Protein AF-A0A7Y2YN46-F1 (afdb_monomer)

Foldseek 3Di:
DDDDPDPVVVVVDCQQQEFAFQCCADDDDPAHNLDFKDWQFAPFWKAFQCLQQKFWKWKFWQLQFKKKKWFQQDADPVRHRQDTFDIDIDDSVQWDFDDDWHNHFHFDDDPDDPDTDTDRDRDTTTMIIHTDTSVNNVHHHGRITRGMMMGHNPDDFDPNCCVPPVRNPSDDPDPGHTRTGDTHDMDGPVPRMDGDDLQQCVSNVADQQCPQRGHLLLAQQRLQLLDGPVQQFAFVDKFFDPLCQAQHDWPRFRDQWDWDDTPPKIKIKHKAQDDPQWTWTWHQLAPLGIWTKTWGAFWDKIKIKIFIPAWFFFWKKKKFWQQAWKKKFKWWAAPVRDTGWPRPHVQWVDDAPQWDDDTRIITGDDNPDTLPSSDPVSCNHGMTIGTGRGTTGMMMIIITDHTTGMMIMGRTMTGDADQLQPQSARRSQAQQRVQLQAGQSQQLPNVQQPQQQLSRRHPVTDPADDPPSSNYGPVSVVGDADQLVPPSAGLSRDQCRQPLLQGQSCQQVVHSCQLPDDRRHGDPPPPFHADSSNNHGDDDPRDSSVHGGHRDRDSDDGLQDKAFPDKAKDPWADWDQVPALADLPPIKIWIKIWIFIRHFRCFAWWFKAKPPGGTQDIDTSNPDDGTDMDGGGMDRQFQDFIKMKIAGPVDRVRMDIDGSNDGHFHGQRDPDDDFDADPDFDLAWADPVQKDWDWDDFAAQDFTFGQFIGGHPDPDTFRDFAQFDWKFWDWPDFDQVFKAWFASNHGPGGGGDDPDRTDVLQSVLQRGRTPRTFMWGFLRTDQAIKMKTFHPDWDFFGSQKKKKKKFWLQAFKKWKFFAAPVRDTDADIHISHSNQWDFPSHAYNVRTTIIMIMGGSCSHPNGRDTTGIMMIGGHGRDPDGDDDTTGTMHITMTHDPLSRQAWKTFGSPFDKAADDQVQQFIKTQTDTHGSPLDQKWKDFALPDTDSHRIGTRHHFDWTWIKMGRPVRSSRMDIRPDTDGRHGDDDPDFDFDWDFPDDDDDPDDDTDIDTDTDD

Radius of gyration: 55.93 Å; Cα contacts (8 Å, |Δi|>4): 2611; chains: 1; bounding box: 104×135×150 Å

pLDDT: mean 81.46, std 11.75, range [40.41, 97.06]

Mean predicted aligned error: 20.82 Å

Sequence (1014 aa):
PDYLNSIEQSFNSLALNFGSDETFVNTIGTHYSNIERVDFVFQTPLTTATPANSGFAVFERNGNDNFQIAAVTGLDGSNNPLSFGPLVQVTQDKLNDNLKAVSYSIMVKEDVGLNFRPSSADNTQQVQGAYVSFQDLGIGANQLVYGYVIMANDVTAPLLDWTDAARYPTNTTNASGMDLMPGGAAFSSDGNLSLFDACDAAISGNVDGDGDNVSDICDADSDNDGILNSFEGICVSDINSDILGTIGAYGSAVPASMTYPVGNTDITYTLTGVSPNFDVESYNAGLQGDAIRINASGSGSGTLEMAFNSPVYNVRFKLTDFDAQEDYTINVYDQNNVLVNLTSSPALVSVGSYIAQSGNNFVETTNAGDSDGNDPAGDATGGVIFDFDILVSRIELIFSHNQASSIRFTEVDFCEVADTDGDTVPDFLDLDSDNDGIYDVNEAGNSALDTNGDGVINSSDGGYADTDSNGADDTAEATTPIDTLTDGSYDLQNTDSDGDLCPDANEAYNDITAAGSDGGQFGDPDPASVNLANGLVTETGVDYSLGTNAAVADSGTNICDCTISALTISNVSACNDNGTPSDTTDDFFTADFEVTFAATPPSGNLELSSDVDGVLDTVDASTISSPYTFVAVQFPADGATRDMTAEFTADTSCTITEIGLVTAPFECSDDACDDVIPPGNPSAAISSADVTLNITGTGGTGPAILNSIAIAGEPNPFAEYYNPTEVNYQFANPDANSQFILDQDVVGANVTQGPAIFDPALLDAFADRDLMHWLSMDATIRDTDFNEIYYDAPIASAPNRYVVVTERQGNNDLQIEAIDATGTPIGTPAIADVTAYFDSGIDDSSFRDINLAIFPLTALVPGGTDIYGIRITQIGAPAFPGAGDGGDHKAFIIYDSTFFTPPPTIESTTFVTQPTCPTGQGSITVDATDNGGGVIEYSLDGTNWQVSNVFNNLDPGSYNVSVRYQSATNCQATSRNEFVVNFVECPALVVTKSILNRETAEGETIDYIITVEN

Solvent-accessible surface area (backbone atoms only — not comparable to full-atom values): 54299 Å² total; per-residue (Å²): 131,85,89,64,97,38,75,69,54,52,76,68,42,80,64,68,34,36,28,41,61,25,39,34,19,56,81,82,75,98,52,77,55,71,37,65,69,48,80,43,74,47,96,60,32,32,29,24,78,48,20,76,52,22,28,41,48,47,42,30,56,67,45,77,58,52,29,28,38,25,32,20,57,38,61,43,102,82,74,43,81,57,38,65,36,52,82,39,81,48,49,47,90,60,36,44,91,76,73,51,75,44,67,39,27,42,48,42,77,62,99,88,58,99,61,72,41,73,42,90,44,98,51,75,45,44,37,15,36,36,78,46,32,29,41,76,24,65,40,53,63,60,44,60,34,31,34,36,38,41,34,49,58,86,69,83,72,72,77,78,45,59,85,39,82,90,65,40,76,89,67,55,85,52,87,71,30,42,28,36,34,68,64,80,54,73,49,45,80,81,69,56,59,42,74,57,43,74,38,36,11,84,80,52,67,47,63,41,67,60,67,85,47,36,5,54,77,48,35,44,15,53,53,22,31,49,56,46,32,85,77,37,35,65,53,74,42,83,43,69,62,53,49,50,80,64,63,29,64,74,72,27,60,62,54,62,64,50,74,38,83,53,89,97,35,36,44,32,38,36,52,46,79,63,34,93,47,53,49,46,22,23,33,77,27,66,78,53,36,57,22,43,31,47,37,30,77,30,58,43,38,29,33,44,34,43,34,39,78,50,57,32,30,52,40,27,35,31,42,24,22,45,40,51,58,43,34,35,36,52,46,40,22,30,67,87,68,46,74,61,69,50,58,88,33,81,37,55,73,41,73,8,75,27,51,45,73,60,47,45,34,41,29,46,72,50,92,76,60,89,33,87,44,27,48,72,84,37,33,70,37,19,15,37,37,39,45,34,64,46,50,35,24,34,40,36,44,36,40,45,34,78,39,53,37,49,38,35,43,24,60,46,32,31,20,41,63,36,45,70,49,66,64,80,55,40,26,45,41,34,32,34,26,30,38,23,69,43,30,31,19,31,33,37,67,42,52,81,52,29,66,80,30,74,42,43,40,41,92,91,24,82,77,63,46,57,86,86,71,35,57,36,33,63,73,35,74,75,57,64,70,34,44,75,71,71,78,82,54,37,32,40,60,32,38,41,25,52,67,73,83,47,31,36,17,20,57,55,68,68,33,94,63,38,19,41,92,82,81,14,37,37,50,82,69,82,56,50,53,58,38,92,65,66,18,42,73,62,50,97,82,71,64,58,87,72,38,55,46,68,60,58,72,70,79,60,97,50,80,63,49,50,42,55,79,44,78,46,78,44,77,67,50,69,52,39,31,79,90,35,48,72,41,56,84,66,14,25,26,31,28,27,40,40,38,34,44,77,41,67,54,89,50,50,30,42,35,38,30,35,82,85,77,40,78,75,50,74,44,57,27,75,78,63,59,72,66,40,68,50,74,63,48,76,43,70,13,53,46,50,68,37,34,38,35,43,34,28,70,68,42,72,82,28,46,43,74,43,82,56,68,41,70,27,44,35,54,63,27,46,65,62,64,78,79,79,76,75,94,76,68,57,66,50,63,55,56,67,92,41,52,47,82,43,63,50,65,66,30,21,75,39,59,23,35,60,56,29,44,33,44,73,90,54,95,62,59,30,60,47,63,63,64,59,75,47,30,36,64,46,67,92,59,47,49,55,90,40,25,30,33,28,45,33,80,38,84,73,45,63,51,48,85,58,97,55,64,59,45,71,69,61,37,50,31,43,53,49,55,33,73,33,28,26,42,41,33,30,32,71,62,48,70,81,21,36,42,34,42,26,40,92,58,75,45,61,20,30,60,79,27,31,39,38,38,40,26,58,62,33,77,50,31,37,35,38,29,30,17,34,94,84,74,44,78,44,71,41,74,38,75,41,34,69,84,36,36,35,80,68,85,35,30,41,77,82,72,44,43,38,13,38,27,41,32,24,34,33,34,23,34,62,66,71,42,63,28,28,29,41,32,48,31,36,62,50,57,61,98,50,84,80,75,41,71,23,70,32,33,40,55,45,38,38,34,54,87,76,64,55,52,49,44,30,44,62,41,69,80,38,44,70,47,66,32,47,75,94,70,61,32,17,31,41,39,59,36,67,47,67,52,77,57,59,62,57,28,28,22,54,70,76,76,64,73,37,73,62,46,65,46,73,75,35,64,58,43,75,31,37,44,22,32,21,20,72,86,43,78,56,22,39,33,63,50,88,52,65,50,70,31,56,78,69,87,57,77,69,72,45,76,46,80,44,74,73,60,84,83,92,64,98,86,75,86,80,51,67,43,76,46,78,47,114

Nearest PDB structures (foldseek):
  2xon-assembly1_A  TM=5.314E-01  e=1.705E-03  Thermotoga maritima
  2yc4-assembly1_A  TM=5.688E-01  e=3.161E-03  Chlamydomonas reinhardtii
  2yc4-assembly1_B  TM=5.771E-01  e=6.170E-03  Chlamydomonas reinhardtii
  2yc2-assembly2_B  TM=5.723E-01  e=7.200E-03  Chlamydomonas reinhardtii
  8auw-assembly1_B  TM=2.081E-01  e=1.087E-02  Homo sapiens

Secondary structure (DSSP, 8-state):
----S-HHHHHHSSGGGEE-SSTT--SSSSS-----EEEEEEEEEEEES-TTTEEEEEEEESS---EEEEEEEEE-TTS-EEEE---EEE-GGGS-TTSEEEE-EEEE--TT-S--EEE----EEEEEEEEEETTTTTPPTT--EEEEEEEETT--S-GGGGGSTTTS------SS---B-----EEESSS-EEE--SSBHHHH----SSSSSB-TTT-SSSS-SSS-TTTTTTTSEEEE--HHHHH-STTPBPPSEEEEEETTEEEEEEEES--TTEEEEEEE-GGG-EEEEEEEESSEEEEEEEEEEEEEEEEEEEEE---S-EEEEEEEEETT-PBP--TT-TTEEEE-TTEEEETTEEEE--------SSSGGGHHHHEEEEEE-S-EEEEEEEEEESSEEEEEEEEEEEEE---SSSSSS-GGG-SSTT-SSS-HHHHTT-TTT-SS-SS--STTSTT---SS-SSS-TTGGGPPPP-SSSSS--GGG-SSTT-SSS-HHHHHTT-TTTTTTTTS-SSSSSSPPEETTTTEE--BTB-GGG-PPPPP---SS-TT---EEEEEEE--PPPB-TT-TT-TTS-EEEEEEEEEES---SSSEEEEEETTTEEEEEEEGGG--SSEEEEEEEEE-SS-EEEEEEEESS-TTSEEEEEEEEEPPPP---S-------S----SPPPGGGEEEEEEE-EESS-EEEEEEEETT-SS-B-EEEPPSEEEEE-SS--TTTEEEEETTEEEEE----S-SB-HHHHHHHH--BTTEEEEE-TT--TT-EEEEEEEEEEE--TT-EEEEEEETT-S-EEEEEE-TTS-EEEEEEEE-TTT-EEEEEEETT--EEEEEEEEGGGTS-TT-EEEEEEEEE----SSTTSS----B-EEEEE-GGGS-PPPEEPTT-EEEPPPTTT--EEEE--EE--SS-SEEEESSSS--BS-SEEEEEPSEEE--EEEESS-TT-EEE-SSPEEE--------EEEEEE-----STT-PPPEEEEEE-

Structure (mmCIF, N/CA/C/O backbone):
data_AF-A0A7Y2YN46-F1
#
_entry.id   AF-A0A7Y2YN46-F1
#
loop_
_atom_site.group_PDB
_atom_site.id
_atom_site.type_symbol
_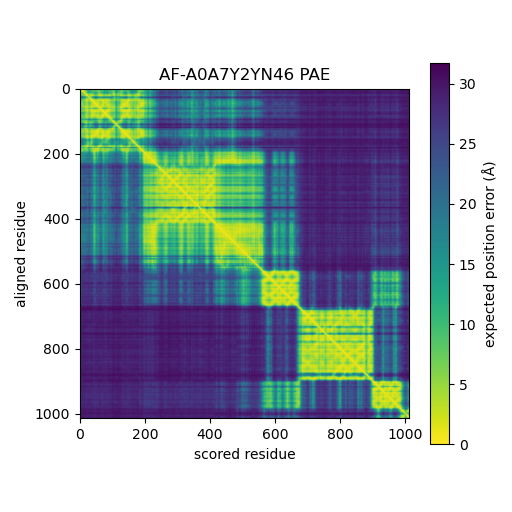atom_site.label_atom_id
_atom_site.label_alt_id
_atom_site.label_comp_id
_atom_site.label_asym_id
_atom_site.label_entity_id
_atom_site.label_seq_id
_atom_site.pdbx_PDB_ins_code
_atom_site.Cartn_x
_atom_site.Cartn_y
_atom_site.Cartn_z
_atom_site.occupancy
_atom_site.B_iso_or_equiv
_atom_site.auth_seq_id
_atom_site.auth_comp_id
_atom_site.auth_asym_id
_atom_site.auth_atom_id
_atom_site.pdbx_PDB_model_num
ATOM 1 N N . PRO A 1 1 ? 28.061 -19.596 -40.022 1.00 43.81 1 PRO A N 1
ATOM 2 C CA . PRO A 1 1 ? 29.305 -20.354 -40.306 1.00 43.81 1 PRO A CA 1
ATOM 3 C C . PRO A 1 1 ? 29.946 -20.756 -38.980 1.00 43.81 1 PRO A C 1
ATOM 5 O O . PRO A 1 1 ? 29.938 -19.919 -38.086 1.00 43.81 1 PRO A O 1
ATOM 8 N N . ASP A 1 2 ? 30.458 -21.981 -38.831 1.00 43.47 2 ASP A N 1
ATOM 9 C CA . ASP A 1 2 ? 31.114 -22.394 -37.579 1.00 43.47 2 ASP A CA 1
ATOM 10 C C . ASP A 1 2 ? 32.327 -21.493 -37.284 1.00 43.47 2 ASP A C 1
ATOM 12 O O . ASP A 1 2 ? 33.135 -21.223 -38.181 1.00 43.47 2 ASP A O 1
ATOM 16 N N . TYR A 1 3 ? 32.475 -21.040 -36.036 1.00 51.81 3 TYR A N 1
ATOM 17 C CA . TYR A 1 3 ? 33.653 -20.293 -35.595 1.00 51.81 3 TYR A CA 1
ATOM 18 C C . TYR A 1 3 ? 34.884 -21.210 -35.626 1.00 51.81 3 TYR A C 1
ATOM 20 O O . TYR A 1 3 ? 34.983 -22.183 -34.876 1.00 51.81 3 TYR A O 1
ATOM 28 N N . LEU A 1 4 ? 35.836 -20.918 -36.515 1.00 58.91 4 LEU A N 1
ATOM 29 C CA . LEU A 1 4 ? 37.093 -21.660 -36.611 1.00 58.91 4 LEU A CA 1
ATOM 30 C C . LEU A 1 4 ? 38.191 -20.906 -35.864 1.00 58.91 4 LEU A C 1
ATOM 32 O O . LEU A 1 4 ? 38.601 -19.820 -36.262 1.00 58.91 4 LEU A O 1
ATOM 36 N N . ASN A 1 5 ? 38.717 -21.525 -34.810 1.00 55.38 5 ASN A N 1
ATOM 37 C CA . ASN A 1 5 ? 39.650 -20.907 -33.862 1.00 55.38 5 ASN A CA 1
ATOM 38 C C . ASN A 1 5 ? 41.080 -20.663 -34.396 1.00 55.38 5 ASN A C 1
ATOM 40 O O . ASN A 1 5 ? 41.966 -20.268 -33.641 1.00 55.38 5 ASN A O 1
ATOM 44 N N . SER A 1 6 ? 41.344 -20.949 -35.673 1.00 59.34 6 SER A N 1
ATOM 45 C CA . SER A 1 6 ? 42.631 -20.665 -36.312 1.00 59.34 6 SER A CA 1
ATOM 46 C C . SER A 1 6 ? 42.516 -20.622 -37.832 1.00 59.34 6 SER A C 1
ATOM 48 O O . SER A 1 6 ? 41.755 -21.371 -38.457 1.00 59.34 6 SER A O 1
ATOM 50 N N . ILE A 1 7 ? 43.350 -19.780 -38.444 1.00 59.97 7 ILE A N 1
ATOM 51 C CA . ILE A 1 7 ? 43.475 -19.685 -39.900 1.00 59.97 7 ILE A CA 1
ATOM 52 C C . ILE A 1 7 ? 43.909 -21.035 -40.504 1.00 59.97 7 ILE A C 1
ATOM 54 O O . ILE A 1 7 ? 43.440 -21.431 -41.571 1.00 59.97 7 ILE A O 1
ATOM 58 N N . GLU A 1 8 ? 44.716 -21.815 -39.779 1.00 61.72 8 GLU A N 1
ATOM 59 C CA . GLU A 1 8 ? 45.122 -23.169 -40.152 1.00 61.72 8 GLU A CA 1
ATOM 60 C C . GLU A 1 8 ? 43.957 -24.166 -40.179 1.00 61.72 8 GLU A C 1
ATOM 62 O O . GLU A 1 8 ? 43.934 -25.035 -41.055 1.00 61.72 8 GLU A O 1
ATOM 67 N N . GLN A 1 9 ? 42.993 -24.080 -39.255 1.00 65.12 9 GLN A N 1
ATOM 68 C CA . GLN A 1 9 ? 41.792 -24.924 -39.304 1.00 65.12 9 GLN A CA 1
ATOM 69 C C . GLN A 1 9 ? 40.908 -24.564 -40.497 1.00 65.12 9 GLN A C 1
ATOM 71 O O . GLN A 1 9 ? 40.465 -25.468 -41.207 1.00 65.12 9 GLN A O 1
ATOM 76 N N . SER A 1 10 ? 40.744 -23.269 -40.789 1.00 65.31 10 SER A N 1
ATOM 77 C CA . SER A 1 10 ? 40.037 -22.800 -41.989 1.00 65.31 10 SER A CA 1
ATOM 78 C C . SER A 1 10 ? 40.668 -23.357 -43.271 1.00 65.31 10 SER A C 1
ATOM 80 O O . SER A 1 10 ? 39.979 -24.005 -44.067 1.00 65.31 10 SER A O 1
ATOM 82 N N . PHE A 1 11 ? 42.000 -23.277 -43.401 1.00 63.47 11 PHE A N 1
ATOM 83 C CA . PHE A 1 11 ? 42.745 -23.819 -44.548 1.00 63.47 11 PHE A CA 1
ATOM 84 C C . PHE A 1 11 ? 42.736 -25.351 -44.687 1.00 63.47 11 PHE A C 1
ATOM 86 O O . PHE A 1 11 ? 43.125 -25.890 -45.733 1.00 63.47 11 PHE A O 1
ATOM 93 N N . ASN A 1 12 ? 42.355 -26.074 -43.635 1.00 61.12 12 ASN A N 1
ATOM 94 C CA . ASN A 1 12 ? 42.273 -27.536 -43.622 1.00 61.12 12 ASN A CA 1
ATOM 95 C C . ASN A 1 12 ? 40.831 -28.063 -43.641 1.00 61.12 12 ASN A C 1
ATOM 97 O O . ASN A 1 12 ? 40.639 -29.275 -43.749 1.00 61.12 12 ASN A O 1
ATOM 101 N N . SER A 1 13 ? 39.836 -27.178 -43.565 1.00 63.53 13 SER A N 1
ATOM 102 C CA . SER A 1 13 ? 38.424 -27.528 -43.678 1.00 63.53 13 SER A CA 1
ATOM 103 C C . SER A 1 13 ? 38.055 -27.916 -45.117 1.00 63.53 13 SER A C 1
ATOM 105 O O . SER A 1 13 ? 38.719 -27.534 -46.082 1.00 63.53 13 SER A O 1
ATOM 107 N N . LEU A 1 14 ? 36.962 -28.668 -45.283 1.00 58.62 14 LEU A N 1
ATOM 108 C CA . LEU A 1 14 ? 36.420 -28.985 -46.611 1.00 58.62 14 LEU A CA 1
ATOM 109 C C . LEU A 1 14 ? 35.817 -27.757 -47.318 1.00 58.62 14 LEU A C 1
ATOM 111 O O . LEU A 1 14 ? 35.471 -27.870 -48.492 1.00 58.62 14 LEU A O 1
ATOM 115 N N . ALA A 1 15 ? 35.705 -26.607 -46.637 1.00 59.12 15 ALA A N 1
ATOM 116 C CA . ALA A 1 15 ? 35.084 -25.403 -47.175 1.00 59.12 15 ALA A CA 1
ATOM 117 C C . ALA A 1 15 ? 35.856 -24.860 -48.387 1.00 59.12 15 ALA A C 1
ATOM 119 O O . ALA A 1 15 ? 35.257 -24.666 -49.436 1.00 59.12 15 ALA A O 1
ATOM 120 N N . LEU A 1 16 ? 37.187 -24.736 -48.311 1.00 63.88 16 LEU A N 1
ATOM 121 C CA . LEU A 1 16 ? 38.023 -24.169 -49.388 1.00 63.88 16 LEU A CA 1
ATOM 122 C C . LEU A 1 16 ? 38.199 -25.067 -50.629 1.00 63.88 16 LEU A C 1
ATOM 124 O O . LEU A 1 16 ? 38.897 -24.693 -51.570 1.00 63.88 16 LEU A O 1
ATOM 128 N N . ASN A 1 17 ? 37.590 -26.256 -50.650 1.00 65.00 17 ASN A N 1
ATOM 129 C CA . ASN A 1 17 ? 37.693 -27.193 -51.775 1.00 65.00 17 ASN A CA 1
ATOM 130 C C . ASN A 1 17 ? 36.571 -27.011 -52.819 1.00 65.00 17 ASN A C 1
ATOM 132 O O . ASN A 1 17 ? 36.509 -27.776 -53.786 1.00 65.00 17 ASN A O 1
ATOM 136 N N . PHE A 1 18 ? 35.687 -26.027 -52.639 1.00 67.94 18 PHE A N 1
ATOM 137 C CA . PHE A 1 18 ? 34.582 -25.696 -53.547 1.00 67.94 18 PHE A CA 1
ATOM 138 C C . PHE A 1 18 ? 34.721 -24.262 -54.058 1.00 67.94 18 PHE A C 1
ATOM 140 O O . PHE A 1 18 ? 35.339 -23.446 -53.399 1.00 67.94 18 PHE A O 1
ATOM 147 N N . GLY A 1 19 ? 34.155 -23.923 -55.211 1.00 73.50 19 GLY A N 1
ATOM 148 C CA . GLY A 1 19 ? 34.173 -22.541 -55.703 1.00 73.50 19 GLY A CA 1
ATOM 149 C C . GLY A 1 19 ? 33.518 -22.400 -57.068 1.00 73.50 19 GLY A C 1
ATOM 150 O O . GLY A 1 19 ? 33.088 -23.398 -57.656 1.00 73.50 19 GLY A O 1
ATOM 151 N N . SER A 1 20 ? 33.447 -21.173 -57.569 1.00 77.00 20 SER A N 1
ATOM 152 C CA . SER A 1 20 ? 33.047 -20.873 -58.945 1.00 77.00 20 SER A CA 1
ATOM 153 C C . SER A 1 20 ? 34.271 -20.678 -59.842 1.00 77.00 20 SER A C 1
ATOM 155 O O . SER A 1 20 ? 35.407 -20.538 -59.384 1.00 77.00 20 SER A O 1
ATOM 157 N N . ASP A 1 21 ? 34.036 -20.748 -61.146 1.00 77.19 21 ASP A N 1
ATOM 158 C CA . ASP A 1 21 ? 35.017 -20.503 -62.206 1.00 77.19 21 ASP A CA 1
ATOM 159 C C . ASP A 1 21 ? 34.517 -19.299 -62.996 1.00 77.19 21 ASP A C 1
ATOM 161 O O . ASP A 1 21 ? 33.323 -19.246 -63.316 1.00 77.19 21 ASP A O 1
ATOM 165 N N . GLU A 1 22 ? 35.398 -18.337 -63.276 1.00 79.50 22 GLU A N 1
ATOM 166 C CA . GLU A 1 22 ? 35.080 -17.203 -64.157 1.00 79.50 22 GLU A CA 1
ATOM 167 C C . GLU A 1 22 ? 33.833 -16.400 -63.698 1.00 79.50 22 GLU A C 1
ATOM 169 O O . GLU A 1 22 ? 32.944 -16.059 -64.486 1.00 79.50 22 GLU A O 1
ATOM 174 N N . THR A 1 23 ? 33.740 -16.107 -62.391 1.00 80.38 23 THR A N 1
ATOM 175 C CA . THR A 1 23 ? 32.515 -15.614 -61.712 1.00 80.38 23 THR A CA 1
ATOM 176 C C . THR A 1 23 ? 31.919 -14.366 -62.361 1.00 80.38 23 THR A C 1
ATOM 178 O O . THR A 1 23 ? 30.707 -14.285 -62.513 1.00 80.38 23 THR A O 1
ATOM 181 N N . PHE A 1 24 ? 32.754 -13.420 -62.794 1.00 80.31 24 PHE A N 1
ATOM 182 C CA . PHE A 1 24 ? 32.308 -12.131 -63.336 1.00 80.31 24 PHE A CA 1
ATOM 183 C C . PHE A 1 24 ? 32.354 -12.041 -64.876 1.00 80.31 24 PHE A C 1
ATOM 185 O O . PHE A 1 24 ? 32.404 -10.936 -65.422 1.00 80.31 24 PHE A O 1
ATOM 192 N N . VAL A 1 25 ? 32.393 -13.170 -65.602 1.00 77.00 25 VAL A N 1
ATOM 193 C CA . VAL A 1 25 ? 32.441 -13.175 -67.080 1.00 77.00 25 VAL A CA 1
ATOM 194 C C . VAL A 1 25 ? 31.044 -13.091 -67.705 1.00 77.00 25 VAL A C 1
ATOM 196 O O . VAL A 1 25 ? 30.226 -14.007 -67.570 1.00 77.00 25 VAL A O 1
ATOM 199 N N . ASN A 1 26 ? 30.819 -12.030 -68.497 1.00 68.12 26 ASN A N 1
ATOM 200 C CA . ASN A 1 26 ? 29.506 -11.709 -69.080 1.00 68.12 26 ASN A CA 1
ATOM 201 C C . ASN A 1 26 ? 29.406 -11.855 -70.609 1.00 68.12 26 ASN A C 1
ATOM 203 O O . ASN A 1 26 ? 28.312 -11.723 -71.158 1.00 68.12 26 ASN A O 1
ATOM 207 N N . THR A 1 27 ? 30.510 -12.080 -71.341 1.00 60.91 27 THR A N 1
ATOM 208 C CA . THR A 1 27 ? 30.487 -11.903 -72.810 1.00 60.91 27 THR A CA 1
ATOM 209 C C . THR A 1 27 ? 30.987 -13.073 -73.673 1.00 60.91 27 THR A C 1
ATOM 211 O O . THR A 1 27 ? 30.234 -13.418 -74.583 1.00 60.91 27 THR A O 1
ATOM 214 N N . ILE A 1 28 ? 32.148 -13.741 -73.461 1.00 56.97 28 ILE A N 1
ATOM 215 C CA . ILE A 1 28 ? 32.577 -14.953 -74.241 1.00 56.97 28 ILE A CA 1
ATOM 216 C C . ILE A 1 28 ? 33.541 -15.902 -73.450 1.00 56.97 28 ILE A C 1
ATOM 218 O O . ILE A 1 28 ? 34.614 -15.446 -73.085 1.00 56.97 28 ILE A O 1
ATOM 222 N N . GLY A 1 29 ? 33.230 -17.207 -73.262 1.00 56.59 29 GLY A N 1
ATOM 223 C CA . GLY A 1 29 ? 34.005 -18.229 -72.502 1.00 56.59 29 GLY A CA 1
ATOM 224 C C . GLY A 1 29 ? 33.397 -19.661 -72.543 1.00 56.59 29 GLY A C 1
ATOM 225 O O . GLY A 1 29 ? 32.449 -19.890 -73.284 1.00 56.59 29 GLY A O 1
ATOM 226 N N . THR A 1 30 ? 33.921 -20.666 -71.816 1.00 55.16 30 THR A N 1
ATOM 227 C CA . THR A 1 30 ? 33.231 -21.979 -71.607 1.00 55.16 30 THR A CA 1
ATOM 228 C C . THR A 1 30 ? 32.339 -21.996 -70.363 1.00 55.16 30 THR A C 1
ATOM 230 O O . THR A 1 30 ? 31.476 -22.866 -70.249 1.00 55.16 30 THR A O 1
ATOM 233 N N . HIS A 1 31 ? 32.519 -21.016 -69.476 1.00 63.25 31 HIS A N 1
ATOM 234 C CA . HIS A 1 31 ? 31.758 -20.797 -68.252 1.00 63.25 31 HIS A CA 1
ATOM 235 C C . HIS A 1 31 ? 31.278 -19.338 -68.267 1.00 63.25 31 HIS A C 1
ATOM 237 O O . HIS A 1 31 ? 32.087 -18.421 -68.351 1.00 63.25 31 HIS A O 1
ATOM 243 N N . TYR A 1 32 ? 29.959 -19.138 -68.312 1.00 66.69 32 TYR A N 1
ATOM 244 C CA . TYR A 1 32 ? 29.314 -17.824 -68.346 1.00 66.69 32 TYR A CA 1
ATOM 245 C C . TYR A 1 32 ? 28.388 -17.721 -67.147 1.00 66.69 32 TYR A C 1
ATOM 247 O O . TYR A 1 32 ? 27.428 -18.490 -67.061 1.00 66.69 32 TYR A O 1
ATOM 255 N N . SER A 1 33 ? 28.671 -16.782 -66.252 1.00 68.31 33 SER A N 1
ATOM 256 C CA . SER A 1 33 ? 27.937 -16.666 -64.992 1.00 68.31 33 SER A CA 1
ATOM 257 C C . SER A 1 33 ? 26.935 -15.512 -65.012 1.00 68.31 33 SER A C 1
ATOM 259 O O . SER A 1 33 ? 25.881 -15.644 -64.397 1.00 68.31 33 SER A O 1
ATOM 261 N N . ASN A 1 34 ? 27.207 -14.440 -65.777 1.00 72.31 34 ASN A N 1
ATOM 262 C CA . ASN A 1 34 ? 26.398 -13.211 -65.782 1.00 72.31 34 ASN A CA 1
ATOM 263 C C . ASN A 1 34 ? 26.083 -12.744 -64.349 1.00 72.31 34 ASN A C 1
ATOM 265 O O . ASN A 1 34 ? 24.924 -12.543 -63.987 1.00 72.31 34 ASN A O 1
ATOM 269 N N . ILE A 1 35 ? 27.132 -12.723 -63.525 1.00 76.44 35 ILE A N 1
ATOM 270 C CA . ILE A 1 35 ? 27.115 -12.239 -62.150 1.00 76.44 35 ILE A CA 1
ATOM 271 C C . ILE A 1 35 ? 27.979 -10.988 -62.148 1.00 76.44 35 ILE A C 1
ATOM 273 O O . ILE A 1 35 ? 29.103 -11.011 -62.643 1.00 76.44 35 ILE A O 1
ATOM 277 N N . GLU A 1 36 ? 27.463 -9.906 -61.586 1.00 76.31 36 GLU A N 1
ATOM 278 C CA . GLU A 1 36 ? 28.152 -8.615 -61.535 1.00 76.31 36 GLU A CA 1
ATOM 279 C C . GLU A 1 36 ? 28.584 -8.242 -60.110 1.00 76.31 36 GLU A C 1
ATOM 281 O O . GLU A 1 36 ? 29.520 -7.461 -59.925 1.00 76.31 36 GLU A O 1
ATOM 286 N N . ARG A 1 37 ? 27.947 -8.858 -59.106 1.00 81.19 37 ARG A N 1
ATOM 287 C CA . ARG A 1 37 ? 28.215 -8.687 -57.676 1.00 81.19 37 ARG A CA 1
ATOM 288 C C . ARG A 1 37 ? 27.988 -10.000 -56.936 1.00 81.19 37 ARG A C 1
ATOM 290 O O . ARG A 1 37 ? 27.041 -10.722 -57.245 1.00 81.19 37 ARG A O 1
ATOM 297 N N . VAL A 1 38 ? 28.832 -10.283 -55.952 1.00 83.12 38 VAL A N 1
ATOM 298 C CA . VAL A 1 38 ? 28.598 -11.344 -54.968 1.00 83.12 38 VAL A CA 1
ATOM 299 C C . VAL A 1 38 ? 28.583 -10.717 -53.583 1.00 83.12 38 VAL A C 1
ATOM 301 O O . VAL A 1 38 ? 29.565 -10.088 -53.184 1.00 83.12 38 VAL A O 1
ATOM 304 N N . ASP A 1 39 ? 27.478 -10.914 -52.870 1.00 84.44 39 ASP A N 1
ATOM 305 C CA . ASP A 1 39 ? 27.271 -10.391 -51.523 1.00 84.44 39 ASP A CA 1
ATOM 306 C C . ASP A 1 39 ? 27.511 -11.500 -50.500 1.00 84.44 39 ASP A C 1
ATOM 308 O O . ASP A 1 39 ? 26.901 -12.569 -50.570 1.00 84.44 39 ASP A O 1
ATOM 312 N N . PHE A 1 40 ? 28.401 -11.243 -49.546 1.00 86.56 40 PHE A N 1
ATOM 313 C CA . PHE A 1 40 ? 28.630 -12.098 -48.389 1.00 86.56 40 PHE A CA 1
ATOM 314 C C . PHE A 1 40 ? 28.067 -11.385 -47.171 1.00 86.56 40 PHE A C 1
ATOM 316 O O . PHE A 1 40 ? 28.707 -10.476 -46.653 1.00 86.56 40 PHE A O 1
ATOM 323 N N . VAL A 1 41 ? 26.871 -11.786 -46.745 1.00 82.50 41 VAL A N 1
ATOM 324 C CA . VAL A 1 41 ? 26.154 -11.190 -45.611 1.00 82.50 41 VAL A CA 1
ATOM 325 C C . VAL A 1 41 ? 26.210 -12.138 -44.415 1.00 82.50 41 VAL A C 1
ATOM 327 O O . VAL A 1 41 ? 25.986 -13.343 -44.559 1.00 82.50 41 VAL A O 1
ATOM 330 N N . PHE A 1 42 ? 26.537 -11.601 -43.243 1.00 79.44 42 PHE A N 1
ATOM 331 C CA . PHE A 1 42 ? 26.485 -12.308 -41.968 1.00 79.44 42 PHE A CA 1
ATOM 332 C C . PHE A 1 42 ? 25.112 -12.129 -41.323 1.00 79.44 42 PHE A C 1
ATOM 334 O O . PHE A 1 42 ? 24.504 -11.072 -41.443 1.00 79.44 42 PHE A O 1
ATOM 341 N N . GLN A 1 43 ? 24.633 -13.174 -40.644 1.00 70.12 43 GLN A N 1
ATOM 342 C CA . GLN A 1 43 ? 23.381 -13.112 -39.880 1.00 70.12 43 GLN A CA 1
ATOM 343 C C . GLN A 1 43 ? 23.533 -12.241 -38.630 1.00 70.12 43 GLN A C 1
ATOM 345 O O . GLN A 1 43 ? 22.634 -11.477 -38.313 1.00 70.12 43 GLN A O 1
ATOM 350 N N . THR A 1 44 ? 24.698 -12.321 -37.986 1.00 73.75 44 THR A N 1
ATOM 351 C CA . THR A 1 44 ? 25.089 -11.477 -36.858 1.00 73.75 44 THR A CA 1
ATOM 352 C C . THR A 1 44 ? 26.264 -10.608 -37.309 1.00 73.75 44 THR A C 1
ATOM 354 O O . THR A 1 44 ? 27.227 -11.156 -37.868 1.00 73.75 44 THR A O 1
ATOM 357 N N . PRO A 1 45 ? 26.207 -9.277 -37.140 1.00 80.12 45 PRO A N 1
ATOM 358 C CA . PRO A 1 45 ? 27.306 -8.409 -37.532 1.00 80.12 45 PRO A CA 1
ATOM 359 C C . PRO A 1 45 ? 28.560 -8.681 -36.697 1.00 80.12 45 PRO A C 1
ATOM 361 O O . PRO A 1 45 ? 28.516 -9.228 -35.598 1.00 80.12 45 PRO A O 1
ATOM 364 N N . LEU A 1 46 ? 29.708 -8.295 -37.243 1.00 84.81 46 LEU A N 1
ATOM 365 C CA . LEU A 1 46 ? 30.994 -8.362 -36.560 1.00 84.81 46 LEU A CA 1
ATOM 366 C C . LEU A 1 46 ? 31.384 -6.992 -36.019 1.00 84.81 46 LEU A C 1
ATOM 368 O O . LEU A 1 46 ? 31.113 -5.978 -36.663 1.00 84.81 46 LEU A O 1
ATOM 372 N N . THR A 1 47 ? 32.109 -6.972 -34.905 1.00 82.25 47 THR A N 1
ATOM 373 C CA . THR A 1 47 ? 32.684 -5.751 -34.331 1.00 82.25 47 THR A CA 1
ATOM 374 C C . THR A 1 47 ? 34.124 -5.973 -33.863 1.00 82.25 47 THR A C 1
ATOM 376 O O . THR A 1 47 ? 34.578 -7.104 -33.666 1.00 82.25 47 THR A O 1
ATOM 379 N N . THR A 1 48 ? 34.900 -4.890 -33.772 1.00 82.69 48 THR A N 1
ATOM 380 C CA . THR A 1 48 ? 36.298 -4.947 -33.329 1.00 82.69 48 THR A CA 1
ATOM 381 C C . THR A 1 48 ? 36.822 -3.592 -32.861 1.00 82.69 48 THR A C 1
ATOM 383 O O . THR A 1 48 ? 36.695 -2.578 -33.552 1.00 82.69 48 THR A O 1
ATOM 386 N N . ALA A 1 49 ? 37.531 -3.588 -31.733 1.00 81.88 49 ALA A N 1
ATOM 387 C CA . ALA A 1 49 ? 38.245 -2.406 -31.249 1.00 81.88 49 ALA A CA 1
ATOM 388 C C . ALA A 1 49 ? 39.511 -2.089 -32.073 1.00 81.88 49 ALA A C 1
ATOM 390 O O . ALA A 1 49 ? 40.054 -0.984 -31.996 1.00 81.88 49 ALA A O 1
ATOM 391 N N . THR A 1 50 ? 40.010 -3.041 -32.872 1.00 86.19 50 THR A N 1
ATOM 392 C CA . THR A 1 50 ? 41.278 -2.933 -33.612 1.00 86.19 50 THR A CA 1
ATOM 393 C C . THR A 1 50 ? 41.083 -3.148 -35.122 1.00 86.19 50 THR A C 1
ATOM 395 O O . THR A 1 50 ? 41.629 -4.087 -35.705 1.00 86.19 50 THR A O 1
ATOM 398 N N . PRO A 1 51 ? 40.389 -2.235 -35.832 1.00 87.06 51 PRO A N 1
ATOM 399 C CA . PRO A 1 51 ? 40.051 -2.404 -37.254 1.00 87.06 51 PRO A CA 1
ATOM 400 C C . PRO A 1 51 ? 41.269 -2.506 -38.193 1.00 87.06 51 PRO A C 1
ATOM 402 O O . PRO A 1 51 ? 41.148 -2.966 -39.324 1.00 87.06 51 PRO A O 1
ATOM 405 N N . ALA A 1 52 ? 42.465 -2.112 -37.749 1.00 89.69 52 ALA A N 1
ATOM 406 C CA . ALA A 1 52 ? 43.706 -2.323 -38.500 1.00 89.69 52 ALA A CA 1
ATOM 407 C C . ALA A 1 52 ? 44.196 -3.788 -38.476 1.00 89.69 52 ALA A C 1
ATOM 409 O O . ALA A 1 52 ? 44.902 -4.224 -39.385 1.00 89.69 52 ALA A O 1
ATOM 410 N N . ASN A 1 53 ? 43.829 -4.546 -37.439 1.00 88.81 53 ASN A N 1
ATOM 411 C CA . ASN A 1 53 ? 44.262 -5.926 -37.200 1.00 88.81 53 ASN A CA 1
ATOM 412 C C . ASN A 1 53 ? 43.196 -6.965 -37.567 1.00 88.81 53 ASN A C 1
ATOM 414 O O . ASN A 1 53 ? 43.512 -8.159 -37.562 1.00 88.81 53 ASN A O 1
ATOM 418 N N . SER A 1 54 ? 41.994 -6.499 -37.913 1.00 90.19 54 SER A N 1
ATOM 419 C CA . SER A 1 54 ? 40.802 -7.274 -38.264 1.00 90.19 54 SER A CA 1
ATOM 420 C C . SER A 1 54 ? 40.370 -6.973 -39.704 1.00 90.19 54 SER A C 1
ATOM 422 O O . SER A 1 54 ? 40.602 -5.869 -40.197 1.00 90.19 54 SER A O 1
ATOM 424 N N . GLY A 1 55 ? 39.815 -7.947 -40.425 1.00 90.06 55 GLY A N 1
ATOM 425 C CA . GLY A 1 55 ? 39.630 -7.819 -41.871 1.00 90.06 55 GLY A CA 1
ATOM 426 C C . GLY A 1 55 ? 39.042 -9.044 -42.554 1.00 90.06 55 GLY A C 1
ATOM 427 O O . GLY A 1 55 ? 38.840 -10.094 -41.945 1.00 90.06 55 GLY A O 1
ATOM 428 N N . PHE A 1 56 ? 38.812 -8.928 -43.859 1.00 89.19 56 PHE A N 1
ATOM 429 C CA . PHE A 1 56 ? 38.343 -10.030 -44.697 1.00 89.19 56 PHE A CA 1
ATOM 430 C C . PHE A 1 56 ? 39.491 -10.651 -45.478 1.00 89.19 56 PHE A C 1
ATOM 432 O O . PHE A 1 56 ? 40.332 -9.934 -46.026 1.00 89.19 56 PHE A O 1
ATOM 439 N N . ALA A 1 57 ? 39.503 -11.983 -45.578 1.00 83.75 57 ALA A N 1
ATOM 440 C CA . ALA A 1 57 ? 40.348 -12.667 -46.548 1.00 83.75 57 ALA A CA 1
ATOM 441 C C . ALA A 1 57 ? 39.503 -13.168 -47.719 1.00 83.75 57 ALA A C 1
ATOM 443 O O . ALA A 1 57 ? 38.547 -13.925 -47.541 1.00 83.75 57 ALA A O 1
ATOM 444 N N . VAL A 1 58 ? 39.893 -12.755 -48.921 1.00 83.81 58 VAL A N 1
ATOM 445 C CA . VAL A 1 58 ? 39.285 -13.191 -50.177 1.00 83.81 58 VAL A CA 1
ATOM 446 C C . VAL A 1 58 ? 40.293 -14.047 -50.924 1.00 83.81 58 VAL A C 1
ATOM 448 O O . VAL A 1 58 ? 41.456 -13.660 -51.070 1.00 83.81 58 VAL A O 1
ATOM 451 N N . PHE A 1 59 ? 39.838 -15.205 -51.394 1.00 81.50 59 PHE A N 1
ATOM 452 C CA . PHE A 1 59 ? 40.672 -16.196 -52.060 1.00 81.50 59 PHE A CA 1
ATOM 453 C C . PHE A 1 59 ? 40.224 -16.413 -53.500 1.00 81.50 59 PHE A C 1
ATOM 455 O O . PHE A 1 59 ? 39.033 -16.498 -53.802 1.00 81.50 59 PHE A O 1
ATOM 462 N N . GLU A 1 60 ? 41.207 -16.551 -54.375 1.00 82.31 60 GLU A N 1
ATOM 463 C CA . GLU A 1 60 ? 41.031 -16.819 -55.792 1.00 82.31 60 GLU A CA 1
ATOM 464 C C . GLU A 1 60 ? 41.968 -17.976 -56.196 1.00 82.31 60 GLU A C 1
ATOM 466 O O . GLU A 1 60 ? 43.014 -18.229 -55.572 1.00 82.31 60 GLU A O 1
ATOM 471 N N . ARG A 1 61 ? 41.553 -18.756 -57.201 1.00 80.19 61 ARG A N 1
ATOM 472 C CA . ARG A 1 61 ? 42.379 -19.843 -57.744 1.00 80.19 61 ARG A CA 1
ATOM 473 C C . ARG A 1 61 ? 43.340 -19.307 -58.805 1.00 80.19 61 ARG A C 1
ATOM 475 O O . ARG A 1 61 ? 42.924 -18.778 -59.819 1.00 80.19 61 ARG A O 1
ATOM 482 N N . ASN A 1 62 ? 44.627 -19.625 -58.651 1.00 77.12 62 ASN A N 1
ATOM 483 C CA . ASN A 1 62 ? 45.762 -19.303 -59.537 1.00 77.12 62 ASN A CA 1
ATOM 484 C C . ASN A 1 62 ? 46.312 -17.874 -59.486 1.00 77.12 62 ASN A C 1
ATOM 486 O O . ASN A 1 62 ? 47.403 -17.654 -60.016 1.00 77.12 62 ASN A O 1
ATOM 490 N N . GLY A 1 63 ? 45.625 -16.945 -58.846 1.00 73.56 63 GLY A N 1
ATOM 491 C CA . GLY A 1 63 ? 46.108 -15.618 -58.510 1.00 73.56 63 GLY A CA 1
ATOM 492 C C . GLY A 1 63 ? 46.121 -14.599 -59.626 1.00 73.56 63 GLY A C 1
ATOM 493 O O . GLY A 1 63 ? 47.067 -13.810 -59.688 1.00 73.56 63 GLY A O 1
ATOM 494 N N . ASN A 1 64 ? 45.198 -14.661 -60.584 1.00 77.25 64 ASN A N 1
ATOM 495 C CA . ASN A 1 64 ? 45.356 -13.925 -61.842 1.00 77.25 64 ASN A CA 1
ATOM 496 C C . ASN A 1 64 ? 44.348 -12.800 -62.056 1.00 77.25 64 ASN A C 1
ATOM 498 O O . ASN A 1 64 ? 44.603 -11.942 -62.905 1.00 77.25 64 ASN A O 1
ATOM 502 N N . ASP A 1 65 ? 43.272 -12.751 -61.274 1.00 82.06 65 ASP A N 1
ATOM 503 C CA . ASP A 1 65 ? 42.211 -11.767 -61.470 1.00 82.06 65 ASP A CA 1
ATOM 504 C C . ASP A 1 65 ? 42.245 -10.620 -60.448 1.00 82.06 65 ASP A C 1
ATOM 506 O O . ASP A 1 65 ? 42.324 -10.812 -59.235 1.00 82.06 65 ASP A O 1
ATOM 510 N N . ASN A 1 66 ? 42.135 -9.386 -60.951 1.00 85.19 66 ASN A N 1
ATOM 511 C CA . ASN A 1 66 ? 41.879 -8.214 -60.115 1.00 85.19 66 ASN A CA 1
ATOM 512 C C . ASN A 1 66 ? 40.397 -8.154 -59.729 1.00 85.19 66 ASN A C 1
ATOM 514 O O . ASN A 1 66 ? 39.528 -8.537 -60.518 1.00 85.19 66 ASN A O 1
ATOM 518 N N . PHE A 1 67 ? 40.100 -7.540 -58.586 1.00 86.19 67 PHE A N 1
ATOM 519 C CA . PHE A 1 67 ? 38.728 -7.322 -58.139 1.00 86.19 67 PHE A CA 1
ATOM 520 C C . PHE A 1 67 ? 38.580 -6.095 -57.251 1.00 86.19 67 PHE A C 1
ATOM 522 O O . PHE A 1 67 ? 39.559 -5.454 -56.861 1.00 86.19 67 PHE A O 1
ATOM 529 N N . GLN A 1 68 ? 37.333 -5.765 -56.938 1.00 87.88 68 GLN A N 1
ATOM 530 C CA . GLN A 1 68 ? 37.001 -4.738 -55.963 1.00 87.88 68 GLN A CA 1
ATOM 531 C C . GLN A 1 68 ? 36.210 -5.330 -54.802 1.00 87.88 68 GLN A C 1
ATOM 533 O O . GLN A 1 68 ? 35.440 -6.271 -54.991 1.00 87.88 68 GLN A O 1
ATOM 538 N N . ILE A 1 69 ? 36.415 -4.765 -53.615 1.00 89.62 69 ILE A N 1
ATOM 539 C CA . ILE A 1 69 ? 35.751 -5.153 -52.372 1.00 89.62 69 ILE A CA 1
ATOM 540 C C . ILE A 1 69 ? 35.264 -3.915 -51.617 1.00 89.62 69 ILE A C 1
ATOM 542 O O . ILE A 1 69 ? 35.936 -2.886 -51.625 1.00 89.62 69 ILE A O 1
ATOM 546 N N . ALA A 1 70 ? 34.116 -4.018 -50.957 1.00 89.25 70 ALA A N 1
ATOM 547 C CA . ALA A 1 70 ? 33.643 -3.045 -49.973 1.00 89.25 70 ALA A CA 1
ATOM 548 C C . ALA A 1 70 ? 33.016 -3.779 -48.780 1.00 89.25 70 ALA A C 1
ATOM 550 O O . ALA A 1 70 ? 32.461 -4.864 -48.954 1.00 89.25 70 ALA A O 1
ATOM 551 N N . ALA A 1 71 ? 33.110 -3.208 -47.580 1.00 90.25 71 ALA A N 1
ATOM 552 C CA . ALA A 1 71 ? 32.408 -3.726 -46.406 1.00 90.25 71 ALA A CA 1
ATOM 553 C C . ALA A 1 71 ? 30.913 -3.385 -46.489 1.00 90.25 71 ALA A C 1
ATOM 555 O O . ALA A 1 71 ? 30.564 -2.306 -46.963 1.00 90.25 71 ALA A O 1
ATOM 556 N N . VAL A 1 72 ? 30.044 -4.282 -46.025 1.00 87.00 72 VAL A N 1
ATOM 557 C CA . VAL A 1 72 ? 28.614 -4.002 -45.828 1.00 87.00 72 VAL A CA 1
ATOM 558 C C . VAL A 1 72 ? 28.446 -3.422 -44.429 1.00 87.00 72 VAL A C 1
ATOM 560 O O . VAL A 1 72 ? 28.813 -4.067 -43.447 1.00 87.00 72 VAL A O 1
ATOM 563 N N . THR A 1 73 ? 27.914 -2.208 -44.345 1.00 81.06 73 THR A N 1
ATOM 564 C CA . THR A 1 73 ? 27.771 -1.446 -43.091 1.00 81.06 73 THR A CA 1
ATOM 565 C C . THR A 1 73 ? 26.325 -1.346 -42.613 1.00 81.06 73 THR A C 1
ATOM 567 O O . THR A 1 73 ? 26.079 -0.758 -41.570 1.00 81.06 73 THR A O 1
ATOM 570 N N . GLY A 1 74 ? 25.377 -1.925 -43.352 1.00 72.19 74 GLY A N 1
ATOM 571 C CA . GLY A 1 74 ? 23.968 -1.981 -42.973 1.00 72.19 74 GLY A CA 1
ATOM 572 C C . GLY A 1 74 ? 23.158 -2.852 -43.929 1.00 72.19 74 GLY A C 1
ATOM 573 O O . GLY A 1 74 ? 23.539 -3.028 -45.094 1.00 72.19 74 GLY A O 1
ATOM 574 N N . LEU A 1 75 ? 22.047 -3.391 -43.432 1.00 70.81 75 LEU A N 1
ATOM 575 C CA . LEU A 1 75 ? 21.102 -4.234 -44.166 1.00 70.81 75 LEU A CA 1
ATOM 576 C C . LEU A 1 75 ? 19.708 -3.591 -44.175 1.00 70.81 75 LEU A C 1
ATOM 578 O O . LEU A 1 75 ? 19.394 -2.786 -43.304 1.00 70.81 75 LEU A O 1
ATOM 582 N N . ASP A 1 76 ? 18.878 -3.934 -45.158 1.00 61.41 76 ASP A N 1
ATOM 583 C CA . ASP A 1 76 ? 17.443 -3.637 -45.129 1.00 61.41 76 ASP A CA 1
ATOM 584 C C . ASP A 1 76 ? 16.673 -4.683 -44.296 1.00 61.41 76 ASP A C 1
ATOM 586 O O . ASP A 1 76 ? 17.206 -5.740 -43.951 1.00 61.41 76 ASP A O 1
ATOM 590 N N . GLY A 1 77 ? 15.386 -4.435 -44.023 1.00 50.59 77 GLY A N 1
ATOM 591 C CA . GLY A 1 77 ? 14.514 -5.369 -43.286 1.00 50.59 77 GLY A CA 1
ATOM 592 C C . GLY A 1 77 ? 14.259 -6.721 -43.979 1.00 50.59 77 GLY A C 1
ATOM 593 O O . GLY A 1 77 ? 13.498 -7.543 -43.483 1.00 50.59 77 GLY A O 1
ATOM 594 N N . SER A 1 78 ? 14.856 -6.967 -45.150 1.00 65.12 78 SER A N 1
ATOM 595 C CA . SER A 1 78 ? 14.864 -8.251 -45.861 1.00 65.12 78 SER A CA 1
ATOM 596 C C . SER A 1 78 ? 16.271 -8.871 -45.946 1.00 65.12 78 SER A C 1
ATOM 598 O O . SER A 1 78 ? 16.471 -9.812 -46.717 1.00 65.12 78 SER A O 1
ATOM 600 N N . ASN A 1 79 ? 17.229 -8.385 -45.145 1.00 66.00 79 ASN A N 1
ATOM 601 C CA . ASN A 1 79 ? 18.636 -8.800 -45.093 1.00 66.00 79 ASN A CA 1
ATOM 602 C C . ASN A 1 79 ? 19.451 -8.539 -46.374 1.00 66.00 79 ASN A C 1
ATOM 604 O O . ASN A 1 79 ? 20.481 -9.184 -46.597 1.00 66.00 79 ASN A O 1
ATOM 608 N N . ASN A 1 80 ? 19.038 -7.598 -47.227 1.00 74.69 80 ASN A N 1
ATOM 609 C CA . ASN A 1 80 ? 19.857 -7.180 -48.366 1.00 74.69 80 ASN A CA 1
ATOM 610 C C . ASN A 1 80 ? 20.810 -6.048 -47.959 1.00 74.69 80 ASN A C 1
ATOM 612 O O . ASN A 1 80 ? 20.412 -5.172 -47.195 1.00 74.69 80 ASN A O 1
ATOM 616 N N . PRO A 1 81 ? 22.042 -5.999 -48.497 1.00 77.00 81 PRO A N 1
ATOM 617 C CA . PRO A 1 81 ? 22.956 -4.884 -48.265 1.00 77.00 81 PRO A CA 1
ATOM 618 C C . PRO A 1 81 ? 22.349 -3.522 -48.632 1.00 77.00 81 PRO A C 1
ATOM 620 O O . PRO A 1 81 ? 22.021 -3.284 -49.798 1.00 77.00 81 PRO A O 1
ATOM 623 N N . LEU A 1 82 ? 22.245 -2.638 -47.637 1.00 72.56 82 LEU A N 1
ATOM 624 C CA . LEU A 1 82 ? 21.675 -1.291 -47.751 1.00 72.56 82 LEU A CA 1
ATOM 625 C C . LEU A 1 82 ? 22.764 -0.214 -47.825 1.00 72.56 82 LEU A C 1
ATOM 627 O O . LEU A 1 82 ? 22.647 0.730 -48.604 1.00 72.56 82 LEU A O 1
ATOM 631 N N . SER A 1 83 ? 23.839 -0.361 -47.046 1.00 70.25 83 SER A N 1
ATOM 632 C CA . SER A 1 83 ? 24.943 0.603 -46.997 1.00 70.25 83 SER A CA 1
ATOM 633 C C . SER A 1 83 ? 26.307 -0.086 -47.067 1.00 70.25 83 SER A C 1
ATOM 635 O O . SER A 1 83 ? 26.464 -1.254 -46.693 1.00 70.25 83 SER A O 1
ATOM 637 N N . PHE A 1 84 ? 27.304 0.638 -47.585 1.00 80.25 84 PHE A N 1
ATOM 638 C CA . PHE A 1 84 ? 28.641 0.104 -47.834 1.00 80.25 84 PHE A CA 1
ATOM 639 C C . PHE A 1 84 ? 29.743 1.083 -47.433 1.00 80.25 84 PHE A C 1
ATOM 641 O O . PHE A 1 84 ? 29.616 2.294 -47.623 1.00 80.25 84 PHE A O 1
ATOM 648 N N . GLY A 1 85 ? 30.875 0.533 -46.995 1.00 80.00 85 GLY A N 1
ATOM 649 C CA . GLY A 1 85 ? 32.137 1.261 -46.892 1.00 80.00 85 GLY A CA 1
ATOM 650 C C . GLY A 1 85 ? 32.726 1.634 -48.266 1.00 80.00 85 GLY A C 1
ATOM 651 O O . GLY A 1 85 ? 32.206 1.238 -49.316 1.00 80.00 85 GLY A O 1
ATOM 652 N N . PRO A 1 86 ? 33.834 2.395 -48.301 1.00 82.94 86 PRO A N 1
ATOM 653 C CA . PRO A 1 86 ? 34.541 2.723 -49.535 1.00 82.94 86 PRO A CA 1
ATOM 654 C C . PRO A 1 86 ? 34.945 1.488 -50.352 1.00 82.94 86 PRO A C 1
ATOM 656 O O . PRO A 1 86 ? 35.354 0.453 -49.828 1.00 82.94 86 PRO A O 1
ATOM 659 N N . LEU A 1 87 ? 34.898 1.645 -51.676 1.00 84.88 87 LEU A N 1
ATOM 660 C CA . LEU A 1 87 ? 35.328 0.635 -52.636 1.00 84.88 87 LEU A CA 1
ATOM 661 C C . LEU A 1 87 ? 36.860 0.545 -52.685 1.00 84.88 87 LEU A C 1
ATOM 663 O O . LEU A 1 87 ? 37.543 1.506 -53.050 1.00 84.88 87 LEU A O 1
ATOM 667 N N . VAL A 1 88 ? 37.402 -0.630 -52.375 1.00 89.00 88 VAL A N 1
ATOM 668 C CA . VAL A 1 88 ? 38.839 -0.913 -52.360 1.00 89.00 88 VAL A CA 1
ATOM 669 C C . VAL A 1 88 ? 39.207 -1.827 -53.522 1.00 89.00 88 VAL A C 1
ATOM 671 O O . VAL A 1 88 ? 38.650 -2.908 -53.698 1.00 89.00 88 VAL A O 1
ATOM 674 N N . GLN A 1 89 ? 40.192 -1.409 -54.318 1.00 88.62 89 GLN A N 1
ATOM 675 C CA . GLN A 1 89 ? 40.718 -2.215 -55.417 1.00 88.62 89 GLN A CA 1
ATOM 676 C C . GLN A 1 89 ? 41.828 -3.164 -54.934 1.00 88.62 89 GLN A C 1
ATOM 678 O O . GLN A 1 89 ? 42.859 -2.737 -54.384 1.00 88.62 89 GLN A O 1
ATOM 683 N N . VAL A 1 90 ? 41.641 -4.454 -55.210 1.00 87.62 90 VAL A N 1
ATOM 684 C CA . VAL A 1 90 ? 42.630 -5.513 -55.003 1.00 87.62 90 VAL A CA 1
ATOM 685 C C . VAL A 1 90 ? 43.229 -5.893 -56.352 1.00 87.62 90 VAL A C 1
ATOM 687 O O . VAL A 1 90 ? 42.561 -6.408 -57.248 1.00 87.62 90 VAL A O 1
ATOM 690 N N . THR A 1 91 ? 44.511 -5.587 -56.505 1.00 85.12 91 THR A N 1
ATOM 691 C CA . THR A 1 91 ? 45.299 -5.872 -57.702 1.00 85.12 91 THR A CA 1
ATOM 692 C C . THR A 1 91 ? 46.121 -7.144 -57.517 1.00 85.12 91 THR A C 1
ATOM 694 O O . THR A 1 91 ? 46.429 -7.531 -56.392 1.00 85.12 91 THR A O 1
ATOM 697 N N . GLN A 1 92 ? 46.511 -7.779 -58.621 1.00 76.88 92 GLN A N 1
ATOM 698 C CA . GLN A 1 92 ? 47.245 -9.046 -58.638 1.00 76.88 92 GLN A CA 1
ATOM 699 C C . GLN A 1 92 ? 48.505 -9.058 -57.751 1.00 76.88 92 GLN A C 1
ATOM 701 O O . GLN A 1 92 ? 48.821 -10.062 -57.128 1.00 76.88 92 GLN A O 1
ATOM 706 N N . ASP A 1 93 ? 49.222 -7.939 -57.644 1.00 73.19 93 ASP A N 1
ATOM 707 C CA . ASP A 1 93 ? 50.412 -7.805 -56.793 1.00 73.19 93 ASP A CA 1
ATOM 708 C C . ASP A 1 93 ? 50.117 -7.871 -55.285 1.00 73.19 93 ASP A C 1
ATOM 710 O O . ASP A 1 93 ? 51.039 -8.056 -54.489 1.00 73.19 93 ASP A O 1
ATOM 714 N N . LYS A 1 94 ? 48.845 -7.741 -54.893 1.00 69.62 94 LYS A N 1
ATOM 715 C CA . LYS A 1 94 ? 48.364 -7.902 -53.515 1.00 69.62 94 LYS A CA 1
ATOM 716 C C . LYS A 1 94 ? 47.903 -9.332 -53.203 1.00 69.62 94 LYS A C 1
ATOM 718 O O . LYS A 1 94 ? 47.603 -9.614 -52.044 1.00 69.62 94 LYS A O 1
ATOM 723 N N . LEU A 1 95 ? 47.856 -10.225 -54.196 1.00 74.06 95 LEU A N 1
ATOM 724 C CA . LEU A 1 95 ? 47.560 -11.645 -54.003 1.00 74.06 95 LEU A CA 1
ATOM 725 C C . LEU A 1 95 ? 48.848 -12.393 -53.630 1.00 74.06 95 LEU A C 1
ATOM 727 O O . LEU A 1 95 ? 49.864 -12.310 -54.319 1.00 74.06 95 LEU A O 1
ATOM 731 N N . ASN A 1 96 ? 48.841 -13.094 -52.494 1.00 66.69 96 ASN A N 1
ATOM 732 C CA . ASN A 1 96 ? 50.031 -13.791 -51.999 1.00 66.69 96 ASN A CA 1
ATOM 733 C C . ASN A 1 96 ? 50.213 -15.170 -52.676 1.00 66.69 96 ASN A C 1
ATOM 735 O O . ASN A 1 96 ? 49.345 -16.032 -52.570 1.00 66.69 96 ASN A O 1
ATOM 739 N N . ASP A 1 97 ? 51.370 -15.403 -53.311 1.00 60.91 97 ASP A N 1
ATOM 740 C CA . ASP A 1 97 ? 51.668 -16.544 -54.209 1.00 60.91 97 ASP A CA 1
ATOM 741 C C . ASP A 1 97 ? 52.061 -17.872 -53.515 1.00 60.91 97 ASP A C 1
ATOM 743 O O . ASP A 1 97 ? 52.615 -18.768 -54.140 1.00 60.91 97 ASP A O 1
ATOM 747 N N . ASN A 1 98 ? 51.854 -18.045 -52.202 1.00 63.19 98 ASN A N 1
ATOM 748 C CA . ASN A 1 98 ? 52.388 -19.231 -51.499 1.00 63.19 98 ASN A CA 1
ATOM 749 C C . ASN A 1 98 ? 51.478 -19.844 -50.419 1.00 63.19 98 ASN A C 1
ATOM 751 O O . ASN A 1 98 ? 51.995 -20.426 -49.466 1.00 63.19 98 ASN A O 1
ATOM 755 N N . LEU A 1 99 ? 50.147 -19.742 -50.530 1.00 67.31 99 LEU A N 1
ATOM 756 C CA . LEU A 1 99 ? 49.252 -20.261 -49.484 1.00 67.31 99 LEU A CA 1
ATOM 757 C C . LEU A 1 99 ? 49.166 -21.800 -49.487 1.00 67.31 99 LEU A C 1
ATOM 759 O O . LEU A 1 99 ? 49.661 -22.438 -48.555 1.00 67.31 99 LEU A O 1
ATOM 763 N N . LYS A 1 100 ? 48.544 -22.426 -50.503 1.00 71.19 100 LYS A N 1
ATOM 764 C CA . LYS A 1 100 ? 48.377 -23.896 -50.572 1.00 71.19 100 LYS A CA 1
ATOM 765 C C . LYS A 1 100 ? 47.927 -24.372 -51.958 1.00 71.19 100 LYS A C 1
ATOM 767 O O . LYS A 1 100 ? 47.099 -23.734 -52.597 1.00 71.19 100 LYS A O 1
ATOM 772 N N . ALA A 1 101 ? 48.402 -25.545 -52.380 1.00 72.94 101 ALA A N 1
ATOM 773 C CA . ALA A 1 101 ? 47.890 -26.245 -53.557 1.00 72.94 101 ALA A CA 1
ATOM 774 C C . ALA A 1 101 ? 46.767 -27.212 -53.147 1.00 72.94 101 ALA A C 1
ATOM 776 O O . ALA A 1 101 ? 46.978 -28.056 -52.270 1.00 72.94 101 ALA A O 1
ATOM 777 N N . VAL A 1 102 ? 45.589 -27.098 -53.762 1.00 70.69 102 VAL A N 1
ATOM 778 C CA . VAL A 1 102 ? 44.373 -27.806 -53.325 1.00 70.69 102 VAL A CA 1
ATOM 779 C C . VAL A 1 102 ? 43.679 -28.481 -54.516 1.00 70.69 102 VAL A C 1
ATOM 781 O O . VAL A 1 102 ? 43.682 -27.953 -55.628 1.00 70.69 102 VAL A O 1
ATOM 784 N N . SER A 1 103 ? 43.130 -29.681 -54.296 1.00 72.88 103 SER A N 1
ATOM 785 C CA . SER A 1 103 ? 42.226 -30.351 -55.244 1.00 72.88 103 SER A CA 1
ATOM 786 C C . SER A 1 103 ? 40.818 -29.800 -55.055 1.00 72.88 103 SER A C 1
ATOM 788 O O . SER A 1 103 ? 40.299 -29.850 -53.941 1.00 72.88 103 SER A O 1
ATOM 790 N N . TYR A 1 104 ? 40.205 -29.291 -56.119 1.00 66.44 104 TYR A N 1
ATOM 791 C CA . TYR A 1 104 ? 38.971 -28.516 -56.022 1.00 66.44 104 TYR A CA 1
ATOM 792 C C . TYR A 1 104 ? 37.829 -29.124 -56.841 1.00 66.44 104 TYR A C 1
ATOM 794 O O . TYR A 1 104 ? 38.037 -29.904 -57.764 1.00 66.44 104 TYR A O 1
ATOM 802 N N . SER A 1 105 ? 36.595 -28.773 -56.488 1.00 70.19 105 SER A N 1
ATOM 803 C CA . SER A 1 105 ? 35.397 -29.060 -57.281 1.00 70.19 105 SER A CA 1
ATOM 804 C C . SER A 1 105 ? 34.770 -27.748 -57.743 1.00 70.19 105 SER A C 1
ATOM 806 O O . SER A 1 105 ? 34.447 -26.898 -56.914 1.00 70.19 105 SER A O 1
ATOM 808 N N . ILE A 1 106 ? 34.579 -27.582 -59.055 1.00 71.38 106 ILE A N 1
ATOM 809 C CA . ILE A 1 106 ? 33.943 -26.377 -59.613 1.00 71.38 106 ILE A CA 1
ATOM 810 C C . ILE A 1 106 ? 32.433 -26.535 -59.522 1.00 71.38 106 ILE A C 1
ATOM 812 O O . ILE A 1 106 ? 31.879 -27.496 -60.064 1.00 71.38 106 ILE A O 1
ATOM 816 N N . MET A 1 107 ? 31.762 -25.577 -58.898 1.00 70.62 107 MET A N 1
ATOM 817 C CA . MET A 1 107 ? 30.308 -25.506 -58.864 1.00 70.62 107 MET A CA 1
ATOM 818 C C . MET A 1 107 ? 29.794 -24.991 -60.208 1.00 70.62 107 MET A C 1
ATOM 820 O O . MET A 1 107 ? 30.023 -23.842 -60.573 1.00 70.62 107 MET A O 1
ATOM 824 N N . VAL A 1 108 ? 29.091 -25.847 -60.952 1.00 63.59 108 VAL A N 1
ATOM 825 C CA . VAL A 1 108 ? 28.466 -25.486 -62.232 1.00 63.59 108 VAL A CA 1
ATOM 826 C C . VAL A 1 108 ? 26.947 -25.592 -62.135 1.00 63.59 108 VAL A C 1
ATOM 828 O O . VAL A 1 108 ? 26.401 -26.477 -61.466 1.00 63.59 108 VAL A O 1
ATOM 831 N N . LYS A 1 109 ? 26.249 -24.687 -62.825 1.00 58.31 109 LYS A N 1
ATOM 832 C CA . LYS A 1 109 ? 24.801 -24.753 -63.040 1.00 58.31 109 LYS A CA 1
ATOM 833 C C . LYS A 1 109 ? 24.546 -25.397 -64.404 1.00 58.31 109 LYS A C 1
ATOM 835 O O . LYS A 1 109 ? 24.816 -24.781 -65.427 1.00 58.31 109 LYS A O 1
ATOM 840 N N . GLU A 1 110 ? 24.052 -26.635 -64.433 1.00 55.81 110 GLU A N 1
ATOM 841 C CA . GLU A 1 110 ? 23.552 -27.234 -65.679 1.00 55.81 110 GLU A CA 1
ATOM 842 C C . GLU A 1 110 ? 22.086 -26.827 -65.900 1.00 55.81 110 GLU A C 1
ATOM 844 O O . GLU A 1 110 ? 21.252 -26.936 -64.995 1.00 55.81 110 GLU A O 1
ATOM 849 N N . ASP A 1 111 ? 21.777 -26.347 -67.108 1.00 54.94 111 ASP A N 1
ATOM 850 C CA . ASP A 1 111 ? 20.455 -25.855 -67.503 1.00 54.94 111 ASP A CA 1
ATOM 851 C C . ASP A 1 111 ? 19.379 -26.939 -67.370 1.00 54.94 111 ASP A C 1
ATOM 853 O O . ASP A 1 111 ? 19.232 -27.765 -68.265 1.00 54.94 111 ASP A O 1
ATOM 857 N N . VAL A 1 112 ? 18.657 -26.920 -66.239 1.00 52.25 112 VAL A N 1
ATOM 858 C CA . VAL A 1 112 ? 17.213 -27.211 -66.024 1.00 52.25 112 VAL A CA 1
ATOM 859 C C . VAL A 1 112 ? 16.869 -27.514 -64.547 1.00 52.25 112 VAL A C 1
ATOM 861 O O . VAL A 1 112 ? 15.705 -27.753 -64.231 1.00 52.25 112 VAL A O 1
ATOM 864 N N . GLY A 1 113 ? 17.830 -27.476 -63.615 1.00 50.28 113 GLY A N 1
ATOM 865 C CA . GLY A 1 113 ? 17.575 -27.604 -62.170 1.00 50.28 113 GLY A CA 1
ATOM 866 C C . GLY A 1 113 ? 18.061 -26.392 -61.368 1.00 50.28 113 GLY A C 1
ATOM 867 O O . GLY A 1 113 ? 19.063 -25.783 -61.721 1.00 50.28 113 GLY A O 1
ATOM 868 N N . LEU A 1 114 ? 17.382 -26.068 -60.261 1.00 48.97 114 LEU A N 1
ATOM 869 C CA . LEU A 1 114 ? 17.781 -25.008 -59.314 1.00 48.97 114 LEU A CA 1
ATOM 870 C C . LEU A 1 114 ? 19.029 -25.357 -58.471 1.00 48.97 114 LEU A C 1
ATOM 872 O O . LEU A 1 114 ? 19.431 -24.565 -57.628 1.00 48.97 114 LEU A O 1
ATOM 876 N N . ASN A 1 115 ? 19.657 -26.518 -58.688 1.00 50.38 115 ASN A N 1
ATOM 877 C CA . ASN A 1 115 ? 20.741 -27.007 -57.836 1.00 50.38 115 ASN A CA 1
ATOM 878 C C . ASN A 1 115 ? 22.088 -26.920 -58.562 1.00 50.38 115 ASN A C 1
ATOM 880 O O . ASN A 1 115 ? 22.301 -27.631 -59.548 1.00 50.38 115 ASN A O 1
ATOM 884 N N . PHE A 1 116 ? 23.009 -26.113 -58.028 1.00 58.00 116 PHE A N 1
ATOM 885 C CA . PHE A 1 116 ? 24.428 -26.177 -58.377 1.00 58.00 116 PHE A CA 1
ATOM 886 C C . PHE A 1 116 ? 24.973 -27.575 -58.065 1.00 58.00 116 PHE A C 1
ATOM 888 O O . PHE A 1 116 ? 24.650 -28.159 -57.026 1.00 58.00 116 PHE A O 1
ATOM 895 N N . ARG A 1 117 ? 25.789 -28.136 -58.961 1.00 61.19 117 ARG A N 1
ATOM 896 C CA . ARG A 1 117 ? 26.461 -29.420 -58.727 1.00 61.19 117 ARG A CA 1
ATOM 897 C C . ARG A 1 117 ? 27.975 -29.251 -58.840 1.00 61.19 117 ARG A C 1
ATOM 899 O O . ARG A 1 117 ? 28.427 -28.558 -59.752 1.00 61.19 117 ARG A O 1
ATOM 906 N N . PRO A 1 118 ? 28.761 -29.908 -57.971 1.00 63.72 118 PRO A N 1
ATOM 907 C CA . PRO A 1 118 ? 30.204 -29.966 -58.138 1.00 63.72 118 PRO A CA 1
ATOM 908 C C . PRO A 1 118 ? 30.533 -30.781 -59.395 1.00 63.72 118 PRO A C 1
ATOM 910 O O . PRO A 1 118 ? 30.160 -31.951 -59.510 1.00 63.72 118 PRO A O 1
ATOM 913 N N . SER A 1 119 ? 31.221 -30.165 -60.352 1.00 64.44 119 SER A N 1
ATOM 914 C CA . SER A 1 119 ? 31.870 -30.871 -61.453 1.00 64.44 119 SER A CA 1
ATOM 915 C C . SER A 1 119 ? 33.209 -31.428 -60.967 1.00 64.44 119 SER A C 1
ATOM 917 O O . SER A 1 119 ? 33.980 -30.752 -60.283 1.00 64.44 119 SER A O 1
ATOM 919 N N . SER A 1 120 ? 33.469 -32.699 -61.270 1.00 57.41 120 SER A N 1
ATOM 920 C CA . SER A 1 120 ? 34.696 -33.385 -60.869 1.00 57.41 120 SER A CA 1
ATOM 921 C C . SER A 1 120 ? 35.870 -32.911 -61.730 1.00 57.41 120 SER A C 1
ATOM 923 O O . SER A 1 120 ? 36.138 -33.493 -62.786 1.00 57.41 120 SER A O 1
ATOM 925 N N . ALA A 1 121 ? 36.561 -31.861 -61.300 1.00 56.16 121 ALA A N 1
ATOM 926 C CA . ALA A 1 121 ? 37.849 -31.477 -61.858 1.00 56.16 121 ALA A CA 1
ATOM 927 C C . ALA A 1 121 ? 38.967 -32.020 -60.947 1.00 56.16 121 ALA A C 1
ATOM 929 O O . ALA A 1 121 ? 39.304 -31.436 -59.929 1.00 56.16 121 ALA A O 1
ATOM 930 N N . ASP A 1 122 ? 39.548 -33.173 -61.295 1.00 54.06 122 ASP A N 1
ATOM 931 C CA . ASP A 1 122 ? 40.769 -33.688 -60.649 1.00 54.06 122 ASP A CA 1
ATOM 932 C C . ASP A 1 122 ? 42.001 -32.895 -61.139 1.00 54.06 122 ASP A C 1
ATOM 934 O O . ASP A 1 122 ? 42.871 -33.414 -61.847 1.00 54.06 122 ASP A O 1
ATOM 938 N N . ASN A 1 123 ? 42.085 -31.608 -60.807 1.00 65.25 123 ASN A N 1
ATOM 939 C CA . ASN A 1 123 ? 43.273 -30.788 -61.023 1.00 65.25 123 ASN A CA 1
ATOM 940 C C . ASN A 1 123 ? 43.653 -30.035 -59.740 1.00 65.25 12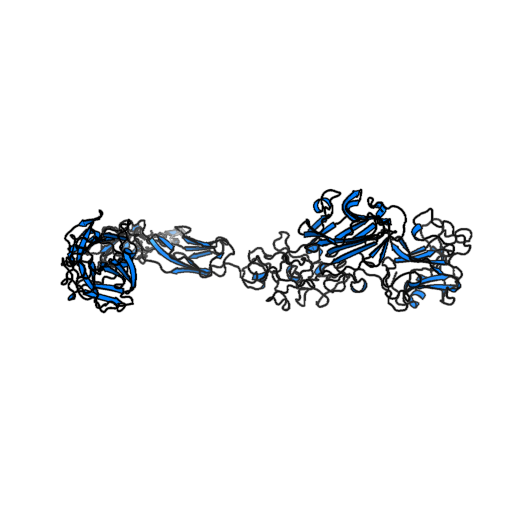3 ASN A C 1
ATOM 942 O O . ASN A 1 123 ? 42.824 -29.537 -58.990 1.00 65.25 123 ASN A O 1
ATOM 946 N N . THR A 1 124 ? 44.952 -30.012 -59.453 1.00 70.81 124 THR A N 1
ATOM 947 C CA . THR A 1 124 ? 45.513 -29.276 -58.320 1.00 70.81 124 THR A CA 1
ATOM 948 C C . THR A 1 124 ? 45.947 -27.902 -58.814 1.00 70.81 124 THR A C 1
ATOM 950 O O . THR A 1 124 ? 46.778 -27.819 -59.720 1.00 70.81 124 THR A O 1
ATOM 953 N N . GLN A 1 125 ? 45.405 -26.842 -58.221 1.00 74.31 125 GLN A N 1
ATOM 954 C CA . GLN A 1 125 ? 45.751 -25.448 -58.519 1.00 74.31 125 GLN A CA 1
ATOM 955 C C . GLN A 1 125 ? 46.210 -24.722 -57.248 1.00 74.31 125 GLN A C 1
ATOM 957 O O . GLN A 1 125 ? 45.935 -25.179 -56.135 1.00 74.31 125 GLN A O 1
ATOM 962 N N . GLN A 1 126 ? 46.977 -23.640 -57.418 1.00 78.88 126 GLN A N 1
ATOM 963 C CA . GLN A 1 126 ? 47.403 -22.796 -56.298 1.00 78.88 126 GLN A CA 1
ATOM 964 C C . GLN A 1 126 ? 46.236 -21.929 -55.839 1.00 78.88 126 GLN A C 1
ATOM 966 O O . GLN A 1 126 ? 45.515 -21.385 -56.669 1.00 78.88 126 GLN A O 1
ATOM 971 N N . VAL A 1 127 ? 46.085 -21.779 -54.529 1.00 78.00 127 VAL A N 1
ATOM 972 C CA . VAL A 1 127 ? 45.205 -20.775 -53.933 1.00 78.00 127 VAL A CA 1
ATOM 973 C C . VAL A 1 127 ? 46.040 -19.549 -53.618 1.00 78.00 127 VAL A C 1
ATOM 975 O O . VAL A 1 127 ? 47.058 -19.659 -52.928 1.00 78.00 127 VAL A O 1
ATOM 978 N N . GLN A 1 128 ? 45.608 -18.394 -54.109 1.00 80.81 128 GLN A N 1
ATOM 979 C CA . GLN A 1 128 ? 46.135 -17.103 -53.691 1.00 80.81 128 GLN A CA 1
ATOM 980 C C . GLN A 1 128 ? 45.016 -16.293 -53.037 1.00 80.81 128 GLN A C 1
ATOM 982 O O . GLN A 1 128 ? 43.834 -16.597 -53.178 1.00 80.81 128 GLN A O 1
ATOM 987 N N . GLY A 1 129 ? 45.376 -15.279 -52.262 1.00 80.75 129 GLY A N 1
ATOM 988 C CA . GLY A 1 129 ? 44.380 -14.445 -51.606 1.00 80.75 129 GLY A CA 1
ATOM 989 C C . GLY A 1 129 ? 44.940 -13.118 -51.142 1.00 80.75 129 GLY A C 1
ATOM 990 O O . GLY A 1 129 ? 46.160 -12.948 -51.038 1.00 80.75 129 GLY A O 1
ATOM 991 N N . ALA A 1 130 ? 44.025 -12.199 -50.862 1.00 84.19 130 ALA A N 1
ATOM 992 C CA . ALA A 1 130 ? 44.301 -10.905 -50.264 1.00 84.19 130 ALA A CA 1
ATOM 993 C C . ALA A 1 130 ? 43.581 -10.800 -48.920 1.00 84.19 130 ALA A C 1
ATOM 995 O O . ALA A 1 130 ? 42.428 -11.209 -48.790 1.00 84.19 130 ALA A O 1
ATOM 996 N N . TYR A 1 131 ? 44.273 -10.219 -47.943 1.00 86.06 131 TYR A N 1
ATOM 997 C CA . TYR A 1 131 ? 43.676 -9.763 -46.697 1.00 86.06 131 TYR A CA 1
ATOM 998 C C . TYR A 1 131 ? 43.459 -8.255 -46.793 1.00 86.06 131 TYR A C 1
ATOM 1000 O O . TYR A 1 131 ? 44.405 -7.521 -47.093 1.00 86.06 131 TYR A O 1
ATOM 1008 N N . VAL A 1 132 ? 42.229 -7.805 -46.565 1.00 90.00 132 VAL A N 1
ATOM 1009 C CA . VAL A 1 132 ? 41.862 -6.387 -46.581 1.00 90.00 132 VAL A CA 1
ATOM 1010 C C . VAL A 1 132 ? 41.363 -6.019 -45.193 1.00 90.00 132 VAL A C 1
ATOM 1012 O O . VAL A 1 132 ? 40.392 -6.606 -44.712 1.00 90.00 132 VAL A O 1
ATOM 1015 N N . SER A 1 133 ? 42.059 -5.089 -44.535 1.00 92.00 133 SER A N 1
ATOM 1016 C CA . SER A 1 133 ? 41.712 -4.677 -43.175 1.00 92.00 133 SER A CA 1
ATOM 1017 C C . SER A 1 133 ? 40.399 -3.894 -43.154 1.00 92.00 133 SER A C 1
ATOM 1019 O O . SER A 1 133 ? 40.045 -3.220 -44.124 1.00 92.00 133 SER A O 1
ATOM 1021 N N . PHE A 1 134 ? 39.685 -3.949 -42.035 1.00 92.81 134 PHE A N 1
ATOM 1022 C CA . PHE A 1 134 ? 38.498 -3.132 -41.792 1.00 92.81 134 PHE A CA 1
ATOM 1023 C C . PHE A 1 134 ? 38.833 -1.639 -41.885 1.00 92.81 134 PHE A C 1
ATOM 1025 O O . PHE A 1 134 ? 38.089 -0.889 -42.510 1.00 92.81 134 PHE A O 1
ATOM 1032 N N . GLN A 1 135 ? 40.007 -1.221 -41.402 1.00 90.81 135 GLN A N 1
ATOM 1033 C CA . GLN A 1 135 ? 40.486 0.154 -41.564 1.00 90.81 135 GLN A CA 1
ATOM 1034 C C . GLN A 1 135 ? 40.609 0.572 -43.041 1.00 90.81 135 GLN A C 1
ATOM 1036 O O . GLN A 1 135 ? 40.195 1.675 -43.398 1.00 90.81 135 GLN A O 1
ATOM 1041 N N . ASP A 1 136 ? 41.152 -0.286 -43.911 1.00 90.38 136 ASP A N 1
ATOM 1042 C CA . ASP A 1 136 ? 41.254 0.002 -45.351 1.00 90.38 136 ASP A CA 1
ATOM 1043 C C . ASP A 1 136 ? 39.876 0.057 -46.028 1.00 90.38 136 ASP A C 1
ATOM 1045 O O . ASP A 1 136 ? 39.695 0.782 -47.006 1.00 90.38 136 ASP A O 1
ATOM 1049 N N . LEU A 1 137 ? 38.904 -0.682 -45.489 1.00 91.06 137 LEU A N 1
ATOM 1050 C CA . LEU A 1 137 ? 37.495 -0.666 -45.893 1.00 91.06 137 LEU A CA 1
ATOM 1051 C C . LEU A 1 137 ? 36.700 0.482 -45.254 1.00 91.06 137 LEU A C 1
ATOM 1053 O O . LEU A 1 137 ? 35.483 0.516 -45.400 1.00 91.06 137 LEU A O 1
ATOM 1057 N N . GLY A 1 138 ? 37.365 1.419 -44.570 1.00 84.12 138 GLY A N 1
ATOM 1058 C CA . GLY A 1 138 ? 36.743 2.602 -43.972 1.00 84.12 138 GLY A CA 1
ATOM 1059 C C . GLY A 1 138 ? 35.939 2.340 -42.698 1.00 84.12 138 GLY A C 1
ATOM 1060 O O . GLY A 1 138 ? 35.152 3.198 -42.316 1.00 84.12 138 GLY A O 1
ATOM 1061 N N . ILE A 1 139 ? 36.130 1.190 -42.052 1.00 86.25 139 ILE A N 1
ATOM 1062 C CA . ILE A 1 139 ? 35.445 0.811 -40.813 1.00 86.25 139 ILE A CA 1
ATOM 1063 C C . ILE A 1 139 ? 36.204 1.365 -39.598 1.00 86.25 139 ILE A C 1
ATOM 1065 O O . ILE A 1 139 ? 37.417 1.161 -39.452 1.00 86.25 139 ILE A O 1
ATOM 1069 N N . GLY A 1 140 ? 35.485 2.080 -38.733 1.00 79.50 140 GLY A N 1
ATOM 1070 C CA . GLY A 1 140 ? 35.966 2.603 -37.454 1.00 79.50 140 GLY A CA 1
ATOM 1071 C C . GLY A 1 140 ? 36.079 1.535 -36.359 1.00 79.50 140 GLY A C 1
ATOM 1072 O O . GLY A 1 140 ? 35.652 0.397 -36.525 1.00 79.50 140 GLY A O 1
ATOM 1073 N N . ALA A 1 141 ? 36.675 1.895 -35.219 1.00 75.75 141 ALA A N 1
ATOM 1074 C CA . ALA A 1 141 ? 36.677 1.010 -34.053 1.00 75.75 141 ALA A CA 1
ATOM 1075 C C . ALA A 1 141 ? 35.240 0.825 -33.542 1.00 75.75 141 ALA A C 1
ATOM 1077 O O . ALA A 1 141 ? 34.502 1.803 -33.451 1.00 75.75 141 ALA A O 1
ATOM 1078 N N . ASN A 1 142 ? 34.870 -0.416 -33.229 1.00 70.38 142 ASN A N 1
ATOM 1079 C CA . ASN A 1 142 ? 33.544 -0.846 -32.768 1.00 70.38 142 ASN A CA 1
ATOM 1080 C C . ASN A 1 142 ? 32.382 -0.584 -33.747 1.00 70.38 142 ASN A C 1
ATOM 1082 O O . ASN A 1 142 ? 31.218 -0.722 -33.382 1.00 70.38 142 ASN A O 1
ATOM 1086 N N . GLN A 1 143 ? 32.675 -0.224 -34.999 1.00 77.00 143 GLN A N 1
ATOM 1087 C CA . GLN A 1 143 ? 31.652 -0.105 -36.031 1.00 77.00 143 GLN A CA 1
ATOM 1088 C C . GLN A 1 143 ? 31.227 -1.500 -36.507 1.00 77.00 143 GLN A C 1
ATOM 1090 O O . GLN A 1 143 ? 32.081 -2.332 -36.828 1.00 77.00 143 GLN A O 1
ATOM 1095 N N . LEU A 1 144 ? 29.914 -1.732 -36.595 1.00 79.75 144 LEU A N 1
ATOM 1096 C CA . LEU A 1 144 ? 29.358 -3.000 -37.061 1.00 79.75 144 LEU A CA 1
ATOM 1097 C C . LEU A 1 144 ? 29.672 -3.260 -38.534 1.00 79.75 144 LEU A C 1
ATOM 1099 O O . LEU A 1 144 ? 29.585 -2.378 -39.394 1.00 79.75 144 LEU A O 1
ATOM 1103 N N . VAL A 1 145 ? 30.003 -4.515 -38.828 1.00 84.88 145 VAL A N 1
ATOM 1104 C CA . VAL A 1 145 ? 30.269 -5.001 -40.178 1.00 84.88 145 VAL A CA 1
ATOM 1105 C C . VAL A 1 145 ? 29.383 -6.206 -40.461 1.00 84.88 145 VAL A C 1
ATOM 1107 O O . VAL A 1 145 ? 29.591 -7.297 -39.934 1.00 84.88 145 VAL A O 1
ATOM 1110 N N . TYR A 1 146 ? 28.414 -6.023 -41.350 1.00 84.19 146 TYR A N 1
ATOM 1111 C CA . TYR A 1 146 ? 27.408 -7.030 -41.701 1.00 84.19 146 TYR A CA 1
ATOM 1112 C C . TYR A 1 146 ? 27.876 -7.974 -42.809 1.00 84.19 146 TYR A C 1
ATOM 1114 O O . TYR A 1 146 ? 27.142 -8.864 -43.229 1.00 84.19 146 TYR A O 1
ATOM 1122 N N . GLY A 1 147 ? 29.088 -7.776 -43.326 1.00 89.00 147 GLY A N 1
ATOM 1123 C CA . GLY A 1 147 ? 29.593 -8.553 -44.444 1.00 89.00 147 GLY A CA 1
ATOM 1124 C C . GLY A 1 147 ? 30.527 -7.778 -45.354 1.00 89.00 147 GLY A C 1
ATOM 1125 O O . GLY A 1 147 ? 31.076 -6.736 -44.992 1.00 89.00 147 GLY A O 1
ATOM 1126 N N . TYR A 1 148 ? 30.690 -8.282 -46.571 1.00 91.06 148 TYR A N 1
ATOM 1127 C CA . TYR A 1 148 ? 31.397 -7.592 -47.643 1.00 91.06 148 TYR A CA 1
ATOM 1128 C C . TYR A 1 148 ? 30.848 -7.992 -49.009 1.00 91.06 148 TYR A C 1
ATOM 1130 O O . TYR A 1 148 ? 30.239 -9.047 -49.187 1.00 91.06 148 TYR A O 1
ATOM 1138 N N . VAL A 1 149 ? 31.104 -7.144 -49.995 1.00 88.50 149 VAL A N 1
ATOM 1139 C CA . VAL A 1 149 ? 30.736 -7.377 -51.390 1.00 88.50 149 VAL A CA 1
ATOM 1140 C C . VAL A 1 149 ? 31.977 -7.485 -52.253 1.00 88.50 149 VAL A C 1
ATOM 1142 O O . VAL A 1 149 ? 32.934 -6.738 -52.053 1.00 88.50 149 VAL A O 1
ATOM 1145 N N . ILE A 1 150 ? 31.962 -8.399 -53.224 1.00 88.25 150 ILE A N 1
ATOM 1146 C CA . ILE A 1 150 ? 33.004 -8.528 -54.250 1.00 88.25 150 ILE A CA 1
ATOM 1147 C C . ILE A 1 150 ? 32.405 -8.214 -55.616 1.00 88.25 150 ILE A C 1
ATOM 1149 O O . ILE A 1 150 ? 31.320 -8.687 -55.962 1.00 88.25 150 ILE A O 1
ATOM 1153 N N . MET A 1 151 ? 33.149 -7.451 -56.414 1.00 84.06 151 MET A N 1
ATOM 1154 C CA . MET A 1 151 ? 32.769 -7.053 -57.767 1.00 84.06 151 MET A CA 1
ATOM 1155 C C . MET A 1 151 ? 33.926 -7.186 -58.755 1.00 84.06 151 MET A C 1
ATOM 1157 O O . MET A 1 151 ? 35.106 -7.242 -58.385 1.00 84.06 151 MET A O 1
ATOM 1161 N N . ALA A 1 152 ? 33.575 -7.173 -60.041 1.00 81.31 152 ALA A N 1
ATOM 1162 C CA . ALA A 1 152 ? 34.538 -7.098 -61.128 1.00 81.31 152 ALA A CA 1
ATOM 1163 C C . ALA A 1 152 ? 35.387 -5.818 -61.056 1.00 81.31 152 ALA A C 1
ATOM 1165 O O . ALA A 1 152 ? 34.920 -4.747 -60.679 1.00 81.31 152 ALA A O 1
ATOM 1166 N N . ASN A 1 153 ? 36.646 -5.913 -61.479 1.00 80.12 153 ASN A N 1
ATOM 1167 C CA . ASN A 1 153 ? 37.598 -4.802 -61.416 1.00 80.12 153 ASN A CA 1
ATOM 1168 C C . ASN A 1 153 ? 37.221 -3.568 -62.264 1.00 80.12 153 ASN A C 1
ATOM 1170 O O . ASN A 1 153 ? 37.772 -2.491 -62.047 1.00 80.12 153 ASN A O 1
ATOM 1174 N N . ASP A 1 154 ? 36.358 -3.717 -63.269 1.00 75.00 154 ASP A N 1
ATOM 1175 C CA . ASP A 1 154 ? 35.918 -2.624 -64.142 1.00 75.00 154 ASP A CA 1
ATOM 1176 C C . ASP A 1 154 ? 34.689 -1.864 -63.613 1.00 75.00 154 ASP A C 1
ATOM 1178 O O . ASP A 1 154 ? 34.229 -0.912 -64.250 1.00 75.00 154 ASP A O 1
ATOM 1182 N N . VAL A 1 155 ? 34.199 -2.220 -62.423 1.00 76.69 155 VAL A N 1
ATOM 1183 C CA . VAL A 1 155 ? 33.138 -1.491 -61.734 1.00 76.69 155 VAL A CA 1
ATOM 1184 C C . VAL A 1 155 ? 33.645 -0.120 -61.257 1.00 76.69 155 VAL A C 1
ATOM 1186 O O . VAL A 1 155 ? 34.708 0.031 -60.655 1.00 76.69 155 VAL A O 1
ATOM 1189 N N . THR A 1 156 ? 32.884 0.929 -61.581 1.00 69.69 156 THR A N 1
ATOM 1190 C CA . THR A 1 156 ? 33.237 2.331 -61.276 1.00 69.69 156 THR A CA 1
ATOM 1191 C C . THR A 1 156 ? 32.048 3.187 -60.804 1.00 69.69 156 THR A C 1
ATOM 1193 O O . THR A 1 156 ? 32.212 4.391 -60.613 1.00 69.69 156 THR A O 1
ATOM 1196 N N . ALA A 1 157 ? 30.860 2.595 -60.611 1.00 64.19 157 ALA A N 1
ATOM 1197 C CA . ALA A 1 157 ? 29.641 3.283 -60.159 1.00 64.19 157 ALA A CA 1
ATOM 1198 C C . ALA A 1 157 ? 29.524 3.335 -58.612 1.00 64.19 157 ALA A C 1
ATOM 1200 O O . ALA A 1 157 ? 30.037 2.427 -57.956 1.00 64.19 157 ALA A O 1
ATOM 1201 N N . PRO A 1 158 ? 28.843 4.341 -58.012 1.00 61.84 158 PRO A N 1
ATOM 1202 C CA . PRO A 1 158 ? 28.598 4.407 -56.562 1.00 61.84 158 PRO A CA 1
ATOM 1203 C C . PRO A 1 158 ? 27.745 3.228 -56.071 1.00 61.84 158 PRO A C 1
ATOM 1205 O O . PRO A 1 158 ? 26.730 2.939 -56.692 1.00 61.84 158 PRO A O 1
ATOM 1208 N N . LEU A 1 159 ? 28.132 2.569 -54.972 1.00 59.97 159 LEU A N 1
ATOM 1209 C CA . LEU A 1 159 ? 27.515 1.322 -54.475 1.00 59.97 159 LEU A CA 1
ATOM 1210 C C . LEU A 1 159 ? 26.063 1.463 -53.985 1.00 59.97 159 LEU A C 1
ATOM 1212 O O . LEU A 1 159 ? 25.279 0.531 -54.133 1.00 59.97 159 LEU A O 1
ATOM 1216 N N . LEU A 1 160 ? 25.694 2.629 -53.443 1.00 54.91 160 LEU A N 1
ATOM 1217 C CA . LEU A 1 160 ? 24.349 2.911 -52.913 1.00 54.91 160 LEU A CA 1
ATOM 1218 C C . LEU A 1 160 ? 23.258 2.876 -54.005 1.00 54.91 160 LEU A C 1
ATOM 1220 O O . LEU A 1 160 ? 22.089 2.637 -53.739 1.00 54.91 160 LEU A O 1
ATOM 1224 N N . ASP A 1 161 ? 23.659 3.065 -55.261 1.00 58.34 161 ASP A N 1
ATOM 1225 C CA . ASP A 1 161 ? 22.786 3.175 -56.433 1.00 58.34 161 ASP A CA 1
ATOM 1226 C C . ASP A 1 161 ? 22.348 1.824 -57.025 1.00 58.34 161 ASP A C 1
ATOM 1228 O O . ASP A 1 161 ? 21.769 1.747 -58.105 1.00 58.34 161 ASP A O 1
ATOM 1232 N N . TRP A 1 162 ? 22.729 0.720 -56.385 1.00 56.78 162 TRP A N 1
ATOM 1233 C CA . TRP A 1 162 ? 22.678 -0.612 -56.996 1.00 56.78 162 TRP A CA 1
ATOM 1234 C C . TRP A 1 162 ? 21.346 -1.326 -56.777 1.00 56.78 162 TRP A C 1
ATOM 1236 O O . TRP A 1 162 ? 21.136 -2.410 -57.321 1.00 56.78 162 TRP A O 1
ATOM 1246 N N . THR A 1 163 ? 20.438 -0.699 -56.031 1.00 55.16 163 THR A N 1
ATOM 1247 C CA . THR A 1 163 ? 19.005 -1.013 -56.023 1.00 55.16 163 THR A CA 1
ATOM 1248 C C . THR A 1 163 ? 18.288 -0.416 -57.248 1.00 55.16 163 THR A C 1
ATOM 1250 O O . THR A 1 163 ? 17.217 -0.896 -57.621 1.00 55.16 163 THR A O 1
ATOM 1253 N N . ASP A 1 164 ? 18.890 0.568 -57.937 1.00 59.12 164 ASP A N 1
ATOM 1254 C CA . ASP A 1 164 ? 18.378 1.164 -59.176 1.00 59.12 164 ASP A CA 1
ATOM 1255 C C . ASP A 1 164 ? 18.875 0.388 -60.413 1.00 59.12 164 ASP A C 1
ATOM 1257 O O . ASP A 1 164 ? 20.036 0.456 -60.835 1.00 59.12 164 ASP A O 1
ATOM 1261 N N . ALA A 1 165 ? 17.950 -0.319 -61.069 1.00 56.56 165 ALA A N 1
ATOM 1262 C CA . ALA A 1 165 ? 18.207 -1.077 -62.295 1.00 56.56 165 ALA A CA 1
ATOM 1263 C C . ALA A 1 165 ? 18.752 -0.226 -63.467 1.00 56.56 165 ALA A C 1
ATOM 1265 O O . ALA A 1 165 ? 19.256 -0.786 -64.442 1.00 56.56 165 ALA A O 1
ATOM 1266 N N . ALA A 1 166 ? 18.652 1.108 -63.409 1.00 54.56 166 ALA A N 1
ATOM 1267 C CA . ALA A 1 166 ? 19.203 2.017 -64.414 1.00 54.56 166 ALA A CA 1
ATOM 1268 C C . ALA A 1 166 ? 20.692 2.349 -64.205 1.00 54.56 166 ALA A C 1
ATOM 1270 O O . ALA A 1 166 ? 21.344 2.794 -65.156 1.00 54.56 166 ALA A O 1
ATOM 1271 N N . ARG A 1 167 ? 21.226 2.159 -62.991 1.00 58.41 167 ARG A N 1
ATOM 1272 C CA . ARG A 1 167 ? 22.624 2.475 -62.626 1.00 58.41 167 ARG A CA 1
ATOM 1273 C C . ARG A 1 167 ? 23.439 1.213 -62.310 1.00 58.41 167 ARG A C 1
ATOM 1275 O O . ARG A 1 167 ? 24.668 1.275 -62.277 1.00 58.41 167 ARG A O 1
ATOM 1282 N N . TYR A 1 168 ? 22.763 0.066 -62.200 1.00 60.84 168 TYR A N 1
ATOM 1283 C CA . TYR A 1 168 ? 23.349 -1.272 -62.155 1.00 60.84 168 TYR A CA 1
ATOM 1284 C C . TYR A 1 168 ? 24.274 -1.539 -63.365 1.00 60.84 168 TYR A C 1
ATOM 1286 O O . TYR A 1 168 ? 23.829 -1.424 -64.517 1.00 60.84 168 TYR A O 1
ATOM 1294 N N . PRO A 1 169 ? 25.552 -1.921 -63.166 1.00 61.97 169 PRO A N 1
ATOM 1295 C CA . PRO A 1 169 ? 26.425 -2.319 -64.265 1.00 61.97 169 PRO A CA 1
ATOM 1296 C C . PRO A 1 169 ? 25.876 -3.601 -64.900 1.00 61.97 169 PRO A C 1
ATOM 1298 O O . PRO A 1 169 ? 25.967 -4.668 -64.320 1.00 61.97 169 PRO A O 1
ATOM 1301 N N . THR A 1 170 ? 25.287 -3.519 -66.093 1.00 60.34 170 THR A N 1
ATOM 1302 C CA . THR A 1 170 ? 24.694 -4.690 -66.780 1.00 60.34 170 THR A CA 1
ATOM 1303 C C . THR A 1 170 ? 25.685 -5.429 -67.685 1.00 60.34 170 THR A C 1
ATOM 1305 O O . THR A 1 170 ? 25.328 -6.410 -68.337 1.00 60.34 170 THR A O 1
ATOM 1308 N N . ASN A 1 171 ? 26.932 -4.955 -67.779 1.00 63.28 171 ASN A N 1
ATOM 1309 C CA . ASN A 1 171 ? 27.979 -5.587 -68.572 1.00 63.28 171 ASN A CA 1
ATOM 1310 C C . ASN A 1 171 ? 29.388 -5.350 -68.006 1.00 63.28 171 ASN A C 1
ATOM 1312 O O . ASN A 1 171 ? 30.002 -4.311 -68.234 1.00 63.28 171 ASN A O 1
ATOM 1316 N N . THR A 1 172 ? 29.962 -6.366 -67.368 1.00 64.38 172 THR A N 1
ATOM 1317 C CA . THR A 1 172 ? 31.414 -6.418 -67.171 1.00 64.38 172 THR A CA 1
ATOM 1318 C C . THR A 1 172 ? 32.074 -6.724 -68.523 1.00 64.38 172 THR A C 1
ATOM 1320 O O . THR A 1 172 ? 31.653 -7.598 -69.290 1.00 64.38 172 THR A O 1
ATOM 1323 N N . THR A 1 173 ? 33.083 -5.940 -68.890 1.00 61.62 173 THR A N 1
ATOM 1324 C CA . THR A 1 173 ? 33.801 -6.055 -70.175 1.0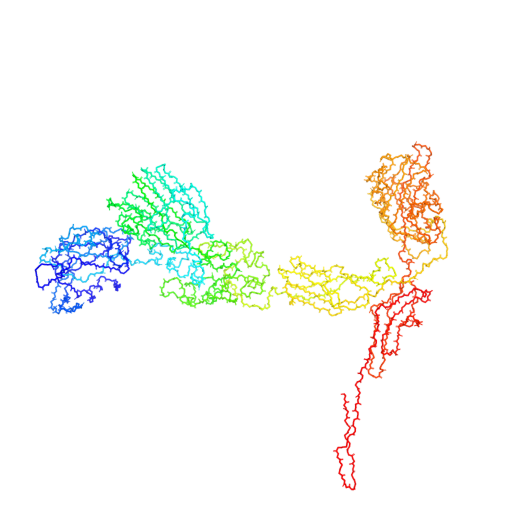0 61.62 173 THR A CA 1
ATOM 1325 C C . THR A 1 173 ? 35.103 -6.841 -70.055 1.00 61.62 173 THR A C 1
ATOM 1327 O O . THR A 1 173 ? 35.857 -6.950 -71.028 1.00 61.62 173 THR A O 1
ATOM 1330 N N . ASN A 1 174 ? 35.372 -7.401 -68.875 1.00 62.31 174 ASN A N 1
ATOM 1331 C CA . ASN A 1 174 ? 36.583 -8.155 -68.608 1.00 62.31 174 ASN A CA 1
ATOM 1332 C C . ASN A 1 174 ? 36.537 -9.549 -69.265 1.00 62.31 174 ASN A C 1
ATOM 1334 O O . ASN A 1 174 ? 35.514 -10.230 -69.256 1.00 62.31 174 ASN A O 1
ATOM 1338 N N . ALA A 1 175 ? 37.655 -9.948 -69.877 1.00 57.06 175 ALA A N 1
ATOM 1339 C CA . ALA A 1 175 ? 37.784 -11.199 -70.631 1.00 57.06 175 ALA A CA 1
ATOM 1340 C C . ALA A 1 175 ? 38.237 -12.397 -69.769 1.00 57.06 175 ALA A C 1
ATOM 1342 O O . ALA A 1 175 ? 38.297 -13.507 -70.288 1.00 57.06 175 ALA A O 1
ATOM 1343 N N . SER A 1 176 ? 38.581 -12.139 -68.503 1.00 65.50 176 SER A N 1
ATOM 1344 C CA . SER A 1 176 ? 38.981 -13.087 -67.453 1.00 65.50 176 SER A CA 1
ATOM 1345 C C . SER A 1 176 ? 38.214 -12.688 -66.192 1.00 65.50 176 SER A C 1
ATOM 1347 O O . SER A 1 176 ? 38.145 -11.491 -65.882 1.00 65.50 176 SER A O 1
ATOM 1349 N N . GLY A 1 177 ? 37.561 -13.634 -65.532 1.00 74.25 177 GLY A N 1
ATOM 1350 C CA . GLY A 1 177 ? 36.764 -13.417 -64.333 1.00 74.25 177 GLY A CA 1
ATOM 1351 C C . GLY A 1 177 ? 37.273 -14.246 -63.168 1.00 74.25 177 GLY A C 1
ATOM 1352 O O . GLY A 1 177 ? 37.803 -15.330 -63.341 1.00 74.25 177 GLY A O 1
ATOM 1353 N N . MET A 1 178 ? 37.038 -13.734 -61.961 1.00 82.62 178 MET A N 1
ATOM 1354 C CA . MET A 1 178 ? 37.565 -14.324 -60.737 1.00 82.62 178 MET A CA 1
ATOM 1355 C C . MET A 1 178 ? 37.164 -15.794 -60.557 1.00 82.62 178 MET A C 1
ATOM 1357 O O . MET A 1 178 ? 35.971 -16.123 -60.469 1.00 82.62 178 MET A O 1
ATOM 1361 N N . ASP A 1 179 ? 38.170 -16.640 -60.354 1.00 82.06 179 ASP A N 1
ATOM 1362 C CA . ASP A 1 179 ? 38.032 -17.998 -59.829 1.00 82.06 179 ASP A CA 1
ATOM 1363 C C . ASP A 1 179 ? 37.743 -17.985 -58.319 1.00 82.06 179 ASP A C 1
ATOM 1365 O O . ASP A 1 179 ? 38.563 -18.397 -57.492 1.00 82.06 179 ASP A O 1
ATOM 1369 N N . LEU A 1 180 ? 36.573 -17.461 -57.953 1.00 82.38 180 LEU A N 1
ATOM 1370 C CA . LEU A 1 180 ? 36.185 -17.211 -56.570 1.00 82.38 180 LEU A CA 1
ATOM 1371 C C . LEU A 1 180 ? 36.109 -18.526 -55.784 1.00 82.38 180 LEU A C 1
ATOM 1373 O O . LEU A 1 180 ? 35.306 -19.423 -56.067 1.00 82.38 180 LEU A O 1
ATOM 1377 N N . MET A 1 181 ? 36.959 -18.625 -54.768 1.00 79.12 181 MET A N 1
ATOM 1378 C CA . MET A 1 181 ? 36.841 -19.631 -53.718 1.00 79.12 181 MET A CA 1
ATOM 1379 C C . MET A 1 181 ? 35.801 -19.165 -52.688 1.00 79.12 181 MET A C 1
ATOM 1381 O O . MET A 1 181 ? 35.466 -17.980 -52.653 1.00 79.12 181 MET A O 1
ATOM 1385 N N . PRO A 1 182 ? 35.235 -20.060 -51.861 1.00 67.94 182 PRO A N 1
ATOM 1386 C CA . PRO A 1 182 ? 34.171 -19.687 -50.952 1.00 67.94 182 PRO A CA 1
ATOM 1387 C C . PRO A 1 182 ? 34.744 -18.692 -49.942 1.00 67.94 182 PRO A C 1
ATOM 1389 O O . PRO A 1 182 ? 35.654 -19.005 -49.172 1.00 67.94 182 PRO A O 1
ATOM 1392 N N . GLY A 1 183 ? 34.227 -17.471 -50.015 1.00 60.84 183 GLY A N 1
ATOM 1393 C CA . GLY A 1 183 ? 34.500 -16.386 -49.093 1.00 60.84 183 GLY A CA 1
ATOM 1394 C C . GLY A 1 183 ? 33.468 -16.371 -47.970 1.00 60.84 183 GLY A C 1
ATOM 1395 O O . GLY A 1 183 ? 32.367 -16.899 -48.108 1.00 60.84 183 GLY A O 1
ATOM 1396 N N . GLY A 1 184 ? 33.837 -15.789 -46.832 1.00 58.22 184 GLY A N 1
ATOM 1397 C CA . GLY A 1 184 ? 32.931 -15.631 -45.687 1.00 58.22 184 GLY A CA 1
ATOM 1398 C C . GLY A 1 184 ? 33.622 -15.650 -44.328 1.00 58.22 184 GLY A C 1
ATOM 1399 O O . GLY A 1 184 ? 32.947 -15.588 -43.311 1.00 58.22 184 GLY A O 1
ATOM 1400 N N . ALA A 1 185 ? 34.951 -15.747 -44.294 1.00 66.69 185 ALA A N 1
ATOM 1401 C CA . ALA A 1 185 ? 35.708 -15.667 -43.057 1.00 66.69 185 ALA A CA 1
ATOM 1402 C C . ALA A 1 185 ? 36.269 -14.251 -42.879 1.00 66.69 185 ALA A C 1
ATOM 1404 O O . ALA A 1 185 ? 37.012 -13.742 -43.725 1.00 66.69 185 ALA A O 1
ATOM 1405 N N . ALA A 1 186 ? 35.895 -13.627 -41.770 1.00 79.94 186 ALA A N 1
ATOM 1406 C CA . ALA A 1 186 ? 36.616 -12.500 -41.215 1.00 79.94 186 ALA A CA 1
ATOM 1407 C C . ALA A 1 186 ? 37.708 -13.031 -40.282 1.00 79.94 186 ALA A C 1
ATOM 1409 O O . ALA A 1 186 ? 37.550 -14.078 -39.652 1.00 79.94 186 ALA A O 1
ATOM 1410 N N . PHE A 1 187 ? 38.832 -12.333 -40.224 1.00 79.62 187 PHE A N 1
ATOM 1411 C CA . PHE A 1 187 ? 39.982 -12.734 -39.430 1.00 79.62 187 PHE A CA 1
ATOM 1412 C C . PHE A 1 187 ? 40.435 -11.564 -38.581 1.00 79.62 187 PHE A C 1
ATOM 1414 O O . PHE A 1 187 ? 40.402 -10.421 -39.030 1.00 79.62 187 PHE A O 1
ATOM 1421 N N . SER A 1 188 ? 40.923 -11.876 -37.387 1.00 82.75 188 SER A N 1
ATOM 1422 C CA . SER A 1 188 ? 41.709 -10.957 -36.583 1.00 82.75 188 SER A CA 1
ATOM 1423 C C . SER A 1 188 ? 43.046 -11.595 -36.236 1.00 82.75 188 SER A C 1
ATOM 1425 O O . SER A 1 188 ? 43.139 -12.789 -35.945 1.00 82.75 188 SER A O 1
ATOM 1427 N N . SER A 1 189 ? 44.096 -10.783 -36.298 1.00 79.94 189 SER A N 1
ATOM 1428 C CA . SER A 1 189 ? 45.451 -11.186 -35.914 1.00 79.94 189 SER A CA 1
ATOM 1429 C C . SER A 1 189 ? 45.731 -11.047 -34.413 1.00 79.94 189 SER A C 1
ATOM 1431 O O . SER A 1 189 ? 46.740 -11.571 -33.942 1.00 79.94 189 SER A O 1
ATOM 1433 N N . ASP A 1 190 ? 44.858 -10.369 -33.666 1.00 80.06 190 ASP A N 1
ATOM 1434 C CA . ASP A 1 190 ? 45.008 -10.093 -32.234 1.00 80.06 190 ASP A CA 1
ATOM 1435 C C . ASP A 1 190 ? 43.883 -10.675 -31.360 1.00 80.06 190 ASP A C 1
ATOM 1437 O O . ASP A 1 190 ? 43.965 -10.587 -30.139 1.00 80.06 190 ASP A O 1
ATOM 1441 N N . GLY A 1 191 ? 42.882 -11.316 -31.970 1.00 75.44 191 GLY A N 1
ATOM 1442 C CA . GLY A 1 191 ? 41.758 -11.944 -31.277 1.00 75.44 191 GLY A CA 1
ATOM 1443 C C . GLY A 1 191 ? 40.614 -10.992 -30.919 1.00 75.44 191 GLY A C 1
ATOM 1444 O O . GLY A 1 191 ? 39.621 -11.459 -30.380 1.00 75.44 191 GLY A O 1
ATOM 1445 N N . ASN A 1 192 ? 40.698 -9.698 -31.249 1.00 77.69 192 ASN A N 1
ATOM 1446 C CA . ASN A 1 192 ? 39.673 -8.698 -30.906 1.00 77.69 192 ASN A CA 1
ATOM 1447 C C . ASN A 1 192 ? 38.536 -8.594 -31.940 1.00 77.69 192 ASN A C 1
ATOM 1449 O O . ASN A 1 192 ? 38.005 -7.506 -32.154 1.00 77.69 192 ASN A O 1
ATOM 1453 N N . LEU A 1 193 ? 38.214 -9.676 -32.648 1.00 81.12 193 LEU A N 1
ATOM 1454 C CA . LEU A 1 193 ? 37.075 -9.724 -33.566 1.00 81.12 193 LEU A CA 1
ATOM 1455 C C . LEU A 1 193 ? 35.994 -10.596 -32.938 1.00 81.12 193 LEU A C 1
ATOM 1457 O O . LEU A 1 193 ? 36.190 -11.807 -32.813 1.00 81.12 193 LEU A O 1
ATOM 1461 N N . SER A 1 194 ? 34.882 -9.975 -32.568 1.00 76.88 194 SER A N 1
ATOM 1462 C CA . SER A 1 194 ? 33.726 -10.630 -31.963 1.00 76.88 194 SER A CA 1
ATOM 1463 C C . SER A 1 194 ? 32.517 -10.559 -32.893 1.00 76.88 194 SER A C 1
ATOM 1465 O O . SER A 1 194 ? 32.434 -9.708 -33.786 1.00 76.88 194 SER A O 1
ATOM 1467 N N . LEU A 1 195 ? 31.591 -11.497 -32.696 1.00 76.75 195 LEU A N 1
ATOM 1468 C CA . LEU A 1 195 ? 30.207 -11.286 -33.102 1.00 76.75 195 LEU A CA 1
ATOM 1469 C C . LEU A 1 195 ? 29.657 -10.191 -32.187 1.00 76.75 195 LEU A C 1
ATOM 1471 O O . LEU A 1 195 ? 29.965 -10.187 -30.998 1.00 76.75 195 LEU A O 1
ATOM 1475 N N . PHE A 1 196 ? 28.939 -9.231 -32.756 1.00 73.38 196 PHE A N 1
ATOM 1476 C CA . PHE A 1 196 ? 28.203 -8.279 -31.943 1.00 73.38 196 PHE A CA 1
ATOM 1477 C C . PHE A 1 196 ? 26.974 -8.989 -31.397 1.00 73.38 196 PHE A C 1
ATOM 1479 O O . PHE A 1 196 ? 26.146 -9.463 -32.178 1.00 73.38 196 PHE A O 1
ATOM 1486 N N . ASP A 1 197 ? 26.911 -9.072 -30.080 1.00 74.31 197 ASP A N 1
ATOM 1487 C CA . ASP A 1 197 ? 25.748 -9.525 -29.348 1.00 74.31 197 ASP A CA 1
ATOM 1488 C C . ASP A 1 197 ? 25.163 -8.302 -28.651 1.00 74.31 197 ASP A C 1
ATOM 1490 O O . ASP A 1 197 ? 25.894 -7.590 -27.963 1.00 74.31 197 ASP A O 1
ATOM 1494 N N . ALA A 1 198 ? 23.896 -8.002 -28.929 1.00 70.50 198 ALA A N 1
ATOM 1495 C CA . ALA A 1 198 ? 23.222 -6.883 -28.285 1.00 70.50 198 ALA A CA 1
ATOM 1496 C C . ALA A 1 198 ? 22.912 -7.208 -26.821 1.00 70.50 198 ALA A C 1
ATOM 1498 O O . ALA A 1 198 ? 22.865 -6.278 -26.027 1.00 70.50 198 ALA A O 1
ATOM 1499 N N . CYS A 1 199 ? 22.764 -8.497 -26.505 1.00 77.19 199 CYS A N 1
ATOM 1500 C CA . CYS A 1 199 ? 22.416 -8.993 -25.185 1.00 77.19 199 CYS A CA 1
ATOM 1501 C C . CYS A 1 199 ? 23.634 -9.087 -24.264 1.00 77.19 199 CYS A C 1
ATOM 1503 O O . CYS A 1 199 ? 23.476 -9.010 -23.065 1.00 77.19 199 CYS A O 1
ATOM 1505 N N . ASP A 1 200 ? 24.860 -9.178 -24.792 1.00 80.44 200 ASP A N 1
ATOM 1506 C CA . ASP A 1 200 ? 26.071 -9.071 -23.966 1.00 80.44 200 ASP A CA 1
ATOM 1507 C C . ASP A 1 200 ?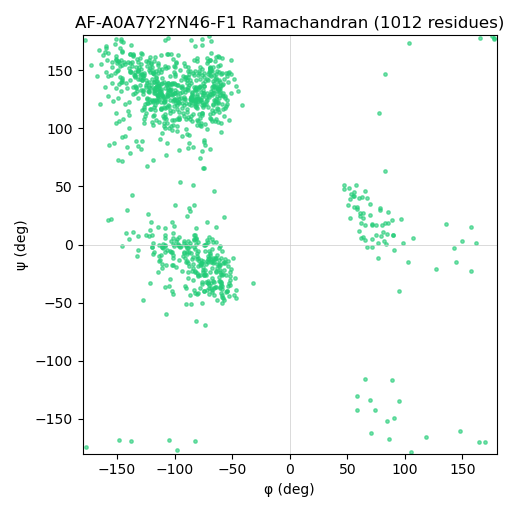 26.327 -7.592 -23.644 1.00 80.44 200 ASP A C 1
ATOM 1509 O O . ASP A 1 200 ? 26.810 -6.827 -24.495 1.00 80.44 200 ASP A O 1
ATOM 1513 N N . ALA A 1 201 ? 25.998 -7.171 -22.424 1.00 78.12 201 ALA A N 1
ATOM 1514 C CA . ALA A 1 201 ? 26.110 -5.781 -21.989 1.00 78.12 201 ALA A CA 1
ATOM 1515 C C . ALA A 1 201 ? 27.551 -5.250 -22.046 1.00 78.12 201 ALA A C 1
ATOM 1517 O O . ALA A 1 201 ? 27.809 -4.118 -22.468 1.00 78.12 201 ALA A O 1
ATOM 1518 N N . ALA A 1 202 ? 28.535 -6.087 -21.710 1.00 78.69 202 ALA A N 1
ATOM 1519 C CA . ALA A 1 202 ? 29.944 -5.706 -21.708 1.00 78.69 202 ALA A CA 1
ATOM 1520 C C . ALA A 1 202 ? 30.502 -5.488 -23.127 1.00 78.69 202 ALA A C 1
ATOM 1522 O O . ALA A 1 202 ? 31.369 -4.626 -23.336 1.00 78.69 202 ALA A O 1
ATOM 1523 N N . ILE A 1 203 ? 30.040 -6.271 -24.108 1.00 72.31 203 ILE A N 1
ATOM 1524 C CA . ILE A 1 203 ? 30.430 -6.144 -25.520 1.00 72.31 203 ILE A CA 1
ATOM 1525 C C . ILE A 1 203 ? 29.656 -5.023 -26.215 1.00 72.31 203 ILE A C 1
ATOM 1527 O O . ILE A 1 203 ? 30.254 -4.276 -27.002 1.00 72.31 203 ILE A O 1
ATOM 1531 N N . SER A 1 204 ? 28.353 -4.915 -25.961 1.00 69.44 204 SER A N 1
ATOM 1532 C CA . SER A 1 204 ? 27.475 -3.926 -26.593 1.00 69.44 204 SER A CA 1
ATOM 1533 C C . SER A 1 204 ? 27.661 -2.522 -26.011 1.00 69.44 204 SER A C 1
ATOM 1535 O O . SER A 1 204 ? 27.611 -1.536 -26.752 1.00 69.44 204 SER A O 1
ATOM 1537 N N . GLY A 1 205 ? 27.953 -2.427 -24.712 1.00 71.06 205 GLY A N 1
ATOM 1538 C CA . GLY A 1 205 ? 27.894 -1.187 -23.944 1.00 71.06 205 GLY A CA 1
ATOM 1539 C C . GLY A 1 205 ? 26.463 -0.704 -23.692 1.00 71.06 205 GLY A C 1
ATOM 1540 O O . GLY A 1 205 ? 26.292 0.488 -23.419 1.00 71.06 205 GLY A O 1
ATOM 1541 N N . ASN A 1 206 ? 25.472 -1.588 -23.853 1.00 73.56 206 ASN A N 1
ATOM 1542 C CA . ASN A 1 206 ? 24.093 -1.355 -23.438 1.00 73.56 206 ASN A CA 1
ATOM 1543 C C . ASN A 1 206 ? 24.000 -1.309 -21.903 1.00 73.56 206 ASN A C 1
ATOM 1545 O O . ASN A 1 206 ? 24.956 -1.661 -21.210 1.00 73.56 206 ASN A O 1
ATOM 1549 N N . VAL A 1 207 ? 22.875 -0.797 -21.403 1.00 74.62 207 VAL A N 1
ATOM 1550 C CA . VAL A 1 207 ? 22.571 -0.792 -19.966 1.00 74.62 207 VAL A CA 1
ATOM 1551 C C . VAL A 1 207 ? 22.303 -2.234 -19.517 1.00 74.62 207 VAL A C 1
ATOM 1553 O O . VAL A 1 207 ? 21.867 -3.046 -20.331 1.00 74.62 207 VAL A O 1
ATOM 1556 N N . ASP A 1 208 ? 22.704 -2.512 -18.284 1.00 78.88 208 ASP A N 1
ATOM 1557 C CA . ASP A 1 208 ? 22.666 -3.787 -17.561 1.00 78.88 208 ASP A CA 1
ATOM 1558 C C . ASP A 1 208 ? 22.404 -3.376 -16.110 1.00 78.88 208 ASP A C 1
ATOM 1560 O O . ASP A 1 208 ? 23.298 -2.833 -15.440 1.00 78.88 208 ASP A O 1
ATOM 1564 N N . GLY A 1 209 ? 21.118 -3.359 -15.765 1.00 75.69 209 GLY A N 1
ATOM 1565 C CA . GLY A 1 209 ? 20.566 -2.723 -14.571 1.00 75.69 209 GLY A CA 1
ATOM 1566 C C . GLY A 1 209 ? 20.939 -3.447 -13.284 1.00 75.69 209 GLY A C 1
ATOM 1567 O O . GLY A 1 209 ? 21.344 -2.805 -12.314 1.00 75.69 209 GLY A O 1
ATOM 1568 N N . ASP A 1 210 ? 20.874 -4.765 -13.324 1.00 76.06 210 ASP A N 1
ATOM 1569 C CA . ASP A 1 210 ? 21.090 -5.752 -12.266 1.00 76.06 210 ASP A CA 1
ATOM 1570 C C . ASP A 1 210 ? 22.535 -6.292 -12.221 1.00 76.06 210 ASP A C 1
ATOM 1572 O O . ASP A 1 210 ? 23.040 -6.688 -11.163 1.00 76.06 210 ASP A O 1
ATOM 1576 N N . GLY A 1 211 ? 23.275 -6.209 -13.328 1.00 81.38 211 GLY A N 1
ATOM 1577 C CA . GLY A 1 211 ? 24.706 -6.497 -13.385 1.00 81.38 211 GLY A CA 1
ATOM 1578 C C . GLY A 1 211 ? 25.052 -7.956 -13.677 1.00 81.38 211 GLY A C 1
ATOM 1579 O O . GLY A 1 211 ? 26.180 -8.383 -13.361 1.00 81.38 211 GLY A O 1
ATOM 1580 N N . ASP A 1 212 ? 24.136 -8.729 -14.255 1.00 81.31 212 ASP A N 1
ATOM 1581 C CA . ASP A 1 212 ? 24.341 -10.136 -14.607 1.00 81.31 212 ASP A CA 1
ATOM 1582 C C . ASP A 1 212 ? 25.125 -10.323 -15.935 1.00 81.31 212 ASP A C 1
ATOM 1584 O O . ASP A 1 212 ? 25.692 -11.395 -16.199 1.00 81.31 212 ASP A O 1
ATOM 1588 N N . ASN A 1 213 ? 25.373 -9.222 -16.663 1.00 84.88 213 ASN A N 1
ATOM 1589 C CA . ASN A 1 213 ? 25.994 -9.097 -17.996 1.00 84.88 213 ASN A CA 1
ATOM 1590 C C . ASN A 1 213 ? 25.076 -9.397 -19.190 1.00 84.88 213 ASN A C 1
ATOM 1592 O O . ASN A 1 213 ? 25.571 -9.407 -20.332 1.00 84.88 213 ASN A O 1
ATOM 1596 N N . VAL A 1 214 ? 23.787 -9.599 -18.958 1.00 86.81 214 VAL A N 1
ATOM 1597 C CA . VAL A 1 214 ? 22.728 -9.507 -19.952 1.00 86.81 214 VAL A CA 1
ATOM 1598 C C . VAL A 1 214 ? 22.254 -8.053 -19.974 1.00 86.81 214 VAL A C 1
ATOM 1600 O O . VAL A 1 214 ? 22.187 -7.366 -18.971 1.00 86.81 214 VAL A O 1
ATOM 1603 N N . SER A 1 215 ? 22.069 -7.480 -21.159 1.00 81.12 215 SER A N 1
ATOM 1604 C CA . SER A 1 215 ? 21.570 -6.106 -21.244 1.00 81.12 215 SER A CA 1
ATOM 1605 C C . SER A 1 215 ? 20.060 -6.079 -21.050 1.00 81.12 215 SER A C 1
ATOM 1607 O O . SER A 1 215 ? 19.406 -6.906 -21.687 1.00 81.12 215 SER A O 1
ATOM 1609 N N . ASP A 1 216 ? 19.518 -5.030 -20.426 1.00 78.88 216 ASP A N 1
ATOM 1610 C CA . ASP A 1 216 ? 18.074 -4.813 -20.192 1.00 78.88 216 ASP A CA 1
ATOM 1611 C C . ASP A 1 216 ? 17.193 -5.041 -21.441 1.00 78.88 216 ASP A C 1
ATOM 1613 O O . ASP A 1 216 ? 16.027 -5.399 -21.363 1.00 78.88 216 ASP A O 1
ATOM 1617 N N . ILE A 1 217 ? 17.745 -4.826 -22.641 1.00 76.00 217 ILE A N 1
ATOM 1618 C CA . ILE A 1 217 ? 17.040 -4.995 -23.927 1.00 76.00 217 ILE A CA 1
ATOM 1619 C C . ILE A 1 217 ? 16.729 -6.472 -24.241 1.00 76.00 217 ILE A C 1
ATOM 1621 O O . ILE A 1 217 ? 15.865 -6.776 -25.066 1.00 76.00 217 ILE A O 1
ATOM 1625 N N . CYS A 1 218 ? 17.492 -7.393 -23.666 1.00 79.50 218 CYS A N 1
ATOM 1626 C CA . CYS A 1 218 ? 17.365 -8.832 -23.873 1.00 79.50 218 CYS A CA 1
ATOM 1627 C C . CYS A 1 218 ? 17.021 -9.594 -22.600 1.00 79.50 218 CYS A C 1
ATOM 1629 O O . CYS A 1 218 ? 16.820 -10.805 -22.686 1.00 79.50 218 CYS A O 1
ATOM 1631 N N . ASP A 1 219 ? 17.013 -8.896 -21.477 1.00 87.31 219 ASP A N 1
ATOM 1632 C CA . ASP A 1 219 ? 16.800 -9.474 -20.174 1.00 87.31 219 ASP A CA 1
ATOM 1633 C C . ASP A 1 219 ? 15.314 -9.798 -19.971 1.00 87.31 219 ASP A C 1
ATOM 1635 O O . ASP A 1 219 ? 14.422 -8.983 -20.241 1.00 87.31 219 ASP A O 1
ATOM 1639 N N . ALA A 1 220 ? 15.045 -11.043 -19.600 1.00 89.44 220 ALA A N 1
ATOM 1640 C CA . ALA A 1 220 ? 13.710 -11.565 -19.381 1.00 89.44 220 ALA A CA 1
ATOM 1641 C C . ALA A 1 220 ? 13.218 -11.371 -17.937 1.00 89.44 220 ALA A C 1
ATOM 1643 O O . ALA A 1 220 ? 12.012 -11.525 -17.727 1.00 89.44 220 ALA A O 1
ATOM 1644 N N . ASP A 1 221 ? 14.112 -11.038 -17.006 1.00 90.19 221 ASP A N 1
ATOM 1645 C CA . ASP A 1 221 ? 13.907 -10.964 -15.553 1.00 90.19 221 ASP A CA 1
ATOM 1646 C C . ASP A 1 221 ? 14.906 -9.932 -14.988 1.00 90.19 221 ASP A C 1
ATOM 1648 O O . ASP A 1 221 ? 16.050 -10.257 -14.685 1.00 90.19 221 ASP A O 1
ATOM 1652 N N . SER A 1 222 ? 14.513 -8.653 -14.982 1.00 86.88 222 SER A N 1
ATOM 1653 C CA . SER A 1 222 ? 15.457 -7.524 -14.901 1.00 86.88 222 SER A CA 1
ATOM 1654 C C . SER A 1 222 ? 15.997 -7.189 -13.515 1.00 86.88 222 SER A C 1
ATOM 1656 O O . SER A 1 222 ? 16.874 -6.330 -13.405 1.00 86.88 222 SER A O 1
ATOM 1658 N N . ASP A 1 223 ? 15.512 -7.833 -12.468 1.00 88.56 223 ASP A N 1
ATOM 1659 C CA . ASP A 1 223 ? 16.075 -7.788 -11.118 1.00 88.56 223 ASP A CA 1
ATOM 1660 C C . ASP A 1 223 ? 16.513 -9.177 -10.618 1.00 88.56 223 ASP A C 1
ATOM 1662 O O . ASP A 1 223 ? 17.179 -9.273 -9.578 1.00 88.56 223 ASP A O 1
ATOM 1666 N N . ASN A 1 224 ? 16.291 -10.225 -11.420 1.00 90.69 224 ASN A N 1
ATOM 1667 C CA . ASN A 1 224 ? 16.549 -11.631 -11.127 1.00 90.69 224 ASN A CA 1
ATOM 1668 C C . ASN A 1 224 ? 15.813 -12.144 -9.894 1.00 90.69 224 ASN A C 1
ATOM 1670 O O . ASN A 1 224 ? 16.337 -13.025 -9.204 1.00 90.69 224 ASN A O 1
ATOM 1674 N N . ASP A 1 225 ? 14.642 -11.631 -9.564 1.00 91.00 225 ASP A N 1
ATOM 1675 C CA . ASP A 1 225 ? 13.859 -12.144 -8.443 1.00 91.00 225 ASP A CA 1
ATOM 1676 C C . ASP A 1 225 ? 13.213 -13.522 -8.768 1.00 91.00 225 ASP A C 1
ATOM 1678 O O . ASP A 1 225 ? 12.675 -14.225 -7.907 1.00 91.00 225 ASP A O 1
ATOM 1682 N N . GLY A 1 226 ? 13.338 -13.999 -10.013 1.00 90.88 226 GLY A N 1
ATOM 1683 C CA . GLY A 1 226 ? 12.774 -15.263 -10.477 1.00 90.88 226 GLY A CA 1
ATOM 1684 C C . GLY A 1 226 ? 11.365 -15.146 -11.040 1.00 90.88 226 GLY A C 1
ATOM 1685 O O . GLY A 1 226 ? 10.718 -16.177 -11.298 1.00 90.88 226 GLY A O 1
ATOM 1686 N N . ILE A 1 227 ? 10.874 -13.931 -11.215 1.00 92.62 227 ILE A N 1
ATOM 1687 C CA . ILE A 1 227 ? 9.646 -13.589 -11.897 1.00 92.62 227 ILE A CA 1
ATOM 1688 C C . ILE A 1 227 ? 10.040 -12.976 -13.236 1.00 92.62 227 ILE A C 1
ATOM 1690 O O . ILE A 1 227 ? 11.005 -12.252 -13.398 1.00 92.62 227 ILE A O 1
ATOM 1694 N N . LEU A 1 228 ? 9.328 -13.373 -14.288 1.00 91.44 228 LEU A N 1
ATOM 1695 C CA . LEU A 1 228 ? 9.601 -12.778 -15.586 1.00 91.44 228 LEU A CA 1
ATOM 1696 C C . LEU A 1 228 ? 8.933 -11.415 -15.642 1.00 91.44 228 LEU A C 1
ATOM 1698 O O . LEU A 1 228 ? 7.710 -11.381 -15.498 1.00 91.44 228 LEU A O 1
ATOM 1702 N N . ASN A 1 229 ? 9.663 -10.421 -16.142 1.00 87.69 229 ASN A N 1
ATOM 1703 C CA . ASN A 1 229 ? 9.229 -9.090 -16.585 1.00 87.69 229 ASN A CA 1
ATOM 1704 C C . ASN A 1 229 ? 7.796 -9.030 -17.186 1.00 87.69 229 ASN A C 1
ATOM 1706 O O . ASN A 1 229 ? 7.061 -8.046 -17.105 1.00 87.69 229 ASN A O 1
ATOM 1710 N N . SER A 1 230 ? 7.363 -10.100 -17.864 1.00 85.94 230 SER A N 1
ATOM 1711 C CA . SER A 1 230 ? 6.014 -10.241 -18.437 1.00 85.94 230 SER A CA 1
ATOM 1712 C C . SER A 1 230 ? 4.862 -10.442 -17.433 1.00 85.94 230 SER A C 1
ATOM 1714 O O . SER A 1 230 ? 3.696 -10.333 -17.831 1.00 85.94 230 SER A O 1
ATOM 1716 N N . PHE A 1 231 ? 5.162 -10.776 -16.180 1.00 88.06 231 PHE A N 1
ATOM 1717 C CA . PHE A 1 231 ? 4.222 -10.969 -15.077 1.00 88.06 231 PHE A CA 1
ATOM 1718 C C . PHE A 1 231 ? 4.178 -9.768 -14.119 1.00 88.06 231 PHE A C 1
ATOM 1720 O O . PHE A 1 231 ? 3.158 -9.596 -13.458 1.00 88.06 231 PHE A O 1
ATOM 1727 N N . GLU A 1 232 ? 5.178 -8.887 -14.155 1.00 89.19 232 GLU A N 1
ATOM 1728 C CA . GLU A 1 232 ? 5.309 -7.685 -13.306 1.00 89.19 232 GLU A CA 1
ATOM 1729 C C . GLU A 1 232 ? 4.875 -6.403 -14.035 1.00 89.19 232 GLU A C 1
ATOM 1731 O O . GLU A 1 232 ? 5.413 -5.310 -13.886 1.00 89.19 232 GLU A O 1
ATOM 1736 N N . GLY A 1 233 ? 3.877 -6.530 -14.911 1.00 78.75 233 GLY A N 1
ATOM 1737 C CA . GLY A 1 233 ? 3.183 -5.353 -15.430 1.00 78.75 233 GLY A CA 1
ATOM 1738 C C . GLY A 1 233 ? 3.989 -4.459 -16.386 1.00 78.75 233 GLY A C 1
ATOM 1739 O O . GLY A 1 233 ? 3.746 -3.250 -16.445 1.00 78.75 233 GLY A O 1
ATOM 1740 N N . ILE A 1 234 ? 4.872 -5.009 -17.229 1.00 76.81 234 ILE A N 1
ATOM 1741 C CA . ILE A 1 234 ? 5.421 -4.229 -18.353 1.00 76.81 234 ILE A CA 1
ATOM 1742 C C . ILE A 1 234 ? 4.304 -3.831 -19.333 1.00 76.81 234 ILE A C 1
ATOM 1744 O O . ILE A 1 234 ? 3.562 -4.670 -19.854 1.00 76.81 234 ILE A O 1
ATOM 1748 N N . CYS A 1 235 ? 4.220 -2.533 -19.640 1.00 76.19 235 CYS A N 1
ATOM 1749 C CA . CYS A 1 235 ? 3.230 -1.948 -20.546 1.00 76.19 235 CYS A CA 1
ATOM 1750 C C . CYS A 1 235 ? 1.765 -2.203 -20.133 1.00 76.19 235 CYS A C 1
ATOM 1752 O O . CYS A 1 235 ? 0.939 -2.601 -20.963 1.00 76.19 235 CYS A O 1
ATOM 1754 N N . VAL A 1 236 ? 1.396 -1.909 -18.876 1.00 74.50 236 VAL A N 1
ATOM 1755 C CA . VAL A 1 236 ? -0.008 -1.970 -18.405 1.00 74.50 236 VAL A CA 1
ATOM 1756 C C . VAL A 1 236 ? -0.959 -1.107 -19.243 1.00 74.50 236 VAL A C 1
ATOM 1758 O O . VAL A 1 236 ? -2.154 -1.406 -19.356 1.00 74.50 236 VAL A O 1
ATOM 1761 N N . SER A 1 237 ? -0.445 -0.049 -19.878 1.00 76.19 237 SER A N 1
ATOM 1762 C CA . SER A 1 237 ? -1.180 0.710 -20.886 1.00 76.19 237 SER A CA 1
ATOM 1763 C C . SER A 1 237 ? -0.272 1.273 -21.985 1.00 76.19 237 SER A C 1
ATOM 1765 O O . SER A 1 237 ? 0.757 1.882 -21.704 1.00 76.19 237 SER A O 1
ATOM 1767 N N . ASP A 1 238 ? -0.674 1.086 -23.250 1.00 78.38 238 ASP A N 1
ATOM 1768 C CA . ASP A 1 238 ? -0.035 1.725 -24.408 1.00 78.38 238 ASP A CA 1
ATOM 1769 C C . ASP A 1 238 ? -0.530 3.171 -24.551 1.00 78.38 238 ASP A C 1
ATOM 1771 O O . ASP A 1 238 ? -1.738 3.430 -24.674 1.00 78.38 238 ASP A O 1
ATOM 1775 N N . ILE A 1 239 ? 0.403 4.118 -24.610 1.00 76.62 239 ILE A N 1
ATOM 1776 C CA . ILE A 1 239 ? 0.136 5.546 -24.741 1.00 76.62 239 ILE A CA 1
ATOM 1777 C C . ILE A 1 239 ? 0.750 6.084 -26.030 1.00 76.62 239 ILE A C 1
ATOM 1779 O O . ILE A 1 239 ? 1.914 6.478 -26.101 1.00 76.62 239 ILE A O 1
ATOM 1783 N N . ASN A 1 240 ? -0.122 6.277 -27.019 1.00 73.75 240 ASN A N 1
ATOM 1784 C CA . ASN A 1 240 ? 0.200 7.127 -28.153 1.00 73.75 240 ASN A CA 1
ATOM 1785 C C . ASN A 1 240 ? 0.078 8.585 -27.708 1.00 73.75 240 ASN A C 1
ATOM 1787 O O . ASN A 1 240 ? -1.030 9.051 -27.412 1.00 73.75 240 ASN A O 1
ATOM 1791 N N . SER A 1 241 ? 1.197 9.307 -27.632 1.00 64.44 241 SER A N 1
ATOM 1792 C CA . SER A 1 241 ? 1.158 10.697 -27.190 1.00 64.44 241 SER A CA 1
ATOM 1793 C C . SER A 1 241 ? 0.345 11.533 -28.187 1.00 64.44 241 SER A C 1
ATOM 1795 O O . SER A 1 241 ? 0.747 11.810 -29.319 1.00 64.44 241 SER A O 1
ATOM 1797 N N . ASP A 1 242 ? -0.856 11.936 -27.774 1.00 70.38 242 ASP A N 1
ATOM 1798 C CA . ASP A 1 242 ? -1.710 12.830 -28.548 1.00 70.38 242 ASP A CA 1
ATOM 1799 C C . ASP A 1 242 ? -1.080 14.232 -28.563 1.00 70.38 242 ASP A C 1
ATOM 1801 O O . ASP A 1 242 ? -1.446 15.115 -27.788 1.00 70.38 242 ASP A O 1
ATOM 1805 N N . ILE A 1 243 ? -0.118 14.454 -29.465 1.00 72.56 243 ILE A N 1
ATOM 1806 C CA . ILE A 1 243 ? 0.605 15.726 -29.627 1.00 72.56 243 ILE A CA 1
ATOM 1807 C C . ILE A 1 243 ? -0.371 16.915 -29.765 1.00 72.56 243 ILE A C 1
ATOM 1809 O O . ILE A 1 243 ? -0.061 18.030 -29.325 1.00 72.56 243 ILE A O 1
ATOM 1813 N N . LEU A 1 244 ? -1.566 16.699 -30.333 1.00 68.06 244 LEU A N 1
ATOM 1814 C CA . LEU A 1 244 ? -2.625 17.707 -30.440 1.00 68.06 244 LEU A CA 1
ATOM 1815 C C . LEU A 1 244 ? -3.347 17.979 -29.118 1.00 68.06 244 LEU A C 1
ATOM 1817 O O . LEU A 1 244 ? -3.679 19.137 -28.841 1.00 68.06 244 LEU A O 1
ATOM 1821 N N . GLY A 1 245 ? -3.620 16.936 -28.339 1.00 65.81 245 GLY A N 1
ATOM 1822 C CA . GLY A 1 245 ? -4.178 17.017 -26.989 1.00 65.81 245 GLY A CA 1
ATOM 1823 C C . GLY A 1 245 ? -3.218 17.673 -25.996 1.00 65.81 245 GLY A C 1
ATOM 1824 O O . GLY A 1 245 ? -3.656 18.412 -25.114 1.00 65.81 245 GLY A O 1
ATOM 1825 N N . THR A 1 246 ? -1.917 17.479 -26.206 1.00 72.44 246 THR A N 1
ATOM 1826 C CA . THR A 1 246 ? -0.829 18.003 -25.381 1.00 72.44 246 THR A CA 1
ATOM 1827 C C . THR A 1 246 ? -0.503 19.463 -25.728 1.00 72.44 246 THR A C 1
ATOM 1829 O O . THR A 1 246 ? -0.777 20.357 -24.941 1.00 72.44 246 THR A O 1
ATOM 1832 N N . ILE A 1 247 ? 0.008 19.776 -26.926 1.00 79.06 247 ILE A N 1
ATOM 1833 C CA . ILE A 1 247 ? 0.481 21.143 -27.265 1.00 79.06 247 ILE A CA 1
ATOM 1834 C C . ILE A 1 247 ? -0.655 22.061 -27.754 1.00 79.06 247 ILE A C 1
ATOM 1836 O O . ILE A 1 247 ? -0.563 23.291 -27.672 1.00 79.06 247 ILE A O 1
ATOM 1840 N N . GLY A 1 248 ? -1.745 21.479 -28.259 1.00 80.94 248 GLY A N 1
ATOM 1841 C CA . GLY A 1 248 ? -2.893 22.190 -28.815 1.00 80.94 248 GLY A CA 1
ATOM 1842 C C . GLY A 1 248 ? -2.975 22.140 -30.344 1.00 80.94 248 GLY A C 1
ATOM 1843 O O . GLY A 1 248 ? -2.148 21.547 -31.038 1.00 80.94 248 GLY A O 1
ATOM 1844 N N . ALA A 1 249 ? -4.000 22.800 -30.894 1.00 87.75 249 ALA A N 1
ATOM 1845 C CA . ALA A 1 249 ? -4.321 22.771 -32.326 1.00 87.75 249 ALA A CA 1
ATOM 1846 C C . ALA A 1 249 ? -3.130 23.156 -33.223 1.00 87.75 249 ALA A C 1
ATOM 1848 O O . ALA A 1 249 ? -2.349 24.029 -32.856 1.00 87.75 249 ALA A O 1
ATOM 1849 N N . TYR A 1 250 ? -3.043 22.572 -34.423 1.00 90.19 250 TYR A N 1
ATOM 1850 C CA . TYR A 1 250 ? -1.943 22.806 -35.368 1.00 90.19 250 TYR A CA 1
ATOM 1851 C C . TYR A 1 250 ? -1.555 24.286 -35.529 1.00 90.19 250 TYR A C 1
ATOM 1853 O O . TYR A 1 250 ? -2.410 25.149 -35.764 1.00 90.19 250 TYR A O 1
ATOM 1861 N N . GLY A 1 251 ? -0.252 24.554 -35.460 1.00 88.12 251 GLY A N 1
ATOM 1862 C CA . GLY A 1 251 ? 0.340 25.891 -35.441 1.00 88.12 251 GLY A CA 1
ATOM 1863 C C . GLY A 1 251 ? 0.388 26.527 -34.049 1.00 88.12 251 GLY A C 1
ATOM 1864 O O . GLY A 1 251 ? 0.660 27.723 -33.931 1.00 88.12 251 GLY A O 1
ATOM 1865 N N . SER A 1 252 ? 0.081 25.769 -32.991 1.00 90.94 252 SER A N 1
ATOM 1866 C CA . SER A 1 252 ? 0.291 26.228 -31.617 1.00 90.94 252 SER A CA 1
ATOM 1867 C C . SER A 1 252 ? 1.771 26.113 -31.279 1.00 90.94 252 SER A C 1
ATOM 1869 O O . SER A 1 252 ? 2.356 25.039 -31.403 1.00 90.94 252 SER A O 1
ATOM 1871 N N . ALA A 1 253 ? 2.379 27.224 -30.865 1.00 90.25 253 ALA A N 1
ATOM 1872 C CA . ALA A 1 253 ? 3.779 27.243 -30.460 1.00 90.25 253 ALA A CA 1
ATOM 1873 C C . ALA A 1 253 ? 3.983 26.434 -29.172 1.00 90.25 253 ALA A C 1
ATOM 1875 O O . ALA A 1 253 ? 3.224 26.605 -28.214 1.00 90.25 253 ALA A O 1
ATOM 1876 N N . VAL A 1 254 ? 5.040 25.622 -29.133 1.00 88.12 254 VAL A N 1
ATOM 1877 C CA . VAL A 1 254 ? 5.476 24.940 -27.912 1.00 88.12 254 VAL A CA 1
ATOM 1878 C C . VAL A 1 254 ? 5.906 26.011 -26.896 1.00 88.12 254 VAL A C 1
ATOM 1880 O O . VAL A 1 254 ? 6.742 26.863 -27.221 1.00 88.12 254 VAL A O 1
ATOM 1883 N N . PRO A 1 255 ? 5.314 26.049 -25.688 1.00 82.88 255 PRO A N 1
ATOM 1884 C CA . PRO A 1 255 ? 5.689 27.015 -24.660 1.00 82.88 255 PRO A CA 1
ATOM 1885 C C . PRO A 1 255 ? 7.148 26.856 -24.217 1.00 82.88 255 PRO A C 1
ATOM 1887 O O . PRO A 1 255 ? 7.764 25.815 -24.406 1.00 82.88 255 PRO A O 1
ATOM 1890 N N . ALA A 1 256 ? 7.702 27.886 -23.568 1.00 86.50 256 ALA A N 1
ATOM 1891 C CA . ALA A 1 256 ? 9.079 27.830 -23.064 1.00 86.50 256 ALA A CA 1
ATOM 1892 C C . ALA A 1 256 ? 9.302 26.693 -22.045 1.00 86.50 256 ALA A C 1
ATOM 1894 O O . ALA A 1 256 ? 10.380 26.110 -22.012 1.00 86.50 256 ALA A O 1
ATOM 1895 N N . SER A 1 257 ? 8.292 26.405 -21.222 1.00 91.44 257 SER A N 1
ATOM 1896 C CA . SER A 1 257 ? 8.202 25.223 -20.366 1.00 91.44 257 SER A CA 1
ATOM 1897 C C . SER A 1 257 ? 6.726 24.992 -20.037 1.00 91.44 257 SER A C 1
ATOM 1899 O O . SER A 1 257 ? 6.041 25.944 -19.640 1.00 91.44 257 SER A O 1
ATOM 1901 N N . MET A 1 258 ? 6.213 23.784 -20.269 1.00 87.88 258 MET A N 1
ATOM 1902 C CA . MET A 1 258 ? 4.845 23.405 -19.905 1.00 87.88 258 MET A CA 1
ATOM 1903 C C . MET A 1 258 ? 4.727 21.895 -19.699 1.00 87.88 258 MET A C 1
ATOM 1905 O O . MET A 1 258 ? 5.284 21.123 -20.478 1.00 87.88 258 MET A O 1
ATOM 1909 N N . THR A 1 259 ? 3.978 21.519 -18.664 1.00 89.88 259 THR A N 1
ATOM 1910 C CA . THR A 1 259 ? 3.697 20.137 -18.265 1.00 89.88 259 THR A CA 1
ATOM 1911 C C . THR A 1 259 ? 2.270 19.771 -18.638 1.00 89.88 259 THR A C 1
ATOM 1913 O O . THR A 1 259 ? 1.358 20.594 -18.481 1.00 89.88 259 THR A O 1
ATOM 1916 N N . TYR A 1 260 ? 2.087 18.553 -19.132 1.00 85.38 260 TYR A N 1
ATOM 1917 C CA . TYR A 1 260 ? 0.800 18.017 -19.544 1.00 85.38 260 TYR A CA 1
ATOM 1918 C C . TYR A 1 260 ? 0.614 16.606 -18.983 1.00 85.38 260 TYR A C 1
ATOM 1920 O O . TYR A 1 260 ? 1.532 15.799 -19.129 1.00 85.38 260 TYR A O 1
ATOM 1928 N N . PRO A 1 261 ? -0.567 16.297 -18.427 1.00 85.25 261 PRO A N 1
ATOM 1929 C CA . PRO A 1 261 ? -0.873 14.954 -17.961 1.00 85.25 261 PRO A CA 1
ATOM 1930 C C . PRO A 1 261 ? -1.130 14.027 -19.143 1.00 85.25 261 PRO A C 1
ATOM 1932 O O . PRO A 1 261 ? -1.913 14.366 -20.041 1.00 85.25 261 PRO A O 1
ATOM 1935 N N . VAL A 1 262 ? -0.473 12.870 -19.146 1.00 79.06 262 VAL A N 1
ATOM 1936 C CA . VAL A 1 262 ? -0.602 11.839 -20.176 1.00 79.06 262 VAL A CA 1
ATOM 1937 C C . VAL A 1 262 ? -0.603 10.471 -19.492 1.00 79.06 262 VAL A C 1
ATOM 1939 O O . VAL A 1 262 ? 0.447 9.959 -19.136 1.00 79.06 262 VAL A O 1
ATOM 1942 N N . GLY A 1 263 ? -1.794 9.891 -19.318 1.00 77.38 263 GLY A N 1
ATOM 1943 C CA . GLY A 1 263 ? -1.954 8.686 -18.499 1.00 77.38 263 GLY A CA 1
ATOM 1944 C C . GLY A 1 263 ? -1.747 8.992 -17.012 1.00 77.38 263 GLY A C 1
ATOM 1945 O O . GLY A 1 263 ? -2.303 9.974 -16.509 1.00 77.38 263 GLY A O 1
ATOM 1946 N N . ASN A 1 264 ? -0.962 8.155 -16.349 1.00 76.56 264 ASN A N 1
ATOM 1947 C CA . ASN A 1 264 ? -0.448 8.250 -14.987 1.00 76.56 264 ASN A CA 1
ATOM 1948 C C . ASN A 1 264 ? 0.897 9.001 -14.902 1.00 76.56 264 ASN A C 1
ATOM 1950 O O . ASN A 1 264 ? 1.330 9.327 -13.799 1.00 76.56 264 ASN A O 1
ATOM 1954 N N . THR A 1 265 ? 1.533 9.339 -16.032 1.00 82.38 265 THR A N 1
ATOM 1955 C CA . THR A 1 265 ? 2.737 10.192 -16.066 1.00 82.38 265 THR A CA 1
ATOM 1956 C C . THR A 1 265 ? 2.451 11.610 -16.584 1.00 82.38 265 THR A C 1
ATOM 1958 O O . THR A 1 265 ? 1.431 11.911 -17.211 1.00 82.38 265 THR A O 1
ATOM 1961 N N . ASP A 1 266 ? 3.391 12.517 -16.334 1.00 87.12 266 ASP A N 1
ATOM 1962 C CA . ASP A 1 266 ? 3.363 13.899 -16.807 1.00 87.12 266 ASP A CA 1
ATOM 1963 C C . ASP A 1 266 ? 4.510 14.122 -17.801 1.00 87.12 266 ASP A C 1
ATOM 1965 O O . ASP A 1 266 ? 5.677 13.889 -17.479 1.00 87.12 266 ASP A O 1
ATOM 1969 N N . ILE A 1 267 ? 4.205 14.662 -18.986 1.00 88.88 267 ILE A N 1
ATOM 1970 C CA . ILE A 1 267 ? 5.227 15.081 -19.955 1.00 88.88 267 ILE A CA 1
ATOM 1971 C C . ILE A 1 267 ? 5.477 16.579 -19.824 1.00 88.88 267 ILE A C 1
ATOM 1973 O O . ILE A 1 267 ? 4.580 17.404 -20.034 1.00 88.88 267 ILE A O 1
ATOM 1977 N N . THR A 1 268 ? 6.727 16.954 -19.567 1.00 91.62 268 THR A N 1
ATOM 1978 C CA . THR A 1 268 ? 7.185 18.344 -19.574 1.00 91.62 268 THR A CA 1
ATOM 1979 C C . THR A 1 268 ? 8.007 18.639 -20.821 1.00 91.62 268 THR A C 1
ATOM 1981 O O . THR A 1 268 ? 9.074 18.067 -21.029 1.00 91.62 268 THR A O 1
ATOM 1984 N N . TYR A 1 269 ? 7.537 19.592 -21.629 1.00 92.00 269 TYR A N 1
ATOM 1985 C CA . TYR A 1 269 ? 8.293 20.116 -22.766 1.00 92.00 269 TYR A CA 1
ATOM 1986 C C . TYR A 1 269 ? 9.012 21.398 -22.375 1.00 92.00 269 TYR A C 1
ATOM 1988 O O . TYR A 1 269 ? 8.364 22.349 -21.925 1.00 92.00 269 TYR A O 1
ATOM 1996 N N . THR A 1 270 ? 10.320 21.465 -22.617 1.00 94.44 270 THR A N 1
ATOM 1997 C CA . THR A 1 270 ? 11.143 22.643 -22.315 1.00 94.44 270 THR A CA 1
ATOM 1998 C C . THR A 1 270 ? 11.934 23.092 -23.540 1.00 94.44 270 THR A C 1
ATOM 2000 O O . THR A 1 270 ? 12.638 22.312 -24.180 1.00 94.44 270 THR A O 1
ATOM 2003 N N . LEU A 1 271 ? 11.853 24.387 -23.860 1.00 95.50 271 LEU A N 1
ATOM 2004 C CA . LEU A 1 271 ? 12.644 25.018 -24.916 1.00 95.50 271 LEU A CA 1
ATOM 2005 C C . LEU A 1 271 ? 13.780 25.844 -24.316 1.00 95.50 271 LEU A C 1
ATOM 2007 O O . LEU A 1 271 ? 13.554 26.887 -23.695 1.00 95.50 271 LEU A O 1
ATOM 2011 N N . THR A 1 272 ? 15.019 25.438 -24.590 1.00 95.56 272 THR A N 1
ATOM 2012 C CA . THR A 1 272 ? 16.216 26.113 -24.071 1.00 95.56 272 THR A CA 1
ATOM 2013 C C . THR A 1 272 ? 17.074 26.665 -25.202 1.00 95.56 272 THR A C 1
ATOM 2015 O O . THR A 1 272 ? 17.373 25.992 -26.184 1.00 95.56 272 THR A O 1
ATOM 2018 N N . GLY A 1 273 ? 17.486 27.931 -25.078 1.00 92.19 273 GLY A N 1
ATOM 2019 C CA . GLY A 1 273 ? 18.462 28.541 -25.990 1.00 92.19 273 GLY A CA 1
ATOM 2020 C C . GLY A 1 273 ? 18.005 28.698 -27.447 1.00 92.19 273 GLY A C 1
ATOM 2021 O O . GLY A 1 273 ? 18.851 28.924 -28.310 1.00 92.19 273 GLY A O 1
ATOM 2022 N N . VAL A 1 274 ? 16.699 28.602 -27.726 1.00 92.75 274 VAL A N 1
ATOM 2023 C CA . VAL A 1 274 ? 16.143 28.654 -29.087 1.00 92.75 274 VAL A CA 1
ATOM 2024 C C . VAL A 1 274 ? 16.352 30.030 -29.725 1.00 92.75 274 VAL A C 1
ATOM 2026 O O . VAL A 1 274 ? 15.969 31.072 -29.184 1.00 92.75 274 VAL A O 1
ATOM 2029 N N . SER A 1 275 ? 16.986 30.039 -30.896 1.00 92.81 275 SER A N 1
ATOM 2030 C CA . SER A 1 275 ? 17.275 31.255 -31.661 1.00 92.81 275 SER A CA 1
ATOM 2031 C C . SER A 1 275 ? 15.997 31.890 -32.241 1.00 92.81 275 SER A C 1
ATOM 2033 O O . SER A 1 275 ? 15.100 31.164 -32.651 1.00 92.81 275 SER A O 1
ATOM 2035 N N . PRO A 1 276 ? 15.915 33.228 -32.414 1.00 89.44 276 PRO A N 1
ATOM 2036 C CA . PRO A 1 276 ? 14.687 33.910 -32.865 1.00 89.44 276 PRO A CA 1
ATOM 2037 C C . PRO A 1 276 ? 14.181 33.554 -34.272 1.00 89.44 276 PRO A C 1
ATOM 2039 O O . PRO A 1 276 ? 13.123 34.029 -34.667 1.00 89.44 276 PRO A O 1
ATOM 2042 N N . ASN A 1 277 ? 14.971 32.815 -35.055 1.00 89.62 277 ASN A N 1
ATOM 2043 C CA . ASN A 1 277 ? 14.625 32.391 -36.412 1.00 89.62 277 ASN A CA 1
ATOM 2044 C C . ASN A 1 277 ? 13.943 31.010 -36.443 1.00 89.62 277 ASN A C 1
ATOM 2046 O O . ASN A 1 277 ? 13.675 30.523 -37.544 1.00 89.62 277 ASN A O 1
ATOM 2050 N N . PHE A 1 278 ? 13.727 30.396 -35.274 1.00 91.06 278 PHE A N 1
ATOM 2051 C CA . PHE A 1 278 ? 13.093 29.094 -35.105 1.00 91.06 278 PHE A CA 1
ATOM 2052 C C . PHE A 1 278 ? 11.678 29.240 -34.570 1.00 91.06 278 PHE A C 1
ATOM 2054 O O . PHE A 1 278 ? 11.458 29.947 -33.587 1.00 91.06 278 PHE A O 1
ATOM 2061 N N . ASP A 1 279 ? 10.770 28.489 -35.179 1.00 91.62 279 ASP A N 1
ATOM 2062 C CA . ASP A 1 279 ? 9.423 28.251 -34.685 1.00 91.62 279 ASP A CA 1
ATOM 2063 C C . ASP A 1 279 ? 9.306 26.755 -34.350 1.00 91.62 279 ASP A C 1
ATOM 2065 O O . ASP A 1 279 ? 9.564 25.907 -35.207 1.00 91.62 279 ASP A O 1
ATOM 2069 N N . VAL A 1 280 ? 8.958 26.433 -33.099 1.00 93.56 280 VAL A N 1
ATOM 2070 C CA . VAL A 1 280 ? 8.676 25.061 -32.642 1.00 93.56 280 VAL A CA 1
ATOM 2071 C C . VAL A 1 280 ? 7.191 24.981 -32.318 1.00 93.56 280 VAL A C 1
ATOM 2073 O O . VAL A 1 280 ? 6.714 25.708 -31.446 1.00 93.56 280 VAL A O 1
ATOM 2076 N N . GLU A 1 281 ? 6.442 24.159 -33.046 1.00 93.19 281 GLU A N 1
ATOM 2077 C CA . GLU A 1 281 ? 4.975 24.171 -33.002 1.00 93.19 281 GLU A CA 1
ATOM 2078 C C . GLU A 1 281 ? 4.353 22.807 -33.309 1.00 93.19 281 GLU A C 1
ATOM 2080 O O . GLU A 1 281 ? 4.971 21.967 -33.966 1.00 93.19 281 GLU A O 1
ATOM 2085 N N . SER A 1 282 ? 3.104 22.601 -32.881 1.00 92.81 282 SER A N 1
ATOM 2086 C CA . SER A 1 282 ? 2.320 21.434 -33.296 1.00 92.81 282 SER A CA 1
ATOM 2087 C C . SER A 1 282 ? 1.998 21.495 -34.793 1.00 92.81 282 SER A C 1
ATOM 2089 O O . SER A 1 282 ? 1.692 22.553 -35.352 1.00 92.81 282 SER A O 1
ATOM 2091 N N . TYR A 1 283 ? 2.060 20.356 -35.475 1.00 92.94 283 TYR A N 1
ATOM 2092 C CA . TYR A 1 283 ? 1.993 20.269 -36.930 1.00 92.94 283 TYR A CA 1
ATOM 2093 C C . TYR A 1 283 ? 1.311 18.978 -37.394 1.00 92.94 283 TYR A C 1
ATOM 2095 O O . TYR A 1 283 ? 1.324 17.969 -36.699 1.00 92.94 283 TYR A O 1
ATOM 2103 N N . ASN A 1 284 ? 0.709 19.022 -38.585 1.00 91.81 284 ASN A N 1
ATOM 2104 C CA . ASN A 1 284 ? 0.153 17.848 -39.253 1.00 91.81 284 ASN A CA 1
ATOM 2105 C C . ASN A 1 284 ? 1.145 17.388 -40.326 1.00 91.81 284 ASN A C 1
ATOM 2107 O O . ASN A 1 284 ? 1.264 18.041 -41.367 1.00 91.81 284 ASN A O 1
ATOM 2111 N N . ALA A 1 285 ? 1.833 16.279 -40.075 1.00 89.81 285 ALA A N 1
ATOM 2112 C CA . ALA A 1 285 ? 2.821 15.688 -40.971 1.00 89.81 285 ALA A CA 1
ATOM 2113 C C . ALA A 1 285 ? 2.187 14.724 -41.995 1.00 89.81 285 ALA A C 1
ATOM 2115 O O . ALA A 1 285 ? 2.796 13.747 -42.416 1.00 89.81 285 ALA A O 1
ATOM 2116 N N . GLY A 1 286 ? 0.945 14.971 -42.422 1.00 89.50 286 GLY A N 1
ATOM 2117 C CA . GLY A 1 286 ? 0.297 14.201 -43.481 1.00 89.50 286 GLY A CA 1
ATOM 2118 C C . GLY A 1 286 ? 0.049 12.741 -43.102 1.00 89.50 286 GLY A C 1
ATOM 2119 O O . GLY A 1 286 ? -0.764 12.460 -42.225 1.00 89.50 286 GLY A O 1
ATOM 2120 N N . LEU A 1 287 ? 0.693 11.812 -43.816 1.00 86.94 287 LEU A N 1
ATOM 2121 C CA . LEU A 1 287 ? 0.555 10.370 -43.572 1.00 86.94 287 LEU A CA 1
ATOM 2122 C C . LEU A 1 287 ? 1.347 9.893 -42.350 1.00 86.94 287 LEU A C 1
ATOM 2124 O O . LEU A 1 287 ? 1.056 8.808 -41.861 1.00 86.94 287 LEU A O 1
ATOM 2128 N N . GLN A 1 288 ? 2.292 10.701 -41.864 1.00 85.88 288 GLN A N 1
ATOM 2129 C CA . GLN A 1 288 ? 3.054 10.438 -40.637 1.00 85.88 288 GLN A CA 1
ATOM 2130 C C . GLN A 1 288 ? 2.258 10.797 -39.366 1.00 85.88 288 GLN A C 1
ATOM 2132 O O . GLN A 1 288 ? 2.653 10.441 -38.267 1.00 85.88 288 GLN A O 1
ATOM 2137 N N . GLY A 1 289 ? 1.123 11.499 -39.498 1.00 88.19 289 GLY A N 1
ATOM 2138 C CA . GLY A 1 289 ? 0.261 11.857 -38.368 1.00 88.19 289 GLY A CA 1
ATOM 2139 C C . GLY A 1 289 ? 0.600 13.199 -37.715 1.00 88.19 289 GLY A C 1
ATOM 2140 O O . GLY A 1 289 ? 0.998 14.158 -38.387 1.00 88.19 289 GLY A O 1
ATOM 2141 N N . ASP A 1 290 ? 0.349 13.293 -36.410 1.00 90.00 290 ASP A N 1
ATOM 2142 C CA . ASP A 1 290 ? 0.587 14.500 -35.618 1.00 90.00 290 ASP A CA 1
ATOM 2143 C C . ASP A 1 290 ? 2.064 14.593 -35.216 1.00 90.00 290 ASP A C 1
ATOM 2145 O O . ASP A 1 290 ? 2.730 13.588 -34.967 1.00 90.00 290 ASP A O 1
ATOM 2149 N N . ALA A 1 291 ? 2.615 15.808 -35.222 1.00 92.38 291 ALA A N 1
ATOM 2150 C CA . ALA A 1 291 ? 4.045 16.019 -35.037 1.00 92.38 291 ALA A CA 1
ATOM 2151 C C . ALA A 1 291 ? 4.359 17.346 -34.346 1.00 92.38 291 ALA A C 1
ATOM 2153 O O . ALA A 1 291 ? 3.599 18.314 -34.433 1.00 92.38 291 ALA A O 1
ATOM 2154 N N . ILE A 1 292 ? 5.540 17.428 -33.742 1.00 93.38 292 ILE A N 1
ATOM 2155 C CA . ILE A 1 292 ? 6.189 18.694 -33.412 1.00 93.38 292 ILE A CA 1
ATOM 2156 C C . ILE A 1 292 ? 7.086 19.068 -34.584 1.00 93.38 292 ILE A C 1
ATOM 2158 O O . ILE A 1 292 ? 8.009 18.338 -34.943 1.00 93.38 292 ILE A O 1
ATOM 2162 N N . ARG A 1 293 ? 6.825 20.224 -35.191 1.00 93.50 293 ARG A N 1
ATOM 2163 C CA . ARG A 1 293 ? 7.672 20.771 -36.249 1.00 93.50 293 ARG A CA 1
ATOM 2164 C C . ARG A 1 293 ? 8.657 21.766 -35.660 1.00 93.50 293 ARG A C 1
ATOM 2166 O O . ARG A 1 293 ? 8.249 22.759 -35.065 1.00 93.50 293 ARG A O 1
ATOM 2173 N N . ILE A 1 294 ? 9.942 21.536 -35.910 1.00 93.94 294 ILE A N 1
ATOM 2174 C CA . ILE A 1 294 ? 11.023 22.488 -35.639 1.00 93.94 294 ILE A CA 1
ATOM 2175 C C . ILE A 1 294 ? 11.375 23.137 -36.976 1.00 93.94 294 ILE A C 1
ATOM 2177 O O . ILE A 1 294 ? 11.996 22.509 -37.826 1.00 93.94 294 ILE A O 1
ATOM 2181 N N . ASN A 1 295 ? 10.925 24.372 -37.191 1.00 92.69 295 ASN A N 1
ATOM 2182 C CA . ASN A 1 295 ? 11.067 25.089 -38.457 1.00 92.69 295 ASN A CA 1
ATOM 2183 C C . ASN A 1 295 ? 12.055 26.253 -38.323 1.00 92.69 295 ASN A C 1
ATOM 2185 O O . ASN A 1 295 ? 11.871 27.131 -37.481 1.00 92.69 295 ASN A O 1
ATOM 2189 N N . ALA A 1 296 ? 13.065 26.301 -39.189 1.00 91.38 296 ALA A N 1
ATOM 2190 C CA . ALA A 1 296 ? 14.085 27.340 -39.218 1.00 91.38 296 ALA A CA 1
ATOM 2191 C C . ALA A 1 296 ? 13.944 28.223 -40.466 1.00 91.38 296 ALA A C 1
ATOM 2193 O O . ALA A 1 296 ? 13.944 27.760 -41.604 1.00 91.38 296 ALA A O 1
ATOM 2194 N N . SER A 1 297 ? 13.902 29.541 -40.273 1.00 90.19 297 SER A N 1
ATOM 2195 C CA . SER A 1 297 ? 13.907 30.527 -41.371 1.00 90.19 297 SER A CA 1
ATOM 2196 C C . SER A 1 297 ? 15.318 30.978 -41.797 1.00 90.19 297 SER A C 1
ATOM 2198 O O . SER A 1 297 ? 15.474 31.802 -42.704 1.00 90.19 297 SER A O 1
ATOM 2200 N N . GLY A 1 298 ? 16.356 30.449 -41.145 1.00 87.12 298 GLY A N 1
ATOM 2201 C CA . GLY A 1 298 ? 17.770 30.749 -41.360 1.00 87.12 298 GLY A CA 1
ATOM 2202 C C . GLY A 1 298 ? 18.635 30.136 -40.254 1.00 87.12 298 GLY A C 1
ATOM 2203 O O . GLY A 1 298 ? 18.137 29.389 -39.422 1.00 87.12 298 GLY A O 1
ATOM 2204 N N . SER A 1 299 ? 19.921 30.493 -40.194 1.00 89.00 299 SER A N 1
ATOM 2205 C CA . SER A 1 299 ? 20.855 29.878 -39.242 1.00 89.00 299 SER A CA 1
ATOM 2206 C C . SER A 1 299 ? 20.517 30.142 -37.767 1.00 89.00 299 SER A C 1
ATOM 2208 O O . SER A 1 299 ? 20.184 31.281 -37.406 1.00 89.00 299 SER A O 1
ATOM 2210 N N . GLY A 1 300 ? 20.744 29.150 -36.910 1.00 89.50 300 GLY A N 1
ATOM 2211 C CA . GLY A 1 300 ? 20.665 29.252 -35.452 1.00 89.50 300 GLY A CA 1
ATOM 2212 C C . GLY A 1 300 ? 20.610 27.875 -34.791 1.00 89.50 300 GLY A C 1
ATOM 2213 O O . GLY A 1 300 ? 20.820 26.861 -35.448 1.00 89.50 300 GLY A O 1
ATOM 2214 N N . SER A 1 301 ? 20.332 27.850 -33.494 1.00 93.00 301 SER A N 1
ATOM 2215 C CA . SER A 1 301 ? 20.275 26.618 -32.703 1.00 93.00 301 SER A CA 1
ATOM 2216 C C . SER A 1 301 ? 19.245 26.701 -31.578 1.00 93.00 301 SER A C 1
ATOM 2218 O O . SER A 1 301 ? 18.758 27.796 -31.267 1.00 93.00 301 SER A O 1
ATOM 2220 N N . GLY A 1 302 ? 18.965 25.564 -30.949 1.00 94.44 302 GLY A N 1
ATOM 2221 C CA . GLY A 1 302 ? 18.145 25.436 -29.748 1.00 94.44 302 GLY A CA 1
ATOM 2222 C C . GLY A 1 302 ? 18.070 23.989 -29.265 1.00 94.44 302 GLY A C 1
ATOM 2223 O O . GLY A 1 302 ? 18.594 23.089 -29.918 1.00 94.44 302 GLY A O 1
ATOM 2224 N N . THR A 1 303 ? 17.409 23.788 -28.129 1.00 96.12 303 THR A N 1
ATOM 2225 C CA . THR A 1 303 ? 17.109 22.463 -27.577 1.00 96.12 303 THR A CA 1
ATOM 2226 C C . THR A 1 303 ? 15.618 22.366 -27.291 1.00 96.12 303 THR A C 1
ATOM 2228 O O . THR A 1 303 ? 15.051 23.285 -26.691 1.00 96.12 303 THR A O 1
ATOM 2231 N N . LEU A 1 304 ? 15.009 21.261 -27.718 1.00 95.50 304 LEU A N 1
ATOM 2232 C CA . LEU A 1 304 ? 13.705 20.799 -27.257 1.00 95.50 304 LEU A CA 1
ATOM 2233 C C . LEU A 1 304 ? 13.935 19.595 -26.346 1.00 95.50 304 LEU A C 1
ATOM 2235 O O . LEU A 1 304 ? 14.480 18.592 -26.791 1.00 95.50 304 LEU A O 1
ATOM 2239 N N . GLU A 1 305 ? 13.538 19.715 -25.090 1.00 95.44 305 GLU A N 1
ATOM 2240 C CA . GLU A 1 305 ? 13.543 18.628 -24.114 1.00 95.44 305 GLU A CA 1
ATOM 2241 C C . GLU A 1 305 ? 12.109 18.145 -23.894 1.00 95.44 305 GLU A C 1
ATOM 2243 O O . GLU A 1 305 ? 11.192 18.965 -23.792 1.00 95.44 305 GLU A O 1
ATOM 2248 N N . MET A 1 306 ? 11.942 16.830 -23.830 1.00 93.25 306 MET A N 1
ATOM 2249 C CA . MET A 1 306 ? 10.750 16.114 -23.391 1.00 93.25 306 MET A CA 1
ATOM 2250 C C . MET A 1 306 ? 11.167 15.283 -22.177 1.00 93.25 306 MET A C 1
ATOM 2252 O O . MET A 1 306 ? 11.955 14.354 -22.324 1.00 93.25 306 MET A O 1
ATOM 2256 N N . ALA A 1 307 ? 10.684 15.640 -20.992 1.00 93.56 307 ALA A N 1
ATOM 2257 C CA . ALA A 1 307 ? 10.971 14.928 -19.749 1.00 93.56 307 ALA A CA 1
ATOM 2258 C C . ALA A 1 307 ? 9.696 14.291 -19.197 1.00 93.56 307 ALA A C 1
ATOM 2260 O O . ALA A 1 307 ? 8.640 14.932 -19.218 1.00 93.56 307 ALA A O 1
ATOM 2261 N N . PHE A 1 308 ? 9.815 13.069 -18.692 1.00 90.44 308 PHE A N 1
ATOM 2262 C CA . PHE A 1 308 ? 8.742 12.349 -18.019 1.00 90.44 308 PHE A CA 1
ATOM 2263 C C . PHE A 1 308 ? 8.900 12.523 -16.507 1.00 90.44 308 PHE A C 1
ATOM 2265 O O . PHE A 1 308 ? 10.021 12.515 -15.997 1.00 90.44 308 PHE A O 1
ATOM 2272 N N . ASN A 1 309 ? 7.799 12.762 -15.793 1.00 87.94 309 ASN A N 1
ATOM 2273 C CA . ASN A 1 309 ? 7.851 12.913 -14.335 1.00 87.94 309 ASN A CA 1
ATOM 2274 C C . ASN A 1 309 ? 8.095 11.574 -13.624 1.00 87.94 309 ASN A C 1
ATOM 2276 O O . ASN A 1 309 ? 8.782 11.562 -12.608 1.00 87.94 309 ASN A O 1
ATOM 2280 N N . SER A 1 310 ? 7.595 10.487 -14.213 1.00 85.81 310 SER A N 1
ATOM 2281 C CA . SER A 1 310 ? 7.983 9.105 -13.916 1.00 85.81 310 SER A CA 1
ATOM 2282 C C . SER A 1 310 ? 8.533 8.481 -15.204 1.00 85.81 310 SER A C 1
ATOM 2284 O O . SER A 1 310 ? 7.949 8.756 -16.262 1.00 85.81 310 SER A O 1
ATOM 2286 N N . PRO A 1 311 ? 9.645 7.720 -15.166 1.00 87.00 311 PRO A N 1
ATOM 2287 C CA . PRO A 1 311 ? 10.194 7.053 -16.348 1.00 87.00 311 PRO A CA 1
ATOM 2288 C C . PRO A 1 311 ? 9.143 6.205 -17.079 1.00 87.00 311 PRO A C 1
ATOM 2290 O O . PRO A 1 311 ? 8.223 5.678 -16.464 1.00 87.00 311 PRO A O 1
ATOM 2293 N N . VAL A 1 312 ? 9.266 6.097 -18.402 1.00 87.88 312 VAL A N 1
ATOM 2294 C CA . VAL A 1 312 ? 8.335 5.329 -19.253 1.00 87.88 312 VAL A CA 1
ATOM 2295 C C . VAL A 1 312 ? 9.085 4.282 -20.066 1.00 87.88 312 VAL A C 1
ATOM 2297 O O . VAL A 1 312 ? 10.262 4.477 -20.372 1.00 87.88 312 VAL A O 1
ATOM 2300 N N . TYR A 1 313 ? 8.406 3.200 -20.441 1.00 87.62 313 TYR A N 1
ATOM 2301 C CA . TYR A 1 313 ? 9.005 2.067 -21.151 1.00 87.62 313 TYR A CA 1
ATOM 2302 C C . TYR A 1 313 ? 8.581 2.027 -22.630 1.00 87.62 313 TYR A C 1
ATOM 2304 O O . TYR A 1 313 ? 7.622 2.695 -23.028 1.00 87.62 313 TYR A O 1
ATOM 2312 N N . ASN A 1 314 ? 9.301 1.255 -23.454 1.00 85.31 314 ASN A N 1
ATOM 2313 C CA . ASN A 1 314 ? 9.013 1.040 -24.883 1.00 85.31 314 ASN A CA 1
ATOM 2314 C C . ASN A 1 314 ? 8.835 2.355 -25.667 1.00 85.31 314 ASN A C 1
ATOM 2316 O O . ASN A 1 314 ? 7.843 2.578 -26.368 1.00 85.31 314 ASN A O 1
ATOM 2320 N N . VAL A 1 315 ? 9.778 3.284 -25.489 1.00 90.12 315 VAL A N 1
ATOM 2321 C CA . VAL A 1 315 ? 9.685 4.610 -26.101 1.00 90.12 315 VAL A CA 1
ATOM 2322 C C . VAL A 1 315 ? 10.026 4.529 -27.579 1.00 90.12 315 VAL A C 1
ATOM 2324 O O . VAL A 1 315 ? 11.178 4.346 -27.965 1.00 90.12 315 VAL A O 1
ATOM 2327 N N . ARG A 1 316 ? 9.044 4.783 -28.431 1.00 89.38 316 ARG A N 1
ATOM 2328 C CA . ARG A 1 316 ? 9.207 4.866 -29.878 1.00 89.38 316 ARG A CA 1
ATOM 2329 C C . ARG A 1 316 ? 9.006 6.289 -30.350 1.00 89.38 316 ARG A C 1
ATOM 2331 O O . ARG A 1 316 ? 8.099 6.978 -29.902 1.00 89.38 316 ARG A O 1
ATOM 2338 N N . PHE A 1 317 ? 9.844 6.741 -31.278 1.00 92.69 317 PHE A N 1
ATOM 2339 C CA . PHE A 1 317 ? 9.616 8.002 -31.979 1.00 92.69 317 PHE A CA 1
ATOM 2340 C C . PHE A 1 317 ? 10.374 8.078 -33.294 1.00 92.69 317 PHE A C 1
ATOM 2342 O O . PHE A 1 317 ? 11.256 7.277 -33.614 1.00 92.69 317 PHE A O 1
ATOM 2349 N N . LYS A 1 318 ? 10.058 9.117 -34.062 1.00 91.69 318 LYS A N 1
ATOM 2350 C CA . LYS A 1 318 ? 10.623 9.322 -35.384 1.00 91.69 318 LYS A CA 1
ATOM 2351 C C . LYS A 1 318 ? 10.985 10.771 -35.643 1.00 91.69 318 LYS A C 1
ATOM 2353 O O . LYS A 1 318 ? 10.240 11.688 -35.294 1.00 91.69 318 LYS A O 1
ATOM 2358 N N . LEU A 1 319 ? 12.113 10.966 -36.321 1.00 94.50 319 LEU A N 1
ATOM 2359 C CA . LEU A 1 319 ? 12.499 12.244 -36.911 1.00 94.50 319 LEU A CA 1
ATOM 2360 C C . LEU A 1 319 ? 12.479 12.141 -38.435 1.00 94.50 319 LEU A C 1
ATOM 2362 O O . LEU A 1 319 ? 13.088 11.234 -38.994 1.00 94.50 319 LEU A O 1
ATOM 2366 N N . THR A 1 320 ? 11.810 13.068 -39.116 1.00 91.94 320 THR A N 1
ATOM 2367 C CA . THR A 1 320 ? 11.731 13.107 -40.590 1.00 91.94 320 THR A CA 1
ATOM 2368 C C . THR A 1 320 ? 12.088 14.490 -41.131 1.00 91.94 320 THR A C 1
ATOM 2370 O O . THR A 1 320 ? 12.061 15.458 -40.366 1.00 91.94 320 THR A O 1
ATOM 2373 N N . ASP A 1 321 ? 12.356 14.575 -42.447 1.00 90.31 321 ASP A N 1
ATOM 2374 C CA . ASP A 1 321 ? 12.712 15.803 -43.202 1.00 90.31 321 ASP A CA 1
ATOM 2375 C C . ASP A 1 321 ? 14.211 16.175 -43.171 1.00 90.31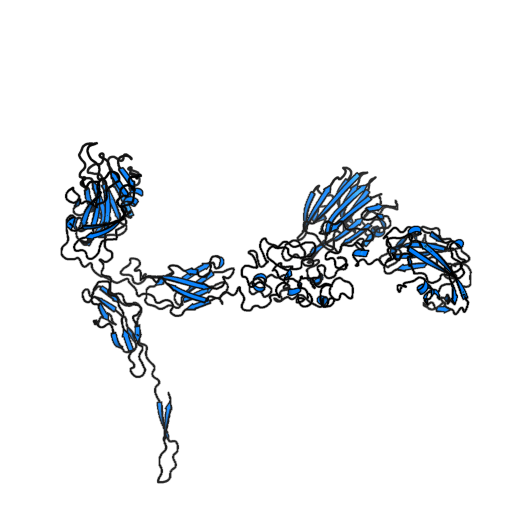 321 ASP A C 1
ATOM 2377 O O . ASP A 1 321 ? 14.557 17.343 -43.289 1.00 90.31 321 ASP A O 1
ATOM 2381 N N . PHE A 1 322 ? 15.131 15.210 -43.018 1.00 89.62 322 PHE A N 1
ATOM 2382 C CA . PHE A 1 322 ? 16.574 15.475 -43.174 1.00 89.62 322 PHE A CA 1
ATOM 2383 C C . PHE A 1 322 ? 16.944 15.665 -44.657 1.00 89.62 322 PHE A C 1
ATOM 2385 O O . PHE A 1 322 ? 17.335 14.707 -45.335 1.00 89.62 322 PHE A O 1
ATOM 2392 N N . ASP A 1 323 ? 16.800 16.886 -45.174 1.00 85.31 323 ASP A N 1
ATOM 2393 C CA . ASP A 1 323 ? 17.019 17.214 -46.589 1.00 85.31 323 ASP A CA 1
ATOM 2394 C C . ASP A 1 323 ? 17.603 18.616 -46.886 1.00 85.31 323 ASP A C 1
ATOM 2396 O O . ASP A 1 323 ? 17.863 18.953 -48.051 1.00 85.31 323 ASP A O 1
ATOM 2400 N N . ALA A 1 324 ? 17.850 19.437 -45.860 1.00 85.00 324 ALA A N 1
ATOM 2401 C CA . ALA A 1 324 ? 18.318 20.815 -45.979 1.00 85.00 324 ALA A CA 1
ATOM 2402 C C . ALA A 1 324 ? 19.429 21.187 -44.969 1.00 85.00 324 ALA A C 1
ATOM 2404 O O . ALA A 1 324 ? 19.511 22.338 -44.524 1.00 85.00 324 ALA A O 1
ATOM 2405 N N . GLN A 1 325 ? 20.394 20.278 -44.766 1.00 80.38 325 GLN A N 1
ATOM 2406 C CA . GLN A 1 325 ? 21.592 20.433 -43.910 1.00 80.38 325 GLN A CA 1
ATOM 2407 C C . GLN A 1 325 ? 21.297 20.533 -42.412 1.00 80.38 325 GLN A C 1
ATOM 2409 O O . GLN A 1 325 ? 21.921 21.311 -41.681 1.00 80.38 325 GLN A O 1
ATOM 2414 N N . GLU A 1 326 ? 20.348 19.729 -41.963 1.00 88.56 326 GLU A N 1
ATOM 2415 C CA . GLU A 1 326 ? 20.020 19.528 -40.565 1.00 88.56 326 GLU A CA 1
ATOM 2416 C C . GLU A 1 326 ? 21.176 18.831 -39.830 1.00 88.56 326 GLU A C 1
ATOM 2418 O O . GLU A 1 326 ? 21.732 17.835 -40.299 1.00 88.56 326 GLU A O 1
ATOM 2423 N N . ASP A 1 327 ? 21.527 19.369 -38.661 1.00 89.06 327 ASP A N 1
ATOM 2424 C CA . ASP A 1 327 ? 22.489 18.794 -37.717 1.00 89.06 327 ASP A CA 1
ATOM 2425 C C . ASP A 1 327 ? 21.795 18.715 -36.352 1.00 89.06 327 ASP A C 1
ATOM 2427 O O . ASP A 1 327 ? 21.480 19.745 -35.735 1.00 89.06 327 ASP A O 1
ATOM 2431 N N . TYR A 1 328 ? 21.473 17.488 -35.944 1.00 94.00 328 TYR A N 1
ATOM 2432 C CA . TYR A 1 328 ? 20.757 17.182 -34.711 1.00 94.00 328 TYR A CA 1
ATOM 2433 C C . TYR A 1 328 ? 21.584 16.256 -33.833 1.00 94.00 328 TYR A C 1
ATOM 2435 O O . TYR A 1 328 ? 22.035 15.204 -34.276 1.00 94.00 328 TYR A O 1
ATOM 2443 N N . THR A 1 329 ? 21.694 16.594 -32.555 1.00 94.94 329 THR A N 1
ATOM 2444 C CA . THR A 1 329 ? 22.088 15.638 -31.521 1.00 94.94 329 THR A CA 1
ATOM 2445 C C . THR A 1 329 ? 20.832 15.166 -30.795 1.00 94.94 329 THR A C 1
ATOM 2447 O O . THR A 1 329 ? 20.074 15.993 -30.288 1.00 94.94 329 THR A O 1
ATOM 2450 N N . ILE A 1 330 ? 20.613 13.853 -30.760 1.00 96.00 330 ILE A N 1
ATOM 2451 C CA . ILE A 1 330 ? 19.494 13.204 -30.074 1.00 96.00 330 ILE A CA 1
ATOM 2452 C C . ILE A 1 330 ? 20.051 12.493 -28.852 1.00 96.00 330 ILE A C 1
ATOM 2454 O O . ILE A 1 330 ? 20.756 11.495 -28.979 1.00 96.00 330 ILE A O 1
ATOM 2458 N N . ASN A 1 331 ? 19.744 13.018 -27.674 1.00 95.12 331 ASN A N 1
ATOM 2459 C CA . ASN A 1 331 ? 20.119 12.396 -26.413 1.00 95.12 331 ASN A CA 1
ATOM 2460 C C . ASN A 1 331 ? 18.883 11.773 -25.780 1.00 95.12 331 ASN A C 1
ATOM 2462 O O . ASN A 1 331 ? 17.881 12.456 -25.597 1.00 95.12 331 ASN A O 1
ATOM 2466 N N . VAL A 1 332 ? 18.977 10.501 -25.421 1.00 94.25 332 VAL A N 1
ATOM 2467 C CA . VAL A 1 332 ? 17.963 9.793 -24.639 1.00 94.25 332 VAL A CA 1
ATOM 2468 C C . VAL A 1 332 ? 18.626 9.361 -23.344 1.00 94.25 332 VAL A C 1
ATOM 2470 O O . VAL A 1 332 ? 19.780 8.927 -23.366 1.00 94.25 332 VAL A O 1
ATOM 2473 N N . TYR A 1 333 ? 17.940 9.568 -22.230 1.00 91.69 333 TYR A N 1
ATOM 2474 C CA . TYR A 1 333 ? 18.443 9.263 -20.899 1.00 91.69 333 TYR A CA 1
ATOM 2475 C C . TYR A 1 333 ? 17.594 8.167 -20.278 1.00 91.69 333 TYR A C 1
ATOM 2477 O O . TYR A 1 333 ? 16.366 8.263 -20.319 1.00 91.69 333 TYR A O 1
ATOM 2485 N N . ASP A 1 334 ? 18.251 7.171 -19.696 1.00 86.31 334 ASP A N 1
ATOM 2486 C CA . ASP A 1 334 ? 17.574 6.120 -18.942 1.00 86.31 334 ASP A CA 1
ATOM 2487 C C . ASP A 1 334 ? 16.994 6.651 -17.616 1.00 86.31 334 ASP A C 1
ATOM 2489 O O . ASP A 1 334 ? 17.122 7.842 -17.288 1.00 86.31 334 ASP A O 1
ATOM 2493 N N . GLN A 1 335 ? 16.348 5.781 -16.844 1.00 82.25 335 GLN A N 1
ATOM 2494 C CA . GLN A 1 335 ? 15.836 6.082 -15.500 1.00 82.25 335 GLN A CA 1
ATOM 2495 C C . GLN A 1 335 ? 16.897 6.647 -14.540 1.00 82.25 335 GLN A C 1
ATOM 2497 O O . GLN A 1 335 ? 16.635 7.589 -13.791 1.00 82.25 335 GLN A O 1
ATOM 2502 N N . ASN A 1 336 ? 18.136 6.168 -14.655 1.00 80.50 336 ASN A N 1
ATOM 2503 C CA . ASN A 1 336 ? 19.284 6.578 -13.849 1.00 80.50 336 ASN A CA 1
ATOM 2504 C C . ASN A 1 336 ? 19.963 7.854 -14.373 1.00 80.50 336 ASN A C 1
ATOM 2506 O O . ASN A 1 336 ? 21.014 8.279 -13.873 1.00 80.50 336 ASN A O 1
ATOM 2510 N N . ASN A 1 337 ? 19.350 8.513 -15.362 1.00 85.19 337 ASN A N 1
ATOM 2511 C CA . ASN A 1 337 ? 19.833 9.732 -15.994 1.00 85.19 337 ASN A CA 1
ATOM 2512 C C . ASN A 1 337 ? 21.204 9.558 -16.682 1.00 85.19 337 ASN A C 1
ATOM 2514 O O . ASN A 1 337 ? 21.979 10.517 -16.833 1.00 85.19 337 ASN A O 1
ATOM 2518 N N . VAL A 1 338 ? 21.514 8.339 -17.117 1.00 84.00 338 VAL A N 1
ATOM 2519 C CA . VAL A 1 338 ? 22.685 8.007 -17.926 1.00 84.00 338 VAL A CA 1
ATOM 2520 C C . VAL A 1 338 ? 22.318 8.148 -19.401 1.00 84.00 338 VAL A C 1
ATOM 2522 O O . VAL A 1 338 ? 21.221 7.829 -19.846 1.00 84.00 338 VAL A O 1
ATOM 2525 N N . LEU A 1 339 ? 23.242 8.716 -20.176 1.00 86.56 339 LEU A N 1
ATOM 2526 C CA . LEU A 1 339 ? 23.040 8.942 -21.603 1.00 86.56 339 LEU A CA 1
ATOM 2527 C C . LEU A 1 339 ? 23.158 7.623 -22.372 1.00 86.56 339 LEU A C 1
ATOM 2529 O O . LEU A 1 339 ? 24.242 7.037 -22.413 1.00 86.56 339 LEU A O 1
ATOM 2533 N N . VAL A 1 340 ? 22.093 7.243 -23.075 1.00 84.38 340 VAL A N 1
ATOM 2534 C CA . VAL A 1 340 ? 22.079 6.081 -23.967 1.00 84.38 340 VAL A CA 1
ATOM 2535 C C . VAL A 1 340 ? 23.001 6.339 -25.162 1.00 84.38 340 VAL A C 1
ATOM 2537 O O . VAL A 1 340 ? 22.923 7.376 -25.837 1.00 84.38 340 VAL A O 1
ATOM 2540 N N . ASN A 1 341 ? 23.904 5.395 -25.427 1.00 80.12 341 ASN A N 1
ATOM 2541 C CA . ASN A 1 341 ? 24.844 5.475 -26.539 1.00 80.12 341 ASN A CA 1
ATOM 2542 C C . ASN A 1 341 ? 24.213 4.923 -27.820 1.00 80.12 341 ASN A C 1
ATOM 2544 O O . ASN A 1 341 ? 24.106 3.717 -28.003 1.00 80.12 341 ASN A O 1
ATOM 2548 N N . LEU A 1 342 ? 23.880 5.804 -28.762 1.00 81.44 342 LEU A N 1
ATOM 2549 C CA . LEU A 1 342 ? 23.251 5.412 -30.027 1.00 81.44 342 LEU A CA 1
ATOM 2550 C C . LEU A 1 342 ? 24.248 4.896 -31.077 1.00 81.44 342 LEU A C 1
ATOM 2552 O O . LEU A 1 342 ? 23.878 4.630 -32.222 1.00 81.44 342 LEU A O 1
ATOM 2556 N N . THR A 1 343 ? 25.534 4.763 -30.741 1.00 71.62 343 THR A N 1
ATOM 2557 C CA . THR A 1 343 ? 26.515 4.150 -31.647 1.00 71.62 343 THR A CA 1
ATOM 2558 C C . THR A 1 343 ? 26.202 2.667 -31.798 1.00 71.62 343 THR A C 1
ATOM 2560 O O . THR A 1 343 ? 26.507 1.894 -30.900 1.00 71.62 343 THR A O 1
ATOM 2563 N N . SER A 1 344 ? 25.656 2.265 -32.950 1.00 60.69 344 SER A N 1
ATOM 2564 C CA . SER A 1 344 ? 25.346 0.856 -33.237 1.00 60.69 344 SER A CA 1
ATOM 2565 C C . SER A 1 344 ? 24.329 0.218 -32.272 1.00 60.69 344 SER A C 1
ATOM 2567 O O . SER A 1 344 ? 24.336 -1.000 -32.110 1.00 60.69 344 SER A O 1
ATOM 2569 N N . SER A 1 345 ? 23.475 1.029 -31.639 1.00 66.75 345 SER A N 1
ATOM 2570 C CA . SER A 1 345 ? 22.434 0.560 -30.719 1.00 66.75 345 SER A CA 1
ATOM 2571 C C . SER A 1 345 ? 21.279 -0.108 -31.484 1.00 66.75 345 SER A C 1
ATOM 2573 O O . SER A 1 345 ? 20.892 0.411 -32.538 1.00 66.75 345 SER A O 1
ATOM 2575 N N . PRO A 1 346 ? 20.696 -1.212 -30.971 1.00 66.19 346 PRO A N 1
ATOM 2576 C CA . PRO A 1 346 ? 19.472 -1.795 -31.527 1.00 66.19 346 PRO A CA 1
ATOM 2577 C C . PRO A 1 346 ? 18.288 -0.821 -31.475 1.00 66.19 346 PRO A C 1
ATOM 2579 O O . PRO A 1 346 ? 17.399 -0.919 -32.318 1.00 66.19 346 PRO A O 1
ATOM 2582 N N . ALA A 1 347 ? 18.337 0.183 -30.590 1.00 75.69 347 ALA A N 1
ATOM 2583 C CA . ALA A 1 347 ? 17.304 1.204 -30.494 1.00 75.69 347 ALA A CA 1
ATOM 2584 C C . ALA A 1 347 ? 17.193 2.098 -31.740 1.00 75.69 347 ALA A C 1
ATOM 2586 O O . ALA A 1 347 ? 16.244 2.865 -31.897 1.00 75.69 347 ALA A O 1
ATOM 2587 N N . LEU A 1 348 ? 18.168 2.023 -32.653 1.00 80.62 348 LEU A N 1
ATOM 2588 C CA . LEU A 1 348 ? 18.161 2.730 -33.927 1.00 80.62 348 LEU A CA 1
ATOM 2589 C C . LEU A 1 348 ? 17.639 1.820 -35.048 1.00 80.62 348 LEU A C 1
ATOM 2591 O O . LEU A 1 348 ? 18.411 1.260 -35.829 1.00 80.62 348 LEU A O 1
ATOM 2595 N N . VAL A 1 349 ? 16.313 1.710 -35.152 1.00 75.44 349 VAL A N 1
ATOM 2596 C CA . VAL A 1 349 ? 15.625 0.808 -36.095 1.00 75.44 349 VAL A CA 1
ATOM 2597 C C . VAL A 1 349 ? 15.982 1.105 -37.550 1.00 75.44 349 VAL A C 1
ATOM 2599 O O . VAL A 1 349 ? 16.174 0.194 -38.358 1.00 75.44 349 VAL A O 1
ATOM 2602 N N . SER A 1 350 ? 16.063 2.387 -37.920 1.00 77.81 350 SER A N 1
ATOM 2603 C CA . SER A 1 350 ? 16.514 2.768 -39.259 1.00 77.81 350 SER A CA 1
ATOM 2604 C C . SER A 1 350 ? 17.099 4.175 -39.315 1.00 77.81 350 SER A C 1
ATOM 2606 O O . SER A 1 350 ? 16.629 5.091 -38.641 1.00 77.81 350 SER A O 1
ATOM 2608 N N . VAL A 1 351 ? 18.107 4.343 -40.176 1.00 83.38 351 VAL A N 1
ATOM 2609 C CA . VAL A 1 351 ? 18.700 5.637 -40.533 1.00 83.38 351 VAL A CA 1
ATOM 2610 C C . VAL A 1 351 ? 18.616 5.803 -42.043 1.00 83.38 351 VAL A C 1
ATOM 2612 O O . VAL A 1 351 ? 19.138 4.980 -42.801 1.00 83.38 351 VAL A O 1
ATOM 2615 N N . GLY A 1 352 ? 17.958 6.871 -42.478 1.00 80.50 352 GLY A N 1
ATOM 2616 C CA . GLY A 1 352 ? 17.788 7.208 -43.879 1.00 80.50 352 GLY A CA 1
ATOM 2617 C C . GLY A 1 352 ? 19.119 7.450 -44.588 1.00 80.50 352 GLY A C 1
ATOM 2618 O O . GLY A 1 352 ? 20.090 7.943 -44.014 1.00 80.50 352 GLY A O 1
ATOM 2619 N N . SER A 1 353 ? 19.165 7.118 -45.878 1.00 76.94 353 SER A N 1
ATOM 2620 C CA . SER A 1 353 ? 20.398 7.162 -46.676 1.00 76.94 353 SER A CA 1
ATOM 2621 C C . SER A 1 353 ? 21.056 8.545 -46.816 1.00 76.94 353 SER A C 1
ATOM 2623 O O . SER A 1 353 ? 22.205 8.615 -47.254 1.00 76.94 353 SER A O 1
ATOM 2625 N N . TYR A 1 354 ? 20.365 9.636 -46.466 1.00 82.38 354 TYR A N 1
ATOM 2626 C CA . TYR A 1 354 ? 20.912 10.998 -46.501 1.00 82.38 354 TYR A CA 1
ATOM 2627 C C . TYR A 1 354 ? 21.627 11.374 -45.207 1.00 82.38 354 TYR A C 1
ATOM 2629 O O . TYR A 1 354 ? 22.274 12.416 -45.160 1.00 82.38 354 TYR A O 1
ATOM 2637 N N . ILE A 1 355 ? 21.571 10.539 -44.175 1.00 84.62 355 ILE A N 1
ATOM 2638 C CA . ILE A 1 355 ? 21.986 10.891 -42.821 1.00 84.62 355 ILE A CA 1
ATOM 2639 C C . ILE A 1 355 ? 23.256 10.114 -42.463 1.00 84.62 355 ILE A C 1
ATOM 2641 O O . ILE A 1 355 ? 23.315 8.892 -42.585 1.00 84.62 355 ILE A O 1
ATOM 2645 N N . ALA A 1 356 ? 24.290 10.818 -42.003 1.00 82.69 356 ALA A N 1
ATOM 2646 C CA . ALA A 1 356 ? 25.400 10.209 -41.280 1.00 82.69 356 ALA A CA 1
ATOM 2647 C C . ALA A 1 356 ? 25.120 10.289 -39.790 1.00 82.69 356 ALA A C 1
ATOM 2649 O O . ALA A 1 356 ? 24.850 11.364 -39.253 1.00 82.69 356 ALA A O 1
ATOM 2650 N N . GLN A 1 357 ? 25.289 9.152 -39.132 1.00 84.38 357 GLN A N 1
ATOM 2651 C CA . GLN A 1 357 ? 25.252 9.041 -37.689 1.00 84.38 357 GLN A CA 1
ATOM 2652 C C . GLN A 1 357 ? 26.680 8.911 -37.141 1.00 84.38 357 GLN A C 1
ATOM 2654 O O . GLN A 1 357 ? 27.539 8.242 -37.719 1.00 84.38 357 GLN A O 1
ATOM 2659 N N . SER A 1 358 ? 26.949 9.605 -36.040 1.00 80.69 358 SER A N 1
ATOM 2660 C CA . SER A 1 358 ? 28.185 9.502 -35.266 1.00 80.69 358 SER A CA 1
ATOM 2661 C C . SER A 1 358 ? 27.835 9.628 -33.789 1.00 80.69 358 SER A C 1
ATOM 2663 O O . SER A 1 358 ? 27.759 10.740 -33.258 1.00 80.69 358 SER A O 1
ATOM 2665 N N . GLY A 1 359 ? 27.623 8.488 -33.131 1.00 81.50 359 GLY A N 1
ATOM 2666 C CA . GLY A 1 359 ? 27.053 8.454 -31.788 1.00 81.50 359 GLY A CA 1
ATOM 2667 C C . GLY A 1 359 ? 25.685 9.117 -31.780 1.00 81.50 359 GLY A C 1
ATOM 2668 O O . GLY A 1 359 ? 24.857 8.868 -32.649 1.00 81.50 359 GLY A O 1
ATOM 2669 N N . ASN A 1 360 ? 25.460 10.028 -30.851 1.00 88.75 360 ASN A N 1
ATOM 2670 C CA . ASN A 1 360 ? 24.155 10.669 -30.725 1.00 88.75 360 ASN A CA 1
ATOM 2671 C C . ASN A 1 360 ? 23.935 11.801 -31.748 1.00 88.75 360 ASN A C 1
ATOM 2673 O O . ASN A 1 360 ? 22.900 12.458 -31.713 1.00 88.75 360 ASN A O 1
ATOM 2677 N N . ASN A 1 361 ? 24.893 12.052 -32.654 1.00 90.88 361 ASN A N 1
ATOM 2678 C CA . ASN A 1 361 ? 24.801 13.109 -33.660 1.00 90.88 361 ASN A CA 1
ATOM 2679 C C . ASN A 1 361 ? 24.383 12.581 -35.037 1.00 90.88 361 ASN A C 1
ATOM 2681 O O . ASN A 1 361 ? 24.990 11.640 -35.552 1.00 90.88 361 ASN A O 1
ATOM 2685 N N . PHE A 1 362 ? 23.420 13.257 -35.654 1.00 91.69 362 PHE A N 1
ATOM 2686 C CA . PHE A 1 362 ? 22.797 12.928 -36.930 1.00 91.69 362 PHE A CA 1
ATOM 2687 C C . PHE A 1 362 ? 22.880 14.144 -37.847 1.00 91.69 362 PHE A C 1
ATOM 2689 O O . PHE A 1 362 ? 22.325 15.204 -37.556 1.00 91.69 362 PHE A O 1
ATOM 2696 N N . VAL A 1 363 ? 23.608 13.986 -38.950 1.00 88.12 363 VAL A N 1
ATOM 2697 C CA . VAL A 1 363 ? 23.919 15.075 -39.881 1.00 88.12 363 VAL A CA 1
ATOM 2698 C C . VAL A 1 363 ? 23.530 14.661 -41.286 1.00 88.12 363 VAL A C 1
ATOM 2700 O O . VAL A 1 363 ? 23.920 13.584 -41.741 1.00 88.12 363 VAL A O 1
ATOM 2703 N N . GLU A 1 364 ? 22.823 15.522 -42.006 1.00 86.19 364 GLU A N 1
ATOM 2704 C CA . GLU A 1 364 ? 22.629 15.328 -43.443 1.00 86.19 364 GLU A CA 1
ATOM 2705 C C . GLU A 1 364 ? 23.991 15.333 -44.179 1.00 86.19 364 GLU A C 1
ATOM 2707 O O . GLU A 1 364 ? 24.902 16.112 -43.889 1.00 86.19 364 GLU A O 1
ATOM 2712 N N . THR A 1 365 ? 24.166 14.397 -45.111 1.00 73.50 365 THR A N 1
ATOM 2713 C CA . THR A 1 365 ? 25.428 14.148 -45.832 1.00 73.50 365 THR A CA 1
ATOM 2714 C C . THR A 1 365 ? 25.368 14.494 -47.312 1.00 73.50 365 THR A C 1
ATOM 2716 O O . THR A 1 365 ? 26.412 14.544 -47.978 1.00 73.50 365 THR A O 1
ATOM 2719 N N . THR A 1 366 ? 24.171 14.710 -47.859 1.00 64.00 366 THR A N 1
ATOM 2720 C CA . THR A 1 366 ? 23.944 14.882 -49.293 1.00 64.00 366 THR A CA 1
ATOM 2721 C C . THR A 1 366 ? 22.762 15.801 -49.584 1.00 64.00 366 THR A C 1
ATOM 2723 O O . THR A 1 366 ? 21.648 15.426 -49.256 1.00 64.00 366 THR A O 1
ATOM 2726 N N . ASN A 1 367 ? 22.968 16.859 -50.390 1.00 58.88 367 ASN A N 1
ATOM 2727 C CA . ASN A 1 367 ? 21.904 17.691 -51.001 1.00 58.88 367 ASN A CA 1
ATOM 2728 C C . ASN A 1 367 ? 21.038 16.905 -52.035 1.00 58.88 367 ASN A C 1
ATOM 2730 O O . ASN A 1 367 ? 20.866 17.341 -53.184 1.00 58.88 367 ASN A O 1
ATOM 2734 N N . ALA A 1 368 ? 20.588 15.696 -51.719 1.00 54.72 368 ALA A N 1
ATOM 2735 C CA . ALA A 1 368 ? 20.029 14.730 -52.655 1.00 54.72 368 ALA A CA 1
ATOM 2736 C C . ALA A 1 368 ? 18.493 14.781 -52.718 1.00 54.72 368 ALA A C 1
ATOM 2738 O O . ALA A 1 368 ? 17.837 13.761 -52.682 1.00 54.72 368 ALA A O 1
ATOM 2739 N N . GLY A 1 369 ? 17.900 15.947 -52.964 1.00 63.69 369 GLY A N 1
ATOM 2740 C CA . GLY A 1 369 ? 16.469 16.052 -53.285 1.00 63.69 369 GLY A CA 1
ATOM 2741 C C . GLY A 1 369 ? 15.531 16.069 -52.073 1.00 63.69 369 GLY A C 1
ATOM 2742 O O . GLY A 1 369 ? 15.798 15.451 -51.056 1.00 63.69 369 GLY A O 1
ATOM 2743 N N . ASP A 1 370 ? 14.444 16.818 -52.258 1.00 68.94 370 ASP A N 1
ATOM 2744 C CA . ASP A 1 370 ? 13.413 17.187 -51.278 1.00 68.94 370 ASP A CA 1
ATOM 2745 C C . ASP A 1 370 ? 12.678 15.945 -50.745 1.00 68.94 370 ASP A C 1
ATOM 2747 O O . ASP A 1 370 ? 12.045 15.215 -51.521 1.00 68.94 370 ASP A O 1
ATOM 2751 N N . SER A 1 371 ? 12.811 15.698 -49.445 1.00 75.31 371 SER A N 1
ATOM 2752 C CA . SER A 1 371 ? 12.093 14.674 -48.693 1.00 75.31 371 SER A CA 1
ATOM 2753 C C . SER A 1 371 ? 11.175 15.404 -47.729 1.00 75.31 371 SER A C 1
ATOM 2755 O O . SER A 1 371 ? 11.563 15.626 -46.595 1.00 75.31 371 SER A O 1
ATOM 2757 N N . ASP A 1 372 ? 9.944 15.689 -48.160 1.00 80.38 372 ASP A N 1
ATOM 2758 C CA . ASP A 1 372 ? 9.004 16.603 -47.490 1.00 80.38 372 ASP A CA 1
ATOM 2759 C C . ASP A 1 372 ? 8.577 16.243 -46.049 1.00 80.38 372 ASP A C 1
ATOM 2761 O O . ASP A 1 372 ? 7.746 16.941 -45.455 1.00 80.38 372 ASP A O 1
ATOM 2765 N N . GLY A 1 373 ? 9.069 15.123 -45.514 1.00 83.75 373 GLY A N 1
ATOM 2766 C CA . GLY A 1 373 ? 8.839 14.633 -44.160 1.00 83.75 373 GLY A CA 1
ATOM 2767 C C . GLY A 1 373 ? 7.390 14.275 -43.834 1.00 83.75 373 GLY A C 1
ATOM 2768 O O . GLY A 1 373 ? 7.113 13.985 -42.673 1.00 83.75 373 GLY A O 1
ATOM 2769 N N . ASN A 1 374 ? 6.470 14.294 -44.810 1.00 87.50 374 ASN A N 1
ATOM 2770 C CA . ASN A 1 374 ? 5.033 14.068 -44.597 1.00 87.50 374 ASN A CA 1
ATOM 2771 C C . ASN A 1 374 ? 4.534 12.709 -45.131 1.00 87.50 374 ASN A C 1
ATOM 2773 O O . ASN A 1 374 ? 3.363 12.358 -44.950 1.00 87.50 374 ASN A O 1
ATOM 2777 N N . ASP A 1 375 ? 5.392 11.962 -45.828 1.00 86.44 375 ASP A N 1
ATOM 2778 C CA . ASP A 1 375 ? 5.107 10.632 -46.374 1.00 86.44 375 ASP A CA 1
ATOM 2779 C C . ASP A 1 375 ? 6.117 9.606 -45.820 1.00 86.44 375 ASP A C 1
ATOM 2781 O O . ASP A 1 375 ? 7.321 9.804 -46.012 1.00 86.44 375 ASP A O 1
ATOM 2785 N N . PRO A 1 376 ? 5.662 8.498 -45.196 1.00 85.06 376 PRO A N 1
ATOM 2786 C CA . PRO A 1 376 ? 6.530 7.401 -44.755 1.00 85.06 376 PRO A CA 1
ATOM 2787 C C . PRO A 1 376 ? 7.457 6.845 -45.848 1.00 85.06 376 PRO A C 1
ATOM 2789 O O . PRO A 1 376 ? 8.520 6.294 -45.574 1.00 85.06 376 PRO A O 1
ATOM 2792 N N . ALA A 1 377 ? 7.107 7.002 -47.129 1.00 81.00 377 ALA A N 1
ATOM 2793 C CA . ALA A 1 377 ? 7.989 6.603 -48.224 1.00 81.00 377 ALA A CA 1
ATOM 2794 C C . ALA A 1 377 ? 9.347 7.343 -48.225 1.00 81.00 377 ALA A C 1
ATOM 2796 O O . ALA A 1 377 ? 10.314 6.822 -48.784 1.00 81.00 377 ALA A O 1
ATOM 2797 N N . GLY A 1 378 ? 9.426 8.537 -47.622 1.00 79.56 378 GLY A N 1
ATOM 2798 C CA . GLY A 1 378 ? 10.646 9.345 -47.504 1.00 79.56 378 GLY A CA 1
ATOM 2799 C C . GLY A 1 378 ? 11.593 8.918 -46.376 1.00 79.56 378 GLY A C 1
ATOM 2800 O O . GLY A 1 378 ? 12.739 9.374 -46.340 1.00 79.56 378 GLY A O 1
ATOM 2801 N N . ASP A 1 379 ? 11.169 8.012 -45.491 1.00 82.88 379 ASP A N 1
ATOM 2802 C CA . ASP A 1 379 ? 11.953 7.614 -44.312 1.00 82.88 379 ASP A CA 1
ATOM 2803 C C . ASP A 1 379 ? 13.259 6.914 -44.692 1.00 82.88 379 ASP A C 1
ATOM 2805 O O . ASP A 1 379 ? 14.306 7.164 -44.099 1.00 82.88 379 ASP A O 1
ATOM 2809 N N . ALA A 1 380 ? 13.228 6.109 -45.760 1.00 76.81 380 ALA A N 1
ATOM 2810 C CA . ALA A 1 380 ? 14.407 5.429 -46.298 1.00 76.81 380 ALA A CA 1
ATOM 2811 C C . ALA A 1 380 ? 15.512 6.404 -46.759 1.00 76.81 380 ALA A C 1
ATOM 2813 O O . ALA A 1 380 ? 16.667 6.011 -46.952 1.00 76.81 380 ALA A O 1
ATOM 2814 N N . THR A 1 381 ? 15.168 7.679 -46.957 1.00 81.06 381 THR A N 1
ATOM 2815 C CA . THR A 1 381 ? 16.095 8.739 -47.356 1.00 81.06 381 THR A CA 1
ATOM 2816 C C . THR A 1 381 ? 16.400 9.713 -46.224 1.00 81.06 381 THR A C 1
ATOM 2818 O O . THR A 1 381 ? 17.561 9.805 -45.838 1.00 81.06 381 THR A O 1
ATOM 2821 N N . GLY A 1 382 ? 15.394 10.394 -45.673 1.00 84.81 382 GLY A N 1
ATOM 2822 C CA . GLY A 1 382 ? 15.563 11.508 -44.731 1.00 84.81 382 GLY A CA 1
ATOM 2823 C C . GLY A 1 382 ? 14.853 11.299 -43.393 1.00 84.81 382 GLY A C 1
ATOM 2824 O O . GLY A 1 382 ? 14.455 12.283 -42.769 1.00 84.81 382 GLY A O 1
ATOM 2825 N N . GLY A 1 383 ? 14.632 10.044 -42.986 1.00 88.31 383 GLY A N 1
ATOM 2826 C CA . GLY A 1 383 ? 14.035 9.689 -41.698 1.00 88.31 383 GLY A CA 1
ATOM 2827 C C . GLY A 1 383 ? 15.000 8.954 -40.767 1.00 88.31 383 GLY A C 1
ATOM 2828 O O . GLY A 1 383 ? 15.937 8.297 -41.217 1.00 88.31 383 GLY A O 1
ATOM 2829 N N . VAL A 1 384 ? 14.753 9.051 -39.464 1.00 90.56 384 VAL A N 1
ATOM 2830 C CA . VAL A 1 384 ? 15.391 8.249 -38.415 1.00 90.56 384 VAL A CA 1
ATOM 2831 C C . VAL A 1 384 ? 14.296 7.710 -37.504 1.00 90.56 384 VAL A C 1
ATOM 2833 O O . VAL A 1 384 ? 13.471 8.489 -37.023 1.00 90.56 384 VAL A O 1
ATOM 2836 N N . ILE A 1 385 ? 14.275 6.394 -37.298 1.00 86.38 385 ILE A N 1
ATOM 2837 C CA . ILE A 1 385 ? 13.287 5.708 -36.454 1.00 86.38 385 ILE A CA 1
ATOM 2838 C C . ILE A 1 385 ? 14.003 5.162 -35.224 1.00 86.38 385 ILE A C 1
ATOM 2840 O O . ILE A 1 385 ? 15.029 4.489 -35.369 1.00 86.38 385 ILE A O 1
ATOM 2844 N N . PHE A 1 386 ? 13.444 5.454 -34.054 1.00 89.56 386 PHE A N 1
ATOM 2845 C CA . PHE A 1 386 ? 13.955 5.052 -32.753 1.00 89.56 386 PHE A CA 1
ATOM 2846 C C . PHE A 1 386 ? 12.933 4.192 -32.014 1.00 89.56 386 PHE A C 1
ATOM 2848 O O . PHE A 1 386 ? 11.739 4.474 -32.102 1.00 89.56 386 PHE A O 1
ATOM 2855 N N . ASP A 1 387 ? 13.414 3.183 -31.295 1.00 85.25 387 ASP A N 1
ATOM 2856 C CA . ASP A 1 387 ? 12.606 2.220 -30.541 1.00 85.25 387 ASP A CA 1
ATOM 2857 C C . ASP A 1 387 ? 13.398 1.776 -29.307 1.00 85.25 387 ASP A C 1
ATOM 2859 O O . ASP A 1 387 ? 14.416 1.106 -29.442 1.00 85.25 387 ASP A O 1
ATOM 2863 N N . PHE A 1 388 ? 13.021 2.250 -28.125 1.00 85.62 388 PHE A N 1
ATOM 2864 C CA . PHE A 1 388 ? 13.760 2.036 -26.883 1.00 85.62 388 PHE A CA 1
ATOM 2865 C C . PHE A 1 388 ? 12.997 1.077 -25.975 1.00 85.62 388 PHE A C 1
ATOM 2867 O O . PHE A 1 388 ? 12.085 1.500 -25.270 1.00 85.62 388 PHE A O 1
ATOM 2874 N N . ASP A 1 389 ? 13.435 -0.177 -25.935 1.00 80.88 389 ASP A N 1
ATOM 2875 C CA . ASP A 1 389 ? 12.935 -1.205 -25.013 1.00 80.88 389 ASP A CA 1
ATOM 2876 C C . ASP A 1 389 ? 13.652 -1.110 -23.648 1.00 80.88 389 ASP A C 1
ATOM 2878 O O . ASP A 1 389 ? 14.256 -2.062 -23.175 1.00 80.88 389 ASP A O 1
ATOM 2882 N N . ILE A 1 390 ? 13.679 0.097 -23.071 1.00 82.81 390 ILE A N 1
ATOM 2883 C CA . ILE A 1 390 ? 14.250 0.418 -21.751 1.00 82.81 390 ILE A CA 1
ATOM 2884 C C . ILE A 1 390 ? 13.418 1.524 -21.091 1.00 82.81 390 ILE A C 1
ATOM 2886 O O . ILE A 1 390 ? 12.683 2.243 -21.777 1.00 82.81 390 ILE A O 1
ATOM 2890 N N . LEU A 1 391 ? 13.596 1.739 -19.785 1.00 86.56 391 LEU A N 1
ATOM 2891 C CA . LEU A 1 391 ? 13.026 2.902 -19.102 1.00 86.56 391 LEU A CA 1
ATOM 2892 C C . LEU A 1 391 ? 13.738 4.193 -19.510 1.00 86.56 391 LEU A C 1
ATOM 2894 O O . LEU A 1 391 ? 14.958 4.321 -19.404 1.00 86.56 391 LEU A O 1
ATOM 2898 N N . VAL A 1 392 ? 12.961 5.185 -19.937 1.00 89.25 392 VAL A N 1
ATOM 2899 C CA . VAL A 1 392 ? 13.442 6.488 -20.406 1.00 89.25 392 VAL A CA 1
ATOM 2900 C C . VAL A 1 392 ? 12.901 7.597 -19.510 1.00 89.25 392 VAL A C 1
ATOM 2902 O O . VAL A 1 392 ? 11.692 7.775 -19.371 1.00 89.25 392 VAL A O 1
ATOM 2905 N N . SER A 1 393 ? 13.801 8.411 -18.955 1.00 91.62 393 SER A N 1
ATOM 2906 C CA . SER A 1 393 ? 13.441 9.570 -18.124 1.00 91.62 393 SER A CA 1
ATOM 2907 C C . SER A 1 393 ? 13.280 10.859 -18.934 1.00 91.62 393 SER A C 1
ATOM 2909 O O . SER A 1 393 ? 12.424 11.695 -18.633 1.00 91.62 393 SER A O 1
ATOM 2911 N N . ARG A 1 394 ? 14.097 11.057 -19.981 1.00 94.75 394 ARG A N 1
ATOM 2912 C CA . ARG A 1 394 ? 13.963 12.210 -20.887 1.00 94.75 394 ARG A CA 1
ATOM 2913 C C . ARG A 1 394 ? 14.613 12.017 -22.254 1.00 94.75 394 ARG A C 1
ATOM 2915 O O . ARG A 1 394 ? 15.578 11.271 -22.418 1.00 94.75 394 ARG A O 1
ATOM 2922 N N . ILE A 1 395 ? 14.145 12.816 -23.209 1.00 96.31 395 ILE A N 1
ATOM 2923 C CA . ILE A 1 395 ? 14.667 12.947 -24.571 1.00 96.31 395 ILE A CA 1
ATOM 2924 C C . ILE A 1 395 ? 15.029 14.414 -24.825 1.00 96.31 395 ILE A C 1
ATOM 2926 O O . ILE A 1 395 ? 14.226 15.319 -24.598 1.00 96.31 395 ILE A O 1
ATOM 2930 N N . GLU A 1 396 ? 16.220 14.667 -25.358 1.00 96.75 396 GLU A N 1
ATOM 2931 C CA . GLU A 1 396 ? 16.662 15.990 -25.795 1.00 96.75 396 GLU A CA 1
ATOM 2932 C C . GLU A 1 396 ? 16.978 15.985 -27.293 1.00 96.75 396 GLU A C 1
ATOM 2934 O O . GLU A 1 396 ? 17.835 15.243 -27.778 1.00 96.75 396 GLU A O 1
ATOM 2939 N N . LEU A 1 397 ? 16.330 16.891 -28.021 1.00 96.62 397 LEU A N 1
ATOM 2940 C CA . LEU A 1 397 ? 16.617 17.201 -29.415 1.00 96.62 397 LEU A CA 1
ATOM 2941 C C . LEU A 1 397 ? 17.391 18.517 -29.475 1.00 96.62 397 LEU A C 1
ATOM 2943 O O . LEU A 1 397 ? 16.822 19.606 -29.348 1.00 96.62 397 LEU A O 1
ATOM 2947 N N . ILE A 1 398 ? 18.702 18.426 -29.676 1.00 95.62 398 ILE A N 1
ATOM 2948 C CA . ILE A 1 398 ? 19.587 19.582 -29.822 1.00 95.62 398 ILE A CA 1
ATOM 2949 C C . ILE A 1 398 ? 19.764 19.842 -31.311 1.00 95.62 398 ILE A C 1
ATOM 2951 O O . ILE A 1 398 ? 20.361 19.038 -32.017 1.00 95.62 398 ILE A O 1
ATOM 2955 N N . PHE A 1 399 ? 19.270 20.977 -31.791 1.00 92.88 399 PHE A N 1
ATOM 2956 C CA . PHE A 1 399 ? 19.271 21.302 -33.212 1.00 92.88 399 PHE A CA 1
ATOM 2957 C C . PHE A 1 399 ? 20.157 22.500 -33.525 1.00 92.88 399 PHE A C 1
ATOM 2959 O O . PHE A 1 399 ? 20.130 23.523 -32.832 1.00 92.88 399 PHE A O 1
ATOM 2966 N N . SER A 1 400 ? 20.925 22.398 -34.609 1.00 89.50 400 SER A N 1
ATOM 2967 C CA . SER A 1 400 ? 21.811 23.451 -35.102 1.00 89.50 400 SER A CA 1
ATOM 2968 C C . SER A 1 400 ? 21.743 23.526 -36.621 1.00 89.50 400 SER A C 1
ATOM 2970 O O . SER A 1 400 ? 22.242 22.662 -37.327 1.00 89.50 400 SER A O 1
ATOM 2972 N N . HIS A 1 401 ? 21.184 24.610 -37.150 1.00 86.19 401 HIS A N 1
ATOM 2973 C CA . HIS A 1 401 ? 20.987 24.772 -38.589 1.00 86.19 401 HIS A CA 1
ATOM 2974 C C . HIS A 1 401 ? 21.801 25.940 -39.126 1.00 86.19 401 HIS A C 1
ATOM 2976 O O . HIS A 1 401 ? 21.941 26.987 -38.483 1.00 86.19 401 HIS A O 1
ATOM 2982 N N . ASN A 1 402 ? 22.332 25.786 -40.337 1.00 82.75 402 ASN A N 1
ATOM 2983 C CA . ASN A 1 402 ? 23.130 26.816 -41.007 1.00 82.75 402 ASN A CA 1
ATOM 2984 C C . ASN A 1 402 ? 22.333 27.597 -42.081 1.00 82.75 402 ASN A C 1
ATOM 2986 O O . ASN A 1 402 ? 22.805 28.632 -42.565 1.00 82.75 402 ASN A O 1
ATOM 2990 N N . GLN A 1 403 ? 21.114 27.149 -42.401 1.00 85.69 403 GLN A N 1
ATOM 2991 C CA . GLN A 1 403 ? 20.206 27.717 -43.399 1.00 85.69 403 GLN A CA 1
ATOM 2992 C C . GLN A 1 403 ? 18.735 27.507 -42.992 1.00 85.69 403 GLN A C 1
ATOM 2994 O O . GLN A 1 403 ? 18.463 27.242 -41.827 1.00 85.69 403 GLN A O 1
ATOM 2999 N N . ALA A 1 404 ? 17.792 27.749 -43.907 1.00 87.81 404 ALA A N 1
ATOM 3000 C CA . ALA A 1 404 ? 16.378 27.464 -43.666 1.00 87.81 404 ALA A CA 1
ATOM 3001 C C . ALA A 1 404 ? 16.093 25.976 -43.914 1.00 87.81 404 ALA A C 1
ATOM 3003 O O . ALA A 1 404 ? 16.542 25.453 -44.933 1.00 87.81 404 ALA A O 1
ATOM 3004 N N . SER A 1 405 ? 15.353 25.355 -43.004 1.00 88.88 405 SER A N 1
ATOM 3005 C CA . SER A 1 405 ? 15.204 23.900 -42.868 1.00 88.88 405 SER A CA 1
ATOM 3006 C C . SER A 1 405 ? 14.018 23.573 -41.961 1.00 88.88 405 SER A C 1
ATOM 3008 O O . SER A 1 405 ? 13.505 24.454 -41.257 1.00 88.88 405 SER A O 1
ATOM 3010 N N . SER A 1 406 ? 13.587 22.315 -41.937 1.00 90.44 406 SER A N 1
ATOM 3011 C CA . SER A 1 406 ? 12.642 21.843 -40.928 1.00 90.44 406 SER A CA 1
ATOM 3012 C C . SER A 1 406 ? 12.848 20.376 -40.571 1.00 90.44 406 SER A C 1
ATOM 3014 O O . SER A 1 406 ? 13.403 19.627 -41.348 1.00 90.44 406 SER A O 1
ATOM 3016 N N . ILE A 1 407 ? 12.393 19.982 -39.381 1.00 93.00 407 ILE A N 1
ATOM 3017 C CA . ILE A 1 407 ? 12.274 18.580 -38.953 1.00 93.00 407 ILE A CA 1
ATOM 3018 C C . ILE A 1 407 ? 10.891 18.361 -38.352 1.00 93.00 407 ILE A C 1
ATOM 3020 O O . ILE A 1 407 ? 10.312 19.286 -37.762 1.00 93.00 407 ILE A O 1
ATOM 3024 N N . ARG A 1 408 ? 10.364 17.142 -38.485 1.00 92.75 408 ARG A N 1
ATOM 3025 C CA . ARG A 1 408 ? 9.187 16.674 -37.743 1.00 92.75 408 ARG A CA 1
ATOM 3026 C C . ARG A 1 408 ? 9.600 15.603 -36.744 1.00 92.75 408 ARG A C 1
ATOM 3028 O O . ARG A 1 408 ? 10.249 14.640 -37.124 1.00 92.75 408 ARG A O 1
ATOM 3035 N N . PHE A 1 409 ? 9.200 15.793 -35.493 1.00 93.44 409 PHE A N 1
ATOM 3036 C CA . PHE A 1 409 ? 9.246 14.801 -34.425 1.00 93.44 409 PHE A CA 1
ATOM 3037 C C . PHE A 1 409 ? 7.843 14.229 -34.249 1.00 93.44 409 PHE A C 1
ATOM 3039 O O . PHE A 1 409 ? 6.909 14.979 -33.963 1.00 93.44 409 PHE A O 1
ATOM 3046 N N . THR A 1 410 ? 7.673 12.945 -34.537 1.00 90.81 410 THR A N 1
ATOM 3047 C CA . THR A 1 410 ? 6.362 12.306 -34.720 1.00 90.81 410 THR A CA 1
ATOM 3048 C C . THR A 1 410 ? 6.384 10.861 -34.228 1.00 90.81 410 THR A C 1
ATOM 3050 O O . THR A 1 410 ? 7.443 10.366 -33.844 1.00 90.81 410 THR A O 1
ATOM 3053 N N . GLU A 1 411 ? 5.217 10.210 -34.249 1.00 86.62 411 GLU A N 1
ATOM 3054 C CA . GLU A 1 411 ? 5.024 8.814 -33.826 1.00 86.62 411 GLU A CA 1
ATOM 3055 C C . GLU A 1 411 ? 5.585 8.536 -32.422 1.00 86.62 411 GLU A C 1
ATOM 3057 O O . GLU A 1 411 ? 6.197 7.500 -32.199 1.00 86.62 411 GLU A O 1
ATOM 3062 N N . VAL A 1 412 ? 5.411 9.490 -31.497 1.00 88.25 412 VAL A N 1
ATOM 3063 C CA . VAL A 1 412 ? 5.867 9.335 -30.113 1.00 88.25 412 VAL A CA 1
ATOM 3064 C C . VAL A 1 412 ? 4.881 8.442 -29.367 1.00 88.25 412 VAL A C 1
ATOM 3066 O O . VAL A 1 412 ? 3.752 8.859 -29.085 1.00 88.25 412 VAL A O 1
ATOM 3069 N N . ASP A 1 413 ? 5.326 7.232 -29.078 1.00 88.12 413 ASP A N 1
ATOM 3070 C CA . ASP A 1 413 ? 4.588 6.155 -28.425 1.00 88.12 413 ASP A CA 1
ATOM 3071 C C . ASP A 1 413 ? 5.426 5.657 -27.248 1.00 88.12 413 ASP A C 1
ATOM 3073 O O . ASP A 1 413 ? 6.654 5.654 -27.329 1.00 88.12 413 ASP A O 1
ATOM 3077 N N . PHE A 1 414 ? 4.785 5.299 -26.149 1.00 89.44 414 PHE A N 1
ATOM 3078 C CA . PHE A 1 414 ? 5.426 4.689 -24.985 1.00 89.44 414 PHE A CA 1
ATOM 3079 C C . PHE A 1 414 ? 4.364 3.962 -24.170 1.00 89.44 414 PHE A C 1
ATOM 3081 O O . PHE A 1 414 ? 3.169 4.136 -24.412 1.00 89.44 414 PHE A O 1
ATOM 3088 N N . CYS A 1 415 ? 4.776 3.165 -23.197 1.00 86.81 415 CYS A N 1
ATOM 3089 C CA . CYS A 1 415 ? 3.854 2.497 -22.295 1.00 86.81 415 CYS A CA 1
ATOM 3090 C C . CYS A 1 415 ? 4.178 2.805 -20.831 1.00 86.81 415 CYS A C 1
ATOM 3092 O O . CYS A 1 415 ? 5.290 3.217 -20.484 1.00 86.81 415 CYS A O 1
ATOM 3094 N N . GLU A 1 416 ? 3.168 2.636 -19.986 1.00 84.38 416 GLU A N 1
ATOM 3095 C CA . GLU A 1 416 ? 3.303 2.738 -18.532 1.00 84.38 416 GLU A CA 1
ATOM 3096 C C . GLU A 1 416 ? 3.676 1.389 -17.933 1.00 84.38 416 GLU A C 1
ATOM 3098 O O . GLU A 1 416 ? 3.291 0.345 -18.459 1.00 84.38 416 GLU A O 1
ATOM 3103 N N . VAL A 1 417 ? 4.406 1.434 -16.830 1.00 86.44 417 VAL A N 1
ATOM 3104 C CA . VAL A 1 417 ? 4.829 0.268 -16.051 1.00 86.44 417 VAL A CA 1
ATOM 3105 C C . VAL A 1 417 ? 4.050 0.234 -14.737 1.00 86.44 417 VAL A C 1
ATOM 3107 O O . VAL A 1 417 ? 3.540 1.277 -14.314 1.00 86.44 417 VAL A O 1
ATOM 3110 N N . ALA A 1 418 ? 3.880 -0.958 -14.166 1.00 87.62 418 ALA A N 1
ATOM 3111 C CA . ALA A 1 418 ? 3.349 -1.109 -12.815 1.00 87.62 418 ALA A CA 1
ATOM 3112 C C . ALA A 1 418 ? 4.371 -0.601 -11.778 1.00 87.62 418 ALA A C 1
ATOM 3114 O O . ALA A 1 418 ? 5.562 -0.545 -12.074 1.00 87.62 418 ALA A O 1
ATOM 3115 N N . ASP A 1 419 ? 3.845 -0.120 -10.658 1.00 88.25 419 ASP A N 1
ATOM 3116 C CA . ASP A 1 419 ? 4.536 0.434 -9.484 1.00 88.25 419 ASP A CA 1
ATOM 3117 C C . ASP A 1 419 ? 3.508 0.266 -8.355 1.00 88.25 419 ASP A C 1
ATOM 3119 O O . ASP A 1 419 ? 2.578 1.080 -8.216 1.00 88.25 419 ASP A O 1
ATOM 3123 N N . THR A 1 420 ? 3.521 -0.917 -7.743 1.00 89.81 420 THR A N 1
ATOM 3124 C CA . THR A 1 420 ? 2.444 -1.419 -6.885 1.00 89.81 420 THR A CA 1
ATOM 3125 C C . THR A 1 420 ? 2.432 -0.720 -5.529 1.00 89.81 420 THR A C 1
ATOM 3127 O O . THR A 1 420 ? 1.355 -0.328 -5.054 1.00 89.81 420 THR A O 1
ATOM 3130 N N . ASP A 1 421 ? 3.601 -0.466 -4.949 1.00 86.62 421 ASP A N 1
ATOM 3131 C CA . ASP A 1 421 ? 3.749 0.205 -3.661 1.00 86.62 421 ASP A CA 1
ATOM 3132 C C . ASP A 1 421 ? 3.829 1.748 -3.761 1.00 86.62 421 ASP A C 1
ATOM 3134 O O . ASP A 1 421 ? 3.553 2.459 -2.783 1.00 86.62 421 ASP A O 1
ATOM 3138 N N . GLY A 1 422 ? 4.090 2.289 -4.956 1.00 85.69 422 GLY A N 1
ATOM 3139 C CA . GLY A 1 422 ? 4.133 3.718 -5.248 1.00 85.69 422 GLY A CA 1
ATOM 3140 C C . GLY A 1 422 ? 5.460 4.398 -4.908 1.00 85.69 422 GLY A C 1
ATOM 3141 O O . GLY A 1 422 ? 5.473 5.635 -4.757 1.00 85.69 422 GLY A O 1
ATOM 3142 N N . ASP A 1 423 ? 6.551 3.651 -4.745 1.00 81.12 423 ASP A N 1
ATOM 3143 C CA . ASP A 1 423 ? 7.862 4.172 -4.349 1.00 81.12 423 ASP A CA 1
ATOM 3144 C C . ASP A 1 423 ? 8.688 4.757 -5.511 1.00 81.12 423 ASP A C 1
ATOM 3146 O O . ASP A 1 423 ? 9.713 5.418 -5.283 1.00 81.12 423 ASP A O 1
ATOM 3150 N N . THR A 1 424 ? 8.165 4.656 -6.740 1.00 81.06 424 THR A N 1
ATOM 3151 C CA . THR A 1 424 ? 8.747 5.083 -8.025 1.00 81.06 424 THR A CA 1
ATOM 3152 C C . THR A 1 424 ? 9.742 4.121 -8.672 1.00 81.06 424 THR A C 1
ATOM 3154 O O . THR A 1 424 ? 10.283 4.460 -9.739 1.00 81.06 424 THR A O 1
ATOM 3157 N N . VAL A 1 425 ? 9.966 2.950 -8.082 1.00 83.81 425 VAL A N 1
ATOM 3158 C CA . VAL A 1 425 ? 10.610 1.795 -8.707 1.00 83.81 425 VAL A CA 1
ATOM 3159 C C . VAL A 1 425 ? 9.524 0.924 -9.340 1.00 83.81 425 VAL A C 1
ATOM 3161 O O . VAL A 1 425 ? 8.528 0.614 -8.709 1.00 83.81 425 VAL A O 1
ATOM 3164 N N . PRO A 1 426 ? 9.627 0.607 -10.639 1.00 87.69 426 PRO A N 1
ATOM 3165 C CA . PRO A 1 426 ? 8.675 -0.308 -11.260 1.00 87.69 426 PRO A CA 1
ATOM 3166 C C . PRO A 1 426 ? 8.833 -1.737 -10.744 1.00 87.69 426 PRO A C 1
ATOM 3168 O O . PRO A 1 426 ? 9.974 -2.162 -10.610 1.00 87.69 426 PRO A O 1
ATOM 3171 N N . ASP A 1 427 ? 7.725 -2.474 -10.614 1.00 89.94 427 ASP A N 1
ATOM 3172 C CA . ASP A 1 427 ? 7.673 -3.845 -10.068 1.00 89.94 427 ASP A CA 1
ATOM 3173 C C . ASP A 1 427 ? 8.763 -4.773 -10.643 1.00 89.94 427 ASP A C 1
ATOM 3175 O O . ASP A 1 427 ? 9.489 -5.390 -9.896 1.00 89.94 427 ASP A O 1
ATOM 3179 N N . PHE A 1 428 ? 8.982 -4.777 -11.967 1.00 88.38 428 PHE A N 1
ATOM 3180 C CA . PHE A 1 428 ? 10.005 -5.614 -12.639 1.00 88.38 428 PHE A CA 1
ATOM 3181 C C . PHE A 1 428 ? 11.481 -5.216 -12.377 1.00 88.38 428 PHE A C 1
ATOM 3183 O O . PHE A 1 428 ? 12.396 -5.623 -13.102 1.00 88.38 428 PHE A O 1
ATOM 3190 N N . LEU A 1 429 ? 11.694 -4.258 -11.478 1.00 88.00 429 LEU A N 1
ATOM 3191 C CA . LEU A 1 429 ? 12.991 -3.804 -10.983 1.00 88.00 429 LEU A CA 1
ATOM 3192 C C . LEU A 1 429 ? 13.007 -3.717 -9.449 1.00 88.00 429 LEU A C 1
ATOM 3194 O O . LEU A 1 429 ? 13.954 -3.133 -8.897 1.00 88.00 429 LEU A O 1
ATOM 3198 N N . ASP A 1 430 ? 11.955 -4.195 -8.792 1.00 89.50 430 ASP A N 1
ATOM 3199 C CA . ASP A 1 430 ? 11.748 -4.161 -7.354 1.00 89.50 430 ASP A CA 1
ATOM 3200 C C . ASP A 1 430 ? 11.771 -5.588 -6.805 1.00 89.50 430 ASP A C 1
ATOM 3202 O O . ASP A 1 430 ? 11.163 -6.487 -7.357 1.00 89.50 430 ASP A O 1
ATOM 3206 N N . LEU A 1 431 ? 12.485 -5.812 -5.702 1.00 90.31 431 LEU A N 1
ATOM 3207 C CA . LEU A 1 431 ? 12.557 -7.148 -5.102 1.00 90.31 431 LEU A CA 1
ATOM 3208 C C . LEU A 1 431 ? 11.387 -7.438 -4.144 1.00 90.31 431 LEU A C 1
ATOM 3210 O O . LEU A 1 431 ? 11.324 -8.547 -3.605 1.00 90.31 431 LEU A O 1
ATOM 3214 N N . ASP A 1 432 ? 10.559 -6.435 -3.848 1.00 90.06 432 ASP A N 1
ATOM 3215 C CA . ASP A 1 432 ? 9.449 -6.448 -2.882 1.00 90.06 432 ASP A CA 1
ATOM 3216 C C . ASP A 1 432 ? 8.362 -5.475 -3.393 1.00 90.06 432 ASP A C 1
ATOM 3218 O O . ASP A 1 432 ? 8.237 -4.348 -2.910 1.00 90.06 432 ASP A O 1
ATOM 3222 N N . SER A 1 433 ? 7.640 -5.876 -4.447 1.00 90.88 433 SER A N 1
ATOM 3223 C CA . SER A 1 433 ? 6.789 -5.011 -5.287 1.00 90.88 433 SER A CA 1
ATOM 3224 C C . SER A 1 433 ? 5.645 -4.319 -4.539 1.00 90.88 433 SER A C 1
ATOM 3226 O O . SER A 1 433 ? 5.217 -3.226 -4.923 1.00 90.88 433 SER A O 1
ATOM 3228 N N . ASP A 1 434 ? 5.091 -4.941 -3.499 1.00 89.81 434 ASP A N 1
ATOM 3229 C CA . ASP A 1 434 ? 4.078 -4.325 -2.635 1.00 89.81 434 ASP A CA 1
ATOM 3230 C C . ASP A 1 434 ? 4.639 -3.798 -1.305 1.00 89.81 434 ASP A C 1
ATOM 3232 O O . ASP A 1 434 ? 3.910 -3.146 -0.541 1.00 89.81 434 ASP A O 1
ATOM 3236 N N . ASN A 1 435 ? 5.945 -3.990 -1.097 1.00 88.00 435 ASN A N 1
ATOM 3237 C CA . ASN A 1 435 ? 6.754 -3.502 0.004 1.00 88.00 435 ASN A CA 1
ATOM 3238 C C . ASN A 1 435 ? 6.196 -3.914 1.375 1.00 88.00 435 ASN A C 1
ATOM 3240 O O . ASN A 1 435 ? 6.153 -3.115 2.319 1.00 88.00 435 ASN A O 1
ATOM 3244 N N . ASP A 1 436 ? 5.742 -5.160 1.507 1.00 85.94 436 ASP A N 1
ATOM 3245 C CA . ASP A 1 436 ? 5.232 -5.758 2.745 1.00 85.94 436 ASP A CA 1
ATOM 3246 C C . ASP A 1 436 ? 6.343 -6.424 3.604 1.00 85.94 436 ASP A C 1
ATOM 3248 O O . ASP A 1 436 ? 6.124 -6.858 4.749 1.00 85.94 436 ASP A O 1
ATOM 3252 N N . GLY A 1 437 ? 7.584 -6.425 3.104 1.00 83.44 437 GLY A N 1
ATOM 3253 C CA . GLY A 1 437 ? 8.759 -6.984 3.774 1.00 83.44 437 GLY A CA 1
ATOM 3254 C C . GLY A 1 437 ? 9.018 -8.461 3.460 1.00 83.44 437 GLY A C 1
ATOM 3255 O O . GLY A 1 437 ? 9.880 -9.095 4.098 1.00 83.44 437 GLY A O 1
ATOM 3256 N N . ILE A 1 438 ? 8.290 -9.040 2.515 1.00 87.25 438 ILE A N 1
ATOM 3257 C CA . ILE A 1 438 ? 8.529 -10.350 1.920 1.00 87.25 438 ILE A CA 1
ATOM 3258 C C . ILE A 1 438 ? 9.125 -10.111 0.524 1.00 87.25 438 ILE A C 1
ATOM 3260 O O . ILE A 1 438 ? 8.871 -9.111 -0.109 1.00 87.25 438 ILE A O 1
ATOM 3264 N N . TYR A 1 439 ? 10.042 -10.974 0.074 1.00 90.06 439 TYR A N 1
ATOM 3265 C CA . TYR A 1 439 ? 10.558 -10.809 -1.290 1.00 90.06 439 TYR A CA 1
ATOM 3266 C C . TYR A 1 439 ? 9.607 -11.450 -2.299 1.00 90.06 439 TYR A C 1
ATOM 3268 O O . TYR A 1 439 ? 9.149 -12.575 -2.054 1.00 90.06 439 TYR A O 1
ATOM 3276 N N . ASP A 1 440 ? 9.504 -10.855 -3.479 1.00 92.62 440 ASP A N 1
ATOM 3277 C CA . ASP A 1 440 ? 8.711 -11.336 -4.611 1.00 92.62 440 ASP A CA 1
ATOM 3278 C C . ASP A 1 440 ? 9.078 -12.786 -4.989 1.00 92.62 440 ASP A C 1
ATOM 3280 O O . ASP A 1 440 ? 8.208 -13.655 -5.148 1.00 92.62 440 ASP A O 1
ATOM 3284 N N . VAL A 1 441 ? 10.377 -13.132 -4.954 1.00 92.44 441 VAL A N 1
ATOM 3285 C CA . VAL A 1 441 ? 10.874 -14.516 -5.128 1.00 92.44 441 VAL A CA 1
ATOM 3286 C C . VAL A 1 441 ? 10.198 -15.520 -4.186 1.00 92.44 441 VAL A C 1
ATOM 3288 O O . VAL A 1 441 ? 10.011 -16.701 -4.520 1.00 92.44 441 VAL A O 1
ATOM 3291 N N . ASN A 1 442 ? 9.836 -15.096 -2.973 1.00 90.94 442 ASN A N 1
ATOM 3292 C CA . ASN A 1 442 ? 9.195 -15.957 -1.991 1.00 90.94 442 ASN A CA 1
ATOM 3293 C C . ASN A 1 442 ? 7.709 -16.128 -2.263 1.00 90.94 442 ASN A C 1
ATOM 3295 O O . ASN A 1 442 ? 7.205 -17.254 -2.175 1.00 90.94 442 ASN A O 1
ATOM 3299 N N . GLU A 1 443 ? 7.036 -15.049 -2.621 1.00 92.25 443 GLU A N 1
ATOM 3300 C CA . GLU A 1 443 ? 5.594 -14.998 -2.853 1.00 92.25 443 GLU A CA 1
ATOM 3301 C C . GLU A 1 443 ? 5.207 -15.622 -4.186 1.00 92.25 443 GLU A C 1
ATOM 3303 O O . GLU A 1 443 ? 4.228 -16.362 -4.277 1.00 92.25 443 GLU A O 1
ATOM 3308 N N . ALA A 1 444 ? 6.071 -15.515 -5.194 1.00 91.88 444 ALA A N 1
ATOM 3309 C CA . ALA A 1 444 ? 5.956 -16.287 -6.426 1.00 91.88 444 ALA A CA 1
ATOM 3310 C C . ALA A 1 444 ? 6.180 -17.800 -6.223 1.00 91.88 444 ALA A C 1
ATOM 3312 O O . ALA A 1 444 ? 5.893 -18.608 -7.114 1.00 91.88 444 ALA A O 1
ATOM 3313 N N . GLY A 1 445 ? 6.669 -18.226 -5.051 1.00 89.75 445 GLY A N 1
ATOM 3314 C CA . GLY A 1 445 ? 6.921 -19.630 -4.719 1.00 89.75 445 GLY A CA 1
ATOM 3315 C C . GLY A 1 445 ? 8.283 -20.156 -5.182 1.00 89.75 445 GLY A C 1
ATOM 3316 O O . GLY A 1 445 ? 8.485 -21.378 -5.243 1.00 89.75 445 GLY A O 1
ATOM 3317 N N . ASN A 1 446 ? 9.227 -19.261 -5.474 1.00 91.44 446 ASN A N 1
ATOM 3318 C CA . ASN A 1 446 ? 10.581 -19.565 -5.927 1.00 91.44 446 ASN A CA 1
ATOM 3319 C C . ASN A 1 446 ? 11.632 -19.579 -4.798 1.00 91.44 446 ASN A C 1
ATOM 3321 O O . ASN A 1 446 ? 12.797 -19.855 -5.079 1.00 91.44 446 ASN A O 1
ATOM 3325 N N . SER A 1 447 ? 11.257 -19.458 -3.516 1.00 89.75 447 SER A N 1
ATOM 3326 C CA . SER A 1 447 ? 12.191 -19.462 -2.360 1.00 89.75 447 SER A CA 1
ATOM 3327 C C . SER A 1 447 ? 13.183 -20.633 -2.301 1.00 89.75 447 SER A C 1
ATOM 3329 O O . SER A 1 447 ? 14.154 -20.621 -1.552 1.00 89.75 447 SER A O 1
ATOM 3331 N N . ALA A 1 448 ? 12.898 -21.745 -2.986 1.00 90.50 448 ALA A N 1
ATOM 3332 C CA . ALA A 1 448 ? 13.802 -22.894 -3.032 1.00 90.50 448 ALA A CA 1
ATOM 3333 C C . ALA A 1 448 ? 14.970 -22.713 -4.021 1.00 90.50 448 ALA A C 1
ATOM 3335 O O . ALA A 1 448 ? 15.933 -23.486 -3.949 1.00 90.50 448 ALA A O 1
ATOM 3336 N N . LEU A 1 449 ? 14.836 -21.772 -4.957 1.00 92.12 449 LEU A N 1
ATOM 3337 C CA . LEU A 1 449 ? 15.813 -21.415 -5.980 1.00 92.12 449 LEU A CA 1
ATOM 3338 C C . LEU A 1 449 ? 16.754 -20.310 -5.485 1.00 92.12 449 LEU A C 1
ATOM 3340 O O . LEU A 1 449 ? 17.956 -20.447 -5.705 1.00 92.12 449 LEU A O 1
ATOM 3344 N N . ASP A 1 450 ? 16.255 -19.334 -4.718 1.00 91.44 450 ASP A N 1
ATOM 3345 C CA . ASP A 1 450 ? 17.091 -18.424 -3.921 1.00 91.44 450 ASP A CA 1
ATOM 3346 C C . ASP A 1 450 ? 17.633 -19.166 -2.684 1.00 91.44 450 ASP A C 1
ATOM 3348 O O . ASP A 1 450 ? 17.047 -19.244 -1.603 1.00 91.44 450 ASP A O 1
ATOM 3352 N N . THR A 1 451 ? 18.782 -19.809 -2.853 1.00 91.06 451 THR A N 1
ATOM 3353 C CA . THR A 1 451 ? 19.388 -20.635 -1.801 1.00 91.06 451 THR A CA 1
ATOM 3354 C C . THR A 1 451 ? 20.155 -19.829 -0.763 1.00 91.06 451 THR A C 1
ATOM 3356 O O . THR A 1 451 ? 20.589 -20.398 0.253 1.00 91.06 451 THR A O 1
ATOM 3359 N N . ASN A 1 452 ? 20.399 -18.556 -1.052 1.00 88.12 452 ASN A N 1
ATOM 3360 C CA . ASN A 1 452 ? 21.239 -17.684 -0.258 1.00 88.12 452 ASN A CA 1
ATOM 3361 C C . ASN A 1 452 ? 20.410 -16.637 0.520 1.00 88.12 452 ASN A C 1
ATOM 3363 O O . ASN A 1 452 ? 20.873 -16.196 1.578 1.00 88.12 452 ASN A O 1
ATOM 3367 N N . GLY A 1 453 ? 19.157 -16.428 0.111 1.00 87.44 453 GLY A N 1
ATOM 3368 C CA . GLY A 1 453 ? 18.132 -15.646 0.790 1.00 87.44 453 GLY A CA 1
ATOM 3369 C C . GLY A 1 453 ? 18.305 -14.145 0.595 1.00 87.44 453 GLY A C 1
ATOM 3370 O O . GLY A 1 453 ? 18.017 -13.408 1.537 1.00 87.44 453 GLY A O 1
ATOM 3371 N N . ASP A 1 454 ? 18.872 -13.705 -0.529 1.00 87.19 454 ASP A N 1
ATOM 3372 C CA . ASP A 1 454 ? 19.094 -12.287 -0.832 1.00 87.19 454 ASP A CA 1
ATOM 3373 C C . ASP A 1 454 ? 18.035 -11.674 -1.755 1.00 87.19 454 ASP A C 1
ATOM 3375 O O . ASP A 1 454 ? 18.124 -10.473 -2.020 1.00 87.19 454 ASP A O 1
ATOM 3379 N N . GLY A 1 455 ? 17.011 -12.444 -2.136 1.00 88.62 455 GLY A N 1
ATOM 3380 C CA . GLY A 1 455 ? 15.895 -11.984 -2.965 1.00 88.62 455 GLY A CA 1
ATOM 3381 C C . GLY A 1 455 ? 16.138 -12.164 -4.457 1.00 88.62 455 GLY A C 1
ATOM 3382 O O . GLY A 1 455 ? 15.232 -11.925 -5.234 1.00 88.62 455 GLY A O 1
ATOM 3383 N N . VAL A 1 456 ? 17.331 -12.619 -4.852 1.00 91.00 456 VAL A N 1
ATOM 3384 C CA . VAL A 1 456 ? 17.721 -12.775 -6.255 1.00 91.00 456 VAL A CA 1
ATOM 3385 C C . VAL A 1 456 ? 18.180 -14.202 -6.544 1.00 91.00 456 VAL A C 1
ATOM 3387 O O . VAL A 1 456 ? 18.875 -14.837 -5.752 1.00 91.00 456 VAL A O 1
ATOM 3390 N N . ILE A 1 457 ? 17.834 -14.724 -7.714 1.00 92.38 457 ILE A N 1
ATOM 3391 C CA . ILE A 1 457 ? 18.227 -16.038 -8.209 1.00 92.38 457 ILE A CA 1
ATOM 3392 C C . ILE A 1 457 ? 19.347 -15.851 -9.224 1.00 92.38 457 ILE A C 1
ATOM 3394 O O . ILE A 1 457 ? 19.120 -15.604 -10.402 1.00 92.38 457 ILE A O 1
ATOM 3398 N N . ASN A 1 458 ? 20.594 -16.037 -8.793 1.00 91.38 458 ASN A N 1
ATOM 3399 C CA . ASN A 1 458 ? 21.735 -15.839 -9.688 1.00 91.38 458 ASN A CA 1
ATOM 3400 C C . ASN A 1 458 ? 22.809 -16.923 -9.539 1.00 91.38 458 ASN A C 1
ATOM 3402 O O . ASN A 1 458 ? 22.656 -17.952 -8.882 1.00 91.38 458 ASN A O 1
ATOM 3406 N N . SER A 1 459 ? 23.972 -16.702 -10.155 1.00 90.88 459 SER A N 1
ATOM 3407 C CA . SER A 1 459 ? 25.101 -17.646 -10.113 1.00 90.88 459 SER A CA 1
ATOM 3408 C C . SER A 1 459 ? 25.659 -17.959 -8.708 1.00 90.88 459 SER A C 1
ATOM 3410 O O . SER A 1 459 ? 26.477 -18.881 -8.560 1.00 90.88 459 SER A O 1
ATOM 3412 N N . SER A 1 460 ? 25.252 -17.203 -7.685 1.00 91.38 460 SER A N 1
ATOM 3413 C CA . SER A 1 460 ? 25.537 -17.465 -6.270 1.00 91.38 460 SER A CA 1
ATOM 3414 C C . SER A 1 460 ? 24.673 -18.591 -5.698 1.00 91.38 460 SER A C 1
ATOM 3416 O O . SER A 1 460 ? 25.059 -19.181 -4.680 1.00 91.38 460 SER A O 1
ATOM 3418 N N . ASP A 1 461 ? 23.596 -18.966 -6.392 1.00 92.56 461 ASP A N 1
ATOM 3419 C CA . ASP A 1 461 ? 22.612 -19.931 -5.936 1.00 92.56 461 ASP A CA 1
ATOM 3420 C C . ASP A 1 461 ? 22.860 -21.368 -6.370 1.00 92.56 461 ASP A C 1
ATOM 3422 O O . ASP A 1 461 ? 23.380 -21.721 -7.437 1.00 92.56 461 ASP A O 1
ATOM 3426 N N . GLY A 1 462 ? 22.493 -22.264 -5.462 1.00 91.88 462 GLY A N 1
ATOM 3427 C CA . GLY A 1 462 ? 22.649 -23.694 -5.610 1.00 91.88 462 GLY A CA 1
ATOM 3428 C C . GLY A 1 462 ? 21.615 -24.291 -6.552 1.00 91.88 462 GLY A C 1
ATOM 3429 O O . GLY A 1 462 ? 20.700 -24.963 -6.094 1.00 91.88 462 GLY A O 1
ATOM 3430 N N . GLY A 1 463 ? 21.828 -24.182 -7.857 1.00 88.06 463 GLY A N 1
ATOM 3431 C CA . GLY A 1 463 ? 20.902 -24.748 -8.843 1.00 88.06 463 GLY A CA 1
ATOM 3432 C C . GLY A 1 463 ? 20.753 -23.907 -10.095 1.00 88.06 463 GLY A C 1
ATOM 3433 O O . GLY A 1 463 ? 20.322 -24.476 -11.094 1.00 88.06 463 GLY A O 1
ATOM 3434 N N . TYR A 1 464 ? 21.198 -22.648 -10.031 1.00 92.38 464 TYR A N 1
ATOM 3435 C CA . TYR A 1 464 ? 21.081 -21.672 -11.102 1.00 92.38 464 TYR A CA 1
ATOM 3436 C C . TYR A 1 464 ? 21.592 -22.190 -12.448 1.00 92.38 464 TYR A C 1
ATOM 3438 O O . TYR A 1 464 ? 22.710 -22.733 -12.549 1.00 92.38 464 TYR A O 1
ATOM 3446 N N . ALA A 1 465 ? 20.766 -22.024 -13.474 1.00 91.94 465 ALA A N 1
ATOM 3447 C CA . ALA A 1 465 ? 21.081 -22.317 -14.856 1.00 91.94 465 ALA A CA 1
ATOM 3448 C C . ALA A 1 465 ? 20.287 -21.405 -15.796 1.00 91.94 465 ALA A C 1
ATOM 3450 O O . ALA A 1 465 ? 19.094 -21.598 -15.966 1.00 91.94 465 ALA A O 1
ATOM 3451 N N . ASP A 1 466 ? 21.000 -20.524 -16.487 1.00 90.44 466 ASP A N 1
ATOM 3452 C CA . ASP A 1 466 ? 20.517 -19.796 -17.659 1.00 90.44 466 ASP A CA 1
ATOM 3453 C C . ASP A 1 466 ? 21.170 -20.420 -18.911 1.00 90.44 466 ASP A C 1
ATOM 3455 O O . ASP A 1 466 ? 22.373 -20.260 -19.179 1.00 90.44 466 ASP A O 1
ATOM 3459 N N . THR A 1 467 ? 20.430 -21.272 -19.631 1.00 89.50 467 THR A N 1
ATOM 3460 C CA . THR A 1 467 ? 20.981 -22.008 -20.783 1.00 89.50 467 THR A CA 1
ATOM 3461 C C . THR A 1 467 ? 20.860 -21.227 -22.087 1.00 89.50 467 THR A C 1
ATOM 3463 O O . THR A 1 467 ? 21.666 -21.467 -23.003 1.00 89.50 467 THR A O 1
ATOM 3466 N N . ASP A 1 468 ? 19.853 -20.369 -22.223 1.00 85.06 468 ASP A N 1
ATOM 3467 C CA . ASP A 1 468 ? 19.595 -19.604 -23.444 1.00 85.06 468 ASP A CA 1
ATOM 3468 C C . ASP A 1 468 ? 20.065 -18.141 -23.393 1.00 85.06 468 ASP A C 1
ATOM 3470 O O . ASP A 1 468 ? 20.091 -17.496 -24.448 1.00 85.06 468 ASP A O 1
ATOM 3474 N N . SER A 1 469 ? 20.652 -17.737 -22.264 1.00 86.75 469 SER A N 1
ATOM 3475 C CA . SER A 1 469 ? 21.353 -16.473 -22.026 1.00 86.75 469 SER A CA 1
ATOM 3476 C C . SER A 1 469 ? 20.434 -15.260 -22.107 1.00 86.75 469 SER A C 1
ATOM 3478 O O . SER A 1 469 ? 20.765 -14.292 -22.800 1.00 86.75 469 SER A O 1
ATOM 3480 N N . ASN A 1 470 ? 19.271 -15.356 -21.465 1.00 86.81 470 ASN A N 1
ATOM 3481 C CA . ASN A 1 470 ? 18.257 -14.305 -21.407 1.00 86.81 470 ASN A CA 1
ATOM 3482 C C . ASN A 1 470 ? 18.141 -13.629 -20.028 1.00 86.81 470 ASN A C 1
ATOM 3484 O O . ASN A 1 470 ? 17.206 -12.859 -19.860 1.00 86.81 470 ASN A O 1
ATOM 3488 N N . GLY A 1 471 ? 19.047 -13.907 -19.085 1.00 88.12 471 GLY A N 1
ATOM 3489 C CA . GLY A 1 471 ? 19.071 -13.299 -17.745 1.00 88.12 471 GLY A CA 1
ATOM 3490 C C . GLY A 1 471 ? 18.353 -14.146 -16.693 1.00 88.12 471 GLY A C 1
ATOM 3491 O O . GLY A 1 471 ? 18.897 -14.415 -15.625 1.00 88.12 471 GLY A O 1
ATOM 3492 N N . ALA A 1 472 ? 17.216 -14.741 -17.055 1.00 92.00 472 ALA A N 1
ATOM 3493 C CA . ALA A 1 472 ? 16.392 -15.526 -16.141 1.00 92.00 472 ALA A CA 1
ATOM 3494 C C . ALA A 1 472 ? 16.948 -16.937 -15.841 1.00 92.00 472 ALA A C 1
ATOM 3496 O O . ALA A 1 472 ? 17.579 -17.601 -16.670 1.00 92.00 472 ALA A O 1
ATOM 3497 N N . ASP A 1 473 ? 16.643 -17.472 -14.652 1.00 94.06 473 ASP A N 1
ATOM 3498 C CA . ASP A 1 473 ? 16.874 -18.894 -14.367 1.00 94.06 473 ASP A CA 1
ATOM 3499 C C . ASP A 1 473 ? 15.868 -19.783 -15.121 1.00 94.06 473 ASP A C 1
ATOM 3501 O O . ASP A 1 473 ? 14.660 -19.707 -14.888 1.00 94.06 473 ASP A O 1
ATOM 3505 N N . ASP A 1 474 ? 16.365 -20.738 -15.922 1.00 92.44 474 ASP A N 1
ATOM 3506 C CA . ASP A 1 474 ? 15.558 -21.677 -16.725 1.00 92.44 474 ASP A CA 1
ATOM 3507 C C . ASP A 1 474 ? 14.480 -22.418 -15.888 1.00 92.44 474 ASP A C 1
ATOM 3509 O O . ASP A 1 474 ? 13.495 -22.944 -16.423 1.00 92.44 474 ASP A O 1
ATOM 3513 N N . THR A 1 475 ? 14.708 -22.597 -14.579 1.00 92.69 475 THR A N 1
ATOM 3514 C CA . THR A 1 475 ? 13.772 -23.276 -13.670 1.00 92.69 475 THR A CA 1
ATOM 3515 C C . THR A 1 475 ? 12.685 -22.329 -13.178 1.00 92.69 475 THR A C 1
ATOM 3517 O O . THR A 1 475 ? 11.537 -22.770 -13.070 1.00 92.69 475 THR A O 1
ATOM 3520 N N . ALA A 1 476 ? 13.043 -21.075 -12.894 1.00 92.38 476 ALA A N 1
ATOM 3521 C CA . ALA A 1 476 ? 12.134 -20.020 -12.461 1.00 92.38 476 ALA A CA 1
ATOM 3522 C C . ALA A 1 476 ? 11.169 -19.602 -13.584 1.00 92.38 476 ALA A C 1
ATOM 3524 O O . ALA A 1 476 ? 9.985 -19.422 -13.317 1.00 92.38 476 ALA A O 1
ATOM 3525 N N . GLU A 1 477 ? 11.590 -19.638 -14.857 1.00 90.75 477 GLU A N 1
ATOM 3526 C CA . GLU A 1 477 ? 10.714 -19.319 -16.006 1.00 90.75 477 GLU A CA 1
ATOM 3527 C C . GLU A 1 477 ? 9.441 -20.184 -16.105 1.00 90.75 477 GLU A C 1
ATOM 3529 O O . GLU A 1 477 ? 8.469 -19.856 -16.793 1.00 90.75 477 GLU A O 1
ATOM 3534 N N . ALA A 1 478 ? 9.459 -21.369 -15.489 1.00 85.50 478 ALA A N 1
ATOM 3535 C CA . ALA A 1 478 ? 8.314 -22.271 -15.467 1.00 85.50 478 ALA A CA 1
ATOM 3536 C C . ALA A 1 478 ? 7.303 -21.934 -14.358 1.00 85.50 478 ALA A C 1
ATOM 3538 O O . ALA A 1 478 ? 6.213 -22.528 -14.342 1.00 85.50 478 ALA A O 1
ATOM 3539 N N . THR A 1 479 ? 7.668 -21.048 -13.434 1.00 86.31 479 THR A N 1
ATOM 3540 C CA . THR A 1 479 ? 6.843 -20.606 -12.316 1.00 86.31 479 THR A CA 1
ATOM 3541 C C . THR A 1 479 ? 5.845 -19.564 -12.804 1.00 86.31 479 THR A C 1
ATOM 3543 O O . THR A 1 479 ? 6.151 -18.663 -13.574 1.00 86.31 479 THR A O 1
ATOM 3546 N N . THR A 1 480 ? 4.595 -19.740 -12.397 1.00 89.31 480 THR A N 1
ATOM 3547 C CA . THR A 1 480 ? 3.571 -18.704 -12.521 1.00 89.31 480 THR A CA 1
ATOM 3548 C C . THR A 1 480 ? 3.403 -18.098 -11.139 1.00 89.31 480 THR A C 1
ATOM 3550 O O . THR A 1 480 ? 3.194 -18.906 -10.223 1.00 89.31 480 THR A O 1
ATOM 3553 N N . PRO A 1 481 ? 3.440 -16.763 -10.993 1.00 91.75 481 PRO A N 1
ATOM 3554 C CA . PRO A 1 481 ? 3.205 -16.124 -9.707 1.00 91.75 481 PRO A CA 1
ATOM 3555 C C . PRO A 1 481 ? 1.915 -16.608 -9.046 1.00 91.75 481 PRO A C 1
ATOM 3557 O O . PRO A 1 481 ? 0.954 -17.010 -9.724 1.00 91.75 481 PRO A O 1
ATOM 3560 N N . ILE A 1 482 ? 1.935 -16.658 -7.717 1.00 92.44 482 ILE A N 1
ATOM 3561 C CA . ILE A 1 482 ? 0.816 -17.149 -6.918 1.00 92.44 482 ILE A CA 1
ATOM 3562 C C . ILE A 1 482 ? -0.246 -16.044 -6.855 1.00 92.44 482 ILE A C 1
ATOM 3564 O O . ILE A 1 482 ? 0.083 -14.875 -6.746 1.00 92.44 482 ILE A O 1
ATOM 3568 N N . ASP A 1 483 ? -1.511 -16.431 -7.024 1.00 92.44 483 ASP A N 1
ATOM 3569 C CA . ASP A 1 483 ? -2.698 -15.585 -6.827 1.00 92.44 483 ASP A CA 1
ATOM 3570 C C . ASP A 1 483 ? -3.616 -16.377 -5.890 1.00 92.44 483 ASP A C 1
ATOM 3572 O O . ASP A 1 483 ? -4.391 -17.251 -6.323 1.00 92.44 483 ASP A O 1
ATOM 3576 N N . THR A 1 484 ? -3.428 -16.170 -4.588 1.00 91.31 484 THR A N 1
ATOM 3577 C CA . THR A 1 484 ? -4.106 -16.912 -3.522 1.00 91.31 484 THR A CA 1
ATOM 3578 C C . THR A 1 484 ? -5.601 -16.580 -3.482 1.00 91.31 484 THR A C 1
ATOM 3580 O O . THR A 1 484 ? -6.437 -17.490 -3.343 1.00 91.31 484 THR A O 1
ATOM 3583 N N . LEU A 1 485 ? -5.976 -15.319 -3.724 1.00 89.12 485 LEU A N 1
ATOM 3584 C CA . LEU A 1 485 ? -7.372 -14.857 -3.762 1.00 89.12 485 LEU A CA 1
ATOM 3585 C C . LEU A 1 485 ? -8.118 -15.219 -5.051 1.00 89.12 485 LEU A C 1
ATOM 3587 O O . LEU A 1 485 ? -9.357 -15.256 -5.081 1.00 89.12 485 LEU A O 1
ATOM 3591 N N . THR A 1 486 ? -7.403 -15.575 -6.113 1.00 91.00 486 THR A N 1
ATOM 3592 C CA . THR A 1 486 ? -7.914 -15.817 -7.470 1.00 91.00 486 THR A CA 1
ATOM 3593 C C . THR A 1 486 ? -8.686 -14.633 -8.058 1.00 91.00 486 THR A C 1
ATOM 3595 O O . THR A 1 486 ? -9.664 -14.823 -8.801 1.00 91.00 486 THR A O 1
ATOM 3598 N N . ASP A 1 487 ? -8.300 -13.413 -7.696 1.00 86.44 487 ASP A N 1
ATOM 3599 C CA . ASP A 1 487 ? -8.962 -12.179 -8.121 1.00 86.44 487 ASP A CA 1
ATOM 3600 C C . ASP A 1 487 ? -8.207 -11.425 -9.227 1.00 86.44 487 ASP A C 1
ATOM 3602 O O . ASP A 1 487 ? -8.780 -10.524 -9.856 1.00 86.44 487 ASP A O 1
ATOM 3606 N N . GLY A 1 488 ? -7.008 -11.904 -9.565 1.00 85.81 488 GLY A N 1
ATOM 3607 C CA . GLY A 1 488 ? -6.136 -11.344 -10.584 1.00 85.81 488 GLY A CA 1
ATOM 3608 C C . GLY A 1 488 ? -5.030 -10.438 -10.047 1.00 85.81 488 GLY A C 1
ATOM 3609 O O . GLY A 1 488 ? -4.295 -9.923 -10.887 1.00 85.81 488 GLY A O 1
ATOM 3610 N N . SER A 1 489 ? -4.925 -10.250 -8.728 1.00 86.12 489 SER A N 1
ATOM 3611 C CA . SER A 1 489 ? -3.725 -9.736 -8.058 1.00 86.12 489 SER A CA 1
ATOM 3612 C C . SER A 1 489 ? -2.823 -10.909 -7.685 1.00 86.12 489 SER A C 1
ATOM 3614 O O . SER A 1 489 ? -3.321 -11.916 -7.184 1.00 86.12 489 SER A O 1
ATOM 3616 N N . TYR A 1 490 ? -1.525 -10.817 -7.961 1.00 92.25 490 TYR A N 1
ATOM 3617 C CA . TYR A 1 490 ? -0.579 -11.799 -7.429 1.00 92.25 490 TYR A CA 1
ATOM 3618 C C . TYR A 1 490 ? -0.235 -11.463 -5.978 1.00 92.25 490 TYR A C 1
ATOM 3620 O O . TYR A 1 490 ? -0.414 -10.317 -5.571 1.00 92.25 490 TYR A O 1
ATOM 3628 N N . ASP A 1 491 ? 0.225 -12.465 -5.231 1.00 92.62 491 ASP A N 1
ATOM 3629 C CA . ASP A 1 491 ? 0.574 -12.340 -3.812 1.00 92.62 491 ASP A CA 1
ATOM 3630 C C . ASP A 1 491 ? 1.660 -11.257 -3.628 1.00 92.62 491 ASP A C 1
ATOM 3632 O O . ASP A 1 491 ? 1.400 -10.296 -2.929 1.00 92.62 491 ASP A O 1
ATOM 3636 N N . LEU A 1 492 ? 2.722 -11.263 -4.453 1.00 92.00 492 LEU A N 1
ATOM 3637 C CA . LEU A 1 492 ? 3.762 -10.206 -4.509 1.00 92.00 492 LEU A CA 1
ATOM 3638 C C . LEU A 1 492 ? 3.270 -8.776 -4.834 1.00 92.00 492 LEU A C 1
ATOM 3640 O O . LEU A 1 492 ? 4.046 -7.842 -4.950 1.00 92.00 492 LEU A O 1
ATOM 3644 N N . GLN A 1 493 ? 1.985 -8.609 -5.147 1.00 92.12 493 GLN A N 1
ATOM 3645 C CA . GLN A 1 493 ? 1.370 -7.322 -5.489 1.00 92.12 493 GLN A CA 1
ATOM 3646 C C . GLN A 1 493 ? 0.212 -6.993 -4.536 1.00 92.12 493 GLN A C 1
ATOM 3648 O O . GLN A 1 493 ? -0.637 -6.145 -4.845 1.00 92.12 493 GLN A O 1
ATOM 3653 N N . ASN A 1 494 ? 0.081 -7.725 -3.432 1.00 91.25 494 ASN A N 1
ATOM 3654 C CA . ASN A 1 494 ? -1.069 -7.671 -2.552 1.00 91.25 494 ASN A CA 1
ATOM 3655 C C . ASN A 1 494 ? -0.676 -7.867 -1.088 1.00 91.25 494 ASN A C 1
ATOM 3657 O O . ASN A 1 494 ? -0.566 -8.990 -0.620 1.00 91.25 494 ASN A O 1
ATOM 3661 N N . THR A 1 495 ? -0.741 -6.773 -0.333 1.00 90.12 495 THR A N 1
ATOM 3662 C CA . THR A 1 495 ? -0.371 -6.713 1.087 1.00 90.12 495 THR A CA 1
ATOM 3663 C C . THR A 1 495 ? -1.268 -7.509 2.058 1.00 90.12 495 THR A C 1
ATOM 3665 O O . THR A 1 495 ? -1.095 -7.404 3.275 1.00 90.12 495 THR A O 1
ATOM 3668 N N . ASP A 1 496 ? -2.277 -8.228 1.558 1.00 88.44 496 ASP A N 1
ATOM 3669 C CA . ASP A 1 496 ? -3.182 -9.141 2.281 1.00 88.44 496 ASP A CA 1
ATOM 3670 C C . ASP A 1 496 ? -3.541 -10.310 1.339 1.00 88.44 496 ASP A C 1
ATOM 3672 O O . ASP A 1 496 ? -4.641 -10.399 0.766 1.00 88.44 496 ASP A O 1
ATOM 3676 N N . SER A 1 497 ? -2.558 -11.175 1.103 1.00 89.50 497 SER A N 1
ATOM 3677 C CA . SER A 1 497 ? -2.557 -12.256 0.116 1.00 89.50 497 SER A CA 1
ATOM 3678 C C . SER A 1 497 ? -3.636 -13.307 0.351 1.00 89.50 497 SER A C 1
ATOM 3680 O O . SER A 1 497 ? -4.123 -13.928 -0.600 1.00 89.50 497 SER A O 1
ATOM 3682 N N . ASP A 1 498 ? -4.074 -13.520 1.592 1.00 86.44 498 ASP A N 1
ATOM 3683 C CA . ASP A 1 498 ? -5.141 -14.475 1.907 1.00 86.44 498 ASP A CA 1
ATOM 3684 C C . ASP A 1 498 ? -6.508 -13.844 2.223 1.00 86.44 498 ASP A C 1
ATOM 3686 O O . ASP A 1 498 ? -7.528 -14.557 2.275 1.00 86.44 498 ASP A O 1
ATOM 3690 N N . GLY A 1 499 ? -6.565 -12.512 2.295 1.00 85.44 499 GLY A N 1
ATOM 3691 C CA . GLY A 1 499 ? -7.782 -11.723 2.431 1.00 85.44 499 GLY A CA 1
ATOM 3692 C C . GLY A 1 499 ? -8.445 -11.865 3.797 1.00 85.44 499 GLY A C 1
ATOM 3693 O O . GLY A 1 499 ? -9.679 -11.726 3.889 1.00 85.44 499 GLY A O 1
ATOM 3694 N N . ASP A 1 500 ? -7.683 -12.206 4.838 1.00 79.62 500 ASP A N 1
ATOM 3695 C CA . ASP A 1 500 ? -8.170 -12.338 6.210 1.00 79.62 500 ASP A CA 1
ATOM 3696 C C . ASP A 1 500 ? -8.247 -10.997 6.971 1.00 79.62 500 ASP A C 1
ATOM 3698 O O . ASP A 1 500 ? -8.818 -10.944 8.069 1.00 79.62 500 ASP A O 1
ATOM 3702 N N . LEU A 1 501 ? -7.834 -9.894 6.324 1.00 80.25 501 LEU A N 1
ATOM 3703 C CA . LEU A 1 501 ? -7.753 -8.521 6.844 1.00 80.25 501 LEU A CA 1
ATOM 3704 C C . LEU A 1 501 ? -6.587 -8.269 7.808 1.00 80.25 501 LEU A C 1
ATOM 3706 O O . LEU A 1 501 ? -6.533 -7.194 8.427 1.00 80.25 501 LEU A O 1
ATOM 3710 N N . CYS A 1 502 ? -5.676 -9.221 7.960 1.00 80.25 502 CYS A N 1
ATOM 3711 C CA . CYS A 1 502 ? -4.354 -8.986 8.495 1.00 80.25 502 CYS A CA 1
ATOM 3712 C C . CYS A 1 502 ? -3.374 -8.776 7.345 1.00 80.25 502 CYS A C 1
ATOM 3714 O O . CYS A 1 502 ? -3.328 -9.583 6.432 1.00 80.25 502 CYS A O 1
ATOM 3716 N N . PRO A 1 503 ? -2.561 -7.717 7.395 1.00 86.44 503 PRO A N 1
ATOM 3717 C CA . PRO A 1 503 ? -1.506 -7.572 6.413 1.00 86.44 503 PRO A CA 1
ATOM 3718 C C . PRO A 1 503 ? -0.457 -8.678 6.518 1.00 86.44 503 PRO A C 1
ATOM 3720 O O . PRO A 1 503 ? -0.041 -9.020 7.636 1.00 86.44 503 PRO A O 1
ATOM 3723 N N . ASP A 1 504 ? 0.048 -9.122 5.375 1.00 86.81 504 ASP A N 1
ATOM 3724 C CA . ASP A 1 504 ? 1.074 -10.160 5.253 1.00 86.81 504 ASP A CA 1
ATOM 3725 C C . ASP A 1 504 ? 2.336 -9.802 6.059 1.00 86.81 504 ASP A C 1
ATOM 3727 O O . ASP A 1 504 ? 2.836 -10.610 6.854 1.00 86.81 504 ASP A O 1
ATOM 3731 N N . ALA A 1 505 ? 2.748 -8.530 6.030 1.00 84.56 505 ALA A N 1
ATOM 3732 C CA . ALA A 1 505 ? 3.787 -7.962 6.892 1.00 84.56 505 ALA A CA 1
ATOM 3733 C C . ALA A 1 505 ? 3.599 -8.295 8.391 1.00 84.56 505 ALA A C 1
ATOM 3735 O O . ALA A 1 505 ? 4.542 -8.647 9.111 1.00 84.56 505 ALA A O 1
ATOM 3736 N N . ASN A 1 506 ? 2.375 -8.208 8.920 1.00 82.25 506 ASN A N 1
ATOM 3737 C CA . ASN A 1 506 ? 2.124 -8.493 10.336 1.00 82.25 506 ASN A CA 1
ATOM 3738 C C . ASN A 1 506 ? 2.258 -9.985 10.656 1.00 82.25 506 ASN A C 1
ATOM 3740 O O . ASN A 1 506 ? 2.705 -10.356 11.752 1.00 82.25 506 ASN A O 1
ATOM 3744 N N . GLU A 1 507 ? 1.897 -10.845 9.713 1.00 83.25 507 GLU A N 1
ATOM 3745 C CA . GLU A 1 507 ? 1.965 -12.296 9.846 1.00 83.25 507 GLU A CA 1
ATOM 3746 C C . GLU A 1 507 ? 3.379 -12.826 9.707 1.00 83.25 507 GLU A C 1
ATOM 3748 O O . GLU A 1 507 ? 3.865 -13.543 10.594 1.00 83.25 507 GLU A O 1
ATOM 3753 N N . ALA A 1 508 ? 4.059 -12.416 8.639 1.00 82.31 508 ALA A N 1
ATOM 3754 C CA . ALA A 1 508 ? 5.431 -12.769 8.318 1.00 82.31 508 ALA A CA 1
ATOM 3755 C C . ALA A 1 508 ? 6.360 -12.485 9.501 1.00 82.31 508 ALA A C 1
ATOM 3757 O O . ALA A 1 508 ? 7.169 -13.331 9.902 1.00 82.31 508 ALA A O 1
ATOM 3758 N N . TYR A 1 509 ? 6.193 -11.318 10.128 1.00 79.56 509 TYR A N 1
ATOM 3759 C CA . TYR A 1 509 ? 7.002 -10.892 11.266 1.00 79.56 509 TYR A CA 1
ATOM 3760 C C . TYR A 1 509 ? 6.405 -11.271 12.627 1.00 79.56 509 TYR A C 1
ATOM 3762 O O . TYR A 1 509 ? 7.086 -11.141 13.654 1.00 79.56 509 TYR A O 1
ATOM 3770 N N . ASN A 1 510 ? 5.172 -11.795 12.660 1.00 78.25 510 ASN A N 1
ATOM 3771 C CA . ASN A 1 510 ? 4.404 -12.064 13.876 1.00 78.25 510 ASN A CA 1
ATOM 3772 C C . ASN A 1 510 ? 4.445 -10.841 14.823 1.00 78.25 510 ASN A C 1
ATOM 3774 O O . ASN A 1 510 ? 4.783 -10.948 16.013 1.00 78.25 510 ASN A O 1
ATOM 3778 N N . ASP A 1 511 ? 4.120 -9.670 14.273 1.00 76.25 511 ASP A N 1
ATOM 3779 C CA . ASP A 1 511 ? 4.070 -8.372 14.948 1.00 76.25 511 ASP A CA 1
ATOM 3780 C C . ASP A 1 511 ? 2.902 -7.545 14.390 1.00 76.25 511 ASP A C 1
ATOM 3782 O O . ASP A 1 511 ? 2.880 -7.226 13.215 1.00 76.25 511 ASP A O 1
ATOM 3786 N N . ILE A 1 512 ? 1.950 -7.147 15.243 1.00 76.12 512 ILE A N 1
ATOM 3787 C CA . ILE A 1 512 ? 0.750 -6.380 14.849 1.00 76.12 512 ILE A CA 1
ATOM 3788 C C . ILE A 1 512 ? 1.052 -4.944 14.375 1.00 76.12 512 ILE A C 1
ATOM 3790 O O . ILE A 1 512 ? 0.140 -4.190 14.047 1.00 76.12 512 ILE A O 1
ATOM 3794 N N . THR A 1 513 ? 2.315 -4.524 14.444 1.00 74.81 513 THR A N 1
ATOM 3795 C CA . THR A 1 513 ? 2.773 -3.184 14.061 1.00 74.81 513 THR A CA 1
ATOM 3796 C C . THR A 1 513 ? 3.799 -3.190 12.929 1.00 74.81 513 THR A C 1
ATOM 3798 O O . THR A 1 513 ? 4.374 -2.137 12.662 1.00 74.81 513 THR A O 1
ATOM 3801 N N . ALA A 1 514 ? 4.055 -4.340 12.292 1.00 77.44 514 ALA A N 1
ATOM 3802 C CA . ALA A 1 514 ? 5.007 -4.435 11.183 1.00 77.44 514 ALA A CA 1
ATOM 3803 C C . ALA A 1 514 ? 4.532 -3.640 9.957 1.00 77.44 514 ALA A C 1
ATOM 3805 O O . ALA A 1 514 ? 5.302 -2.852 9.418 1.00 77.44 514 ALA A O 1
ATOM 3806 N N . ALA A 1 515 ? 3.244 -3.756 9.625 1.00 76.62 515 ALA A N 1
ATOM 3807 C CA . ALA A 1 515 ? 2.564 -3.096 8.507 1.00 76.62 515 ALA A CA 1
ATOM 3808 C C . ALA A 1 515 ? 2.340 -1.573 8.673 1.00 76.62 515 ALA A C 1
ATOM 3810 O O . ALA A 1 515 ? 1.404 -1.008 8.103 1.00 76.62 515 ALA A O 1
ATOM 3811 N N . GLY A 1 516 ? 3.089 -0.918 9.565 1.00 70.19 516 GLY A N 1
ATOM 3812 C CA . GLY A 1 516 ? 3.027 0.534 9.710 1.00 70.19 516 GLY A CA 1
ATOM 3813 C C . GLY A 1 516 ? 1.636 1.086 10.063 1.00 70.19 516 GLY A C 1
ATOM 3814 O O . GLY A 1 516 ? 0.907 0.544 10.901 1.00 70.19 516 GLY A O 1
ATOM 3815 N N . SER A 1 517 ? 1.290 2.243 9.489 1.00 63.44 517 SER A N 1
ATOM 3816 C CA . SER A 1 517 ? 0.026 2.959 9.762 1.00 63.44 517 SER A CA 1
ATOM 3817 C C . SER A 1 517 ? -0.836 3.218 8.524 1.00 63.44 517 SER A C 1
ATOM 3819 O O . SER A 1 517 ? -1.833 3.943 8.610 1.00 63.44 517 SER A O 1
ATOM 3821 N N . ASP A 1 518 ? -0.457 2.660 7.383 1.00 60.12 518 ASP A N 1
ATOM 3822 C CA . ASP A 1 518 ? -0.716 3.252 6.073 1.00 60.12 518 ASP A CA 1
ATOM 3823 C C . ASP A 1 518 ? -1.307 2.292 5.029 1.00 60.12 518 ASP A C 1
ATOM 3825 O O . ASP A 1 518 ? -1.775 2.774 4.001 1.00 60.12 518 ASP A O 1
ATOM 3829 N N . GLY A 1 519 ? -1.462 1.001 5.326 1.00 68.69 519 GLY A N 1
ATOM 3830 C CA . GLY A 1 519 ? -2.306 0.123 4.503 1.00 68.69 519 GLY A CA 1
ATOM 3831 C C . GLY A 1 519 ? -1.740 -1.244 4.156 1.00 68.69 519 GLY A C 1
ATOM 3832 O O . GLY A 1 519 ? -2.279 -1.861 3.246 1.00 68.69 519 GLY A O 1
ATOM 3833 N N . GLY A 1 520 ? -0.721 -1.719 4.871 1.00 76.00 520 GLY A N 1
ATOM 3834 C CA . GLY A 1 520 ? -0.203 -3.080 4.718 1.00 76.00 520 GLY A CA 1
ATOM 3835 C C . GLY A 1 520 ? 1.301 -3.141 4.463 1.00 76.00 520 GLY A C 1
ATOM 3836 O O . GLY A 1 520 ? 1.908 -4.152 4.789 1.00 76.00 520 GLY A O 1
ATOM 3837 N N . GLN A 1 521 ? 1.886 -2.037 3.988 1.00 84.31 521 GLN A N 1
ATOM 3838 C CA . GLN A 1 521 ? 3.315 -1.905 3.706 1.00 84.31 521 GLN A CA 1
ATOM 3839 C C . GLN A 1 521 ? 4.159 -1.932 4.984 1.00 84.31 521 GLN A C 1
ATOM 3841 O O . GLN A 1 521 ? 3.735 -1.507 6.063 1.00 84.31 521 GLN A O 1
ATOM 3846 N N . PHE A 1 522 ? 5.382 -2.427 4.870 1.00 78.88 522 PHE A N 1
ATOM 3847 C CA . PHE A 1 522 ? 6.317 -2.540 5.970 1.00 78.88 522 PHE A CA 1
ATOM 3848 C C . PHE A 1 522 ? 7.047 -1.213 6.232 1.00 78.88 522 PHE A C 1
ATOM 3850 O O . PHE A 1 522 ? 7.861 -0.760 5.428 1.00 78.88 522 PHE A O 1
ATOM 3857 N N . GLY A 1 523 ? 6.888 -0.651 7.438 1.00 68.00 523 GLY A N 1
ATOM 3858 C CA . GLY A 1 523 ? 7.741 0.444 7.934 1.00 68.00 523 GLY A CA 1
ATOM 3859 C C . GLY A 1 523 ? 7.054 1.784 8.251 1.00 68.00 523 GLY A C 1
ATOM 3860 O O . GLY A 1 523 ? 5.867 1.833 8.546 1.00 68.00 523 GLY A O 1
ATOM 3861 N N . ASP A 1 524 ? 7.883 2.834 8.407 1.00 65.94 524 ASP A N 1
ATOM 3862 C CA . ASP A 1 524 ? 7.545 4.281 8.468 1.00 65.94 524 ASP A CA 1
ATOM 3863 C C . ASP A 1 524 ? 8.866 5.068 8.272 1.00 65.94 524 ASP A C 1
ATOM 3865 O O . ASP A 1 524 ? 9.783 4.916 9.100 1.00 65.94 524 ASP A O 1
ATOM 3869 N N . PRO A 1 525 ? 9.016 5.939 7.249 1.00 62.81 525 PRO A N 1
ATOM 3870 C CA . PRO A 1 525 ? 7.973 6.520 6.396 1.00 62.81 525 PRO A CA 1
ATOM 3871 C C . PRO A 1 525 ? 7.672 5.732 5.122 1.00 62.81 525 PRO A C 1
ATOM 3873 O O . PRO A 1 525 ? 8.578 5.140 4.547 1.00 62.81 525 PRO A O 1
ATOM 3876 N N . ASP A 1 526 ? 6.437 5.890 4.645 1.00 65.56 526 ASP A N 1
ATOM 3877 C CA . ASP A 1 526 ? 5.897 5.071 3.558 1.00 65.56 526 ASP A CA 1
ATOM 3878 C C . ASP A 1 526 ? 5.682 5.859 2.244 1.00 65.56 526 ASP A C 1
ATOM 3880 O O . ASP A 1 526 ? 5.272 7.040 2.294 1.00 65.56 526 ASP A O 1
ATOM 3884 N N . PRO A 1 527 ? 5.934 5.236 1.073 1.00 69.19 527 PRO A N 1
ATOM 3885 C CA . PRO A 1 527 ? 6.529 3.897 0.905 1.00 69.19 527 PRO A CA 1
ATOM 3886 C C . PRO A 1 527 ? 8.016 3.868 1.303 1.00 69.19 527 PRO A C 1
ATOM 3888 O O . PRO A 1 527 ? 8.673 4.924 1.373 1.00 69.19 527 PRO A O 1
ATOM 3891 N N . ALA A 1 528 ? 8.537 2.676 1.618 1.00 70.38 528 ALA A N 1
ATOM 3892 C CA . ALA A 1 528 ? 9.935 2.510 2.000 1.00 70.38 528 ALA A CA 1
ATOM 3893 C C . ALA A 1 528 ? 10.854 2.929 0.845 1.00 70.38 528 ALA A C 1
ATOM 3895 O O . ALA A 1 528 ? 10.485 2.931 -0.317 1.00 70.38 528 ALA A O 1
ATOM 3896 N N . SER A 1 529 ? 12.080 3.362 1.150 1.00 76.12 529 SER A N 1
ATOM 3897 C CA . SER A 1 529 ? 12.998 3.770 0.079 1.00 76.12 529 SER A CA 1
ATOM 3898 C C . SER A 1 529 ? 13.687 2.558 -0.544 1.00 76.12 529 SER A C 1
ATOM 3900 O O . SER A 1 529 ? 14.516 1.945 0.135 1.00 76.12 529 SER A O 1
ATOM 3902 N N . VAL A 1 530 ? 13.485 2.296 -1.832 1.00 77.38 530 VAL A N 1
ATOM 3903 C CA . VAL A 1 530 ? 14.236 1.273 -2.573 1.00 77.38 530 VAL A CA 1
ATOM 3904 C C . VAL A 1 530 ? 15.547 1.819 -3.150 1.00 77.38 530 VAL A C 1
ATOM 3906 O O . VAL A 1 530 ? 15.735 3.009 -3.446 1.00 77.38 530 VAL A O 1
ATOM 3909 N N . ASN A 1 531 ? 16.546 0.945 -3.265 1.00 76.06 531 ASN A N 1
ATOM 3910 C CA . ASN A 1 531 ? 17.763 1.236 -4.001 1.00 76.06 531 ASN A CA 1
ATOM 3911 C C . ASN A 1 531 ? 17.532 1.029 -5.502 1.00 76.06 531 ASN A C 1
ATOM 3913 O O . ASN A 1 531 ? 17.647 -0.085 -5.998 1.00 76.06 531 ASN A O 1
ATOM 3917 N N . LEU A 1 532 ? 17.370 2.139 -6.228 1.00 71.00 532 LEU A N 1
ATOM 3918 C CA . LEU A 1 532 ? 17.190 2.211 -7.691 1.00 71.00 532 LEU A CA 1
ATOM 3919 C C . LEU A 1 532 ? 18.201 1.421 -8.552 1.00 71.00 532 LEU A C 1
ATOM 3921 O O . LEU A 1 532 ? 18.059 1.366 -9.770 1.00 71.00 532 LEU A O 1
ATOM 3925 N N . ALA A 1 533 ? 19.297 0.933 -7.967 1.00 66.50 533 ALA A N 1
ATOM 3926 C CA . ALA A 1 533 ? 20.318 0.172 -8.679 1.00 66.50 533 ALA A CA 1
ATOM 3927 C C . ALA A 1 533 ? 20.150 -1.349 -8.568 1.00 66.50 533 ALA A C 1
ATOM 3929 O O . ALA A 1 533 ? 20.902 -2.050 -9.229 1.00 66.50 533 ALA A O 1
ATOM 3930 N N . ASN A 1 534 ? 19.311 -1.854 -7.660 1.00 72.69 534 ASN A N 1
ATOM 3931 C CA . ASN A 1 534 ? 19.180 -3.295 -7.431 1.00 72.69 534 ASN A CA 1
ATOM 3932 C C . ASN A 1 534 ? 17.853 -3.712 -6.771 1.00 72.69 534 ASN A C 1
ATOM 3934 O O . ASN A 1 534 ? 17.866 -4.719 -6.072 1.00 72.69 534 ASN A O 1
ATOM 3938 N N . GLY A 1 535 ? 16.799 -2.892 -6.853 1.00 76.88 535 GLY A N 1
ATOM 3939 C CA . GLY A 1 535 ? 15.463 -3.217 -6.325 1.00 76.88 535 GLY A CA 1
ATOM 3940 C C . GLY A 1 535 ? 15.366 -3.447 -4.816 1.00 76.88 535 GLY A C 1
ATOM 3941 O O . GLY A 1 535 ? 14.329 -3.819 -4.302 1.00 76.88 535 GLY A O 1
ATOM 3942 N N . LEU A 1 536 ? 16.445 -3.240 -4.053 1.00 81.75 536 LEU A N 1
ATOM 3943 C CA . LEU A 1 536 ? 16.446 -3.603 -2.638 1.00 81.75 536 LEU A CA 1
ATOM 3944 C C . LEU A 1 536 ? 15.868 -2.484 -1.765 1.00 81.75 536 LEU A C 1
ATOM 3946 O O . LEU A 1 536 ? 16.464 -1.403 -1.685 1.00 81.75 536 LEU A O 1
ATOM 3950 N N . VAL A 1 537 ? 14.819 -2.786 -1.003 1.00 77.00 537 VAL A N 1
ATOM 3951 C CA . VAL A 1 537 ? 14.277 -1.931 0.064 1.00 77.00 537 VAL A CA 1
ATOM 3952 C C . VAL A 1 537 ? 15.360 -1.593 1.110 1.00 77.00 537 VAL A C 1
ATOM 3954 O O . VAL A 1 537 ? 16.060 -2.453 1.654 1.00 77.00 537 VAL A O 1
ATOM 3957 N N . THR A 1 538 ? 15.550 -0.301 1.412 1.00 75.00 538 THR A N 1
ATOM 3958 C CA . THR A 1 538 ? 16.669 0.212 2.240 1.00 75.00 538 THR A CA 1
ATOM 3959 C C . THR A 1 538 ? 16.284 0.699 3.644 1.00 75.00 538 THR A C 1
ATOM 3961 O O . THR A 1 538 ? 17.090 1.362 4.313 1.00 75.00 538 THR A O 1
ATOM 3964 N N . GLU A 1 539 ? 15.082 0.368 4.121 1.00 70.38 539 GLU A N 1
ATOM 3965 C CA . GLU A 1 539 ? 14.520 0.911 5.363 1.00 70.38 539 GLU A CA 1
ATOM 3966 C C . GLU A 1 539 ? 15.253 0.466 6.645 1.00 70.38 539 GLU A C 1
ATOM 3968 O O . GLU A 1 539 ? 15.855 -0.608 6.760 1.00 70.38 539 GLU A O 1
ATOM 3973 N N . THR A 1 540 ? 15.242 1.330 7.666 1.00 60.62 540 THR A N 1
ATOM 3974 C CA . THR A 1 540 ? 16.038 1.143 8.882 1.00 60.62 540 THR A CA 1
ATOM 3975 C C . THR A 1 540 ? 15.326 0.230 9.882 1.00 60.62 540 THR A C 1
ATOM 3977 O O . THR A 1 540 ? 14.747 0.694 10.860 1.00 60.62 540 THR A O 1
ATOM 3980 N N . GLY A 1 541 ? 15.448 -1.085 9.729 1.00 57.25 541 GLY A N 1
ATOM 3981 C CA . GLY A 1 541 ? 14.825 -2.033 10.666 1.00 57.25 541 GLY A CA 1
ATOM 3982 C C . GLY A 1 541 ? 14.602 -3.418 10.083 1.00 57.25 541 GLY A C 1
ATOM 3983 O O . GLY A 1 541 ? 14.591 -4.386 10.845 1.00 57.25 541 GLY A O 1
ATOM 3984 N N . VAL A 1 542 ? 14.530 -3.503 8.754 1.00 60.53 542 VAL A N 1
ATOM 3985 C CA . VAL A 1 542 ? 14.542 -4.759 8.012 1.00 60.53 542 VAL A CA 1
ATOM 3986 C C . VAL A 1 542 ? 15.983 -5.191 7.800 1.00 60.53 542 VAL A C 1
ATOM 3988 O O . VAL A 1 542 ? 16.836 -4.418 7.364 1.00 60.53 542 VAL A O 1
ATOM 3991 N N . ASP A 1 543 ? 16.281 -6.431 8.172 1.00 61.50 543 ASP A N 1
ATOM 3992 C CA . ASP A 1 543 ? 17.544 -7.069 7.826 1.00 61.50 543 ASP A CA 1
ATOM 3993 C C . ASP A 1 543 ? 17.268 -8.129 6.765 1.00 61.50 543 ASP A C 1
ATOM 3995 O O . ASP A 1 543 ? 17.238 -9.324 7.066 1.00 61.50 543 ASP A O 1
ATOM 3999 N N . TYR A 1 544 ? 17.081 -7.674 5.522 1.00 67.62 544 TYR A N 1
ATOM 4000 C CA . TYR A 1 544 ? 16.951 -8.529 4.338 1.00 67.62 544 TYR A CA 1
ATOM 4001 C C . TYR A 1 544 ? 18.127 -9.523 4.201 1.00 67.62 544 TYR A C 1
ATOM 4003 O O . TYR A 1 544 ? 17.996 -10.580 3.598 1.00 67.62 544 TYR A O 1
ATOM 4011 N N . SER A 1 545 ? 19.267 -9.286 4.876 1.00 54.84 545 SER A N 1
ATOM 4012 C CA . SER A 1 545 ? 20.409 -10.216 4.893 1.00 54.84 545 SER A CA 1
ATOM 4013 C C . SER A 1 545 ? 20.220 -11.481 5.751 1.00 54.84 545 SER A C 1
ATOM 4015 O O . SER A 1 545 ? 21.137 -12.309 5.841 1.00 54.84 545 SER A O 1
ATOM 4017 N N . LEU A 1 546 ? 19.069 -11.641 6.416 1.00 54.59 546 LEU A N 1
ATOM 4018 C CA . LEU A 1 546 ? 18.732 -12.834 7.203 1.00 54.59 546 LEU A CA 1
ATOM 4019 C C . LEU A 1 546 ? 17.888 -13.871 6.441 1.00 54.59 546 LEU A C 1
ATOM 4021 O O . LEU A 1 546 ? 17.650 -14.942 7.013 1.00 54.59 546 LEU A O 1
ATOM 4025 N N . GLY A 1 547 ? 17.520 -13.596 5.184 1.00 54.47 547 GLY A N 1
ATOM 4026 C CA . GLY A 1 547 ? 16.509 -14.341 4.436 1.00 54.47 547 GLY A CA 1
ATOM 4027 C C . GLY A 1 547 ? 15.125 -13.920 4.913 1.00 54.47 547 GLY A C 1
ATOM 4028 O O . GLY A 1 547 ? 14.791 -14.145 6.081 1.00 54.47 547 GLY A O 1
ATOM 4029 N N . THR A 1 548 ? 14.363 -13.258 4.046 1.00 63.00 548 THR A N 1
ATOM 4030 C CA . THR A 1 548 ? 12.999 -12.803 4.340 1.00 63.00 548 THR A CA 1
ATOM 4031 C C . THR A 1 548 ? 12.094 -13.971 4.717 1.00 63.00 548 THR A C 1
ATOM 4033 O O . THR A 1 548 ? 12.408 -15.154 4.524 1.00 63.00 548 THR A O 1
ATOM 4036 N N . ASN A 1 549 ? 10.994 -13.633 5.381 1.00 67.81 549 ASN A N 1
ATOM 4037 C CA . ASN A 1 549 ? 10.035 -14.610 5.870 1.00 67.81 549 ASN A CA 1
ATOM 4038 C C . ASN A 1 549 ? 9.384 -15.364 4.697 1.00 67.81 549 ASN A C 1
ATOM 4040 O O . ASN A 1 549 ? 9.467 -14.960 3.542 1.00 67.81 549 ASN A O 1
ATOM 4044 N N . ALA A 1 550 ? 8.787 -16.519 4.992 1.00 72.44 550 ALA A N 1
ATOM 4045 C CA . ALA A 1 550 ? 8.052 -17.261 3.973 1.00 72.44 550 ALA A CA 1
ATOM 4046 C C . ALA A 1 550 ? 6.757 -16.518 3.621 1.00 72.44 550 ALA A C 1
ATOM 4048 O O . ALA A 1 550 ? 6.148 -15.959 4.530 1.00 72.44 550 ALA A O 1
ATOM 4049 N N . ALA A 1 551 ? 6.338 -16.616 2.356 1.00 69.69 551 ALA A N 1
ATOM 4050 C CA . ALA A 1 551 ? 5.059 -16.103 1.875 1.00 69.69 551 ALA A CA 1
ATOM 4051 C C . ALA A 1 551 ? 3.900 -16.496 2.803 1.00 69.69 551 ALA A C 1
ATOM 4053 O O . ALA A 1 551 ? 3.820 -17.647 3.275 1.00 69.69 551 ALA A O 1
ATOM 4054 N N . VAL A 1 552 ? 3.028 -15.530 3.059 1.00 77.00 552 VAL A N 1
ATOM 4055 C CA . VAL A 1 552 ? 1.854 -15.659 3.916 1.00 77.00 552 VAL A CA 1
ATOM 4056 C C . VAL A 1 552 ? 0.656 -15.946 3.013 1.00 77.00 552 VAL A C 1
ATOM 4058 O O . VAL A 1 552 ? 0.418 -15.266 2.032 1.00 77.00 552 VAL A O 1
ATOM 4061 N N . ALA A 1 553 ? -0.022 -17.068 3.257 1.00 68.00 553 ALA A N 1
ATOM 4062 C CA . ALA A 1 553 ? -1.095 -17.551 2.379 1.00 68.00 553 ALA A CA 1
ATOM 4063 C C . ALA A 1 553 ? -2.099 -18.458 3.123 1.00 68.00 553 ALA A C 1
ATOM 4065 O O . ALA A 1 553 ? -2.725 -19.340 2.519 1.00 68.00 553 ALA A O 1
ATOM 4066 N N . ASP A 1 554 ? -2.186 -18.358 4.456 1.00 69.50 554 ASP A N 1
ATOM 4067 C CA . ASP A 1 554 ? -3.057 -19.211 5.275 1.00 69.50 554 ASP A CA 1
ATOM 4068 C C . ASP A 1 554 ? -3.966 -18.379 6.170 1.00 69.50 554 ASP A C 1
ATOM 4070 O O . ASP A 1 554 ? -3.556 -18.009 7.262 1.00 69.50 554 ASP A O 1
ATOM 4074 N N . SER A 1 555 ? -5.239 -18.302 5.764 1.00 61.09 555 SER A N 1
ATOM 4075 C CA . SER A 1 555 ? -6.403 -17.742 6.487 1.00 61.09 555 SER A CA 1
ATOM 4076 C C . SER A 1 555 ? -6.715 -18.362 7.876 1.00 61.09 555 SER A C 1
ATOM 4078 O O . SER A 1 555 ? -7.873 -18.456 8.306 1.00 61.09 555 SER A O 1
ATOM 4080 N N . GLY A 1 556 ? -5.721 -18.963 8.528 1.00 61.19 556 GLY A N 1
ATOM 4081 C CA . GLY A 1 556 ? -5.774 -19.618 9.825 1.00 61.19 556 GLY A CA 1
ATOM 4082 C C . GLY A 1 556 ? -5.650 -18.636 10.990 1.00 61.19 556 GLY A C 1
ATOM 4083 O O . GLY A 1 556 ? -5.750 -17.433 10.837 1.00 61.19 556 GLY A O 1
ATOM 4084 N N . THR A 1 557 ? -5.470 -19.156 12.212 1.00 55.53 557 THR A N 1
ATOM 4085 C CA . THR A 1 557 ? -5.426 -18.280 13.391 1.00 55.53 557 THR A CA 1
ATOM 4086 C C . THR A 1 557 ? -4.166 -17.422 13.419 1.00 55.53 557 THR A C 1
ATOM 4088 O O . THR A 1 557 ? -3.079 -17.962 13.666 1.00 55.53 557 THR A O 1
ATOM 4091 N N . ASN A 1 558 ? -4.347 -16.121 13.247 1.00 65.50 558 ASN A N 1
ATOM 4092 C CA . ASN A 1 558 ? -3.316 -15.122 13.002 1.00 65.50 558 ASN A CA 1
ATOM 4093 C C . ASN A 1 558 ? -2.996 -14.290 14.274 1.00 65.50 558 ASN A C 1
ATOM 4095 O O . ASN A 1 558 ? -3.750 -14.302 15.250 1.00 65.50 558 ASN A O 1
ATOM 4099 N N . ILE A 1 559 ? -1.867 -13.571 14.323 1.00 65.81 559 ILE A N 1
ATOM 4100 C CA . ILE A 1 559 ? -1.601 -12.534 15.339 1.00 65.81 559 ILE A CA 1
ATOM 4101 C C . ILE A 1 559 ? -2.652 -11.405 15.335 1.00 65.81 559 ILE A C 1
ATOM 4103 O O . ILE A 1 559 ? -2.892 -10.796 16.383 1.00 65.81 559 ILE A O 1
ATOM 4107 N N . CYS A 1 560 ? -3.302 -11.167 14.195 1.00 67.31 560 CYS A N 1
ATOM 4108 C CA . CYS A 1 560 ? -4.415 -10.237 14.032 1.00 67.31 560 CYS A CA 1
ATOM 4109 C C . CYS A 1 560 ? -5.767 -10.781 14.526 1.00 67.31 560 CYS A C 1
ATOM 4111 O O . CYS A 1 560 ? -6.689 -9.986 14.728 1.00 67.31 560 CYS A O 1
ATOM 4113 N N . ASP A 1 561 ? -5.897 -12.092 14.786 1.00 67.25 561 ASP A N 1
ATOM 4114 C CA . ASP A 1 561 ? -7.159 -12.684 15.235 1.00 67.25 561 ASP A CA 1
ATOM 4115 C C . ASP A 1 561 ? -7.652 -12.031 16.525 1.00 67.25 561 ASP A C 1
ATOM 4117 O O . ASP A 1 561 ? -7.080 -12.149 17.623 1.00 67.25 561 ASP A O 1
ATOM 4121 N N . CYS A 1 562 ? -8.810 -11.396 16.414 1.00 68.81 562 CYS A N 1
ATOM 4122 C CA . CYS A 1 562 ? -9.505 -10.871 17.561 1.00 68.81 562 CYS A CA 1
ATOM 4123 C C . CYS A 1 562 ? -9.997 -12.039 18.431 1.00 68.81 562 CYS A C 1
ATOM 4125 O O . CYS A 1 562 ? -10.853 -12.838 18.056 1.00 68.81 562 CYS A O 1
ATOM 4127 N N . THR A 1 563 ? -9.478 -12.129 19.656 1.00 82.75 563 THR A N 1
ATOM 4128 C CA . THR A 1 563 ? -10.011 -13.027 20.685 1.00 82.75 563 THR A CA 1
ATOM 4129 C C . THR A 1 563 ? -10.394 -12.231 21.917 1.00 82.75 563 THR A C 1
ATOM 4131 O O . THR A 1 563 ? -9.547 -11.583 22.535 1.00 82.75 563 THR A O 1
ATOM 4134 N N . ILE A 1 564 ? -11.666 -12.306 22.321 1.00 88.81 564 ILE A N 1
ATOM 4135 C CA . ILE A 1 564 ? -12.099 -11.824 23.636 1.00 88.81 564 ILE A CA 1
ATOM 4136 C C . ILE A 1 564 ? -11.874 -12.945 24.651 1.00 88.81 564 ILE A C 1
ATOM 4138 O O . ILE A 1 564 ? -12.526 -13.986 24.636 1.00 88.81 564 ILE A O 1
ATOM 4142 N N . SER A 1 565 ? -10.912 -12.732 25.541 1.00 89.94 565 SER A N 1
ATOM 4143 C CA . SER A 1 565 ? -10.461 -13.713 26.531 1.00 89.94 565 SER A CA 1
ATOM 4144 C C . SER A 1 565 ? -11.245 -13.676 27.845 1.00 89.94 565 SER A C 1
ATOM 4146 O O . SER A 1 565 ? -11.263 -14.674 28.570 1.00 89.94 565 SER A O 1
ATOM 4148 N N . ALA A 1 566 ? -11.864 -12.539 28.176 1.00 92.56 566 ALA A N 1
ATOM 4149 C CA . ALA A 1 566 ? -12.657 -12.378 29.389 1.00 92.56 566 ALA A CA 1
ATOM 4150 C C . ALA A 1 566 ? -13.661 -11.225 29.271 1.00 92.56 566 ALA A C 1
ATOM 4152 O O . ALA A 1 566 ? -13.347 -10.177 28.708 1.00 92.56 566 ALA A O 1
ATOM 4153 N N . LEU A 1 567 ? -14.825 -11.412 29.895 1.00 96.81 567 LEU A N 1
ATOM 4154 C CA . LEU A 1 567 ? -15.803 -10.374 30.201 1.00 96.81 567 LEU A CA 1
ATOM 4155 C C . LEU A 1 567 ? -16.110 -10.454 31.699 1.00 96.81 567 LEU A C 1
ATOM 4157 O O . LEU A 1 567 ? -16.567 -11.484 32.194 1.00 96.81 567 LEU A O 1
ATOM 4161 N N . THR A 1 568 ? -15.820 -9.391 32.444 1.00 95.00 568 THR A N 1
ATOM 4162 C CA . THR A 1 568 ? -16.005 -9.376 33.902 1.00 95.00 568 THR A CA 1
ATOM 4163 C C . THR A 1 568 ? -16.793 -8.160 34.356 1.00 95.00 568 THR A C 1
ATOM 4165 O O . THR A 1 568 ? -16.754 -7.109 33.723 1.00 95.00 568 THR A O 1
ATOM 4168 N N . ILE A 1 569 ? -17.519 -8.314 35.463 1.00 95.12 569 ILE A N 1
ATOM 4169 C CA . ILE A 1 569 ? -18.323 -7.257 36.075 1.00 95.12 569 ILE A CA 1
ATOM 4170 C C . ILE A 1 569 ? -17.685 -6.789 37.383 1.00 95.12 569 ILE A C 1
ATOM 4172 O O . ILE A 1 569 ? -17.207 -7.593 38.191 1.00 95.12 569 ILE A O 1
ATOM 4176 N N . SER A 1 570 ? -17.706 -5.483 37.622 1.00 93.25 570 SER A N 1
ATOM 4177 C CA . SER A 1 570 ? -17.280 -4.877 38.882 1.00 93.25 570 SER A CA 1
ATOM 4178 C C . SER A 1 570 ? -18.104 -3.624 39.196 1.00 93.25 570 SER A C 1
ATOM 4180 O O . SER A 1 570 ? -18.996 -3.254 38.437 1.00 93.25 570 SER A O 1
ATOM 4182 N N . ASN A 1 571 ? -17.857 -3.005 40.355 1.00 90.62 571 ASN A N 1
ATOM 4183 C CA . ASN A 1 571 ? -18.488 -1.743 40.768 1.00 90.62 571 ASN A CA 1
ATOM 4184 C C . ASN A 1 571 ? -20.025 -1.711 40.650 1.00 90.62 571 ASN A C 1
ATOM 4186 O O . ASN A 1 571 ? -20.608 -0.664 40.385 1.00 90.62 571 ASN A O 1
ATOM 4190 N N . VAL A 1 572 ? -20.682 -2.851 40.891 1.00 89.25 572 VAL A N 1
ATOM 4191 C CA . VAL A 1 572 ? -22.147 -2.938 40.931 1.00 89.25 572 VAL A CA 1
ATOM 4192 C C . VAL A 1 572 ? -22.659 -2.032 42.049 1.00 89.25 572 VAL A C 1
ATOM 4194 O O . VAL A 1 572 ? -22.370 -2.262 43.228 1.00 89.25 572 VAL A O 1
ATOM 4197 N N . SER A 1 573 ? -23.383 -0.980 41.680 1.00 84.69 573 SER A N 1
ATOM 4198 C CA . SER A 1 573 ? -23.955 -0.037 42.630 1.00 84.69 573 SER A CA 1
ATOM 4199 C C . SER A 1 573 ? -25.118 -0.672 43.389 1.00 84.69 573 SER A C 1
ATOM 4201 O O . SER A 1 573 ? -25.743 -1.634 42.941 1.00 84.69 573 SER A O 1
ATOM 4203 N N . ALA A 1 574 ? -25.458 -0.082 44.534 1.00 82.50 574 ALA A N 1
ATOM 4204 C CA . ALA A 1 574 ? -26.774 -0.305 45.115 1.00 82.50 574 ALA A CA 1
ATOM 4205 C C . ALA A 1 574 ? -27.868 0.189 44.147 1.00 82.50 574 ALA A C 1
ATOM 4207 O O . ALA A 1 574 ? -27.592 0.993 43.249 1.00 82.50 574 ALA A O 1
ATOM 4208 N N . CYS A 1 575 ? -29.100 -0.279 44.350 1.00 82.31 575 CYS A N 1
ATOM 4209 C CA . CYS A 1 575 ? -30.260 0.298 43.680 1.00 82.31 575 CYS A CA 1
ATOM 4210 C C . CYS A 1 575 ? -30.375 1.796 44.015 1.00 82.31 575 CYS A C 1
ATOM 4212 O O . CYS A 1 575 ? -30.153 2.209 45.157 1.00 82.31 575 CYS A O 1
ATOM 4214 N N . ASN A 1 576 ? -30.701 2.588 43.001 1.00 81.62 576 ASN A N 1
ATOM 4215 C CA . ASN A 1 576 ? -30.992 4.009 43.048 1.00 81.62 576 ASN A CA 1
ATOM 4216 C C . ASN A 1 576 ? -32.468 4.201 42.680 1.00 81.62 576 ASN A C 1
ATOM 4218 O O . ASN A 1 576 ? -32.897 3.753 41.617 1.00 81.62 576 ASN A O 1
ATOM 4222 N N . ASP A 1 577 ? -33.211 4.867 43.561 1.00 79.31 577 ASP A N 1
ATOM 4223 C CA . ASP A 1 577 ? -34.648 5.128 43.438 1.00 79.31 577 ASP A CA 1
ATOM 4224 C C . ASP A 1 577 ? -34.964 6.328 42.534 1.00 79.31 577 ASP A C 1
ATOM 4226 O O . ASP A 1 577 ? -36.094 6.785 42.501 1.00 79.31 577 ASP A O 1
ATOM 4230 N N . ASN A 1 578 ? -33.955 6.921 41.886 1.00 81.00 578 ASN A N 1
ATOM 4231 C CA . ASN A 1 578 ? -34.060 8.106 41.034 1.00 81.00 578 ASN A CA 1
ATOM 4232 C C . ASN A 1 578 ? -34.778 9.309 41.696 1.00 81.00 578 ASN A C 1
ATOM 4234 O O . ASN A 1 578 ? -35.282 10.211 41.020 1.00 81.00 578 ASN A O 1
ATOM 4238 N N . GLY A 1 579 ? -34.806 9.358 43.033 1.00 73.56 579 GLY A N 1
ATOM 4239 C CA . GLY A 1 579 ? -35.533 10.375 43.791 1.00 73.56 579 GLY A CA 1
ATOM 4240 C C . GLY A 1 579 ? -37.059 10.225 43.754 1.00 73.56 579 GLY A C 1
ATOM 4241 O O . GLY A 1 579 ? -37.770 11.177 44.100 1.00 73.56 579 GLY A O 1
ATOM 4242 N N . THR A 1 580 ? -37.577 9.059 43.365 1.00 72.38 580 THR A N 1
ATOM 4243 C CA . THR A 1 580 ? -39.004 8.720 43.274 1.00 72.38 580 THR A CA 1
ATOM 4244 C C . THR A 1 580 ? -39.367 7.552 44.201 1.00 72.38 580 THR A C 1
ATOM 4246 O O . THR A 1 580 ? -39.792 6.509 43.722 1.00 72.38 580 THR A O 1
ATOM 4249 N N . PRO A 1 581 ? -39.412 7.741 45.540 1.00 65.06 581 PRO A N 1
ATOM 4250 C CA . PRO A 1 581 ? -39.587 6.647 46.510 1.00 65.06 581 PRO A CA 1
ATOM 4251 C C . PRO A 1 581 ? -40.834 5.763 46.339 1.00 65.06 581 PRO A C 1
ATOM 4253 O O . PRO A 1 581 ? -40.951 4.738 46.984 1.00 65.06 581 PRO A O 1
ATOM 4256 N N . SER A 1 582 ? -41.807 6.156 45.516 1.00 66.44 582 SER A N 1
ATOM 4257 C CA . SER A 1 582 ? -43.044 5.395 45.276 1.00 66.44 582 SER A CA 1
ATOM 4258 C C . SER A 1 582 ? -43.144 4.789 43.870 1.00 66.44 582 SER A C 1
ATOM 4260 O O . SER A 1 582 ? -44.144 4.131 43.570 1.00 66.44 582 SER A O 1
ATOM 4262 N N . ASP A 1 583 ? -42.164 5.029 42.994 1.00 73.75 583 ASP A N 1
ATOM 4263 C CA . ASP A 1 583 ? -42.166 4.560 41.608 1.00 73.75 583 ASP A CA 1
ATOM 4264 C C . ASP A 1 583 ? -41.091 3.490 41.406 1.00 73.75 583 ASP A C 1
ATOM 4266 O O . ASP A 1 583 ? -39.945 3.774 41.126 1.00 73.75 583 ASP A O 1
ATOM 4270 N N . THR A 1 584 ? -41.468 2.218 41.499 1.00 75.50 584 THR A N 1
ATOM 4271 C CA . THR A 1 584 ? -40.522 1.111 41.263 1.00 75.50 584 THR A CA 1
ATOM 4272 C C . THR A 1 584 ? -40.166 0.911 39.790 1.00 75.50 584 THR A C 1
ATOM 4274 O O . THR A 1 584 ? -39.469 -0.046 39.442 1.00 75.50 584 THR A O 1
ATOM 4277 N N . THR A 1 585 ? -40.718 1.718 38.876 1.00 81.06 585 THR A N 1
ATOM 4278 C CA . THR A 1 585 ? -40.504 1.526 37.438 1.00 81.06 585 THR A CA 1
ATOM 4279 C C . THR A 1 585 ? -39.266 2.223 36.905 1.00 81.06 585 THR A C 1
ATOM 4281 O O . THR A 1 585 ? -38.798 1.805 35.844 1.00 81.06 585 THR A O 1
ATOM 4284 N N . ASP A 1 586 ? -38.728 3.209 37.623 1.00 83.50 586 ASP A N 1
ATOM 4285 C CA . ASP A 1 586 ? -37.501 3.920 37.263 1.00 83.50 586 ASP A CA 1
ATOM 4286 C C . ASP A 1 586 ? -36.293 3.597 38.155 1.00 83.50 586 ASP A C 1
ATOM 4288 O O . ASP A 1 586 ? -35.214 4.141 37.927 1.00 83.50 586 ASP A O 1
ATOM 4292 N N . ASP A 1 587 ? -36.439 2.638 39.071 1.00 86.19 587 ASP A N 1
ATOM 4293 C CA . ASP A 1 587 ? -35.341 2.087 39.863 1.00 86.19 587 ASP A CA 1
ATOM 4294 C C . ASP A 1 587 ? -34.249 1.473 38.979 1.00 86.19 587 ASP A C 1
ATOM 4296 O O . ASP A 1 587 ? -34.497 0.599 38.132 1.00 86.19 587 ASP A O 1
ATOM 4300 N N . PHE A 1 588 ? -33.007 1.888 39.215 1.00 89.94 588 PHE A N 1
ATOM 4301 C CA . PHE A 1 588 ? -31.862 1.440 38.433 1.00 89.94 588 PHE A CA 1
ATOM 4302 C C . PHE A 1 588 ? -30.636 1.163 39.293 1.00 89.94 588 PHE A C 1
ATOM 4304 O O . PHE A 1 588 ? -30.519 1.605 40.431 1.00 89.94 588 PHE A O 1
ATOM 4311 N N . PHE A 1 589 ? -29.675 0.450 38.725 1.00 92.00 589 PHE A N 1
ATOM 4312 C CA . PHE A 1 589 ? -28.323 0.344 39.258 1.00 92.00 589 PHE A CA 1
ATOM 4313 C C . PHE A 1 589 ? -27.321 0.474 38.112 1.00 92.00 589 PHE A C 1
ATOM 4315 O O . PHE A 1 589 ? -27.681 0.350 36.941 1.00 92.00 589 PHE A O 1
ATOM 4322 N N . THR A 1 590 ? -26.066 0.749 38.440 1.00 93.44 590 THR A N 1
ATOM 4323 C CA . THR A 1 590 ? -24.974 0.837 37.469 1.00 93.44 590 THR A CA 1
ATOM 4324 C C . THR A 1 590 ? -23.915 -0.212 37.765 1.00 93.44 590 THR A C 1
ATOM 4326 O O . THR A 1 590 ? -23.695 -0.547 38.928 1.00 93.44 590 THR A O 1
ATOM 4329 N N . ALA A 1 591 ? -23.224 -0.703 36.743 1.00 93.94 591 ALA A N 1
ATOM 4330 C CA . ALA A 1 591 ? -22.064 -1.575 36.902 1.00 93.94 591 ALA A CA 1
ATOM 4331 C C . ALA A 1 591 ? -21.007 -1.286 35.829 1.00 93.94 591 ALA A C 1
ATOM 4333 O O . ALA A 1 591 ? -21.330 -0.772 34.758 1.00 93.94 591 ALA A O 1
ATOM 4334 N N . ASP A 1 592 ? -19.759 -1.649 36.121 1.00 96.19 592 ASP A N 1
ATOM 4335 C CA . ASP A 1 592 ? -18.650 -1.550 35.176 1.00 96.19 592 ASP A CA 1
ATOM 4336 C C . ASP A 1 592 ? -18.373 -2.923 34.554 1.00 96.19 592 ASP A C 1
ATOM 4338 O O . ASP A 1 592 ? -18.345 -3.934 35.267 1.00 96.19 592 ASP A O 1
ATOM 4342 N N . PHE A 1 593 ? -18.118 -2.954 33.244 1.00 96.75 593 PHE A N 1
ATOM 4343 C CA . PHE A 1 593 ? -17.797 -4.175 32.499 1.00 96.75 593 PHE A CA 1
ATOM 4344 C C . PHE A 1 593 ? -16.424 -4.052 31.861 1.00 96.75 593 PHE A C 1
ATOM 4346 O O . PHE A 1 593 ? -16.215 -3.203 30.999 1.00 96.75 593 PHE A O 1
ATOM 4353 N N . GLU A 1 594 ? -15.495 -4.905 32.280 1.00 96.81 594 GLU A N 1
ATOM 4354 C CA . GLU A 1 594 ? -14.151 -4.983 31.714 1.00 96.81 594 GLU A CA 1
ATOM 4355 C C . GLU A 1 594 ? -14.084 -6.125 30.696 1.00 96.81 594 GLU A C 1
ATOM 4357 O O . GLU A 1 594 ? -14.398 -7.277 31.019 1.00 96.81 594 GLU A O 1
ATOM 4362 N N . VAL A 1 595 ? -13.672 -5.788 29.475 1.00 96.44 595 VAL A N 1
ATOM 4363 C CA . VAL A 1 595 ? -13.490 -6.700 28.345 1.00 96.44 595 VAL A CA 1
ATOM 4364 C C . VAL A 1 595 ? -12.001 -6.798 28.032 1.00 96.44 595 VAL A C 1
ATOM 4366 O O . VAL A 1 595 ? -11.353 -5.794 27.733 1.00 96.44 595 VAL A O 1
ATOM 4369 N N . THR A 1 596 ? -11.461 -8.014 28.071 1.00 92.62 596 THR A N 1
ATOM 4370 C CA . THR A 1 596 ? -10.048 -8.282 27.771 1.00 92.62 596 THR A CA 1
ATOM 4371 C C . THR A 1 596 ? -9.931 -9.005 26.441 1.00 92.62 596 THR A C 1
ATOM 4373 O O . THR A 1 596 ? -10.390 -10.141 26.318 1.00 92.62 596 THR A O 1
ATOM 4376 N N . PHE A 1 597 ? -9.257 -8.391 25.474 1.00 90.31 597 PHE A N 1
ATOM 4377 C CA . PHE A 1 597 ? -9.043 -8.927 24.126 1.00 90.31 597 PHE A CA 1
ATOM 4378 C C . PHE A 1 597 ? -7.561 -8.901 23.709 1.00 90.31 597 PHE A C 1
ATOM 4380 O O . PHE A 1 597 ? -6.748 -8.262 24.378 1.00 90.31 597 PHE A O 1
ATOM 4387 N N . ALA A 1 598 ? -7.190 -9.638 22.660 1.00 78.56 598 ALA A N 1
ATOM 4388 C CA . ALA A 1 598 ? -5.809 -9.695 22.160 1.00 78.56 598 ALA A CA 1
ATOM 4389 C C . ALA A 1 598 ? -5.484 -8.566 21.163 1.00 78.56 598 ALA A C 1
ATOM 4391 O O . ALA A 1 598 ? -4.524 -7.831 21.382 1.00 78.56 598 ALA A O 1
ATOM 4392 N N . ALA A 1 599 ? -6.320 -8.400 20.135 1.00 73.94 599 ALA A N 1
ATOM 4393 C CA . ALA A 1 599 ? -6.211 -7.385 19.086 1.00 73.94 599 ALA A CA 1
ATOM 4394 C C . ALA A 1 599 ? -7.572 -6.700 18.858 1.00 73.94 599 ALA A C 1
ATOM 4396 O O . ALA A 1 599 ? -8.612 -7.229 19.264 1.00 73.94 599 ALA A O 1
ATOM 4397 N N . THR A 1 600 ? -7.562 -5.509 18.256 1.00 77.44 600 THR A N 1
ATOM 4398 C CA . THR A 1 600 ? -8.769 -4.771 17.849 1.00 77.44 600 THR A CA 1
ATOM 4399 C C . THR A 1 600 ? -8.899 -4.793 16.331 1.00 77.44 600 THR A C 1
ATOM 4401 O O . THR A 1 600 ? -7.912 -4.470 15.670 1.00 77.44 600 THR A O 1
ATOM 4404 N N . PRO A 1 601 ? -10.087 -5.065 15.766 1.00 73.88 601 PRO A N 1
ATOM 4405 C CA . PRO A 1 601 ? -10.314 -4.879 14.338 1.00 73.88 601 PRO A CA 1
ATOM 4406 C C . PRO A 1 601 ? -10.057 -3.419 13.910 1.00 73.88 601 PRO A C 1
ATOM 4408 O O . PRO A 1 601 ? -10.359 -2.502 14.684 1.00 73.88 601 PRO A O 1
ATOM 4411 N N . PRO A 1 602 ? -9.568 -3.172 12.680 1.00 67.88 602 PRO A N 1
ATOM 4412 C CA . PRO A 1 602 ? -9.239 -1.826 12.193 1.00 67.88 602 PRO A CA 1
ATOM 4413 C C . PRO A 1 602 ? -10.467 -0.920 11.991 1.00 67.88 602 PRO A C 1
ATOM 4415 O O . PRO A 1 602 ? -10.337 0.292 11.822 1.00 67.88 602 PRO A O 1
ATOM 4418 N N . SER A 1 603 ? -11.681 -1.479 12.023 1.00 76.25 603 SER A N 1
ATOM 4419 C CA . SER A 1 603 ? -12.936 -0.727 11.949 1.00 76.25 603 SER A CA 1
ATOM 4420 C C . SER A 1 603 ? -14.037 -1.357 12.813 1.00 76.25 603 SER A C 1
ATOM 4422 O O . SER A 1 603 ? -13.863 -2.428 13.390 1.00 76.25 603 SER A O 1
ATOM 4424 N N . GLY A 1 604 ? -15.191 -0.693 12.909 1.00 86.38 604 GLY A N 1
ATOM 4425 C CA . GLY A 1 604 ? -16.335 -1.167 13.690 1.00 86.38 604 GLY A CA 1
ATOM 4426 C C . GLY A 1 604 ? -16.279 -0.761 15.163 1.00 86.38 604 GLY A C 1
ATOM 4427 O O . GLY A 1 604 ? -15.515 0.112 15.568 1.00 86.38 604 GLY A O 1
ATOM 4428 N N . ASN A 1 605 ? -17.139 -1.378 15.970 1.00 93.50 605 ASN A N 1
ATOM 4429 C CA . ASN A 1 605 ? -17.321 -1.032 17.376 1.00 93.50 605 ASN A CA 1
ATOM 4430 C C . ASN A 1 605 ? -17.156 -2.272 18.254 1.00 93.50 605 ASN A C 1
ATOM 4432 O O . ASN A 1 605 ? -17.584 -3.352 17.858 1.00 93.50 605 ASN A O 1
ATOM 4436 N N . LEU A 1 606 ? -16.634 -2.099 19.468 1.00 95.38 606 LEU A N 1
ATOM 4437 C CA . LEU A 1 606 ? -16.870 -3.041 20.560 1.00 95.38 606 LEU A CA 1
ATOM 4438 C C . LEU A 1 606 ? -18.241 -2.730 21.167 1.00 95.38 606 LEU A C 1
ATOM 4440 O O . LEU A 1 606 ? -18.488 -1.615 21.636 1.00 95.38 606 LEU A O 1
ATOM 4444 N N . GLU A 1 607 ? -19.130 -3.712 21.144 1.00 96.31 607 GLU A N 1
ATOM 4445 C CA . GLU A 1 607 ? -20.509 -3.619 21.609 1.00 96.31 607 GLU A CA 1
ATOM 4446 C C . GLU A 1 607 ? -20.713 -4.464 22.869 1.00 96.31 607 GLU A C 1
ATOM 4448 O O . GLU A 1 607 ? -20.303 -5.623 22.916 1.00 96.31 607 GLU A O 1
ATOM 4453 N N . LEU A 1 608 ? -21.371 -3.892 23.883 1.00 96.81 608 LEU A N 1
ATOM 4454 C CA . LEU A 1 608 ? -21.838 -4.606 25.071 1.00 96.81 608 LEU A CA 1
ATOM 4455 C C . LEU A 1 608 ? -23.364 -4.724 25.023 1.00 96.81 608 LEU A C 1
ATOM 4457 O O . LEU A 1 608 ? -24.075 -3.718 24.946 1.00 96.81 608 LEU A O 1
ATOM 4461 N N . SER A 1 609 ? -23.879 -5.946 25.119 1.00 95.06 609 SER A N 1
ATOM 4462 C CA . SER A 1 609 ? -25.313 -6.235 25.059 1.00 95.06 609 SER A CA 1
ATOM 4463 C C . SER A 1 609 ? -25.763 -7.240 26.123 1.00 95.06 609 SER A C 1
ATOM 4465 O O . SER A 1 609 ? -24.950 -7.962 26.706 1.00 95.06 609 SER A O 1
ATOM 4467 N N . SER A 1 610 ? -27.073 -7.283 26.389 1.00 93.81 610 SER A N 1
ATOM 4468 C CA . SER A 1 610 ? -27.713 -8.312 27.217 1.00 93.81 610 SER A CA 1
ATOM 4469 C C . SER A 1 610 ? -28.799 -9.079 26.460 1.00 93.81 610 SER A C 1
ATOM 4471 O O . SER A 1 610 ? -29.347 -8.607 25.459 1.00 93.81 610 SER A O 1
ATOM 4473 N N . ASP A 1 611 ? -29.157 -10.258 26.971 1.00 89.69 611 ASP A N 1
ATOM 4474 C CA . ASP A 1 611 ? -30.211 -11.114 26.412 1.00 89.69 611 ASP A CA 1
ATOM 4475 C C . ASP A 1 611 ? -31.620 -10.494 26.459 1.00 89.69 611 ASP A C 1
ATOM 4477 O O . ASP A 1 611 ? -32.488 -10.862 25.660 1.00 89.69 611 ASP A O 1
ATOM 4481 N N . VAL A 1 612 ? -31.855 -9.544 27.370 1.00 83.88 612 VAL A N 1
ATOM 4482 C CA . VAL A 1 612 ? -33.178 -8.938 27.602 1.00 83.88 612 VAL A CA 1
ATOM 4483 C C . VAL A 1 612 ? -33.268 -7.498 27.093 1.00 83.88 612 VAL A C 1
ATOM 4485 O O . VAL A 1 612 ? -34.317 -7.101 26.581 1.00 83.88 612 VAL A O 1
ATOM 4488 N N . ASP A 1 613 ? -32.193 -6.717 27.218 1.00 82.62 613 ASP A N 1
ATOM 4489 C CA . ASP A 1 613 ? -32.195 -5.270 26.950 1.00 82.62 613 ASP A CA 1
ATOM 4490 C C . ASP A 1 613 ? -31.590 -4.914 25.582 1.00 82.62 613 ASP A C 1
ATOM 4492 O O . ASP A 1 613 ? -31.763 -3.792 25.107 1.00 82.62 613 ASP A O 1
ATOM 4496 N N . GLY A 1 614 ? -30.938 -5.871 24.911 1.00 90.06 614 GLY A N 1
ATOM 4497 C CA . GLY A 1 614 ? -30.245 -5.640 23.647 1.00 90.06 614 GLY A CA 1
ATOM 4498 C C . GLY A 1 614 ? -28.941 -4.875 23.856 1.00 90.06 614 GLY A C 1
ATOM 4499 O O . GLY A 1 614 ? -28.226 -5.130 24.821 1.00 90.06 614 GLY A O 1
ATOM 4500 N N . VAL A 1 615 ? -28.618 -3.963 22.937 1.00 93.12 615 VAL A N 1
ATOM 4501 C CA . VAL A 1 615 ? -27.377 -3.173 22.970 1.00 93.12 615 VAL A CA 1
ATOM 4502 C C . VAL A 1 615 ? -27.438 -2.128 24.076 1.00 93.12 615 VAL A C 1
ATOM 4504 O O . VAL A 1 615 ? -28.345 -1.294 24.087 1.00 93.12 615 VAL A O 1
ATOM 4507 N N . LEU A 1 616 ? -26.468 -2.167 24.986 1.00 92.94 616 LEU A N 1
ATOM 4508 C CA . LEU A 1 616 ? -26.404 -1.296 26.157 1.00 92.94 616 LEU A CA 1
ATOM 4509 C C . LEU A 1 616 ? -25.411 -0.154 25.964 1.00 92.94 616 LEU A C 1
ATOM 4511 O O . LEU A 1 616 ? -25.720 0.982 26.316 1.00 92.94 616 LEU A O 1
ATOM 4515 N N . ASP A 1 617 ? -24.240 -0.454 25.403 1.00 95.25 617 ASP A N 1
ATOM 4516 C CA . ASP A 1 617 ? -23.196 0.534 25.141 1.00 95.25 617 ASP A CA 1
ATOM 4517 C C . ASP A 1 617 ? -22.294 0.097 23.975 1.00 95.25 617 ASP A C 1
ATOM 4519 O O . ASP A 1 617 ? -22.209 -1.089 23.645 1.00 95.25 617 ASP A O 1
ATOM 4523 N N . THR A 1 618 ? -21.631 1.061 23.337 1.00 96.19 618 THR A N 1
ATOM 4524 C CA . THR A 1 618 ? -20.736 0.831 22.193 1.00 96.19 618 THR A CA 1
ATOM 4525 C C . THR A 1 618 ? -19.568 1.804 22.201 1.00 96.19 618 THR A C 1
ATOM 4527 O O . THR A 1 618 ? -19.758 2.994 22.457 1.00 96.19 618 THR A O 1
ATOM 4530 N N . VAL A 1 619 ? -18.392 1.340 21.789 1.00 95.50 619 VAL A N 1
ATOM 4531 C CA . VAL A 1 619 ? -17.207 2.182 21.585 1.00 95.50 619 VAL A CA 1
ATOM 4532 C C . VAL A 1 619 ? -16.529 1.841 20.259 1.00 95.50 619 VAL A C 1
ATOM 4534 O O . VAL A 1 619 ? -16.547 0.691 19.837 1.00 95.50 619 VAL A O 1
ATOM 4537 N N . ASP A 1 620 ? -15.950 2.836 19.589 1.00 91.88 620 ASP A N 1
ATOM 4538 C CA . ASP A 1 620 ? -15.195 2.645 18.345 1.00 91.88 620 ASP A CA 1
ATOM 4539 C C . ASP A 1 620 ? -13.937 1.797 18.609 1.00 91.88 620 ASP A C 1
ATOM 4541 O O . ASP A 1 620 ? -13.112 2.158 19.459 1.00 91.88 620 ASP A O 1
ATOM 4545 N N . ALA A 1 621 ? -13.806 0.677 17.891 1.00 86.69 621 ALA A N 1
ATOM 4546 C CA . ALA A 1 621 ? -12.729 -0.297 18.066 1.00 86.69 621 ALA A CA 1
ATOM 4547 C C . ALA A 1 621 ? -11.339 0.322 17.844 1.00 86.69 621 ALA A C 1
ATOM 4549 O O . ALA A 1 621 ? -10.397 -0.029 18.550 1.00 86.69 621 ALA A O 1
ATOM 4550 N N . SER A 1 622 ? -11.232 1.317 16.956 1.00 81.19 622 SER A N 1
ATOM 4551 C CA . SER A 1 622 ? -9.974 2.017 16.653 1.00 81.19 622 SER A CA 1
ATOM 4552 C C . SER A 1 622 ? -9.480 2.932 17.785 1.00 81.19 622 SER A C 1
ATOM 4554 O O . SER A 1 622 ? -8.363 3.448 17.741 1.00 81.19 622 SER A O 1
ATOM 4556 N N . THR A 1 623 ? -10.304 3.165 18.813 1.00 84.25 623 THR A N 1
ATOM 4557 C CA . THR A 1 623 ? -10.020 4.135 19.887 1.00 84.25 623 THR A CA 1
ATOM 4558 C C . THR A 1 623 ? -9.675 3.499 21.231 1.00 84.25 623 THR A C 1
ATOM 4560 O O . THR A 1 623 ? -9.404 4.217 22.200 1.00 84.25 623 THR A O 1
ATOM 4563 N N . ILE A 1 624 ? -9.693 2.169 21.316 1.00 85.06 624 ILE A N 1
ATOM 4564 C CA . ILE A 1 624 ? -9.577 1.427 22.574 1.00 85.06 624 ILE A CA 1
ATOM 4565 C C . ILE A 1 624 ? -8.331 0.543 22.603 1.00 85.06 624 ILE A C 1
ATOM 4567 O O . ILE A 1 624 ? -7.772 0.181 21.578 1.00 85.06 624 ILE A O 1
ATOM 4571 N N . SER A 1 625 ? -7.888 0.188 23.807 1.00 88.00 625 SER A N 1
ATOM 4572 C CA . SER A 1 625 ? -6.845 -0.817 24.025 1.00 88.00 625 SER A CA 1
ATOM 4573 C C . SER A 1 625 ? -7.288 -1.802 25.102 1.00 88.00 625 SER A C 1
ATOM 4575 O O . SER A 1 625 ? -8.169 -1.495 25.905 1.00 88.00 625 SER A O 1
ATOM 4577 N N . SER A 1 626 ? -6.713 -3.004 25.089 1.00 89.62 626 SER A N 1
ATOM 4578 C CA . SER A 1 626 ? -7.068 -4.068 26.029 1.00 89.62 626 SER A CA 1
ATOM 4579 C C . SER A 1 626 ? -6.369 -3.892 27.388 1.00 89.62 626 SER A C 1
ATOM 4581 O O . SER A 1 626 ? -5.152 -3.672 27.417 1.00 89.62 626 SER A O 1
ATOM 4583 N N . PRO A 1 627 ? -7.075 -4.055 28.524 1.00 93.88 627 PRO A N 1
ATOM 4584 C CA . PRO A 1 627 ? -8.521 -4.247 28.634 1.00 93.88 627 PRO A CA 1
ATOM 4585 C C . PRO A 1 627 ? -9.293 -2.924 28.488 1.00 93.88 627 PRO A C 1
ATOM 4587 O O . PRO A 1 627 ? -8.832 -1.876 28.945 1.00 93.88 627 PRO A O 1
ATOM 4590 N N . TYR A 1 628 ? -10.497 -2.986 27.914 1.00 95.56 628 TYR A N 1
ATOM 4591 C CA . TYR A 1 628 ? -11.415 -1.845 27.847 1.00 95.56 628 TYR A CA 1
ATOM 4592 C C . TYR A 1 628 ? -12.527 -1.980 28.889 1.00 95.56 628 TYR A C 1
ATOM 4594 O O . TYR A 1 628 ? -13.075 -3.065 29.078 1.00 95.56 628 TYR A O 1
ATOM 4602 N N . THR A 1 629 ? -12.891 -0.877 29.546 1.00 97.06 629 THR A N 1
ATOM 4603 C CA . THR A 1 629 ? -13.958 -0.859 30.554 1.00 97.06 629 THR A CA 1
ATOM 4604 C C . THR A 1 629 ? -15.110 0.037 30.116 1.00 97.06 629 THR A C 1
ATOM 4606 O O . THR A 1 629 ? -14.936 1.248 29.985 1.00 97.06 629 THR A O 1
ATOM 4609 N N . PHE A 1 630 ? -16.302 -0.542 29.979 1.00 96.62 630 PHE A N 1
ATOM 4610 C CA . PHE A 1 630 ? -17.554 0.211 29.946 1.00 96.62 630 PHE A CA 1
ATOM 4611 C C . PHE A 1 630 ? -17.894 0.643 31.372 1.00 96.62 630 PHE A C 1
ATOM 4613 O O . PHE A 1 630 ? -18.029 -0.204 32.257 1.00 96.62 630 PHE A O 1
ATOM 4620 N N . VAL A 1 631 ? -17.988 1.950 31.610 1.00 95.38 631 VAL A N 1
ATOM 4621 C CA . VAL A 1 631 ? -18.124 2.520 32.958 1.00 95.38 631 VAL A CA 1
ATOM 4622 C C . VAL A 1 631 ? -19.563 2.952 33.212 1.00 95.38 631 VAL A C 1
ATOM 4624 O O . VAL A 1 631 ? -20.153 3.658 32.399 1.00 95.38 631 VAL A O 1
ATOM 4627 N N . ALA A 1 632 ? -20.092 2.593 34.380 1.00 92.69 632 ALA A N 1
ATOM 4628 C CA . ALA A 1 632 ? -21.412 2.974 34.872 1.00 92.69 632 ALA A CA 1
ATOM 4629 C C . ALA A 1 632 ? -22.568 2.630 33.912 1.00 92.69 632 ALA A C 1
ATOM 4631 O O . ALA A 1 632 ? -23.514 3.408 33.763 1.00 92.69 632 ALA A O 1
ATOM 4632 N N . VAL A 1 633 ? -22.523 1.442 33.298 1.00 94.69 633 VAL A N 1
ATOM 4633 C CA . VAL A 1 633 ? -23.602 0.934 32.439 1.00 94.69 633 VAL A CA 1
ATOM 4634 C C . VAL A 1 633 ? -24.857 0.730 33.287 1.00 94.69 633 VAL A C 1
ATOM 4636 O O . VAL A 1 633 ? -24.810 0.057 34.318 1.00 94.69 633 VAL A O 1
ATOM 4639 N N . GLN A 1 634 ? -25.972 1.336 32.875 1.00 92.75 634 GLN A N 1
ATOM 4640 C CA . GLN A 1 634 ? -27.212 1.401 33.650 1.00 92.75 634 GLN A CA 1
ATOM 4641 C C . GLN A 1 634 ? -28.153 0.230 33.336 1.00 92.75 634 GLN A C 1
ATOM 4643 O O . GLN A 1 634 ? -28.437 -0.053 32.175 1.00 92.75 634 GLN A O 1
ATOM 4648 N N . PHE A 1 635 ? -28.703 -0.394 34.380 1.00 90.75 635 PHE A N 1
ATOM 4649 C CA . PHE A 1 635 ? -29.663 -1.496 34.293 1.00 90.75 635 PHE A CA 1
ATOM 4650 C C . PHE A 1 635 ? -30.881 -1.257 35.192 1.00 90.75 635 PHE A C 1
ATOM 4652 O O . PHE A 1 635 ? -30.750 -0.623 36.242 1.00 90.75 635 PHE A O 1
ATOM 4659 N N . PRO A 1 636 ? -32.053 -1.820 34.848 1.00 88.88 636 PRO A N 1
ATOM 4660 C CA . PRO A 1 636 ? -33.196 -1.865 35.756 1.00 88.88 636 PRO A CA 1
ATOM 4661 C C . PRO A 1 636 ? -32.874 -2.665 37.028 1.00 88.88 636 PRO A C 1
ATOM 4663 O O . PRO A 1 636 ? -32.354 -3.780 36.940 1.00 88.88 636 PRO A O 1
ATOM 4666 N N . ALA A 1 637 ? -33.218 -2.132 38.203 1.00 86.69 637 ALA A N 1
ATOM 4667 C CA . ALA A 1 637 ? -33.102 -2.842 39.479 1.00 86.69 637 ALA A CA 1
ATOM 4668 C C . ALA A 1 637 ? -34.387 -3.645 39.759 1.00 86.69 637 ALA A C 1
ATOM 4670 O O . ALA A 1 637 ? -35.303 -3.169 40.421 1.00 86.69 637 ALA A O 1
ATOM 4671 N N . ASP A 1 638 ? -34.485 -4.851 39.191 1.00 83.62 638 ASP A N 1
ATOM 4672 C CA . ASP A 1 638 ? -35.684 -5.707 39.234 1.00 83.62 638 ASP A CA 1
ATOM 4673 C C . ASP A 1 638 ? -35.433 -7.121 39.797 1.00 83.62 638 ASP A C 1
ATOM 4675 O O . ASP A 1 638 ? -36.299 -8.004 39.726 1.00 83.62 638 ASP A O 1
ATOM 4679 N N . GLY A 1 639 ? -34.234 -7.370 40.329 1.00 78.56 639 GLY A N 1
ATOM 4680 C CA . GLY A 1 639 ? -33.838 -8.678 40.853 1.00 78.56 639 GLY A CA 1
ATOM 4681 C C . GLY A 1 639 ? -33.596 -9.765 39.798 1.00 78.56 639 GLY A C 1
ATOM 4682 O O . GLY A 1 639 ? -33.391 -10.924 40.166 1.00 78.56 639 GLY A O 1
ATOM 4683 N N . ALA A 1 640 ? -33.656 -9.449 38.499 1.00 82.44 640 ALA A N 1
ATOM 4684 C CA . ALA A 1 640 ? -33.439 -10.428 37.437 1.00 82.44 640 ALA A CA 1
ATOM 4685 C C . ALA A 1 640 ? -31.945 -10.718 37.203 1.00 82.44 640 ALA A C 1
ATOM 4687 O O . ALA A 1 640 ? -31.077 -9.857 37.359 1.00 82.44 640 ALA A O 1
ATOM 4688 N N . THR A 1 641 ? -31.639 -11.946 36.784 1.00 85.81 641 THR A N 1
ATOM 4689 C CA . THR A 1 641 ? -30.318 -12.315 36.251 1.00 85.81 641 THR A CA 1
ATOM 4690 C C . THR A 1 641 ? -30.274 -12.078 34.745 1.00 85.81 641 THR A C 1
ATOM 4692 O O . THR A 1 641 ? -31.267 -12.380 34.082 1.00 85.81 641 THR A O 1
ATOM 4695 N N . ARG A 1 642 ? -29.146 -11.595 34.209 1.00 88.56 642 ARG A N 1
ATOM 4696 C CA . ARG A 1 642 ? -28.967 -11.309 32.772 1.00 88.56 642 ARG A CA 1
ATOM 4697 C C . ARG A 1 642 ? -27.683 -11.936 32.236 1.00 88.56 642 ARG A C 1
ATOM 4699 O O . ARG A 1 642 ? -26.660 -11.948 32.933 1.00 88.56 642 ARG A O 1
ATOM 4706 N N . ASP A 1 643 ? -27.757 -12.429 31.007 1.00 93.81 643 ASP A N 1
ATOM 4707 C CA . ASP A 1 643 ? -26.607 -12.910 30.243 1.00 93.81 643 ASP A CA 1
ATOM 4708 C C . ASP A 1 643 ? -26.001 -11.720 29.496 1.00 93.81 643 ASP A C 1
ATOM 4710 O O . ASP A 1 643 ? -26.730 -10.894 28.945 1.00 93.81 643 ASP A O 1
ATOM 4714 N N . MET A 1 644 ? -24.674 -11.622 29.481 1.00 96.19 644 MET A N 1
ATOM 4715 C CA . MET A 1 644 ? -23.966 -10.487 28.884 1.00 96.19 644 MET A CA 1
ATOM 4716 C C . MET A 1 644 ? -23.124 -10.950 27.709 1.00 96.19 644 MET A C 1
ATOM 4718 O O . MET A 1 644 ? -22.428 -11.957 27.819 1.00 96.19 644 MET A O 1
ATOM 4722 N N . THR A 1 645 ? -23.168 -10.202 26.609 1.00 96.19 645 THR A N 1
ATOM 4723 C CA . THR A 1 645 ? -22.365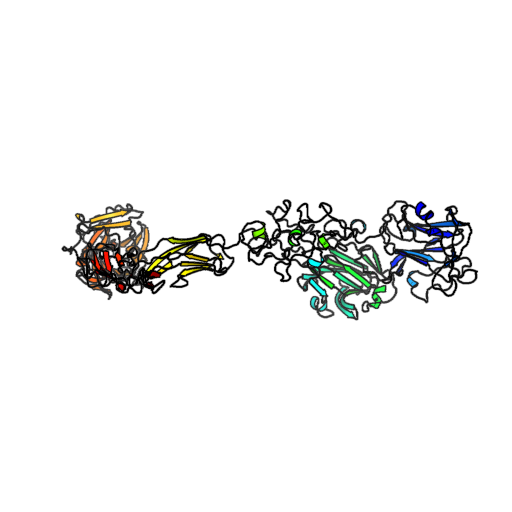 -10.461 25.411 1.00 96.19 645 THR A CA 1
ATOM 4724 C C . THR A 1 645 ? -21.515 -9.243 25.080 1.00 96.19 645 THR A C 1
ATOM 4726 O O . THR A 1 645 ? -22.029 -8.126 25.051 1.00 96.19 645 THR A O 1
ATOM 4729 N N . ALA A 1 646 ? -20.223 -9.464 24.844 1.00 96.19 646 ALA A N 1
ATOM 4730 C CA . ALA A 1 646 ? -19.327 -8.480 24.249 1.00 96.19 646 ALA A CA 1
ATOM 4731 C C . ALA A 1 646 ? -18.903 -8.979 22.865 1.00 96.19 646 ALA A C 1
ATOM 4733 O O . ALA A 1 646 ? -18.493 -10.132 22.740 1.00 96.19 646 ALA A O 1
ATOM 4734 N N . GLU A 1 647 ? -19.019 -8.134 21.845 1.00 94.94 647 GLU A N 1
ATOM 4735 C CA . GLU A 1 647 ? -18.791 -8.500 20.442 1.00 94.94 647 GLU A CA 1
ATOM 4736 C C . GLU A 1 647 ? -18.188 -7.324 19.672 1.00 94.94 647 GLU A C 1
ATOM 4738 O O . GLU A 1 647 ? -18.603 -6.178 19.863 1.00 94.94 647 GLU A O 1
ATOM 4743 N N . PHE A 1 648 ? -17.229 -7.593 18.786 1.00 92.50 648 PHE A N 1
ATOM 4744 C CA . PHE A 1 648 ? -16.795 -6.601 17.805 1.00 92.50 648 PHE A CA 1
ATOM 4745 C C . PHE A 1 648 ? -17.683 -6.655 16.561 1.00 92.50 648 PHE A C 1
ATOM 4747 O O . PHE A 1 648 ? -17.842 -7.692 15.931 1.00 92.50 648 PHE A O 1
ATOM 4754 N N . THR A 1 649 ? -18.250 -5.523 16.151 1.00 89.62 649 THR A N 1
ATOM 4755 C CA . THR A 1 649 ? -19.234 -5.502 15.056 1.00 89.62 649 THR A CA 1
ATOM 4756 C C . THR A 1 649 ? -18.631 -5.708 13.666 1.00 89.62 649 THR A C 1
ATOM 4758 O O . THR A 1 649 ? -19.356 -6.099 12.750 1.00 89.62 649 THR A O 1
ATOM 4761 N N . ALA A 1 650 ? -17.330 -5.449 13.493 1.00 82.25 650 ALA A N 1
ATOM 4762 C CA . ALA A 1 650 ? -16.608 -5.743 12.253 1.00 82.25 650 ALA A CA 1
ATOM 4763 C C . ALA A 1 650 ? -16.207 -7.223 12.138 1.00 82.25 650 ALA A C 1
ATOM 4765 O O . ALA A 1 650 ? -16.123 -7.734 11.026 1.00 82.25 650 ALA A O 1
ATOM 4766 N N . ASP A 1 651 ? -16.051 -7.917 13.270 1.00 80.81 651 ASP A N 1
ATOM 4767 C CA . ASP A 1 651 ? -15.801 -9.356 13.336 1.00 80.81 651 ASP A CA 1
ATOM 4768 C C . ASP A 1 651 ? -16.709 -10.003 14.389 1.00 80.81 651 ASP A C 1
ATOM 4770 O O . ASP A 1 651 ? -16.360 -10.176 15.557 1.00 80.81 651 ASP A O 1
ATOM 4774 N N . THR A 1 652 ? -17.896 -10.403 13.935 1.00 80.12 652 THR A N 1
ATOM 4775 C CA . THR A 1 652 ? -18.917 -11.048 14.780 1.00 80.12 652 THR A CA 1
ATOM 4776 C C . THR A 1 652 ? -18.482 -12.409 15.343 1.00 80.12 652 THR A C 1
ATOM 4778 O O . THR A 1 652 ? -19.156 -12.970 16.210 1.00 80.12 652 THR A O 1
ATOM 4781 N N . SER A 1 653 ? -17.374 -12.980 14.849 1.00 79.69 653 SER A N 1
ATOM 4782 C CA . SER A 1 653 ? -16.793 -14.196 15.421 1.00 79.69 653 SER A CA 1
ATOM 4783 C C . SER A 1 653 ? -16.000 -13.902 16.701 1.00 79.69 653 SER A C 1
ATOM 4785 O O . SER A 1 653 ? -15.964 -14.747 17.603 1.00 79.69 653 SER A O 1
ATOM 4787 N N . CYS A 1 654 ? -15.478 -12.677 16.838 1.00 85.62 654 CYS A N 1
ATOM 4788 C CA . CYS A 1 654 ? -14.843 -12.156 18.043 1.00 85.62 654 CYS A CA 1
ATOM 4789 C C . CYS A 1 654 ? -15.893 -11.737 19.083 1.00 85.62 654 CYS A C 1
ATOM 4791 O O . CYS A 1 654 ? -16.177 -10.557 19.312 1.00 85.62 654 CYS A O 1
ATOM 4793 N N . THR A 1 655 ? -16.492 -12.742 19.721 1.00 92.12 655 THR A N 1
ATOM 4794 C CA . THR A 1 655 ? -17.563 -12.579 20.707 1.00 92.12 655 THR A CA 1
ATOM 4795 C C . THR A 1 655 ? -17.329 -13.438 21.947 1.00 92.12 655 THR A C 1
ATOM 4797 O O . THR A 1 655 ? -16.776 -14.539 21.880 1.00 92.12 655 THR A O 1
ATOM 4800 N N . ILE A 1 656 ? -17.783 -12.952 23.100 1.00 94.81 656 ILE A N 1
ATOM 4801 C CA . ILE A 1 656 ? -17.898 -13.743 24.326 1.00 94.81 656 ILE A CA 1
ATOM 4802 C C . ILE A 1 656 ? -19.265 -13.505 24.961 1.00 94.81 656 ILE A C 1
ATOM 4804 O O . ILE A 1 656 ? -19.704 -12.365 25.103 1.00 94.81 656 ILE A O 1
ATOM 4808 N N . THR A 1 657 ? -19.915 -14.586 25.394 1.00 95.38 657 THR A N 1
ATOM 4809 C CA . THR A 1 657 ? -21.155 -14.528 26.174 1.00 95.38 657 THR A CA 1
ATOM 4810 C C . THR A 1 657 ? -20.940 -15.172 27.536 1.00 95.38 657 THR A C 1
ATOM 4812 O O . THR A 1 657 ? -20.611 -16.356 27.628 1.00 95.38 657 THR A O 1
ATOM 4815 N N . GLU A 1 658 ? -21.192 -14.409 28.594 1.00 95.44 658 GLU A N 1
ATOM 4816 C CA . GLU A 1 658 ? -21.156 -14.875 29.978 1.00 95.44 658 GLU A CA 1
ATOM 4817 C C . GLU A 1 658 ? -22.581 -15.022 30.525 1.00 95.44 658 GLU A C 1
ATOM 4819 O O . GLU A 1 658 ? -23.358 -14.065 30.591 1.00 95.44 658 GLU A O 1
ATOM 4824 N N . ILE A 1 659 ? -22.925 -16.248 30.925 1.00 91.81 659 ILE A N 1
ATOM 4825 C CA . ILE A 1 659 ? -24.275 -16.617 31.369 1.00 91.81 659 ILE A CA 1
ATOM 4826 C C . ILE A 1 659 ? -24.483 -16.207 32.829 1.00 91.81 659 ILE A C 1
ATOM 4828 O O . ILE A 1 659 ? -23.738 -16.633 33.715 1.00 91.81 659 ILE A O 1
ATOM 4832 N N . GLY A 1 660 ? -25.532 -15.430 33.094 1.00 86.19 660 GLY A N 1
ATOM 4833 C CA . GLY A 1 660 ? -25.900 -14.943 34.420 1.00 86.19 660 GLY A CA 1
ATOM 4834 C C . GLY A 1 660 ? -24.855 -14.021 35.046 1.00 86.19 660 GLY A C 1
ATOM 4835 O O . GLY A 1 660 ? -24.749 -13.984 36.273 1.00 86.19 660 GLY A O 1
ATOM 4836 N N . LEU A 1 661 ? -24.064 -13.317 34.225 1.00 90.75 661 LEU A N 1
ATOM 4837 C CA . LEU A 1 661 ? -22.992 -12.436 34.697 1.00 90.75 661 LEU A CA 1
ATOM 4838 C C . LEU A 1 661 ? -23.536 -11.305 35.577 1.00 90.75 661 LEU A C 1
ATOM 4840 O O . LEU A 1 661 ? -22.912 -10.931 36.570 1.00 90.75 661 LEU A O 1
ATOM 4844 N N . VAL A 1 662 ? -24.716 -10.784 35.235 1.00 89.56 662 VAL A N 1
ATOM 4845 C CA . VAL A 1 662 ? -25.402 -9.750 36.012 1.00 89.56 662 VAL A CA 1
ATOM 4846 C C . VAL A 1 662 ? -26.472 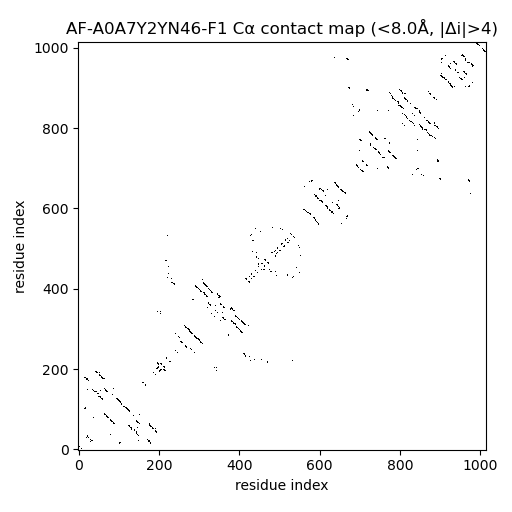-10.397 36.877 1.00 89.56 662 VAL A C 1
ATOM 4848 O O . VAL A 1 662 ? -27.315 -11.148 36.393 1.00 89.56 662 VAL A O 1
ATOM 4851 N N . THR A 1 663 ? -26.480 -10.050 38.161 1.00 86.94 663 THR A N 1
ATOM 4852 C CA . THR A 1 663 ? -27.618 -10.277 39.057 1.00 86.94 663 THR A CA 1
ATOM 4853 C C . THR A 1 663 ? -28.079 -8.921 39.566 1.00 86.94 663 THR A C 1
ATOM 4855 O O . THR A 1 663 ? -27.390 -8.315 40.388 1.00 86.94 663 THR A O 1
ATOM 4858 N N . ALA A 1 664 ? -29.207 -8.427 39.054 1.00 84.88 664 ALA A N 1
ATOM 4859 C CA . ALA A 1 664 ? -29.722 -7.122 39.442 1.00 84.88 664 ALA A CA 1
ATOM 4860 C C . ALA A 1 664 ? -30.083 -7.103 40.941 1.00 84.88 664 ALA A C 1
ATOM 4862 O O . ALA A 1 664 ? -30.617 -8.094 41.455 1.00 84.88 664 ALA A O 1
ATOM 4863 N N . PRO A 1 665 ? -29.820 -6.002 41.667 1.00 83.69 665 PRO A N 1
ATOM 4864 C CA . PRO A 1 665 ? -30.476 -5.753 42.940 1.00 83.69 665 PRO A CA 1
ATOM 4865 C C . PRO A 1 665 ? -31.995 -5.657 42.734 1.00 83.69 665 PRO A C 1
ATOM 4867 O O . PRO A 1 665 ? -32.471 -5.339 41.642 1.00 83.69 665 PRO A O 1
ATOM 4870 N N . PHE A 1 666 ? -32.755 -5.954 43.786 1.00 80.25 666 PHE A N 1
ATOM 4871 C CA . PHE A 1 666 ? -34.195 -5.700 43.803 1.00 80.25 666 PHE A CA 1
ATOM 4872 C C . PHE A 1 666 ? -34.478 -4.194 43.908 1.00 80.25 666 PHE A C 1
ATOM 4874 O O . PHE A 1 666 ? -33.636 -3.439 44.404 1.00 80.25 666 PHE A O 1
ATOM 4881 N N . GLU A 1 667 ? -35.662 -3.789 43.448 1.00 82.19 667 GLU A N 1
ATOM 4882 C CA . GLU A 1 667 ? -36.189 -2.424 43.545 1.00 82.19 667 GLU A CA 1
ATOM 4883 C C . GLU A 1 667 ? -36.063 -1.837 44.964 1.00 82.19 667 GLU A C 1
ATOM 4885 O O . GLU A 1 667 ? -36.217 -2.537 45.972 1.00 82.19 667 GLU A O 1
ATOM 4890 N N . CYS A 1 668 ? -35.759 -0.543 45.032 1.00 72.94 668 CYS A N 1
ATOM 4891 C CA . CYS A 1 668 ? -35.478 0.208 46.255 1.00 72.94 668 CYS A CA 1
ATOM 4892 C C . CYS A 1 668 ? -36.463 1.352 46.513 1.00 72.94 668 CYS A C 1
ATOM 4894 O O . CYS A 1 668 ? -36.442 1.909 47.611 1.00 72.94 668 CYS A O 1
ATOM 4896 N N . SER A 1 669 ? -37.350 1.657 45.567 1.00 72.38 669 SER A N 1
ATOM 4897 C CA . SER A 1 669 ? -38.530 2.482 45.810 1.00 72.38 669 SER A CA 1
ATOM 4898 C C . SER A 1 669 ? -39.570 1.697 46.614 1.00 72.38 669 SER A C 1
ATOM 4900 O O . SER A 1 669 ? -40.057 0.651 46.174 1.00 72.38 669 SER A O 1
ATOM 4902 N N . ASP A 1 670 ? -39.956 2.191 47.792 1.00 62.69 670 ASP A N 1
ATOM 4903 C CA . ASP A 1 670 ? -41.078 1.653 48.558 1.00 62.69 670 ASP A CA 1
ATOM 4904 C C . ASP A 1 670 ? -42.031 2.716 49.148 1.00 62.69 670 ASP A C 1
ATOM 4906 O O . ASP A 1 670 ? -41.691 3.828 49.550 1.00 62.69 670 ASP A O 1
ATOM 4910 N N . ASP A 1 671 ? -43.307 2.342 49.195 1.00 60.78 671 ASP A N 1
ATOM 4911 C CA . ASP A 1 671 ? -44.408 3.211 49.590 1.00 60.78 671 ASP A CA 1
ATOM 4912 C C . ASP A 1 671 ? -44.487 3.319 51.137 1.00 60.78 671 ASP A C 1
ATOM 4914 O O . ASP A 1 671 ? -44.990 2.422 51.816 1.00 60.78 671 ASP A O 1
ATOM 4918 N N . ALA A 1 672 ? -44.067 4.477 51.668 1.00 53.94 672 ALA A N 1
ATOM 4919 C CA . ALA A 1 672 ? -44.481 5.092 52.944 1.00 53.94 672 ALA A CA 1
ATOM 4920 C C . ALA A 1 672 ? -43.834 4.645 54.284 1.00 53.94 672 ALA A C 1
ATOM 4922 O O . ALA A 1 672 ? -44.541 4.273 55.234 1.00 53.94 672 ALA A O 1
ATOM 4923 N N . CYS A 1 673 ? -42.520 4.842 54.457 1.00 57.34 673 CYS A N 1
ATOM 4924 C CA . CYS A 1 673 ? -41.913 4.943 55.798 1.00 57.34 673 CYS A CA 1
ATOM 4925 C C . CYS A 1 673 ? -42.046 6.392 56.352 1.00 57.34 673 CYS A C 1
ATOM 4927 O O . CYS A 1 673 ? -41.441 7.327 55.835 1.00 57.34 673 CYS A O 1
ATOM 4929 N N . ASP A 1 674 ? -42.852 6.594 57.407 1.00 52.59 674 ASP A N 1
ATOM 4930 C CA . ASP A 1 674 ? -42.993 7.889 58.110 1.00 52.59 674 ASP A CA 1
ATOM 4931 C C . ASP A 1 674 ? -41.797 8.166 59.059 1.00 52.59 674 ASP A C 1
ATOM 4933 O O . ASP A 1 674 ? -41.339 7.264 59.764 1.00 52.59 674 ASP A O 1
ATOM 4937 N N . ASP A 1 675 ? -41.356 9.433 59.140 1.00 51.06 675 ASP A N 1
ATOM 4938 C CA . ASP A 1 675 ? -40.275 9.950 60.009 1.00 51.06 675 ASP A CA 1
ATOM 4939 C C . ASP A 1 675 ? -40.523 9.657 61.510 1.00 51.06 675 ASP A C 1
ATOM 4941 O O . ASP A 1 675 ? -41.495 10.133 62.115 1.00 51.06 675 ASP A O 1
ATOM 4945 N N . VAL A 1 676 ? -39.639 8.879 62.149 1.00 46.31 676 VAL A N 1
ATOM 4946 C CA . VAL A 1 676 ? -39.711 8.601 63.593 1.00 46.31 676 VAL A CA 1
ATOM 4947 C C . VAL A 1 676 ? -38.966 9.690 64.368 1.00 46.31 676 VAL A C 1
ATOM 4949 O O . VAL A 1 676 ? -37.808 9.540 64.752 1.00 46.31 676 VAL A O 1
ATOM 4952 N N . ILE A 1 677 ? -39.682 10.772 64.681 1.00 48.03 677 ILE A N 1
ATOM 4953 C CA . ILE A 1 677 ? -39.198 11.870 65.531 1.00 48.03 677 ILE A CA 1
ATOM 4954 C C . ILE A 1 677 ? -38.880 11.368 66.962 1.00 48.03 677 ILE A C 1
ATOM 4956 O O . ILE A 1 677 ? -39.794 10.911 67.666 1.00 48.03 677 ILE A O 1
ATOM 4960 N N . PRO A 1 678 ? -37.641 11.520 67.477 1.00 42.22 678 PRO A N 1
ATOM 4961 C CA . PRO A 1 678 ? -37.338 11.250 68.880 1.00 42.22 678 PRO A CA 1
ATOM 4962 C C . PRO A 1 678 ? -38.104 12.211 69.816 1.00 42.22 678 PRO A C 1
ATOM 4964 O O . PRO A 1 678 ? -38.139 13.419 69.579 1.00 42.22 678 PRO A O 1
ATOM 4967 N N . PRO A 1 679 ? -38.712 11.747 70.926 1.00 40.41 679 PRO A N 1
ATOM 4968 C CA . PRO A 1 679 ? -39.425 12.636 71.844 1.00 40.41 679 PRO A CA 1
ATOM 4969 C C . PRO A 1 679 ? -38.462 13.564 72.611 1.00 40.41 679 PRO A C 1
ATOM 4971 O O . PRO A 1 679 ? -37.782 13.112 73.532 1.00 40.41 679 PRO A O 1
ATOM 4974 N N . GLY A 1 680 ? -38.448 14.869 72.301 1.00 52.81 680 GLY A N 1
ATOM 4975 C CA . GLY A 1 680 ? -37.664 15.846 73.082 1.00 52.81 680 GLY A CA 1
ATOM 4976 C C . GLY A 1 680 ? -37.268 17.169 72.412 1.00 52.81 680 GLY A C 1
ATOM 4977 O O . GLY A 1 680 ? -36.406 17.850 72.956 1.00 52.81 680 GLY A O 1
ATOM 4978 N N . ASN A 1 681 ? -37.875 17.532 71.278 1.00 55.00 681 ASN A N 1
ATOM 4979 C CA . ASN A 1 681 ? -37.423 18.579 70.349 1.00 55.00 681 ASN A CA 1
ATOM 4980 C C . ASN A 1 681 ? -36.888 19.869 71.012 1.00 55.00 681 ASN A C 1
ATOM 4982 O O . ASN A 1 681 ? -37.657 20.569 71.687 1.00 55.00 681 ASN A O 1
ATOM 4986 N N . PRO A 1 682 ? -35.620 20.250 70.769 1.00 63.34 682 PRO A N 1
ATOM 4987 C CA . PRO A 1 682 ? -35.158 21.596 71.066 1.00 63.34 682 PRO A CA 1
ATOM 4988 C C . PRO A 1 682 ? -35.944 22.610 70.214 1.00 63.34 682 PRO A C 1
ATOM 4990 O O . PRO A 1 682 ? -36.233 22.386 69.042 1.00 63.34 682 PRO A O 1
ATOM 4993 N N . SER A 1 683 ? -36.343 23.729 70.816 1.00 69.31 683 SER A N 1
ATOM 4994 C CA . SER A 1 683 ? -37.078 24.820 70.147 1.00 69.31 683 SER A CA 1
ATOM 4995 C C . SER A 1 683 ? -36.315 26.148 70.212 1.00 69.31 683 SER A C 1
ATOM 4997 O O . SER A 1 683 ? -36.914 27.219 70.151 1.00 69.31 683 SER A O 1
ATOM 4999 N N . ALA A 1 684 ? -35.011 26.074 70.465 1.00 82.50 684 ALA A N 1
ATOM 5000 C CA . ALA A 1 684 ? -34.101 27.192 70.685 1.00 82.50 684 ALA A CA 1
ATOM 5001 C C . ALA A 1 684 ? -32.688 26.788 70.228 1.00 82.50 684 ALA A C 1
ATOM 5003 O O . ALA A 1 684 ? -32.484 25.638 69.833 1.00 82.50 684 ALA A O 1
ATOM 5004 N N . ALA A 1 685 ? -31.735 27.722 70.295 1.00 87.00 685 ALA A N 1
ATOM 5005 C CA . ALA A 1 685 ? -30.332 27.464 69.975 1.00 87.00 685 ALA A CA 1
ATOM 5006 C C . ALA A 1 685 ? -29.771 26.275 70.776 1.00 87.00 685 ALA A C 1
ATOM 5008 O O . ALA A 1 685 ? -30.055 26.135 71.972 1.00 87.00 685 ALA A O 1
ATOM 5009 N N . ILE A 1 686 ? -28.957 25.443 70.126 1.00 89.44 686 ILE A N 1
ATOM 5010 C CA . ILE A 1 686 ? -28.266 24.322 70.770 1.00 89.44 686 ILE A CA 1
ATOM 5011 C C . ILE A 1 686 ? -27.105 24.852 71.616 1.00 89.44 686 ILE A C 1
ATOM 5013 O O . ILE A 1 686 ? -26.365 25.742 71.200 1.00 89.44 686 ILE A O 1
ATOM 5017 N N . SER A 1 687 ? -26.949 24.316 72.829 1.00 87.25 687 SER A N 1
ATOM 5018 C CA . SER A 1 687 ? -25.859 24.715 73.719 1.00 87.25 687 SER A CA 1
ATOM 5019 C C . SER A 1 687 ? -24.519 24.187 73.213 1.00 87.25 687 SER A C 1
ATOM 5021 O O . SER A 1 687 ? -24.421 23.038 72.798 1.00 87.25 687 SER A O 1
ATOM 5023 N N . SER A 1 688 ? -23.452 24.976 73.353 1.00 86.25 688 SER A N 1
ATOM 5024 C CA . SER A 1 688 ? -22.091 24.556 72.990 1.00 86.25 688 SER A CA 1
ATOM 5025 C C . SER A 1 688 ? -21.596 23.308 73.722 1.00 86.25 688 SER A C 1
ATOM 5027 O O . SER A 1 688 ? -20.745 22.592 73.209 1.00 86.25 688 SER A O 1
ATOM 5029 N N . ALA A 1 689 ? -22.134 23.013 74.910 1.00 85.69 689 ALA A N 1
ATOM 5030 C CA . ALA A 1 689 ? -21.811 21.789 75.642 1.00 85.69 689 ALA A CA 1
ATOM 5031 C C . ALA A 1 689 ? -22.332 20.516 74.948 1.00 85.69 689 ALA A C 1
ATOM 5033 O O . ALA A 1 689 ? -21.826 19.429 75.224 1.00 85.69 689 ALA A O 1
ATOM 5034 N N . ASP A 1 690 ? -23.320 20.667 74.065 1.00 87.94 690 ASP A N 1
ATOM 5035 C CA . ASP A 1 690 ? -23.989 19.589 73.344 1.00 87.94 690 ASP A CA 1
ATOM 5036 C C . ASP A 1 690 ? -23.509 19.480 71.889 1.00 87.94 690 ASP A C 1
ATOM 5038 O O . ASP A 1 690 ? -24.021 18.647 71.149 1.00 87.94 690 ASP A O 1
ATOM 5042 N N . VAL A 1 691 ? -22.530 20.289 71.466 1.00 91.06 691 VAL A N 1
ATOM 5043 C CA . VAL A 1 691 ? -22.016 20.299 70.090 1.00 91.06 691 VAL A CA 1
ATOM 5044 C C . VAL A 1 691 ? -20.543 19.913 70.070 1.00 91.06 691 VAL A C 1
ATOM 5046 O O . VAL A 1 691 ? -19.732 20.425 70.837 1.00 91.06 691 VAL A O 1
ATOM 5049 N N . THR A 1 692 ? -20.173 19.014 69.161 1.00 92.75 692 THR A N 1
ATOM 5050 C CA . THR A 1 692 ? -18.773 18.728 68.822 1.00 92.75 692 THR A CA 1
ATOM 5051 C C . THR A 1 692 ? -18.561 18.931 67.327 1.00 92.75 692 THR A C 1
ATOM 5053 O O . THR A 1 692 ? -19.264 18.333 66.515 1.00 92.75 692 THR A O 1
ATOM 5056 N N . LEU A 1 693 ? -17.582 19.758 66.963 1.00 94.19 693 LEU A N 1
ATOM 5057 C CA . LEU A 1 693 ? -17.235 20.044 65.571 1.00 94.19 693 LEU A CA 1
ATOM 5058 C C . LEU A 1 693 ? -16.043 19.189 65.130 1.00 94.19 693 LEU A C 1
ATOM 5060 O O . LEU A 1 693 ? -15.063 19.045 65.862 1.00 94.19 693 LEU A O 1
ATOM 5064 N N . ASN A 1 694 ? -16.118 18.646 63.918 1.00 95.44 694 ASN A N 1
ATOM 5065 C CA . ASN A 1 694 ? -14.999 18.011 63.233 1.00 95.44 694 ASN A CA 1
ATOM 5066 C C . ASN A 1 694 ? -14.573 18.912 62.074 1.00 95.44 694 ASN A C 1
ATOM 5068 O O . ASN A 1 694 ? -15.257 18.968 61.052 1.00 95.44 694 ASN A O 1
ATOM 5072 N N . ILE A 1 695 ? -13.458 19.616 62.244 1.00 95.12 695 ILE A N 1
ATOM 5073 C CA . ILE A 1 695 ? -12.928 20.557 61.256 1.00 95.12 695 ILE A CA 1
ATOM 5074 C C . ILE A 1 695 ? -11.520 20.115 60.862 1.00 95.12 695 ILE A C 1
ATOM 5076 O O . ILE A 1 695 ? -10.704 19.763 61.716 1.00 95.12 695 ILE A O 1
ATOM 5080 N N . THR A 1 696 ? -11.230 20.113 59.562 1.00 96.06 696 THR A N 1
ATOM 5081 C CA . THR A 1 696 ? -9.877 19.913 59.032 1.00 96.06 696 THR A CA 1
ATOM 5082 C C . THR A 1 696 ? -9.270 21.237 58.609 1.00 96.06 696 THR A C 1
ATOM 5084 O O . THR A 1 696 ? -9.858 21.980 57.834 1.00 96.06 696 THR A O 1
ATOM 5087 N N . GLY A 1 697 ? -8.058 21.497 59.095 1.00 91.25 697 GLY A N 1
ATOM 5088 C CA . GLY A 1 697 ? -7.376 22.773 58.913 1.00 91.25 697 GLY A CA 1
ATOM 5089 C C . GLY A 1 697 ? -7.428 23.627 60.175 1.00 91.25 697 GLY A C 1
ATOM 5090 O O . GLY A 1 697 ? -8.032 23.251 61.177 1.00 91.25 697 GLY A O 1
ATOM 5091 N N . THR A 1 698 ? -6.713 24.747 60.149 1.00 86.44 698 THR A N 1
ATOM 5092 C CA . THR A 1 698 ? -6.558 25.641 61.310 1.00 86.44 698 THR A CA 1
ATOM 5093 C C . THR A 1 698 ? -7.097 27.046 61.055 1.00 86.44 698 THR A C 1
ATOM 5095 O O . THR A 1 698 ? -6.954 27.897 61.925 1.00 86.44 698 THR A O 1
ATOM 5098 N N . GLY A 1 699 ? -7.661 27.305 59.871 1.00 87.25 699 GLY A N 1
ATOM 5099 C CA . GLY A 1 699 ? -8.051 28.648 59.443 1.00 87.25 699 GLY A CA 1
ATOM 5100 C C . GLY A 1 699 ? -6.862 29.562 59.143 1.00 87.25 699 GLY A C 1
ATOM 5101 O O . GLY A 1 699 ? -5.724 29.117 58.941 1.00 87.25 699 GLY A O 1
ATOM 5102 N N . GLY A 1 700 ? -7.124 30.865 59.103 1.00 87.69 700 GLY A N 1
ATOM 5103 C CA . GLY A 1 700 ? -6.150 31.893 58.759 1.00 87.69 700 GLY A CA 1
ATOM 5104 C C . GLY A 1 700 ? -6.083 32.183 57.260 1.00 87.69 700 GLY A C 1
ATOM 5105 O O . GLY A 1 700 ? -7.037 32.657 56.666 1.00 87.69 700 GLY A O 1
ATOM 5106 N N . THR A 1 701 ? -4.928 31.920 56.646 1.00 89.31 701 THR A N 1
ATOM 5107 C CA . THR A 1 701 ? -4.730 32.054 55.180 1.00 89.31 701 THR A CA 1
ATOM 5108 C C . THR A 1 701 ? -4.810 30.708 54.454 1.00 89.31 701 THR A C 1
ATOM 5110 O O . THR A 1 701 ? -4.321 30.568 53.339 1.00 89.31 701 THR A O 1
ATOM 5113 N N . GLY A 1 702 ? -5.358 29.691 55.121 1.00 91.06 702 GLY A N 1
ATOM 5114 C CA . GLY A 1 702 ? -5.589 28.359 54.572 1.00 91.06 702 GLY A CA 1
ATOM 5115 C C . GLY A 1 702 ? -6.958 27.832 55.006 1.00 91.06 702 GLY A C 1
ATOM 5116 O O . GLY A 1 702 ? -7.600 28.461 55.849 1.00 91.06 702 GLY A O 1
ATOM 5117 N N . PRO A 1 703 ? -7.399 26.691 54.457 1.00 93.56 703 PRO A N 1
ATOM 5118 C CA . PRO A 1 703 ? -8.769 26.217 54.619 1.00 93.56 703 PRO A CA 1
ATOM 5119 C C . PRO A 1 703 ? -9.087 25.763 56.048 1.00 93.56 703 PRO A C 1
ATOM 5121 O O . PRO A 1 703 ? -8.212 25.288 56.785 1.00 93.56 703 PRO A O 1
ATOM 5124 N N . ALA A 1 704 ? -10.364 25.852 56.411 1.00 94.88 704 ALA A N 1
ATOM 5125 C CA . ALA A 1 704 ? -10.965 25.240 57.591 1.00 94.88 704 ALA A CA 1
ATOM 5126 C C . ALA A 1 704 ? -12.257 24.511 57.184 1.00 94.88 704 ALA A C 1
ATOM 5128 O O . ALA A 1 704 ? -13.362 25.045 57.274 1.00 94.88 704 ALA A O 1
ATOM 5129 N N . ILE A 1 705 ? -12.104 23.268 56.727 1.00 95.75 705 ILE A N 1
ATOM 5130 C CA . ILE A 1 705 ? -13.187 22.457 56.166 1.00 95.75 705 ILE A CA 1
ATOM 5131 C C . ILE A 1 705 ? -14.018 21.834 57.284 1.00 95.75 705 ILE A C 1
ATOM 5133 O O . ILE A 1 705 ? -13.512 21.011 58.054 1.00 95.75 705 ILE A O 1
ATOM 5137 N N . LEU A 1 706 ? -15.304 22.181 57.353 1.00 93.56 706 LEU A N 1
ATOM 5138 C CA . LEU A 1 706 ? -16.248 21.559 58.277 1.00 93.56 706 LEU A CA 1
ATOM 5139 C C . LEU A 1 706 ? -16.677 20.173 57.761 1.00 93.56 706 LEU A C 1
ATOM 5141 O O . LEU A 1 706 ? -17.491 20.048 56.842 1.00 93.56 706 LEU A O 1
ATOM 5145 N N . ASN A 1 707 ? -16.140 19.114 58.373 1.00 93.50 707 ASN A N 1
ATOM 5146 C CA . ASN A 1 707 ? -16.402 17.726 57.980 1.00 93.50 707 ASN A CA 1
ATOM 5147 C C . ASN A 1 707 ? -17.706 17.179 58.566 1.00 93.50 707 ASN A C 1
ATOM 5149 O O . ASN A 1 707 ? -18.428 16.452 57.891 1.00 93.50 707 ASN A O 1
ATOM 5153 N N . SER A 1 708 ? -17.992 17.480 59.833 1.00 93.19 708 SER A N 1
ATOM 5154 C CA . SER A 1 708 ? -19.232 17.044 60.477 1.00 93.19 708 SER A CA 1
ATOM 5155 C C . SER A 1 708 ? -19.520 17.812 61.764 1.00 93.19 708 SER A C 1
ATOM 5157 O O . SER A 1 708 ? -18.594 18.249 62.455 1.00 93.19 708 SER A O 1
ATOM 5159 N N . ILE A 1 709 ? -20.794 17.880 62.142 1.00 92.19 709 ILE A N 1
ATOM 5160 C CA . ILE A 1 709 ? -21.263 18.382 63.438 1.00 92.19 709 ILE A CA 1
ATOM 5161 C C . ILE A 1 709 ? -21.915 17.223 64.192 1.00 92.19 709 ILE A C 1
ATOM 5163 O O . ILE A 1 709 ? -22.850 16.616 63.693 1.00 92.19 709 ILE A O 1
ATOM 5167 N N . ALA A 1 710 ? -21.459 16.909 65.401 1.00 88.94 710 ALA A N 1
ATOM 5168 C CA . ALA A 1 710 ? -22.150 15.970 66.284 1.00 88.94 710 ALA A CA 1
ATOM 5169 C C . ALA A 1 710 ? -22.959 16.741 67.331 1.00 88.94 710 ALA A C 1
ATOM 5171 O O . ALA A 1 710 ? -22.416 17.626 67.995 1.00 88.94 710 ALA A O 1
ATOM 5172 N N . ILE A 1 711 ? -24.236 16.385 67.488 1.00 86.69 711 ILE A N 1
ATOM 5173 C CA . ILE A 1 711 ? -25.151 16.982 68.468 1.00 86.69 711 ILE A CA 1
ATOM 5174 C C . ILE A 1 711 ? -25.520 15.921 69.506 1.00 86.69 711 ILE A C 1
ATOM 5176 O O . ILE A 1 711 ? -25.851 14.784 69.173 1.00 86.69 711 ILE A O 1
ATOM 5180 N N . ALA A 1 712 ? -25.433 16.269 70.788 1.00 80.00 712 ALA A N 1
ATOM 5181 C CA . ALA A 1 712 ? -25.691 15.339 71.876 1.00 80.00 712 ALA A CA 1
ATOM 5182 C C . ALA A 1 712 ? -27.144 14.840 71.848 1.00 80.00 712 ALA A C 1
ATOM 5184 O O . ALA A 1 712 ? -28.086 15.622 71.947 1.00 80.00 712 ALA A O 1
ATOM 5185 N N . GLY A 1 713 ? -27.312 13.519 71.777 1.00 71.38 713 GLY A N 1
ATOM 5186 C CA . GLY A 1 713 ? -28.621 12.867 71.685 1.00 71.38 713 GLY A CA 1
ATOM 5187 C C . GLY A 1 713 ? -28.975 12.389 70.279 1.00 71.38 713 GLY A C 1
ATOM 5188 O O . GLY A 1 713 ? -29.839 11.523 70.167 1.00 71.38 713 GLY A O 1
ATOM 5189 N N . GLU A 1 714 ? -28.264 12.862 69.255 1.00 74.50 714 GLU A N 1
ATOM 5190 C CA . GLU A 1 714 ? -28.405 12.382 67.882 1.00 74.50 714 GLU A CA 1
ATOM 5191 C C . GLU A 1 714 ? -27.502 11.154 67.646 1.00 74.50 714 GLU A C 1
ATOM 5193 O O . GLU A 1 714 ? -26.405 11.075 68.218 1.00 74.50 714 GLU A O 1
ATOM 5198 N N . PRO A 1 715 ? -27.965 10.149 66.877 1.00 66.62 715 PRO A N 1
ATOM 5199 C CA . PRO A 1 715 ? -27.278 8.862 66.750 1.00 66.62 715 PRO A CA 1
ATOM 5200 C C . PRO A 1 715 ? -25.970 8.956 65.957 1.00 66.62 715 PRO A C 1
ATOM 5202 O O . PRO A 1 715 ? -25.016 8.247 66.287 1.00 66.62 715 PRO A O 1
ATOM 5205 N N . ASN A 1 716 ? -25.910 9.850 64.967 1.00 76.88 716 ASN A N 1
ATOM 5206 C CA . ASN A 1 716 ? -24.761 10.039 64.090 1.00 76.88 716 ASN A CA 1
ATOM 5207 C C . ASN A 1 716 ? -24.348 11.520 64.020 1.00 76.88 716 ASN A C 1
ATOM 5209 O O . ASN A 1 716 ? -25.169 12.414 64.242 1.00 76.88 716 ASN A O 1
ATOM 5213 N N . PRO A 1 717 ? -23.075 11.815 63.702 1.00 83.69 717 PRO A N 1
ATOM 5214 C CA . PRO A 1 717 ? -22.664 13.151 63.289 1.00 83.69 717 PRO A CA 1
ATOM 5215 C C . PRO A 1 717 ? -23.292 13.543 61.943 1.00 83.69 717 PRO A C 1
ATOM 5217 O O . PRO A 1 717 ? -23.246 12.775 60.988 1.00 83.69 717 PRO A O 1
ATOM 5220 N N . PHE A 1 718 ? -23.781 14.775 61.844 1.00 88.44 718 PHE A N 1
ATOM 5221 C CA . PHE A 1 718 ? -24.274 15.389 60.615 1.00 88.44 718 PHE A CA 1
ATOM 5222 C C . PHE A 1 718 ? -23.090 15.745 59.713 1.00 88.44 718 PHE A C 1
ATOM 5224 O O . PHE A 1 718 ? -22.359 16.698 60.000 1.00 88.44 718 PHE A O 1
ATOM 5231 N N . ALA A 1 719 ? -22.863 14.950 58.668 1.00 87.62 719 ALA A N 1
ATOM 5232 C CA . ALA A 1 719 ? -21.817 15.178 57.667 1.00 87.62 719 ALA A CA 1
ATOM 5233 C C . ALA A 1 719 ? -22.356 15.782 56.357 1.00 87.62 719 ALA A C 1
ATOM 5235 O O . ALA A 1 719 ? -21.571 16.350 55.593 1.00 87.62 719 ALA A O 1
ATOM 5236 N N . GLU A 1 720 ? -23.672 15.685 56.141 1.00 87.19 720 GLU A N 1
ATOM 5237 C CA . GLU A 1 720 ? -24.377 16.165 54.954 1.00 87.19 720 GLU A CA 1
ATOM 5238 C C . GLU A 1 720 ? -24.970 17.564 55.170 1.00 87.19 720 GLU A C 1
ATOM 5240 O O . GLU A 1 720 ? -25.364 17.951 56.278 1.00 87.19 720 GLU A O 1
ATOM 5245 N N . TYR A 1 721 ? -25.061 18.326 54.084 1.00 88.19 721 TYR A N 1
ATOM 5246 C CA . TYR A 1 721 ? -25.679 19.648 54.045 1.00 88.19 721 TYR A CA 1
ATOM 5247 C C . TYR A 1 721 ? -26.503 19.805 52.770 1.00 88.19 721 TYR A C 1
ATOM 5249 O O . TYR A 1 721 ? -26.192 19.219 51.735 1.00 88.19 721 TYR A O 1
ATOM 5257 N N . TYR A 1 722 ? -27.570 20.595 52.845 1.00 88.56 722 TYR A N 1
ATOM 5258 C CA . TYR A 1 722 ? -28.317 20.983 51.656 1.00 88.56 722 TYR A CA 1
ATOM 5259 C C . TYR A 1 722 ? -27.532 22.048 50.903 1.00 88.56 722 TYR A C 1
ATOM 5261 O O . TYR A 1 722 ? -27.217 23.103 51.464 1.00 88.56 722 TYR A O 1
ATOM 5269 N N . ASN A 1 723 ? -27.229 21.771 49.638 1.00 89.56 723 ASN A N 1
ATOM 5270 C CA . ASN A 1 723 ? -26.560 22.732 48.783 1.00 89.56 723 ASN A CA 1
ATOM 5271 C C . ASN A 1 723 ? -27.582 23.770 48.293 1.00 89.56 723 ASN A C 1
ATOM 5273 O O . ASN A 1 723 ? -28.602 23.377 47.725 1.00 89.56 723 ASN A O 1
ATOM 5277 N N . PRO A 1 724 ? -27.365 25.074 48.521 1.00 91.94 724 PRO A N 1
ATOM 5278 C CA . PRO A 1 724 ? -28.264 26.085 47.994 1.00 91.94 724 PRO A CA 1
ATOM 5279 C C . PRO A 1 724 ? -28.192 26.132 46.468 1.00 91.94 724 PRO A C 1
ATOM 5281 O O . PRO A 1 724 ? -27.163 25.816 45.869 1.00 91.94 724 PRO A O 1
ATOM 5284 N N . THR A 1 725 ? -29.282 26.553 45.836 1.00 90.69 725 THR A N 1
ATOM 5285 C CA . THR A 1 725 ? -29.387 26.659 44.371 1.00 90.69 725 THR A CA 1
ATOM 5286 C C . THR A 1 725 ? -29.539 28.094 43.891 1.00 90.69 725 THR A C 1
ATOM 5288 O O . THR A 1 725 ? -29.194 28.412 42.756 1.00 90.69 725 THR A O 1
ATOM 5291 N N . GLU A 1 726 ? -30.031 28.982 44.752 1.00 90.38 726 GLU A N 1
ATOM 5292 C CA . GLU A 1 726 ? -30.172 30.406 44.470 1.00 90.38 726 GLU A CA 1
ATOM 5293 C C . GLU A 1 726 ? -29.946 31.197 45.759 1.00 90.38 726 GLU A C 1
ATOM 5295 O O . GLU A 1 726 ? -30.394 30.797 46.834 1.00 90.38 726 GLU A O 1
ATOM 5300 N N . VAL A 1 727 ? -29.247 32.328 45.662 1.00 89.81 727 VAL A N 1
ATOM 5301 C CA . VAL A 1 727 ? -29.122 33.269 46.775 1.00 89.81 727 VAL A CA 1
ATOM 5302 C C . VAL A 1 727 ? -29.548 34.650 46.319 1.00 89.81 727 VAL A C 1
ATOM 5304 O O . VAL A 1 727 ? -28.945 35.218 45.408 1.00 89.81 727 VAL A O 1
ATOM 5307 N N . ASN A 1 728 ? -30.560 35.188 46.996 1.00 88.81 728 ASN A N 1
ATOM 5308 C CA . ASN A 1 728 ? -31.053 36.542 46.801 1.00 88.81 728 ASN A CA 1
ATOM 5309 C C . ASN A 1 728 ? -30.614 37.442 47.950 1.00 88.81 728 ASN A C 1
ATOM 5311 O O . ASN A 1 728 ? -30.381 36.985 49.063 1.00 88.81 728 ASN A O 1
ATOM 5315 N N . TYR A 1 729 ? -30.482 38.741 47.704 1.00 87.75 729 TYR A N 1
ATOM 5316 C CA . TYR A 1 729 ? -30.011 39.669 48.730 1.00 87.75 729 TYR A CA 1
ATOM 5317 C C . TYR A 1 729 ? -30.587 41.069 48.542 1.00 87.75 729 TYR A C 1
ATOM 5319 O O . TYR A 1 729 ? -30.958 41.490 47.442 1.00 87.75 729 TYR A O 1
ATOM 5327 N N . GLN A 1 730 ? -30.644 41.827 49.634 1.00 85.69 730 GLN A N 1
ATOM 5328 C CA . GLN A 1 730 ? -31.024 43.233 49.607 1.00 85.69 730 GLN A CA 1
ATOM 5329 C C . GLN A 1 730 ? -30.159 44.025 50.588 1.00 85.69 730 GLN A C 1
ATOM 5331 O O . GLN A 1 730 ? -30.288 43.859 51.796 1.00 85.69 730 GLN A O 1
ATOM 5336 N N . PHE A 1 731 ? -29.333 44.937 50.063 1.00 81.06 731 PHE A N 1
ATOM 5337 C CA . PHE A 1 731 ? -28.487 45.834 50.857 1.00 81.06 731 PHE A CA 1
ATOM 5338 C C . PHE A 1 731 ? -28.869 47.298 50.629 1.00 81.06 731 PHE A C 1
ATOM 5340 O O . PHE A 1 731 ? -28.987 47.762 49.494 1.00 81.06 731 PHE A O 1
ATOM 5347 N N . ALA A 1 732 ? -29.058 48.059 51.707 1.00 69.50 732 ALA A N 1
ATOM 5348 C CA . ALA A 1 732 ? -29.469 49.459 51.655 1.00 69.50 732 ALA A CA 1
ATOM 5349 C C . ALA A 1 732 ? -28.339 50.428 51.245 1.00 69.50 732 ALA A C 1
ATOM 5351 O O . ALA A 1 732 ? -28.633 51.591 50.942 1.00 69.50 732 ALA A O 1
ATOM 5352 N N . ASN A 1 733 ? -27.073 49.984 51.253 1.00 68.94 733 ASN A N 1
ATOM 5353 C CA . ASN A 1 733 ? -25.893 50.747 50.822 1.00 68.94 733 ASN A CA 1
ATOM 5354 C C . ASN A 1 733 ? -24.875 49.855 50.065 1.00 68.94 733 ASN A C 1
ATOM 5356 O O . ASN A 1 733 ? -23.930 49.356 50.675 1.00 68.94 733 ASN A O 1
ATOM 5360 N N . PRO A 1 734 ? -25.052 49.642 48.750 1.00 66.19 734 PRO A N 1
ATOM 5361 C CA . PRO A 1 734 ? -24.344 48.610 47.985 1.00 66.19 734 PRO A CA 1
ATOM 5362 C C . PRO A 1 734 ? -22.940 49.007 47.491 1.00 66.19 734 PRO A C 1
ATOM 5364 O O . PRO A 1 734 ? -22.548 48.651 46.376 1.00 66.19 734 PRO A O 1
ATOM 5367 N N . ASP A 1 735 ? -22.194 49.809 48.253 1.00 68.94 735 ASP A N 1
ATOM 5368 C CA . ASP A 1 735 ? -20.829 50.168 47.860 1.00 68.94 735 ASP A CA 1
ATOM 5369 C C . ASP A 1 735 ? -19.934 48.914 47.871 1.00 68.94 735 ASP A C 1
ATOM 5371 O O . ASP A 1 735 ? -19.871 48.195 48.863 1.00 68.94 735 ASP A O 1
ATOM 5375 N N . ALA A 1 736 ? -19.179 48.687 46.789 1.00 62.75 736 ALA A N 1
ATOM 5376 C CA . ALA A 1 736 ? -18.348 47.488 46.576 1.00 62.75 736 ALA A CA 1
ATOM 5377 C C . ALA A 1 736 ? -17.306 47.205 47.673 1.00 62.75 736 ALA A C 1
ATOM 5379 O O . ALA A 1 736 ? -16.744 46.121 47.723 1.00 62.75 736 ALA A O 1
ATOM 5380 N N . ASN A 1 737 ? -17.014 48.194 48.520 1.00 70.00 737 ASN A N 1
ATOM 5381 C CA . ASN A 1 737 ? -16.045 48.075 49.608 1.00 70.00 737 ASN A CA 1
ATOM 5382 C C . ASN A 1 737 ? -16.697 47.699 50.948 1.00 70.00 737 ASN A C 1
ATOM 5384 O O . ASN A 1 737 ? -15.987 47.600 51.944 1.00 70.00 737 ASN A O 1
ATOM 5388 N N . SER A 1 738 ? -18.023 47.557 50.975 1.00 74.94 738 SER A N 1
ATOM 5389 C CA . SER A 1 738 ? -18.812 47.365 52.192 1.00 74.94 738 SER A CA 1
ATOM 5390 C C . SER A 1 738 ? -19.423 45.972 52.310 1.00 74.94 738 SER A C 1
ATOM 5392 O O . SER A 1 738 ? -19.821 45.589 53.408 1.00 74.94 738 SER A O 1
ATOM 5394 N N . GLN A 1 739 ? -19.482 45.223 51.203 1.00 83.56 739 GLN A N 1
ATOM 5395 C CA . GLN A 1 739 ? -19.852 43.810 51.160 1.00 83.56 739 GLN A CA 1
ATOM 5396 C C . GLN A 1 739 ? -18.945 43.078 50.165 1.00 83.56 739 GLN A C 1
ATOM 5398 O O . GLN A 1 739 ? -18.879 43.453 48.992 1.00 83.56 739 GLN A O 1
ATOM 5403 N N . PHE A 1 740 ? -18.238 42.044 50.605 1.00 87.12 740 PHE A N 1
ATOM 5404 C CA . PHE A 1 740 ? -17.380 41.249 49.725 1.00 87.12 740 PHE A CA 1
ATOM 5405 C C . PHE A 1 740 ? -17.202 39.830 50.257 1.00 87.12 740 PHE A C 1
ATOM 5407 O O . PHE A 1 740 ? -17.286 39.583 51.456 1.00 87.12 740 PHE A O 1
ATOM 5414 N N . ILE A 1 741 ? -16.952 38.894 49.349 1.00 91.25 741 ILE A N 1
ATOM 5415 C CA . ILE A 1 741 ? -16.648 37.506 49.674 1.00 91.25 741 ILE A CA 1
ATOM 5416 C C . ILE A 1 741 ? -15.153 37.391 49.945 1.00 91.25 741 ILE A C 1
ATOM 5418 O O . ILE A 1 741 ? -14.326 37.799 49.118 1.00 91.25 741 ILE A O 1
ATOM 5422 N N . LEU A 1 742 ? -14.811 36.854 51.111 1.00 90.44 742 LEU A N 1
ATOM 5423 C CA . LEU A 1 742 ? -13.445 36.501 51.469 1.00 90.44 742 LEU A CA 1
ATOM 5424 C C . LEU A 1 742 ? -13.280 34.991 51.347 1.00 90.44 742 LEU A C 1
ATOM 5426 O O . LEU A 1 742 ? -14.065 34.244 51.920 1.00 90.44 742 LEU A O 1
ATOM 5430 N N . ASP A 1 743 ? -12.235 34.576 50.639 1.00 92.44 743 ASP A N 1
ATOM 5431 C CA . ASP A 1 743 ? -11.763 33.198 50.550 1.00 92.44 743 ASP A CA 1
ATOM 5432 C C . ASP A 1 743 ? -10.345 33.155 51.131 1.00 92.44 743 ASP A C 1
ATOM 5434 O O . ASP A 1 743 ? -9.424 33.794 50.612 1.00 92.44 743 ASP A O 1
ATOM 5438 N N . GLN A 1 744 ? -10.192 32.506 52.287 1.00 92.38 744 GLN A N 1
ATOM 5439 C CA . GLN A 1 744 ? -8.922 32.387 53.019 1.00 92.38 744 GLN A CA 1
ATOM 5440 C C . GLN A 1 744 ? -8.252 33.755 53.270 1.00 92.38 744 GLN A C 1
ATOM 5442 O O . GLN A 1 744 ? -7.043 33.939 53.107 1.00 92.38 744 GLN A O 1
ATOM 5447 N N . ASP A 1 745 ? -9.083 34.726 53.674 1.00 87.56 745 ASP A N 1
ATOM 5448 C CA . ASP A 1 745 ? -8.763 36.144 53.916 1.00 87.56 745 ASP A CA 1
ATOM 5449 C C . ASP A 1 745 ? -8.250 36.930 52.691 1.00 87.56 745 ASP A C 1
ATOM 5451 O O . ASP A 1 745 ? -7.711 38.037 52.816 1.00 87.56 745 ASP A O 1
ATOM 5455 N N . VAL A 1 746 ? -8.486 36.408 51.487 1.00 89.94 746 VAL A N 1
ATOM 5456 C CA . VAL A 1 746 ? -8.293 37.114 50.218 1.00 89.94 746 VAL A CA 1
ATOM 5457 C C . VAL A 1 746 ? -9.652 37.532 49.662 1.00 89.94 746 VAL A C 1
ATOM 5459 O O . VAL A 1 746 ? -10.589 36.742 49.626 1.00 89.94 746 VAL A O 1
ATOM 5462 N N . VAL A 1 747 ? -9.782 38.791 49.227 1.00 89.62 747 VAL A N 1
ATOM 5463 C CA . VAL A 1 747 ? -11.028 39.290 48.614 1.00 89.62 747 VAL A CA 1
ATOM 5464 C C . VAL A 1 747 ? -11.219 38.609 47.262 1.00 89.62 747 VAL A C 1
ATOM 5466 O O . VAL A 1 747 ? -10.483 38.907 46.319 1.00 89.62 747 VAL A O 1
ATOM 5469 N N . GLY A 1 748 ? -12.194 37.702 47.187 1.00 83.75 748 GLY A N 1
ATOM 5470 C CA . GLY A 1 748 ? -12.524 36.932 45.988 1.00 83.75 748 GLY A CA 1
ATOM 5471 C C . GLY A 1 748 ? -13.497 37.665 45.063 1.00 83.75 748 GLY A C 1
ATOM 5472 O O . GLY A 1 748 ? -13.275 37.727 43.854 1.00 83.75 748 GLY A O 1
ATOM 5473 N N . ALA A 1 749 ? -14.538 38.288 45.624 1.00 87.00 749 ALA A N 1
ATOM 5474 C CA . ALA A 1 749 ? -15.556 39.022 44.867 1.00 87.00 749 ALA A CA 1
ATOM 5475 C C . ALA A 1 749 ? -16.154 40.181 45.680 1.00 87.00 749 ALA A C 1
ATOM 5477 O O . ALA A 1 749 ? -16.270 40.087 46.897 1.00 87.00 749 ALA A O 1
ATOM 5478 N N . ASN A 1 750 ? -16.577 41.261 45.013 1.00 84.69 750 ASN A N 1
ATOM 5479 C CA . ASN A 1 750 ? -17.357 42.332 45.647 1.00 84.69 750 ASN A CA 1
ATOM 5480 C C . ASN A 1 750 ? -18.848 42.074 45.426 1.00 84.69 750 ASN A C 1
ATOM 5482 O O . ASN A 1 750 ? -19.246 41.830 44.287 1.00 84.69 750 ASN A O 1
ATOM 5486 N N . VAL A 1 751 ? -19.664 42.231 46.467 1.00 80.50 751 VAL A N 1
ATOM 5487 C CA . VAL A 1 751 ? -21.120 42.090 46.364 1.00 80.50 751 VAL A CA 1
ATOM 5488 C C . VAL A 1 751 ? -21.725 43.488 46.236 1.00 80.50 751 VAL A C 1
ATOM 5490 O O . VAL A 1 751 ? -21.812 44.240 47.200 1.00 80.50 751 VAL A O 1
ATOM 5493 N N . THR A 1 752 ? -22.105 43.882 45.019 1.00 72.56 752 THR A N 1
ATOM 5494 C CA . THR A 1 752 ? -22.762 45.176 44.751 1.00 72.56 752 THR A CA 1
ATOM 5495 C C . THR A 1 752 ? -24.163 44.948 44.222 1.00 72.56 752 THR A C 1
ATOM 5497 O O . THR A 1 752 ? -24.326 44.159 43.298 1.00 72.56 752 THR A O 1
ATOM 5500 N N . GLN A 1 753 ? -25.153 45.699 44.710 1.00 69.38 753 GLN A N 1
ATOM 5501 C CA . GLN A 1 753 ? -26.526 45.650 44.197 1.00 69.38 753 GLN A CA 1
ATOM 5502 C C . GLN A 1 753 ? -26.562 45.857 42.676 1.00 69.38 753 GLN A C 1
ATOM 5504 O O . GLN A 1 753 ? -26.376 46.967 42.166 1.00 69.38 753 GLN A O 1
ATOM 5509 N N . GLY A 1 754 ? -26.821 44.764 41.963 1.00 61.78 754 GLY A N 1
ATOM 5510 C CA . GLY A 1 754 ? -26.964 44.713 40.515 1.00 61.78 754 GLY A CA 1
ATOM 5511 C C . GLY A 1 754 ? -28.415 44.488 40.073 1.00 61.78 754 GLY A C 1
ATOM 5512 O O . GLY A 1 754 ? -29.308 44.304 40.894 1.00 61.78 754 GLY A O 1
ATOM 5513 N N . PRO A 1 755 ? -28.688 44.509 38.756 1.00 54.50 755 PRO A N 1
ATOM 5514 C CA . PRO A 1 755 ? -29.998 44.150 38.203 1.00 54.50 755 PRO A CA 1
ATOM 5515 C C . PRO A 1 755 ? -30.319 42.650 38.324 1.00 54.50 755 PRO A C 1
ATOM 5517 O O . PRO A 1 755 ? -31.456 42.258 38.065 1.00 54.50 755 PRO A O 1
ATOM 5520 N N . ALA A 1 756 ? -29.331 41.825 38.681 1.00 54.06 756 ALA A N 1
ATOM 5521 C CA . ALA A 1 756 ? -29.516 40.426 39.023 1.00 54.06 756 ALA A CA 1
ATOM 5522 C C . ALA A 1 756 ? -29.873 40.332 40.510 1.00 54.06 756 ALA A C 1
ATOM 5524 O O . ALA A 1 756 ? -29.148 40.846 41.356 1.00 54.06 756 ALA A O 1
ATOM 5525 N N . ILE A 1 757 ? -31.006 39.696 40.804 1.00 62.06 757 ILE A N 1
ATOM 5526 C CA . ILE A 1 757 ? -31.440 39.380 42.172 1.00 62.06 757 ILE A CA 1
ATOM 5527 C C . ILE A 1 757 ? -30.542 38.266 42.766 1.00 62.06 757 ILE A C 1
ATOM 5529 O O . ILE A 1 757 ? -30.501 38.117 43.975 1.00 62.06 757 ILE A O 1
ATOM 5533 N N . PHE A 1 758 ? -29.733 37.612 41.921 1.00 70.94 758 PHE A N 1
ATOM 5534 C CA . PHE A 1 758 ? -28.815 36.510 42.205 1.00 70.94 758 PHE A CA 1
ATOM 5535 C C . PHE A 1 758 ? -27.333 36.925 42.087 1.00 70.94 758 PHE A C 1
ATOM 5537 O O . PHE A 1 758 ? -26.972 37.625 41.134 1.00 70.94 758 PHE A O 1
ATOM 5544 N N . ASP A 1 759 ? -26.473 36.457 43.003 1.00 77.75 759 ASP A N 1
ATOM 5545 C CA . ASP A 1 759 ? -25.005 36.598 42.937 1.00 77.75 759 ASP A CA 1
ATOM 5546 C C . ASP A 1 759 ? -24.313 35.215 43.027 1.00 77.75 759 ASP A C 1
ATOM 5548 O O . ASP A 1 759 ? -24.371 34.578 44.082 1.00 77.75 759 ASP A O 1
ATOM 5552 N N . PRO A 1 760 ? -23.650 34.743 41.949 1.00 85.56 760 PRO A N 1
ATOM 5553 C CA . PRO A 1 760 ? -22.959 33.454 41.936 1.00 85.56 760 PRO A CA 1
ATOM 5554 C C . PRO A 1 760 ? -21.865 33.323 42.998 1.00 85.56 760 PRO A C 1
ATOM 5556 O O . PRO A 1 760 ? -21.714 32.254 43.571 1.00 85.56 760 PRO A O 1
ATOM 5559 N N . ALA A 1 761 ? -21.128 34.395 43.306 1.00 87.12 761 ALA A N 1
ATOM 5560 C CA . ALA A 1 761 ? -20.047 34.322 44.290 1.00 87.12 761 ALA A CA 1
ATOM 5561 C C . ALA A 1 761 ? -20.594 34.161 45.715 1.00 87.12 761 ALA A C 1
ATOM 5563 O O . ALA A 1 761 ? -19.973 33.526 46.564 1.00 87.12 761 ALA A O 1
ATOM 5564 N N . LEU A 1 762 ? -21.777 34.726 45.974 1.00 88.88 762 LEU A N 1
ATOM 5565 C CA . LEU A 1 762 ? -22.484 34.544 47.234 1.00 88.88 762 LEU A CA 1
ATOM 5566 C C . LEU A 1 762 ? -23.063 33.124 47.347 1.00 88.88 762 LEU A C 1
ATOM 5568 O O . LEU A 1 762 ? -22.989 32.525 48.418 1.00 88.88 762 LEU A O 1
ATOM 5572 N N . LEU A 1 763 ? -23.591 32.575 46.245 1.00 91.56 763 LEU A N 1
ATOM 5573 C CA . LEU A 1 763 ? -24.006 31.172 46.168 1.00 91.56 763 LEU A CA 1
ATOM 5574 C C . LEU A 1 763 ? -22.827 30.233 46.455 1.00 91.56 763 LEU A C 1
ATOM 5576 O O . LEU A 1 763 ? -22.947 29.379 47.330 1.00 91.56 763 LEU A O 1
ATOM 5580 N N . ASP A 1 764 ? -21.691 30.437 45.786 1.00 91.38 764 ASP A N 1
ATOM 5581 C CA . ASP A 1 764 ? -20.479 29.631 45.960 1.00 91.38 764 ASP A CA 1
ATOM 5582 C C . ASP A 1 764 ? -19.988 29.673 47.416 1.00 91.38 764 ASP A C 1
ATOM 5584 O O . ASP A 1 764 ? -19.716 28.632 48.014 1.00 91.38 764 ASP A O 1
ATOM 5588 N N . ALA A 1 765 ? -19.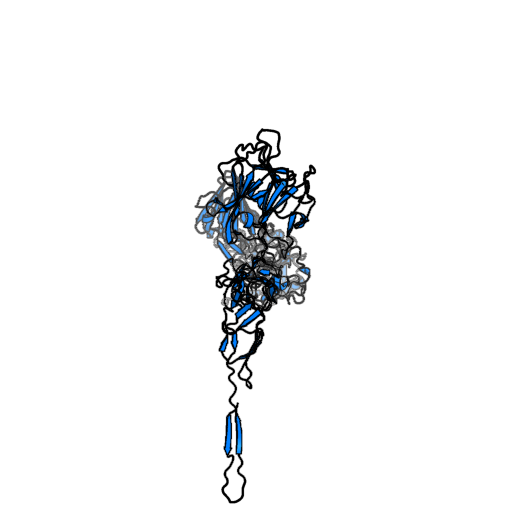956 30.859 48.037 1.00 91.19 765 ALA A N 1
ATOM 5589 C CA . ALA A 1 765 ? -19.542 31.011 49.431 1.00 91.19 765 ALA A CA 1
ATOM 5590 C C . ALA A 1 765 ? -20.476 30.299 50.425 1.00 91.19 765 ALA A C 1
ATOM 5592 O O . ALA A 1 765 ? -19.999 29.767 51.427 1.00 91.19 765 ALA A O 1
ATOM 5593 N N . PHE A 1 766 ? -21.792 30.272 50.186 1.00 92.25 766 PHE A N 1
ATOM 5594 C CA . PHE A 1 766 ? -22.741 29.544 51.042 1.00 92.25 766 PHE A CA 1
ATOM 5595 C C . PHE A 1 766 ? -22.798 28.035 50.749 1.00 92.25 766 PHE A C 1
ATOM 5597 O O . PHE A 1 766 ? -23.138 27.268 51.648 1.00 92.25 766 PHE A O 1
ATOM 5604 N N . ALA A 1 767 ? -22.441 27.611 49.534 1.00 91.56 767 ALA A N 1
ATOM 5605 C CA . ALA A 1 767 ? -22.361 26.211 49.111 1.00 91.56 767 ALA A CA 1
ATOM 5606 C C . ALA A 1 767 ? -21.072 25.501 49.572 1.00 91.56 767 ALA A C 1
ATOM 5608 O O . ALA A 1 767 ? -21.048 24.282 49.748 1.00 91.56 767 ALA A O 1
ATOM 5609 N N . ASP A 1 768 ? -19.988 26.251 49.773 1.00 91.62 768 ASP A N 1
ATOM 5610 C CA . ASP A 1 768 ? -18.697 25.709 50.197 1.00 91.62 768 ASP A CA 1
ATOM 5611 C C . ASP A 1 768 ? -18.730 25.202 51.655 1.00 91.62 768 ASP A C 1
ATOM 5613 O O . ASP A 1 768 ? -19.444 25.732 52.501 1.00 91.62 768 ASP A O 1
ATOM 5617 N N . ARG A 1 769 ? -17.901 24.217 52.002 1.00 91.19 769 ARG A N 1
ATOM 5618 C CA . ARG A 1 769 ? -17.708 23.717 53.377 1.00 91.19 769 ARG A CA 1
ATOM 5619 C C . ARG A 1 769 ? -16.581 24.422 54.124 1.00 91.19 769 ARG A C 1
ATOM 5621 O O . ARG A 1 769 ? -16.424 24.207 55.329 1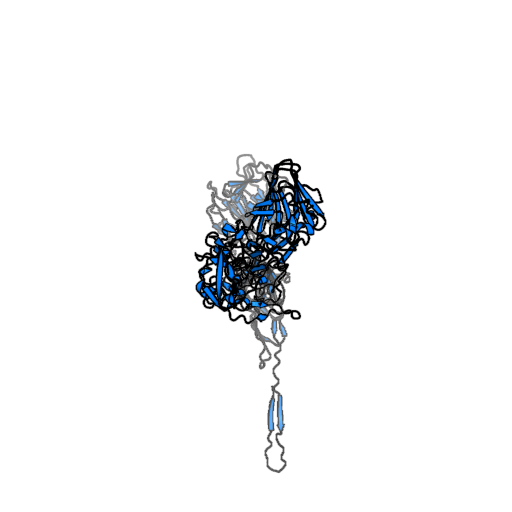.00 91.19 769 ARG A O 1
ATOM 5628 N N . ASP A 1 770 ? -15.771 25.207 53.422 1.00 93.94 770 ASP A N 1
ATOM 5629 C CA . ASP A 1 770 ? -14.707 25.992 54.031 1.00 93.94 770 ASP A CA 1
ATOM 5630 C C . ASP A 1 770 ? -15.310 27.145 54.847 1.00 93.94 770 ASP A C 1
ATOM 5632 O O . ASP A 1 770 ? -16.002 28.021 54.317 1.00 93.94 770 ASP A O 1
ATOM 5636 N N . LEU A 1 771 ? -15.060 27.151 56.159 1.00 93.06 771 LEU A N 1
ATOM 5637 C CA . LEU A 1 771 ? -15.445 28.258 57.043 1.00 93.06 771 LEU A CA 1
ATOM 5638 C C . LEU A 1 771 ? -14.635 29.529 56.749 1.00 93.06 771 LEU A C 1
ATOM 5640 O O . LEU A 1 771 ? -15.027 30.619 57.168 1.00 93.06 771 LEU A O 1
ATOM 5644 N N . MET A 1 772 ? -13.530 29.401 56.010 1.00 93.06 772 MET A N 1
ATOM 5645 C CA . MET A 1 772 ? -12.721 30.517 55.531 1.00 93.06 772 MET A CA 1
ATOM 5646 C C . MET A 1 772 ? -13.207 31.102 54.200 1.00 93.06 772 MET A C 1
ATOM 5648 O O . MET A 1 772 ? -12.609 32.082 53.755 1.00 93.06 772 MET A O 1
ATOM 5652 N N . HIS A 1 773 ? -14.305 30.589 53.628 1.00 93.38 773 HIS A N 1
ATOM 5653 C CA . HIS A 1 773 ? -14.992 31.143 52.457 1.00 93.38 773 HIS A CA 1
ATOM 5654 C C . HIS A 1 773 ? -16.393 31.660 52.841 1.00 93.38 773 HIS A C 1
ATOM 5656 O O . HIS A 1 773 ? -17.299 30.878 53.150 1.00 93.38 773 HIS A O 1
ATOM 5662 N N . TRP A 1 774 ? -16.557 32.984 52.927 1.00 91.56 774 TRP A N 1
ATOM 5663 C CA . TRP A 1 774 ? -17.667 33.603 53.670 1.00 91.56 774 TRP A CA 1
ATOM 5664 C C . TRP A 1 774 ? -17.942 35.060 53.247 1.00 91.56 774 TRP A C 1
ATOM 5666 O O . TRP A 1 774 ? -17.124 35.701 52.578 1.00 91.56 774 TRP A O 1
ATOM 5676 N N . LEU A 1 775 ? -19.099 35.596 53.654 1.00 91.00 775 LEU A N 1
ATOM 5677 C CA . LEU A 1 775 ? -19.525 36.966 53.353 1.00 91.00 775 LEU A CA 1
ATOM 5678 C C . LEU A 1 775 ? -19.046 37.955 54.422 1.00 91.00 775 LEU A C 1
ATOM 5680 O O . LEU A 1 775 ? -19.531 37.918 55.553 1.00 91.00 775 LEU A O 1
ATOM 5684 N N . SER A 1 776 ? -18.190 38.899 54.022 1.00 87.56 776 SER A N 1
ATOM 5685 C CA . SER A 1 776 ? -17.769 40.027 54.852 1.00 87.56 776 SER A CA 1
ATOM 5686 C C . SER A 1 776 ? -18.605 41.270 54.643 1.00 87.56 776 SER A C 1
ATOM 5688 O O . SER A 1 776 ? -18.901 41.661 53.511 1.00 87.56 776 SER A O 1
ATOM 5690 N N . MET A 1 777 ? -18.955 41.907 55.755 1.00 82.94 777 MET A N 1
ATOM 5691 C CA . MET A 1 777 ? -19.832 43.059 55.821 1.00 82.94 777 MET A CA 1
ATOM 5692 C C . MET A 1 777 ? -19.239 44.133 56.742 1.00 82.94 777 MET A C 1
ATOM 5694 O O . MET A 1 777 ? -18.739 43.863 57.829 1.00 82.94 777 MET A O 1
ATOM 5698 N N . ASP A 1 778 ? -19.300 45.396 56.322 1.00 76.75 778 ASP A N 1
ATOM 5699 C CA . ASP A 1 778 ? -18.774 46.511 57.114 1.00 76.75 778 ASP A CA 1
ATOM 5700 C C . ASP A 1 778 ? -19.845 47.255 57.939 1.00 76.75 778 ASP A C 1
ATOM 5702 O O . ASP A 1 778 ? -21.037 46.948 57.942 1.00 76.75 778 ASP A O 1
ATOM 5706 N N . ALA A 1 779 ? -19.408 48.320 58.612 1.00 70.69 779 ALA A N 1
ATOM 5707 C CA . ALA A 1 779 ? -20.224 49.189 59.461 1.00 70.69 779 ALA A CA 1
ATOM 5708 C C . ALA A 1 779 ? -21.384 49.935 58.762 1.00 70.69 779 ALA A C 1
ATOM 5710 O O . ALA A 1 779 ? -22.044 50.756 59.410 1.00 70.69 779 ALA A O 1
ATOM 5711 N N . THR A 1 780 ? -21.558 49.810 57.443 1.00 71.19 780 THR A N 1
ATOM 5712 C CA . THR A 1 780 ? -22.535 50.594 56.663 1.00 71.19 780 THR A CA 1
ATOM 5713 C C . THR A 1 780 ? -23.858 49.866 56.405 1.00 71.19 780 THR A C 1
ATOM 5715 O O . THR A 1 780 ? -24.778 50.462 55.833 1.00 71.19 780 THR A O 1
ATOM 5718 N N . ILE A 1 781 ? -23.970 48.630 56.892 1.00 73.38 781 ILE A N 1
ATOM 5719 C CA . ILE A 1 781 ? -25.136 47.743 56.801 1.00 73.38 781 ILE A CA 1
ATOM 5720 C C . ILE A 1 781 ? -26.246 48.141 57.782 1.00 73.38 781 ILE A C 1
ATOM 5722 O O . ILE A 1 781 ? -25.984 48.658 58.871 1.00 73.38 781 ILE A O 1
ATOM 5726 N N . ARG A 1 782 ? -27.508 47.946 57.381 1.00 75.44 782 ARG A N 1
ATOM 5727 C CA . ARG A 1 782 ? -28.715 48.326 58.140 1.00 75.44 782 ARG A CA 1
ATOM 5728 C C . ARG A 1 782 ? -29.496 47.121 58.643 1.00 75.44 782 ARG A C 1
ATOM 5730 O O . ARG A 1 782 ? -29.404 46.036 58.091 1.00 75.44 782 ARG A O 1
ATOM 5737 N N . ASP A 1 783 ? -30.380 47.365 59.609 1.00 77.12 783 ASP A N 1
ATOM 5738 C CA . ASP A 1 783 ? -31.294 46.372 60.193 1.00 77.12 783 ASP A CA 1
ATOM 5739 C C . ASP A 1 783 ? -32.397 45.850 59.238 1.00 77.12 783 ASP A C 1
ATOM 5741 O O . ASP A 1 783 ? -33.309 45.123 59.628 1.00 77.12 783 ASP A O 1
ATOM 5745 N N . THR A 1 784 ? -32.344 46.269 57.973 1.00 77.06 784 THR A N 1
ATOM 5746 C CA . THR A 1 784 ? -33.230 45.849 56.881 1.00 77.06 784 THR A CA 1
ATOM 5747 C C . THR A 1 784 ? -32.516 45.006 55.833 1.00 77.06 784 THR A C 1
ATOM 5749 O O . THR A 1 784 ? -33.138 44.632 54.839 1.00 77.06 784 THR A O 1
ATOM 5752 N N . ASP A 1 785 ? -31.213 44.801 56.004 1.00 84.06 785 ASP A N 1
ATOM 5753 C CA . ASP A 1 785 ? -30.358 44.151 55.026 1.00 84.06 785 ASP A CA 1
ATOM 5754 C C . ASP A 1 785 ? -30.360 42.639 55.254 1.00 84.06 785 ASP A C 1
ATOM 5756 O O . ASP A 1 785 ? -30.237 42.178 56.393 1.00 84.06 785 ASP A O 1
ATOM 5760 N N . PHE A 1 786 ? -30.530 41.869 54.180 1.00 89.19 786 PHE A N 1
ATOM 5761 C CA . PHE A 1 786 ? -30.690 40.421 54.282 1.00 89.19 786 PHE A CA 1
ATOM 5762 C C . PHE A 1 786 ? -30.093 39.654 53.105 1.00 89.19 786 PHE A C 1
ATOM 5764 O O . PHE A 1 786 ? -29.975 40.186 51.998 1.00 89.19 786 PHE A O 1
ATOM 5771 N N . ASN A 1 787 ? -29.821 38.376 53.364 1.00 90.62 787 ASN A N 1
ATOM 5772 C CA . ASN A 1 787 ? -29.592 37.330 52.371 1.00 90.62 787 ASN A CA 1
ATOM 5773 C C . ASN A 1 787 ? -30.709 36.286 52.475 1.00 90.62 787 ASN A C 1
ATOM 5775 O O . ASN A 1 787 ? -31.138 35.944 53.575 1.00 90.62 787 ASN A O 1
ATOM 5779 N N . GLU A 1 788 ? -31.172 35.771 51.349 1.00 93.00 788 GLU A N 1
ATOM 5780 C CA . GLU A 1 788 ? -32.115 34.664 51.229 1.00 93.00 788 GLU A CA 1
ATOM 5781 C C . GLU A 1 788 ? -31.446 33.536 50.474 1.00 93.00 788 GLU A C 1
ATOM 5783 O O . GLU A 1 788 ? -30.997 33.729 49.352 1.00 93.00 788 GLU A O 1
ATOM 5788 N N . ILE A 1 789 ? -31.402 32.365 51.082 1.00 94.31 789 ILE A N 1
ATOM 5789 C CA . ILE A 1 789 ? -30.741 31.183 50.552 1.00 94.31 789 ILE A CA 1
ATOM 5790 C C . ILE A 1 789 ? -31.844 30.184 50.215 1.00 94.31 789 ILE A C 1
ATOM 5792 O O . ILE A 1 789 ? -32.586 29.784 51.113 1.00 94.31 789 ILE A O 1
ATOM 5796 N N . TYR A 1 790 ? -31.972 29.826 48.941 1.00 92.94 790 TYR A N 1
ATOM 5797 C CA . TYR A 1 790 ? -33.023 28.964 48.404 1.00 92.94 790 TYR A CA 1
ATOM 5798 C C . TYR A 1 790 ? -32.491 27.579 48.036 1.00 92.94 790 TYR A C 1
ATOM 5800 O O . TYR A 1 790 ? -31.325 27.426 47.664 1.00 92.94 790 TYR A O 1
ATOM 5808 N N . TYR A 1 791 ? -33.385 26.595 48.102 1.00 91.12 791 TYR A N 1
ATOM 5809 C CA . TYR A 1 791 ? -33.144 25.199 47.746 1.00 91.12 791 TYR A CA 1
ATOM 5810 C C . TYR A 1 791 ? -34.130 24.757 46.655 1.00 91.12 791 TYR A C 1
ATOM 5812 O O . TYR A 1 791 ? -35.251 25.266 46.572 1.00 91.12 791 TYR A O 1
ATOM 5820 N N . ASP A 1 792 ? -33.712 23.818 45.814 1.00 82.88 792 ASP A N 1
ATOM 5821 C CA . ASP A 1 792 ? -34.483 23.278 44.686 1.00 82.88 792 ASP A CA 1
ATOM 5822 C C . ASP A 1 792 ? -35.613 22.331 45.107 1.00 82.88 792 ASP A C 1
ATOM 5824 O O . ASP A 1 792 ? -36.627 22.233 44.410 1.00 82.88 792 ASP A O 1
ATOM 5828 N N . ALA A 1 793 ? -35.469 21.678 46.259 1.00 82.25 793 ALA A N 1
ATOM 5829 C CA . ALA A 1 793 ? -36.464 20.791 46.845 1.00 82.25 793 ALA A CA 1
ATOM 5830 C C . ALA A 1 793 ? -37.025 21.335 48.175 1.00 82.25 793 ALA A C 1
ATOM 5832 O O . ALA A 1 793 ? -36.299 21.969 48.950 1.00 82.25 793 ALA A O 1
ATOM 5833 N N . PRO A 1 794 ? -38.311 21.069 48.489 1.00 82.25 794 PRO A N 1
ATOM 5834 C CA . PRO A 1 794 ? -38.864 21.380 49.801 1.00 82.25 794 PRO A CA 1
ATOM 5835 C C . PRO A 1 794 ? -38.133 20.601 50.898 1.00 82.25 794 PRO A C 1
ATOM 5837 O O . PRO A 1 794 ? -37.983 19.381 50.835 1.00 82.25 794 PRO A O 1
ATOM 5840 N N . ILE A 1 795 ? -37.733 21.306 51.951 1.00 85.50 795 ILE A N 1
ATOM 5841 C CA . ILE A 1 795 ? -37.129 20.717 53.144 1.00 85.50 795 ILE A CA 1
ATOM 5842 C C . ILE A 1 795 ? -38.207 20.667 54.226 1.00 85.50 795 ILE A C 1
ATOM 5844 O O . ILE A 1 795 ? -38.565 21.693 54.807 1.00 85.50 795 ILE A O 1
ATOM 5848 N N . ALA A 1 796 ? -38.717 19.475 54.527 1.00 81.81 796 ALA A N 1
ATOM 5849 C CA . ALA A 1 796 ? -39.642 19.294 55.640 1.00 81.81 796 ALA A CA 1
ATOM 5850 C C . ALA A 1 796 ? -38.936 19.626 56.967 1.00 81.81 796 ALA A C 1
ATOM 5852 O O . ALA A 1 796 ? -37.914 19.027 57.311 1.00 81.81 796 ALA A O 1
ATOM 5853 N N . SER A 1 797 ? -39.463 20.592 57.724 1.00 83.94 797 SER A N 1
ATOM 5854 C CA . SER A 1 797 ? -38.920 20.963 59.034 1.00 83.94 797 SER A CA 1
ATOM 5855 C C . SER A 1 797 ? -38.972 19.782 59.997 1.00 83.94 797 SER A C 1
ATOM 5857 O O . SER A 1 797 ? -40.025 19.183 60.202 1.00 83.94 797 SER A O 1
ATOM 5859 N N . ALA A 1 798 ? -37.852 19.471 60.637 1.00 76.88 798 ALA A N 1
ATOM 5860 C CA . ALA A 1 798 ? -37.747 18.378 61.592 1.00 76.88 798 ALA A CA 1
ATOM 5861 C C . ALA A 1 798 ? -36.759 18.761 62.712 1.00 76.88 798 ALA A C 1
ATOM 5863 O O . ALA A 1 798 ? -35.914 19.639 62.516 1.00 76.88 798 ALA A O 1
ATOM 5864 N N . PRO A 1 799 ? -36.885 18.187 63.922 1.00 72.62 799 PRO A N 1
ATOM 5865 C CA . PRO A 1 799 ? -36.078 18.590 65.082 1.00 72.62 799 PRO A CA 1
ATOM 5866 C C . PRO A 1 799 ? -34.604 18.170 65.015 1.00 72.62 799 PRO A C 1
ATOM 5868 O O . PRO A 1 799 ? -33.797 18.675 65.790 1.00 72.62 799 PRO A O 1
ATOM 5871 N N . ASN A 1 800 ? -34.292 17.269 64.092 1.00 75.19 800 ASN A N 1
ATOM 5872 C CA . ASN A 1 800 ? -32.983 16.728 63.731 1.00 75.19 800 ASN A CA 1
ATOM 5873 C C . ASN A 1 800 ? -32.414 17.359 62.443 1.00 75.19 800 ASN A C 1
ATOM 5875 O O . ASN A 1 800 ? -31.386 16.921 61.942 1.00 75.19 800 ASN A O 1
ATOM 5879 N N . ARG A 1 801 ? -33.081 18.367 61.870 1.00 86.94 801 ARG A N 1
ATOM 5880 C CA . ARG A 1 801 ? -32.541 19.187 60.779 1.00 86.94 801 ARG A CA 1
ATOM 5881 C C . ARG A 1 801 ? -32.190 20.541 61.355 1.00 86.94 801 ARG A C 1
ATOM 5883 O O . ARG A 1 801 ? -33.028 21.152 62.023 1.00 86.94 801 ARG A O 1
ATOM 5890 N N . TYR A 1 802 ? -30.979 21.021 61.099 1.00 91.00 802 TYR A N 1
ATOM 5891 C CA . TYR A 1 802 ? -30.481 22.228 61.752 1.00 91.00 802 TYR A CA 1
ATOM 5892 C C . TYR A 1 802 ? -30.034 23.264 60.737 1.00 91.00 802 TYR A C 1
ATOM 5894 O O . TYR A 1 802 ? -29.311 22.950 59.798 1.00 91.00 802 TYR A O 1
ATOM 5902 N N . VAL A 1 803 ? -30.422 24.514 60.970 1.00 94.62 803 VAL A N 1
ATOM 5903 C CA . VAL A 1 803 ? -29.778 25.664 60.343 1.00 94.62 803 VAL A CA 1
ATOM 5904 C C . VAL A 1 803 ? -28.562 26.053 61.175 1.00 94.62 803 VAL A C 1
ATOM 5906 O O . VAL A 1 803 ? -28.633 26.173 62.403 1.00 94.62 803 VAL A O 1
ATOM 5909 N N . VAL A 1 804 ? -27.442 26.232 60.492 1.00 94.50 804 VAL A N 1
ATOM 5910 C CA . VAL A 1 804 ? -26.164 26.647 61.059 1.00 94.50 804 VAL A CA 1
ATOM 5911 C C . VAL A 1 804 ? -25.843 28.018 60.496 1.00 94.50 804 VAL A C 1
ATOM 5913 O O . VAL A 1 804 ? -25.896 28.207 59.283 1.00 94.50 804 VAL A O 1
ATOM 5916 N N . VAL A 1 805 ? -25.520 28.969 61.370 1.00 94.12 805 VAL A N 1
ATOM 5917 C CA . VAL A 1 805 ? -25.090 30.316 60.979 1.00 94.12 805 VAL A CA 1
ATOM 5918 C C . VAL A 1 805 ? -23.793 30.650 61.698 1.00 94.12 805 VAL A C 1
ATOM 5920 O O . VAL A 1 805 ? -23.680 30.411 62.902 1.00 94.12 805 VAL A O 1
ATOM 5923 N N . THR A 1 806 ? -22.813 31.174 60.967 1.00 93.38 806 THR A N 1
ATOM 5924 C CA . THR A 1 806 ? -21.540 31.639 61.523 1.00 93.38 806 THR A CA 1
ATOM 5925 C C . THR A 1 806 ? -21.543 33.150 61.711 1.00 93.38 806 THR A C 1
ATOM 5927 O O . THR A 1 806 ? -22.277 33.864 61.035 1.00 93.38 806 THR A O 1
ATOM 5930 N N . GLU A 1 807 ? -20.713 33.639 62.622 1.00 91.12 807 GLU A N 1
ATOM 5931 C CA . GLU A 1 807 ? -20.472 35.063 62.827 1.00 91.12 807 GLU A CA 1
ATOM 5932 C C . GLU A 1 807 ? -19.043 35.253 63.358 1.00 91.12 807 GLU A C 1
ATOM 5934 O O . GLU A 1 807 ? -18.594 34.491 64.220 1.00 91.12 807 GLU A O 1
ATOM 5939 N N . ARG A 1 808 ? -18.284 36.214 62.823 1.00 88.81 808 ARG A N 1
ATOM 5940 C CA . ARG A 1 808 ? -16.900 36.444 63.260 1.00 88.81 808 ARG A CA 1
ATOM 5941 C C . ARG A 1 808 ? -16.872 37.277 64.538 1.00 88.81 808 ARG A C 1
ATOM 5943 O O . ARG A 1 808 ? -17.303 38.415 64.561 1.00 88.81 808 ARG A O 1
ATOM 5950 N N . GLN A 1 809 ? -16.229 36.749 65.578 1.00 87.12 809 GLN A N 1
ATOM 5951 C CA . GLN A 1 809 ? -16.206 37.263 66.957 1.00 87.12 809 GLN A CA 1
ATOM 5952 C C . GLN A 1 809 ? -17.518 37.103 67.741 1.00 87.12 809 GLN A C 1
ATOM 5954 O O . GLN A 1 809 ? -17.555 37.479 68.920 1.00 87.12 809 GLN A O 1
ATOM 5959 N N . GLY A 1 810 ? -18.577 36.558 67.134 1.00 87.19 810 GLY A N 1
ATOM 5960 C CA . GLY A 1 810 ? -19.869 36.331 67.785 1.00 87.19 810 GLY A CA 1
ATOM 5961 C C . GLY A 1 810 ? -20.474 37.622 68.336 1.00 87.19 810 GLY A C 1
ATOM 5962 O O . GLY A 1 810 ? -21.080 37.608 69.410 1.00 87.19 810 GLY A O 1
ATOM 5963 N N . ASN A 1 811 ? -20.220 38.751 67.675 1.00 84.81 811 ASN A N 1
ATOM 5964 C CA . ASN A 1 811 ? -20.469 40.103 68.154 1.00 84.81 811 ASN A CA 1
ATOM 5965 C C . ASN A 1 811 ? -21.615 40.814 67.403 1.00 84.81 811 ASN A C 1
ATOM 5967 O O . ASN A 1 811 ? -21.977 41.935 67.780 1.00 84.81 811 ASN A O 1
ATOM 5971 N N . ASN A 1 812 ? -22.212 40.179 66.388 1.00 84.75 812 ASN A N 1
ATOM 5972 C CA . ASN A 1 812 ? -23.347 40.714 65.632 1.00 84.75 812 ASN A CA 1
ATOM 5973 C C . ASN A 1 812 ? -24.608 39.838 65.754 1.00 84.75 812 ASN A C 1
ATOM 5975 O O . ASN A 1 812 ? -24.582 38.630 65.524 1.00 84.75 812 ASN A O 1
ATOM 5979 N N . ASP A 1 813 ? -25.745 40.466 66.076 1.00 88.00 813 ASP A N 1
ATOM 5980 C CA . ASP A 1 813 ? -27.030 39.763 66.151 1.00 88.00 813 ASP A CA 1
ATOM 5981 C C . ASP A 1 813 ? -27.607 39.523 64.742 1.00 88.00 813 ASP A C 1
ATOM 5983 O O . ASP A 1 813 ? -27.828 40.477 63.978 1.00 88.00 813 ASP A O 1
ATOM 5987 N N . LEU A 1 814 ? -27.918 38.258 64.437 1.00 90.12 814 LEU A N 1
ATOM 5988 C CA . LEU A 1 814 ? -28.535 37.817 63.181 1.00 90.12 814 LEU A CA 1
ATOM 5989 C C . LEU A 1 814 ? -29.943 37.259 63.433 1.00 90.12 814 LEU A C 1
ATOM 5991 O O . LEU A 1 814 ? -30.169 36.481 64.361 1.00 90.12 814 LEU A O 1
ATOM 5995 N N . GLN A 1 815 ? -30.900 37.635 62.587 1.00 92.50 815 GLN A N 1
ATOM 5996 C CA . GLN A 1 815 ? -32.256 37.088 62.579 1.00 92.50 815 GLN A CA 1
ATOM 5997 C C . GLN A 1 815 ? -32.399 36.059 61.457 1.00 92.50 815 GLN A C 1
ATOM 5999 O O . GLN A 1 815 ? -32.101 36.356 60.304 1.00 92.50 815 GLN A O 1
ATOM 6004 N N . ILE A 1 816 ? -32.910 34.877 61.793 1.00 95.25 816 ILE A N 1
ATOM 6005 C CA . ILE A 1 816 ? -33.085 33.738 60.891 1.00 95.25 816 ILE A CA 1
ATOM 6006 C C . ILE A 1 816 ? -34.582 33.472 60.720 1.00 95.25 816 ILE A C 1
ATOM 6008 O O . ILE A 1 816 ? -35.300 33.288 61.705 1.00 95.25 816 ILE A O 1
ATOM 6012 N N . GLU A 1 817 ? -35.062 33.429 59.482 1.00 96.06 817 GLU A N 1
ATOM 6013 C CA . GLU A 1 817 ? -36.458 33.130 59.138 1.00 96.06 817 GLU A CA 1
ATOM 6014 C C . GLU A 1 817 ? -36.518 32.012 58.091 1.00 96.06 817 GLU A C 1
ATOM 6016 O O . GLU A 1 817 ? -35.643 31.920 57.237 1.00 96.06 817 GLU A O 1
ATOM 6021 N N . ALA A 1 818 ? -37.551 31.168 58.131 1.00 96.31 818 ALA A N 1
ATOM 6022 C CA . ALA A 1 818 ? -37.807 30.194 57.068 1.00 96.31 818 ALA A CA 1
ATOM 6023 C C . ALA A 1 818 ? -38.554 30.859 55.905 1.00 96.31 818 ALA A C 1
ATOM 6025 O O . ALA A 1 818 ? -39.352 31.761 56.141 1.00 96.31 818 ALA A O 1
ATOM 6026 N N . ILE A 1 819 ? -38.347 30.401 54.673 1.00 95.38 819 ILE A N 1
ATOM 6027 C CA . ILE A 1 819 ? -39.001 30.923 53.464 1.00 95.38 819 ILE A CA 1
ATOM 6028 C C . ILE A 1 819 ? -39.928 29.850 52.878 1.00 95.38 819 ILE A C 1
ATOM 6030 O O . ILE A 1 819 ? -39.561 28.677 52.821 1.00 95.38 819 ILE A O 1
ATOM 6034 N N . ASP A 1 820 ? -41.135 30.231 52.456 1.00 92.50 820 ASP A N 1
ATOM 6035 C CA . ASP A 1 820 ? -42.067 29.340 51.751 1.00 92.50 820 ASP A CA 1
ATOM 6036 C C . ASP A 1 820 ? -41.831 29.299 50.227 1.00 92.50 820 ASP A C 1
ATOM 6038 O O . ASP A 1 820 ? -41.032 30.054 49.679 1.00 92.50 820 ASP A O 1
ATOM 6042 N N . ALA A 1 821 ? -42.583 28.455 49.511 1.00 90.88 821 ALA A N 1
ATOM 6043 C CA . ALA A 1 821 ? -42.483 28.302 48.052 1.00 90.88 821 ALA A CA 1
ATOM 6044 C C . ALA A 1 821 ? -42.707 29.601 47.248 1.00 90.88 821 ALA A C 1
ATOM 6046 O O . ALA A 1 821 ? -42.447 29.644 46.048 1.00 90.88 821 ALA A O 1
ATOM 6047 N N . THR A 1 822 ? -43.260 30.646 47.870 1.00 89.12 822 THR A N 1
ATOM 6048 C CA . THR A 1 822 ? -43.547 31.933 47.223 1.00 89.12 822 THR A CA 1
ATOM 6049 C C . THR A 1 822 ? -42.462 32.982 47.465 1.00 89.12 822 THR A C 1
ATOM 6051 O O . THR A 1 822 ? -42.608 34.108 46.987 1.00 89.12 822 THR A O 1
ATOM 6054 N N . GLY A 1 823 ? -41.400 32.640 48.203 1.00 86.31 823 GLY A N 1
ATOM 6055 C CA . GLY A 1 823 ? -40.362 33.587 48.620 1.00 86.31 823 GLY A CA 1
ATOM 6056 C C . GLY A 1 823 ? -40.763 34.436 49.830 1.00 86.31 823 GLY A C 1
ATOM 6057 O O . GLY A 1 823 ? -40.177 35.490 50.074 1.00 86.31 823 GLY A O 1
ATOM 6058 N N . THR A 1 824 ? -41.793 34.033 50.585 1.00 92.94 824 THR A N 1
ATOM 6059 C CA . THR A 1 824 ? -42.261 34.790 51.755 1.00 92.94 824 THR A CA 1
ATOM 6060 C C . THR A 1 824 ? -41.678 34.202 53.044 1.00 92.94 824 THR A C 1
ATOM 6062 O O . THR A 1 824 ? -41.806 32.995 53.256 1.00 92.94 824 THR A O 1
ATOM 6065 N N . PRO A 1 825 ? -41.099 35.019 53.950 1.00 94.38 825 PRO A N 1
ATOM 6066 C CA . PRO A 1 825 ? -40.729 34.556 55.282 1.00 94.38 825 PRO A CA 1
ATOM 6067 C C . PRO A 1 825 ? -41.942 34.063 56.080 1.00 94.38 825 PRO A C 1
ATOM 6069 O O . PRO A 1 825 ? -42.971 34.742 56.165 1.00 94.38 825 PRO A O 1
ATOM 6072 N N . ILE A 1 826 ? -41.812 32.892 56.695 1.00 93.75 826 ILE A N 1
ATOM 6073 C CA . ILE A 1 826 ? -42.843 32.200 57.466 1.00 93.75 826 ILE A CA 1
ATOM 6074 C C . ILE A 1 826 ? -42.315 31.774 58.840 1.00 93.75 826 ILE A C 1
ATOM 6076 O O . ILE A 1 826 ? -41.115 31.657 59.078 1.00 93.75 826 ILE A O 1
ATOM 6080 N N . GLY A 1 827 ? -43.244 31.503 59.758 1.00 91.25 827 GLY A N 1
ATOM 6081 C CA . GLY A 1 827 ? -42.915 30.979 61.080 1.00 91.25 827 GLY A CA 1
ATOM 6082 C C . GLY A 1 827 ? -42.530 32.041 62.111 1.00 91.25 827 GLY A C 1
ATOM 6083 O O . GLY A 1 827 ? -43.040 33.162 62.095 1.00 91.25 827 GLY A O 1
ATOM 6084 N N . THR A 1 828 ? -41.701 31.639 63.075 1.00 90.25 828 THR A N 1
ATOM 6085 C CA . THR A 1 828 ? -41.170 32.482 64.154 1.00 90.25 828 THR A CA 1
ATOM 6086 C C . THR A 1 828 ? -39.684 32.738 63.897 1.00 90.25 828 THR A C 1
ATOM 6088 O O . THR A 1 828 ? -38.936 31.768 63.804 1.00 90.25 828 THR A O 1
ATOM 6091 N N . PRO A 1 829 ? -39.228 34.001 63.817 1.00 91.50 829 PRO A N 1
ATOM 6092 C CA . PRO A 1 829 ? -37.811 34.285 63.622 1.00 91.50 829 PRO A CA 1
ATOM 6093 C C . PRO A 1 829 ? -36.958 33.792 64.799 1.00 91.50 829 PRO A C 1
ATOM 6095 O O . PRO A 1 829 ? -37.284 34.074 65.957 1.00 91.50 829 PRO A O 1
ATOM 6098 N N . ALA A 1 830 ? -35.860 33.095 64.510 1.00 92.56 830 ALA A N 1
ATOM 6099 C CA . ALA A 1 830 ? -34.838 32.749 65.497 1.00 92.56 830 ALA A CA 1
ATOM 6100 C C . ALA A 1 830 ? -33.755 33.833 65.538 1.00 92.56 830 ALA A C 1
ATOM 6102 O O . ALA A 1 830 ? -33.396 34.392 64.506 1.00 92.56 830 ALA A O 1
ATOM 6103 N N . ILE A 1 831 ? -33.243 34.138 66.731 1.00 92.00 831 ILE A N 1
ATOM 6104 C CA . ILE A 1 831 ? -32.222 35.173 66.930 1.00 92.00 831 ILE A CA 1
ATOM 6105 C C . ILE A 1 831 ? -30.908 34.513 67.344 1.00 92.00 831 ILE A C 1
ATOM 6107 O O . ILE A 1 831 ? -30.845 33.901 68.412 1.00 92.00 831 ILE A O 1
ATOM 6111 N N . ALA A 1 832 ? -29.875 34.656 66.515 1.00 91.00 832 ALA A N 1
ATOM 6112 C CA . ALA A 1 832 ? -28.495 34.331 66.849 1.00 91.00 832 ALA A CA 1
ATOM 6113 C C . ALA A 1 832 ? -27.835 35.576 67.456 1.00 91.00 832 ALA A C 1
ATOM 6115 O O . ALA A 1 832 ? -27.399 36.470 66.736 1.00 91.00 832 ALA A O 1
ATOM 6116 N N . ASP A 1 833 ? -27.840 35.658 68.787 1.00 88.88 833 ASP A N 1
ATOM 6117 C CA . ASP A 1 833 ? -27.194 36.727 69.551 1.00 88.88 833 ASP A CA 1
ATOM 6118 C C . ASP A 1 833 ? -25.906 36.235 70.232 1.00 88.88 833 ASP A C 1
ATOM 6120 O O . ASP A 1 833 ? -25.568 35.048 70.208 1.00 88.88 833 ASP A O 1
ATOM 6124 N N . VAL A 1 834 ? -25.216 37.144 70.924 1.00 83.81 834 VAL A N 1
ATOM 6125 C CA . VAL A 1 834 ? -23.987 36.865 71.696 1.00 83.81 834 VAL A CA 1
ATOM 6126 C C . VAL A 1 834 ? -24.106 35.725 72.726 1.00 83.81 834 VAL A C 1
ATOM 6128 O O . VAL A 1 834 ? -23.097 35.285 73.273 1.00 83.81 834 VAL A O 1
ATOM 6131 N N . THR A 1 835 ? -25.320 35.274 73.067 1.00 85.88 835 THR A N 1
ATOM 6132 C CA . THR A 1 835 ? -25.557 34.139 73.975 1.00 85.88 835 THR A CA 1
ATOM 6133 C C . THR A 1 835 ? -25.840 32.825 73.251 1.00 85.88 835 THR A C 1
ATOM 6135 O O . THR A 1 835 ? -25.692 31.766 73.864 1.00 85.88 835 THR A O 1
ATOM 6138 N N . ALA A 1 836 ? -26.228 32.885 71.975 1.00 89.12 836 ALA A N 1
ATOM 6139 C CA . ALA A 1 836 ? -26.409 31.726 71.106 1.00 89.12 836 ALA A CA 1
ATOM 6140 C C . ALA A 1 836 ? -25.089 31.271 70.464 1.00 89.12 836 ALA A C 1
ATOM 6142 O O . ALA A 1 836 ? -24.919 30.078 70.210 1.00 89.12 836 ALA A O 1
ATOM 6143 N N . TYR A 1 837 ? -24.164 32.204 70.227 1.00 92.25 837 TYR A N 1
ATOM 6144 C CA . TYR A 1 837 ? -22.873 31.914 69.614 1.00 92.25 837 TYR A CA 1
ATOM 6145 C C . TYR A 1 837 ? -21.926 31.133 70.525 1.00 92.25 837 TYR A C 1
ATOM 6147 O O . TYR A 1 837 ? -21.798 31.399 71.724 1.00 92.25 837 TYR A O 1
ATOM 6155 N N . PHE A 1 838 ? -21.183 30.211 69.921 1.00 93.44 838 PHE A N 1
ATOM 6156 C CA . PHE A 1 838 ? -20.034 29.566 70.541 1.00 93.44 838 PHE A CA 1
ATOM 6157 C C . PHE A 1 838 ? -18.861 29.445 69.575 1.00 93.44 838 PHE A C 1
ATOM 6159 O O . PHE A 1 838 ? -19.030 29.456 68.362 1.00 93.44 838 PHE A O 1
ATOM 6166 N N . ASP A 1 839 ? -17.657 29.401 70.134 1.00 92.06 839 ASP A N 1
ATOM 6167 C CA . ASP A 1 839 ? -16.394 29.352 69.398 1.00 92.06 839 ASP A CA 1
ATOM 6168 C C . ASP A 1 839 ? -16.213 28.009 68.669 1.00 92.06 839 ASP A C 1
ATOM 6170 O O . ASP A 1 839 ? -16.381 26.942 69.269 1.00 92.06 839 ASP A O 1
ATOM 6174 N N . SER A 1 840 ? -15.886 28.074 67.375 1.00 92.62 840 SER A N 1
ATOM 6175 C CA . SER A 1 840 ? -15.572 26.903 66.549 1.00 92.62 840 SER A CA 1
ATOM 6176 C C . SER A 1 840 ? -14.192 26.307 66.820 1.00 92.62 840 SER A C 1
ATOM 6178 O O . SER A 1 840 ? -13.944 25.155 66.457 1.00 92.62 840 SER A O 1
ATOM 6180 N N . GLY A 1 841 ? -13.294 27.083 67.432 1.00 91.25 841 GLY A N 1
ATOM 6181 C CA . GLY A 1 841 ? -11.869 26.788 67.539 1.00 91.25 841 GLY A CA 1
ATOM 6182 C C . GLY A 1 841 ? -11.059 27.139 66.285 1.00 91.25 841 GLY A C 1
ATOM 6183 O O . GLY A 1 841 ? -9.905 26.715 66.190 1.00 91.25 841 GLY A O 1
ATOM 6184 N N . ILE A 1 842 ? -11.648 27.864 65.328 1.00 93.88 842 ILE A N 1
ATOM 6185 C CA . ILE A 1 842 ? -11.000 28.361 64.109 1.00 93.88 842 ILE A CA 1
ATOM 6186 C C . ILE A 1 842 ? -10.924 29.886 64.152 1.00 93.88 842 ILE A C 1
ATOM 6188 O O . ILE A 1 842 ? -11.937 30.550 64.367 1.00 93.88 842 ILE A O 1
ATOM 6192 N N . ASP A 1 843 ? -9.737 30.413 63.846 1.00 92.00 843 ASP A N 1
ATOM 6193 C CA . ASP A 1 843 ? -9.470 31.847 63.769 1.00 92.00 843 ASP A CA 1
ATOM 6194 C C . ASP A 1 843 ? -9.148 32.271 62.331 1.00 92.00 843 ASP A C 1
ATOM 6196 O O . ASP A 1 843 ? -8.554 31.518 61.551 1.00 92.00 843 ASP A O 1
ATOM 6200 N N . ASP A 1 844 ? -9.459 33.520 61.994 1.00 88.69 844 ASP A N 1
ATOM 6201 C CA . ASP A 1 844 ? -8.931 34.159 60.789 1.00 88.69 844 ASP A CA 1
ATOM 6202 C C . ASP A 1 844 ? -7.455 34.602 60.945 1.00 88.69 844 ASP A C 1
ATOM 6204 O O . ASP A 1 844 ? -6.836 34.488 62.006 1.00 88.69 844 ASP A O 1
ATOM 6208 N N . SER A 1 845 ? -6.846 35.139 59.883 1.00 87.69 845 SER A N 1
ATOM 6209 C CA . SER A 1 845 ? -5.433 35.565 59.868 1.00 87.69 845 SER A CA 1
ATOM 6210 C C . SER A 1 845 ? -5.127 36.730 60.815 1.00 87.69 845 SER A C 1
ATOM 6212 O O . SER A 1 845 ? -3.957 37.028 61.080 1.00 87.69 845 SER A O 1
ATOM 6214 N N . SER A 1 846 ? -6.165 37.382 61.342 1.00 86.94 846 SER A N 1
ATOM 6215 C CA . SER A 1 846 ? -6.092 38.448 62.339 1.00 86.94 846 SER A CA 1
ATOM 6216 C C . SER A 1 846 ? -6.408 37.963 63.759 1.00 86.94 846 SER A C 1
ATOM 6218 O O . SER A 1 846 ? -6.492 38.802 64.659 1.00 86.94 846 SER A O 1
ATOM 6220 N N . PHE A 1 847 ? -6.509 36.646 63.979 1.00 84.94 847 PHE A N 1
ATOM 6221 C CA . PHE A 1 847 ? -6.885 36.023 65.254 1.00 84.94 847 PHE A CA 1
ATOM 6222 C C . PHE A 1 847 ? -8.282 36.440 65.732 1.00 84.94 847 PHE A C 1
ATOM 6224 O O . PHE A 1 847 ? -8.473 36.752 66.909 1.00 84.94 847 PHE A O 1
ATOM 6231 N N . ARG A 1 848 ? -9.236 36.540 64.800 1.00 88.81 848 ARG A N 1
ATOM 6232 C CA . ARG A 1 848 ? -10.660 36.702 65.108 1.00 88.81 848 ARG A CA 1
ATOM 6233 C C . ARG A 1 848 ? -11.337 35.337 65.028 1.00 88.81 848 ARG A C 1
ATOM 6235 O O . ARG A 1 848 ? -11.324 34.728 63.959 1.00 88.81 848 ARG A O 1
ATOM 6242 N N . ASP A 1 849 ? -11.926 34.911 66.138 1.00 90.62 849 ASP A N 1
ATOM 6243 C CA . ASP A 1 849 ? -12.639 33.641 66.267 1.00 90.62 849 ASP A CA 1
ATOM 6244 C C . ASP A 1 849 ? -13.833 33.583 65.296 1.00 90.62 849 ASP A C 1
ATOM 6246 O O . ASP A 1 849 ? -14.557 34.568 65.116 1.00 90.62 849 ASP A O 1
ATOM 6250 N N . ILE A 1 850 ? -14.070 32.427 64.681 1.00 92.81 850 ILE A N 1
ATOM 6251 C CA . ILE A 1 850 ? -15.296 32.145 63.928 1.00 92.81 850 ILE A CA 1
ATOM 6252 C C . ILE A 1 850 ? -16.277 31.469 64.883 1.00 92.81 850 ILE A C 1
ATOM 6254 O O . ILE A 1 850 ? -16.050 30.339 65.324 1.00 92.81 850 ILE A O 1
ATOM 6258 N N . ASN A 1 851 ? -17.381 32.137 65.204 1.00 93.50 851 ASN A N 1
ATOM 6259 C CA . ASN A 1 851 ? -18.410 31.614 66.093 1.00 93.50 851 ASN A CA 1
ATOM 6260 C C . ASN A 1 851 ? -19.594 31.039 65.306 1.00 93.50 851 ASN A C 1
ATOM 6262 O O . ASN A 1 851 ? -19.856 31.453 64.182 1.00 93.50 851 ASN A O 1
ATOM 6266 N N . LEU A 1 852 ? -20.310 30.070 65.883 1.00 93.94 852 LEU A N 1
ATOM 6267 C CA . LEU A 1 852 ? -21.489 29.443 65.277 1.00 93.94 852 LEU A CA 1
ATOM 6268 C C . LEU A 1 852 ? -22.683 29.487 66.223 1.00 93.94 852 LEU A C 1
ATOM 6270 O O . LEU A 1 852 ? -22.533 29.342 67.435 1.00 93.94 852 LEU A O 1
ATOM 6274 N N . ALA A 1 853 ? -23.870 29.623 65.644 1.00 93.75 853 ALA A N 1
ATOM 6275 C CA . ALA A 1 853 ? -25.145 29.360 66.290 1.00 93.75 853 ALA A CA 1
ATOM 6276 C C . ALA A 1 853 ? -25.905 28.296 65.483 1.00 93.75 853 ALA A C 1
ATOM 6278 O O . ALA A 1 853 ? -25.949 28.341 64.252 1.00 93.75 853 ALA A O 1
ATOM 6279 N N . ILE A 1 854 ? -26.496 27.326 66.182 1.00 94.06 854 ILE A N 1
ATOM 6280 C CA . ILE A 1 854 ? -27.189 26.184 65.574 1.00 94.06 854 ILE A CA 1
ATOM 6281 C C . ILE A 1 854 ? -28.620 26.144 66.097 1.00 94.06 854 ILE A C 1
ATOM 6283 O O . ILE A 1 854 ? -28.831 26.093 67.311 1.00 94.06 854 ILE A O 1
ATOM 6287 N N . PHE A 1 855 ? -29.599 26.133 65.193 1.00 93.31 855 PHE A N 1
ATOM 6288 C CA . PHE A 1 855 ? -31.020 26.047 65.531 1.00 93.31 855 PHE A CA 1
ATOM 6289 C C . PHE A 1 855 ? -31.668 24.872 64.802 1.00 93.31 855 PHE A C 1
ATOM 6291 O O . PHE A 1 855 ? -31.433 24.704 63.608 1.00 93.31 855 PHE A O 1
ATOM 6298 N N . PRO A 1 856 ? -32.525 24.077 65.462 1.00 90.56 856 PRO A N 1
ATOM 6299 C CA . PRO A 1 856 ? -33.354 23.115 64.747 1.00 90.56 856 PRO A CA 1
ATOM 6300 C C . PRO A 1 856 ? -34.349 23.867 63.857 1.00 90.56 856 PRO A C 1
ATOM 6302 O O . PRO A 1 856 ? -34.860 24.917 64.258 1.00 90.56 856 PRO A O 1
ATOM 6305 N N . LEU A 1 857 ? -34.699 23.327 62.688 1.00 89.94 857 LEU A N 1
ATOM 6306 C CA . LEU A 1 857 ? -35.694 23.950 61.800 1.00 89.94 857 LEU A CA 1
ATOM 6307 C C . LEU A 1 857 ? -37.057 24.103 62.491 1.00 89.94 857 LEU A C 1
ATOM 6309 O O . LEU A 1 857 ? -37.806 25.040 62.205 1.00 89.94 857 LEU A O 1
ATOM 6313 N N . THR A 1 858 ? -37.340 23.260 63.491 1.00 87.06 858 THR A N 1
ATOM 6314 C CA . THR A 1 858 ? -38.535 23.381 64.333 1.00 87.06 858 THR A CA 1
ATOM 6315 C C . THR A 1 858 ? -38.572 24.631 65.214 1.00 87.06 858 THR A C 1
ATOM 6317 O O . THR A 1 858 ? -39.629 24.968 65.749 1.00 87.06 858 THR A O 1
ATOM 6320 N N . ALA A 1 859 ? -37.445 25.328 65.391 1.00 89.31 859 ALA A N 1
ATOM 6321 C CA . ALA A 1 859 ? -37.413 26.645 66.027 1.00 89.31 859 ALA A CA 1
ATOM 6322 C C . ALA A 1 859 ? -37.983 27.742 65.110 1.00 89.31 859 ALA A C 1
ATOM 6324 O O . ALA A 1 859 ? -38.486 28.745 65.615 1.00 89.31 859 ALA A O 1
ATOM 6325 N N . LEU A 1 860 ? -37.939 27.534 63.788 1.00 92.31 860 LEU A N 1
ATOM 6326 C CA . LEU A 1 860 ? -38.442 28.469 62.782 1.00 92.31 860 LEU A CA 1
ATOM 6327 C C . LEU A 1 860 ? -39.912 28.188 62.448 1.00 92.31 860 LEU A C 1
ATOM 6329 O O . LEU A 1 860 ? -40.751 29.083 62.514 1.00 92.31 860 LEU A O 1
ATOM 6333 N N . VAL A 1 861 ? -40.259 26.938 62.130 1.00 89.31 861 VAL A N 1
ATOM 6334 C CA . VAL A 1 861 ? -41.617 26.524 61.719 1.00 89.31 861 VAL A CA 1
ATOM 6335 C C . VAL A 1 861 ? -42.008 25.186 62.357 1.00 89.31 861 VAL A C 1
ATOM 6337 O O . VAL A 1 861 ? -41.125 24.409 62.702 1.00 89.31 861 VAL A O 1
ATOM 6340 N N . PRO A 1 862 ? -43.304 24.858 62.523 1.00 84.38 862 PRO A N 1
ATOM 6341 C CA . PRO A 1 862 ? -43.715 23.558 63.061 1.00 84.38 862 PRO A CA 1
ATOM 6342 C C . PRO A 1 862 ? -43.131 22.369 62.276 1.00 84.38 862 PRO A C 1
ATOM 6344 O O . PRO A 1 862 ? -42.991 22.451 61.057 1.00 84.38 862 PRO A O 1
ATOM 6347 N N . GLY A 1 863 ? -42.848 21.253 62.956 1.00 78.81 863 GLY A N 1
ATOM 6348 C CA . GLY A 1 863 ? -42.353 20.033 62.304 1.00 78.81 863 GLY A CA 1
ATOM 6349 C C . GLY A 1 863 ? -43.306 19.518 61.214 1.00 78.81 863 GLY A C 1
ATOM 6350 O O . GLY A 1 863 ? -44.525 19.630 61.361 1.00 78.81 863 GLY A O 1
ATOM 6351 N N . GLY A 1 864 ? -42.748 19.004 60.120 1.00 71.06 864 GLY A N 1
ATOM 6352 C CA . GLY A 1 864 ? -43.445 18.622 58.891 1.00 71.06 864 GLY A CA 1
ATOM 6353 C C . GLY A 1 864 ? -43.846 19.795 57.989 1.00 71.06 864 GLY A C 1
ATOM 6354 O O . GLY A 1 864 ? -44.483 19.572 56.967 1.00 71.06 864 GLY A O 1
ATOM 6355 N N . THR A 1 865 ? -43.530 21.046 58.351 1.00 80.81 865 THR A N 1
ATOM 6356 C CA . THR A 1 865 ? -43.760 22.198 57.461 1.00 80.81 865 THR A CA 1
ATOM 6357 C C . THR A 1 865 ? -42.615 22.302 56.464 1.00 80.81 865 THR A C 1
ATOM 6359 O O . THR A 1 865 ? -41.472 22.469 56.887 1.00 80.81 865 THR A O 1
ATOM 6362 N N . ASP A 1 866 ? -42.925 22.256 55.172 1.00 86.06 866 ASP A N 1
ATOM 6363 C CA . ASP A 1 866 ? -41.935 22.459 54.115 1.00 86.06 866 ASP A CA 1
ATOM 6364 C C . ASP A 1 866 ? -41.432 23.903 54.090 1.00 86.06 866 ASP A C 1
ATOM 6366 O O . ASP A 1 866 ? -42.218 24.859 54.096 1.00 86.06 866 ASP A O 1
ATOM 6370 N N . ILE A 1 867 ? -40.112 24.049 54.022 1.00 90.69 867 ILE A N 1
ATOM 6371 C CA . ILE A 1 867 ? -39.425 25.311 53.755 1.00 90.69 867 ILE A CA 1
ATOM 6372 C C . ILE A 1 867 ? -38.670 25.193 52.429 1.00 90.69 867 ILE A C 1
ATOM 6374 O O . ILE A 1 867 ? -38.215 24.115 52.063 1.00 90.69 867 ILE A O 1
ATOM 6378 N N . TYR A 1 868 ? -38.530 26.306 51.720 1.00 92.62 868 TYR A N 1
ATOM 6379 C CA . TYR A 1 868 ? -37.846 26.399 50.422 1.00 92.62 868 TYR A CA 1
ATOM 6380 C C . TYR A 1 868 ? -36.570 27.244 50.508 1.00 92.62 868 TYR A C 1
ATOM 6382 O O . TYR A 1 868 ? -35.864 27.430 49.522 1.00 92.62 868 TYR A O 1
ATOM 6390 N N . GLY A 1 869 ? -36.272 27.768 51.696 1.00 94.81 869 GLY A N 1
ATOM 6391 C CA . GLY A 1 869 ? -35.100 28.586 51.940 1.00 94.81 869 GLY A CA 1
ATOM 6392 C C . GLY A 1 869 ? -35.047 29.147 53.353 1.00 94.81 869 GLY A C 1
ATOM 6393 O O . GLY A 1 869 ? -35.959 28.940 54.162 1.00 94.81 869 GLY A O 1
ATOM 6394 N N . ILE A 1 870 ? -33.980 29.890 53.633 1.00 96.38 870 ILE A N 1
ATOM 6395 C CA . ILE A 1 870 ? -33.785 30.653 54.868 1.00 96.38 870 ILE A CA 1
ATOM 6396 C C . ILE A 1 870 ? -33.417 32.099 54.548 1.00 96.38 870 ILE A C 1
ATOM 6398 O O . ILE A 1 870 ? -32.658 32.365 53.620 1.00 96.38 870 ILE A O 1
ATOM 6402 N N . ARG A 1 871 ? -33.932 33.043 55.335 1.00 94.94 871 ARG A N 1
ATOM 6403 C CA . ARG A 1 871 ? -33.528 34.449 55.297 1.00 94.94 871 ARG A CA 1
ATOM 6404 C C . ARG A 1 871 ? -32.673 34.771 56.515 1.00 94.94 871 ARG A C 1
ATOM 6406 O O . ARG A 1 871 ? -33.111 34.541 57.640 1.00 94.94 871 ARG A O 1
ATOM 6413 N N . ILE A 1 872 ? -31.504 35.360 56.283 1.00 93.75 872 ILE A N 1
ATOM 6414 C CA . ILE A 1 872 ? -30.608 35.904 57.304 1.00 93.75 872 ILE A CA 1
ATOM 6415 C C . ILE A 1 872 ? -30.671 37.428 57.228 1.00 93.75 872 ILE A C 1
ATOM 6417 O O . ILE A 1 872 ? -30.172 38.023 56.275 1.00 93.75 872 ILE A O 1
ATOM 6421 N N . THR A 1 873 ? -31.308 38.056 58.214 1.00 90.31 873 THR A N 1
ATOM 6422 C CA . THR A 1 873 ? -31.429 39.516 58.326 1.00 90.31 873 THR A CA 1
ATOM 6423 C C . THR A 1 873 ? -30.489 40.036 59.404 1.00 90.31 873 THR A C 1
ATOM 6425 O O . THR A 1 873 ? -30.453 39.520 60.521 1.00 90.31 873 THR A O 1
ATOM 6428 N N . GLN A 1 874 ? -29.750 41.089 59.086 1.00 85.19 874 GLN A N 1
ATOM 6429 C CA . GLN A 1 874 ? -28.885 41.787 60.033 1.00 85.19 874 GLN A CA 1
ATOM 6430 C C . GLN A 1 874 ? -29.759 42.589 60.997 1.00 85.19 874 GLN A C 1
ATOM 6432 O O . GLN A 1 874 ? -30.591 43.354 60.531 1.00 85.19 874 GLN A O 1
ATOM 6437 N N . ILE A 1 875 ? -29.617 42.438 62.319 1.00 79.81 875 ILE A N 1
ATOM 6438 C CA . ILE A 1 875 ? -30.453 43.187 63.287 1.00 79.81 875 ILE A CA 1
ATOM 6439 C C . ILE A 1 875 ? -29.663 43.846 64.431 1.00 79.81 875 ILE A C 1
ATOM 6441 O O . ILE A 1 875 ? -30.218 44.674 65.156 1.00 79.81 875 ILE A O 1
ATOM 6445 N N . GLY A 1 876 ? -28.370 43.530 64.580 1.00 64.56 876 GLY A N 1
ATOM 6446 C CA . GLY A 1 876 ? -27.510 44.016 65.671 1.00 64.56 876 GLY A CA 1
ATOM 6447 C C . GLY A 1 876 ? -26.648 45.254 65.383 1.00 64.56 876 GLY A C 1
ATOM 6448 O O . GLY A 1 876 ? -25.949 45.723 66.282 1.00 64.56 876 GLY A O 1
ATOM 6449 N N . ALA A 1 877 ? -26.668 45.806 64.165 1.00 60.72 877 ALA A N 1
ATOM 6450 C CA . ALA A 1 877 ? -25.739 46.871 63.775 1.00 60.72 877 ALA A CA 1
ATOM 6451 C C . ALA A 1 877 ? -25.982 48.191 64.555 1.00 60.72 877 ALA A C 1
ATOM 6453 O O . ALA A 1 877 ? -27.116 48.685 64.620 1.00 60.72 877 ALA A O 1
ATOM 6454 N N . PRO A 1 878 ? -24.948 48.831 65.144 1.00 54.72 878 PRO A N 1
ATOM 6455 C CA . PRO A 1 878 ? -25.116 50.115 65.818 1.00 54.72 878 PRO A CA 1
ATOM 6456 C C . PRO A 1 878 ? -25.576 51.196 64.826 1.00 54.72 878 PRO A C 1
ATOM 6458 O O . PRO A 1 878 ? -25.002 51.368 63.758 1.00 54.72 878 PRO A O 1
ATOM 6461 N N . ALA A 1 879 ? -26.585 51.985 65.212 1.00 52.34 879 ALA A N 1
ATOM 6462 C CA . ALA A 1 879 ? -27.317 52.930 64.351 1.00 52.34 879 ALA A CA 1
ATOM 6463 C C . ALA A 1 879 ? -26.513 54.120 63.752 1.00 52.34 879 ALA A C 1
ATOM 6465 O O . ALA A 1 879 ? -27.120 55.094 63.294 1.00 52.34 879 ALA A O 1
ATOM 6466 N N . PHE A 1 880 ? -25.174 54.103 63.771 1.00 56.78 880 PHE A N 1
ATOM 6467 C CA . PHE A 1 880 ? -24.329 55.184 63.254 1.00 56.78 880 PHE A CA 1
ATOM 6468 C C . PHE A 1 880 ? -23.135 54.662 62.429 1.00 56.78 880 PHE A C 1
ATOM 6470 O O . PHE A 1 880 ? -22.425 53.777 62.900 1.00 56.78 880 PHE A O 1
ATOM 6477 N N . PRO A 1 881 ? -22.837 55.271 61.260 1.00 55.06 881 PRO A N 1
ATOM 6478 C CA . PRO A 1 881 ? -21.710 54.875 60.414 1.00 55.06 881 PRO A CA 1
ATOM 6479 C C . PRO A 1 881 ? -20.361 54.945 61.148 1.00 55.06 881 PRO A C 1
ATOM 6481 O O . PRO A 1 881 ? -20.004 55.999 61.687 1.00 55.06 881 PRO A O 1
ATOM 6484 N N . GLY A 1 882 ? -19.596 53.848 61.107 1.00 57.19 882 GLY A N 1
ATOM 6485 C CA . GLY A 1 882 ? -18.188 53.794 61.526 1.00 57.19 882 GLY A CA 1
ATOM 6486 C C . GLY A 1 882 ? -17.900 53.294 62.949 1.00 57.19 882 GLY A C 1
ATOM 6487 O O . GLY A 1 882 ? -16.840 53.627 63.478 1.00 57.19 882 GLY A O 1
ATOM 6488 N N . ALA A 1 883 ? -18.810 52.541 63.583 1.00 54.44 883 ALA A N 1
ATOM 6489 C CA . ALA A 1 883 ? -18.616 52.025 64.948 1.00 54.44 883 ALA A CA 1
ATOM 6490 C C . ALA A 1 883 ? -19.011 50.546 65.187 1.00 54.44 883 ALA A C 1
ATOM 6492 O O . ALA A 1 883 ? -19.036 50.139 66.345 1.00 54.44 883 ALA A O 1
ATOM 6493 N N . GLY A 1 884 ? -19.291 49.756 64.147 1.00 58.91 884 GLY A N 1
ATOM 6494 C CA . GLY A 1 884 ? -19.499 48.300 64.239 1.00 58.91 884 GLY A CA 1
ATOM 6495 C C . GLY A 1 884 ? -18.855 47.580 63.053 1.00 58.91 884 GLY A C 1
ATOM 6496 O O . GLY A 1 884 ? -18.600 48.224 62.039 1.00 58.91 884 GLY A O 1
ATOM 6497 N N . ASP A 1 885 ? -18.542 46.299 63.184 1.00 68.44 885 ASP A N 1
ATOM 6498 C CA . ASP A 1 885 ? -18.488 45.367 62.052 1.00 68.44 885 ASP A CA 1
ATOM 6499 C C . ASP A 1 885 ? -19.929 45.031 61.629 1.00 68.44 885 ASP A C 1
ATOM 6501 O O . ASP A 1 885 ? -20.862 45.157 62.426 1.00 68.44 885 ASP A O 1
ATOM 6505 N N . GLY A 1 886 ? -20.148 44.788 60.337 1.00 72.38 886 GLY A N 1
ATOM 6506 C CA . GLY A 1 886 ? -21.415 44.231 59.866 1.00 72.38 886 GLY A CA 1
ATOM 6507 C C . GLY A 1 886 ? -21.369 42.715 60.028 1.00 72.38 886 GLY A C 1
ATOM 6508 O O . GLY A 1 886 ? -20.278 42.162 60.085 1.00 72.38 886 GLY A O 1
ATOM 6509 N N . GLY A 1 887 ? -22.529 42.047 60.069 1.00 76.31 887 GLY A N 1
ATOM 6510 C CA . GLY A 1 887 ? -22.579 40.605 60.322 1.00 76.31 887 GLY A CA 1
ATOM 6511 C C . GLY A 1 887 ? -21.816 39.800 59.281 1.00 76.31 887 GLY A C 1
ATOM 6512 O O . GLY A 1 887 ? -22.291 39.587 58.163 1.00 76.31 887 GLY A O 1
ATOM 6513 N N . ASP A 1 888 ? -20.654 39.331 59.698 1.00 85.88 888 ASP A N 1
ATOM 6514 C CA . ASP A 1 888 ? -19.663 38.603 58.927 1.00 85.88 888 ASP A CA 1
ATOM 6515 C C . ASP A 1 888 ? -20.008 37.097 58.976 1.00 85.88 888 ASP A C 1
ATOM 6517 O O . ASP A 1 888 ? -19.644 36.422 59.938 1.00 85.88 888 ASP A O 1
ATOM 6521 N N . HIS A 1 889 ? -20.746 36.551 57.995 1.00 88.25 889 HIS A N 1
ATOM 6522 C CA . HIS A 1 889 ? -21.431 35.253 58.166 1.00 88.25 889 HIS A CA 1
ATOM 6523 C C . HIS A 1 889 ? -21.389 34.278 56.978 1.00 88.25 889 HIS A C 1
ATOM 6525 O O . HIS A 1 889 ? -21.136 34.628 55.825 1.00 88.25 889 HIS A O 1
ATOM 6531 N N . LYS A 1 890 ? -21.715 33.025 57.305 1.00 91.50 890 LYS A N 1
ATOM 6532 C CA . LYS A 1 890 ? -22.052 31.898 56.429 1.00 91.50 890 LYS A CA 1
ATOM 6533 C C . LYS A 1 890 ? -23.296 31.209 56.998 1.00 91.50 890 LYS A C 1
ATOM 6535 O O . LYS A 1 890 ? -23.447 31.155 58.216 1.00 91.50 890 LYS A O 1
ATOM 6540 N N . ALA A 1 891 ? -24.183 30.684 56.158 1.00 92.50 891 ALA A N 1
ATOM 6541 C CA . ALA A 1 891 ? -25.358 29.946 56.606 1.00 92.50 891 ALA A CA 1
ATOM 6542 C C . ALA A 1 891 ? -25.665 28.758 55.690 1.00 92.50 891 ALA A C 1
ATOM 6544 O O . ALA A 1 891 ? -25.558 28.875 54.474 1.00 92.50 891 ALA A O 1
ATOM 6545 N N . PHE A 1 892 ? -26.044 27.627 56.282 1.00 91.56 892 PHE A N 1
ATOM 6546 C CA . PHE A 1 892 ? -26.417 26.401 55.572 1.00 91.56 892 PHE A CA 1
ATOM 6547 C C . PHE A 1 892 ? -27.290 25.508 56.465 1.00 91.56 892 PHE A C 1
ATOM 6549 O O . PHE A 1 892 ? -27.366 25.702 57.682 1.00 91.56 892 PHE A O 1
ATOM 6556 N N . ILE A 1 893 ? -27.963 24.526 55.863 1.00 93.19 893 ILE A N 1
ATOM 6557 C CA . ILE A 1 893 ? -28.770 23.534 56.581 1.00 93.19 893 ILE A CA 1
ATOM 6558 C C . ILE A 1 893 ? -28.033 22.201 56.561 1.00 93.19 893 ILE A C 1
ATOM 6560 O O . ILE A 1 893 ? -27.675 21.717 55.491 1.00 93.19 893 ILE A O 1
ATOM 6564 N N . ILE A 1 894 ? -27.848 21.599 57.734 1.00 90.38 894 ILE A N 1
ATOM 6565 C CA . ILE A 1 894 ? -27.299 20.249 57.885 1.00 90.38 894 ILE A CA 1
ATOM 6566 C C . ILE A 1 894 ? -28.414 19.230 58.117 1.00 90.38 894 ILE A C 1
ATOM 6568 O O . ILE A 1 894 ? -29.433 19.527 58.755 1.00 90.38 894 ILE A O 1
ATOM 6572 N N . TYR A 1 895 ? -28.199 18.020 57.611 1.00 84.25 895 TYR A N 1
ATOM 6573 C CA . TYR A 1 895 ? -29.085 16.879 57.811 1.00 84.25 895 TYR A CA 1
ATOM 6574 C C . TYR A 1 895 ? -28.275 15.582 57.887 1.00 84.25 895 TYR A C 1
ATOM 6576 O O . TYR A 1 895 ? -27.072 15.562 57.630 1.00 84.25 895 TYR A O 1
ATOM 6584 N N . ASP A 1 896 ? -28.919 14.517 58.344 1.00 74.19 896 ASP A N 1
ATOM 6585 C CA . ASP A 1 896 ? -28.369 13.168 58.305 1.00 74.19 896 ASP A CA 1
ATOM 6586 C C . ASP A 1 896 ? -29.302 12.352 57.405 1.00 74.19 896 ASP A C 1
ATOM 6588 O O . ASP A 1 896 ? -30.498 12.225 57.681 1.00 74.19 896 ASP A O 1
ATOM 6592 N N . SER A 1 897 ? -28.767 11.882 56.277 1.00 61.91 897 SER A N 1
ATOM 6593 C CA . SER A 1 897 ? -29.501 11.112 55.267 1.00 61.91 897 SER A CA 1
ATOM 6594 C C . SER A 1 897 ? -30.019 9.776 55.806 1.00 61.91 897 SER A C 1
ATOM 6596 O O . SER A 1 897 ? -30.955 9.215 55.245 1.00 61.91 897 SER A O 1
ATOM 6598 N N . THR A 1 898 ? -29.487 9.303 56.937 1.00 56.72 898 THR A N 1
ATOM 6599 C CA . THR A 1 898 ? -29.902 8.058 57.599 1.00 56.72 898 THR A CA 1
ATOM 6600 C C . THR A 1 898 ? -31.134 8.207 58.504 1.00 56.72 898 THR A C 1
ATOM 6602 O O . THR A 1 898 ? -31.533 7.249 59.164 1.00 56.72 898 THR A O 1
ATOM 6605 N N . PHE A 1 899 ? -31.773 9.387 58.546 1.00 58.28 899 PHE A N 1
ATOM 6606 C CA . PHE A 1 899 ? -32.998 9.605 59.334 1.00 58.28 899 PHE A CA 1
ATOM 6607 C C . PHE A 1 899 ? -34.281 9.036 58.728 1.00 58.28 899 PHE A C 1
ATOM 6609 O O . PHE A 1 899 ? -35.286 8.918 59.431 1.00 58.28 899 PHE A O 1
ATOM 6616 N N . PHE A 1 900 ? -34.255 8.643 57.460 1.00 56.59 900 PHE A N 1
ATOM 6617 C CA . PHE A 1 900 ? -35.243 7.710 56.941 1.00 56.59 900 PHE A CA 1
ATOM 6618 C C . PHE A 1 900 ? -34.809 6.323 57.385 1.00 56.59 900 PHE A C 1
ATOM 6620 O O . PHE A 1 900 ? -33.671 5.947 57.140 1.00 56.59 900 PHE A O 1
ATOM 6627 N N . THR A 1 901 ? -35.678 5.567 58.056 1.00 55.00 901 THR A N 1
ATOM 6628 C CA . THR A 1 901 ? -35.469 4.121 58.136 1.00 55.00 901 THR A CA 1
ATOM 6629 C C . THR A 1 901 ? -35.911 3.564 56.788 1.00 55.00 901 THR A C 1
ATOM 6631 O O . THR A 1 901 ? -37.123 3.491 56.575 1.00 55.00 901 THR A O 1
ATOM 6634 N N . PRO A 1 902 ? -34.994 3.223 55.866 1.00 62.34 902 PRO A N 1
ATOM 6635 C CA . PRO A 1 902 ? -35.378 2.618 54.602 1.00 62.34 902 PRO A CA 1
ATOM 6636 C C . PRO A 1 902 ? -36.029 1.266 54.913 1.00 62.34 902 PRO A C 1
ATOM 6638 O O . PRO A 1 902 ? -35.646 0.641 55.916 1.00 62.34 902 PRO A O 1
ATOM 6641 N N . PRO A 1 903 ? -36.982 0.783 54.103 1.00 70.81 903 PRO A N 1
ATOM 6642 C CA . PRO A 1 903 ? -37.523 -0.568 54.253 1.00 70.81 903 PRO A CA 1
ATOM 6643 C C . PRO A 1 903 ? -36.410 -1.603 54.328 1.00 70.81 903 PRO A C 1
ATOM 6645 O O . PRO A 1 903 ? -35.305 -1.347 53.856 1.00 70.81 903 PRO A O 1
ATOM 6648 N N . PRO A 1 904 ? -36.667 -2.792 54.888 1.00 79.75 904 PRO A N 1
ATOM 6649 C CA . PRO A 1 904 ? -35.702 -3.867 54.757 1.00 79.75 904 PRO A CA 1
ATOM 6650 C C . PRO A 1 904 ? -35.519 -4.228 53.276 1.00 79.75 904 PRO A C 1
ATOM 6652 O O . PRO A 1 904 ? -36.505 -4.378 52.557 1.00 79.75 904 PRO A O 1
ATOM 6655 N N . THR A 1 905 ? -34.274 -4.390 52.830 1.00 81.06 905 THR A N 1
ATOM 6656 C CA . THR A 1 905 ? -33.953 -4.762 51.440 1.00 81.06 905 THR A CA 1
ATOM 6657 C C . THR A 1 905 ? -34.086 -6.267 51.267 1.00 81.06 905 THR A C 1
ATOM 6659 O O . THR A 1 905 ? -33.572 -7.010 52.099 1.00 81.06 905 THR A O 1
ATOM 6662 N N . ILE A 1 906 ? -34.743 -6.738 50.202 1.00 85.38 906 ILE A N 1
ATOM 6663 C CA . ILE A 1 906 ? -34.662 -8.147 49.784 1.00 85.38 906 ILE A CA 1
ATOM 6664 C C . ILE A 1 906 ? -33.348 -8.314 49.025 1.00 85.38 906 ILE A C 1
ATOM 6666 O O . ILE A 1 906 ? -33.109 -7.620 48.044 1.00 85.38 906 ILE A O 1
ATOM 6670 N N . GLU A 1 907 ? -32.499 -9.232 49.465 1.00 81.31 907 GLU A N 1
ATOM 6671 C CA . GLU A 1 907 ? -31.211 -9.480 48.826 1.00 81.31 907 GLU A CA 1
ATOM 6672 C C . GLU A 1 907 ? -31.359 -10.440 47.644 1.00 81.31 907 GLU A C 1
ATOM 6674 O O . GLU A 1 907 ? -32.161 -11.384 47.679 1.00 81.31 907 GLU A O 1
ATOM 6679 N N . SER A 1 908 ? -30.521 -10.253 46.621 1.00 76.06 908 SER A N 1
ATOM 6680 C CA . SER A 1 908 ? -30.421 -11.150 45.458 1.00 76.06 908 SER A CA 1
ATOM 6681 C C . SER A 1 908 ? -29.993 -12.574 45.828 1.00 76.06 908 SER A C 1
ATOM 6683 O O . SER A 1 908 ? -30.253 -13.527 45.096 1.00 76.06 908 SER A O 1
ATOM 6685 N N . THR A 1 909 ? -29.406 -12.753 47.012 1.00 79.00 909 THR A N 1
ATOM 6686 C CA . THR A 1 909 ? -29.115 -14.057 47.619 1.00 79.00 909 THR A CA 1
ATOM 6687 C C . THR A 1 909 ? -30.367 -14.802 48.088 1.00 79.00 909 THR A C 1
ATOM 6689 O O . THR A 1 909 ? -30.253 -15.962 48.481 1.00 79.00 909 THR A O 1
ATOM 6692 N N . THR A 1 910 ? -31.561 -14.202 48.029 1.00 84.88 910 THR A N 1
ATOM 6693 C CA . THR A 1 910 ? -32.835 -14.912 48.212 1.00 84.88 910 THR A CA 1
ATOM 6694 C C . THR A 1 910 ? -32.964 -16.025 47.176 1.00 84.88 910 THR A C 1
ATOM 6696 O O . THR A 1 910 ? -32.968 -15.776 45.974 1.00 84.88 910 THR A O 1
ATOM 6699 N N . PHE A 1 911 ? -33.106 -17.276 47.624 1.00 85.00 911 PHE A N 1
ATOM 6700 C CA . PHE A 1 911 ? -33.056 -18.426 46.718 1.00 85.00 911 PHE A CA 1
ATOM 6701 C C . PHE A 1 911 ? -34.202 -19.423 46.914 1.00 85.00 911 PHE A C 1
ATOM 6703 O O . PHE A 1 911 ? -34.706 -19.665 48.019 1.00 85.00 911 PHE A O 1
ATOM 6710 N N . VAL A 1 912 ? -34.576 -20.062 45.802 1.00 90.31 912 VAL A N 1
ATOM 6711 C CA . VAL A 1 912 ? -35.606 -21.104 45.725 1.00 90.31 912 VAL A CA 1
ATOM 6712 C C . VAL A 1 912 ? -34.940 -22.474 45.649 1.00 90.31 912 VAL A C 1
ATOM 6714 O O . VAL A 1 912 ? -34.181 -22.768 44.729 1.00 90.31 912 VAL A O 1
ATOM 6717 N N . THR A 1 913 ? -35.271 -23.365 46.580 1.00 92.25 913 THR A N 1
ATOM 6718 C CA . THR A 1 913 ? -34.974 -24.794 46.436 1.00 92.25 913 THR A CA 1
ATOM 6719 C C . THR A 1 913 ? -36.137 -25.478 45.733 1.00 92.25 913 THR A C 1
ATOM 6721 O O . THR A 1 913 ? -37.241 -25.572 46.276 1.00 92.25 913 THR A O 1
ATOM 6724 N N . GLN A 1 914 ? -35.876 -25.973 44.526 1.00 90.62 914 GLN A N 1
ATOM 6725 C CA . GLN A 1 914 ? -36.872 -26.659 43.711 1.00 90.62 914 GLN A CA 1
ATOM 6726 C C . GLN A 1 914 ? -37.267 -28.023 44.314 1.00 90.62 914 GLN A C 1
ATOM 6728 O O . GLN A 1 914 ? -36.449 -28.673 44.977 1.00 90.62 914 GLN A O 1
ATOM 6733 N N . PRO A 1 915 ? -38.514 -28.483 44.104 1.00 87.50 915 PRO A N 1
ATOM 6734 C CA . PRO A 1 915 ? -38.982 -29.754 44.635 1.00 87.50 915 PRO A CA 1
ATOM 6735 C C . PRO A 1 915 ? -38.212 -30.934 44.044 1.00 87.50 915 PRO A C 1
ATOM 6737 O O . PRO A 1 915 ? -37.856 -30.960 42.868 1.00 87.50 915 PRO A O 1
ATOM 6740 N N . THR A 1 916 ? -38.026 -31.973 44.857 1.00 84.62 916 THR A N 1
ATOM 6741 C CA . THR A 1 916 ? -37.509 -33.264 44.384 1.00 84.62 916 THR A CA 1
ATOM 6742 C C . THR A 1 916 ? -38.654 -34.255 44.207 1.00 84.62 916 THR A C 1
ATOM 6744 O O . THR A 1 916 ? -39.673 -34.179 44.898 1.00 84.62 916 THR A O 1
ATOM 6747 N N . CYS A 1 917 ? -38.476 -35.235 43.318 1.00 76.19 917 CYS A N 1
ATOM 6748 C CA . CYS A 1 917 ? -39.486 -36.257 43.033 1.00 76.19 917 CYS A CA 1
ATOM 6749 C C . CYS A 1 917 ? -40.152 -36.928 44.261 1.00 76.19 917 CYS A C 1
ATOM 6751 O O . CYS A 1 917 ? -41.354 -37.186 44.204 1.00 76.19 917 CYS A O 1
ATOM 6753 N N . PRO A 1 918 ? -39.448 -37.251 45.367 1.00 76.50 918 PRO A N 1
ATOM 6754 C CA . PRO A 1 918 ? -40.091 -37.894 46.514 1.00 76.50 918 PRO A CA 1
ATOM 6755 C C . PRO A 1 918 ? -40.947 -36.958 47.382 1.00 76.50 918 PRO A C 1
ATOM 6757 O O . PRO A 1 918 ? -41.799 -37.463 48.113 1.00 76.50 918 PRO A O 1
ATOM 6760 N N . THR A 1 919 ? -40.729 -35.638 47.346 1.00 78.56 919 THR A N 1
ATOM 6761 C CA . THR A 1 919 ? -41.449 -34.674 48.200 1.00 78.56 919 THR A CA 1
ATOM 6762 C C . THR A 1 919 ? -42.504 -33.882 47.438 1.00 78.56 919 THR A C 1
ATOM 6764 O O . THR A 1 919 ? -43.549 -33.586 48.008 1.00 78.56 919 THR A O 1
ATOM 6767 N N . GLY A 1 920 ? -42.251 -33.543 46.170 1.00 82.56 920 GLY A N 1
ATOM 6768 C CA . GLY A 1 920 ? -43.145 -32.718 45.347 1.00 82.56 920 GLY A CA 1
ATOM 6769 C C . GLY A 1 920 ? -43.306 -31.270 45.830 1.00 82.56 920 GLY A C 1
ATOM 6770 O O . GLY A 1 920 ? -44.089 -30.532 45.245 1.00 82.56 920 GLY A O 1
ATOM 6771 N N . GLN A 1 921 ? -42.573 -30.872 46.874 1.00 90.19 921 GLN A N 1
ATOM 6772 C CA . GLN A 1 921 ? -42.628 -29.551 47.500 1.00 90.19 921 GLN A CA 1
ATOM 6773 C C . GLN A 1 921 ? -41.227 -28.944 47.606 1.00 90.19 921 GLN A C 1
ATOM 6775 O O . GLN A 1 921 ? -40.259 -29.675 47.854 1.00 90.19 921 GLN A O 1
ATOM 6780 N N . GLY A 1 922 ? -41.141 -27.632 47.386 1.00 92.00 922 GLY A N 1
ATOM 6781 C CA . GLY A 1 922 ? -39.920 -26.828 47.448 1.00 92.00 922 GLY A CA 1
ATOM 6782 C C . GLY A 1 922 ? -39.835 -25.964 48.709 1.00 92.00 922 GLY A C 1
ATOM 6783 O O . GLY A 1 922 ? -40.610 -26.128 49.661 1.00 92.00 922 GLY A O 1
ATOM 6784 N N . SER A 1 923 ? -38.884 -25.033 48.717 1.00 93.56 923 SER A N 1
ATOM 6785 C CA . SER A 1 923 ? -38.733 -24.035 49.781 1.00 93.56 923 SER A CA 1
ATOM 6786 C C . SER A 1 923 ? -38.145 -22.725 49.266 1.00 93.56 923 SER A C 1
ATOM 6788 O O . SER A 1 923 ? -37.326 -22.751 48.352 1.00 93.56 923 SER A O 1
ATOM 6790 N N . ILE A 1 924 ? -38.493 -21.606 49.897 1.00 94.88 924 ILE A N 1
ATOM 6791 C CA . ILE A 1 924 ? -37.893 -20.286 49.646 1.00 94.88 924 ILE A CA 1
ATOM 6792 C C . ILE A 1 924 ? -37.165 -19.847 50.915 1.00 94.88 924 ILE A C 1
ATOM 6794 O O . ILE A 1 924 ? -37.747 -19.891 52.002 1.00 94.88 924 ILE A O 1
ATOM 6798 N N . THR A 1 925 ? -35.899 -19.451 50.784 1.00 95.38 925 THR A N 1
ATOM 6799 C CA . THR A 1 925 ? -35.152 -18.779 51.857 1.00 95.38 925 THR A CA 1
ATOM 6800 C C . THR A 1 925 ? -34.950 -17.334 51.445 1.00 95.38 925 THR A C 1
ATOM 6802 O O . THR A 1 925 ? -34.216 -17.074 50.498 1.00 95.38 925 THR A O 1
ATOM 6805 N N . VAL A 1 926 ? -35.630 -16.428 52.142 1.00 93.69 926 VAL A N 1
ATOM 6806 C CA . VAL A 1 926 ? -35.514 -14.985 51.934 1.00 93.69 926 VAL A CA 1
ATOM 6807 C C . VAL A 1 926 ? -34.267 -14.498 52.649 1.00 93.69 926 VAL A C 1
ATOM 6809 O O . VAL A 1 926 ? -34.077 -14.784 53.831 1.00 93.69 926 VAL A O 1
ATOM 6812 N N . ASP A 1 927 ? -33.411 -13.792 51.938 1.00 89.94 927 ASP A N 1
ATOM 6813 C CA . ASP A 1 927 ? -32.311 -13.053 52.535 1.00 89.94 927 ASP A CA 1
ATOM 6814 C C . ASP A 1 927 ? -32.672 -11.572 52.480 1.00 89.94 927 ASP A C 1
ATOM 6816 O O . ASP A 1 927 ? -33.196 -11.099 51.471 1.00 89.94 927 ASP A O 1
ATOM 6820 N N . ALA A 1 928 ? -32.524 -10.878 53.602 1.00 88.06 928 ALA A N 1
ATOM 6821 C CA . ALA A 1 928 ? -32.938 -9.489 53.702 1.00 88.06 928 ALA A CA 1
ATOM 6822 C C . ALA A 1 928 ? -32.055 -8.710 54.669 1.00 88.06 928 ALA A C 1
ATOM 6824 O O . ALA A 1 928 ? -31.756 -9.187 55.770 1.00 88.06 928 ALA A O 1
ATOM 6825 N N . THR A 1 929 ? -31.698 -7.492 54.275 1.00 83.56 929 THR A N 1
ATOM 6826 C CA . THR A 1 929 ? -30.881 -6.585 55.080 1.00 83.56 929 THR A CA 1
ATOM 6827 C C . THR A 1 929 ? -31.758 -5.656 55.911 1.00 83.56 929 THR A C 1
ATOM 6829 O O . THR A 1 929 ? -32.742 -5.089 55.439 1.00 83.56 929 THR A O 1
ATOM 6832 N N . ASP A 1 930 ? -31.394 -5.513 57.187 1.00 80.44 930 ASP A N 1
ATOM 6833 C CA . ASP A 1 930 ? -31.947 -4.494 58.078 1.00 80.44 930 ASP A CA 1
ATOM 6834 C C . ASP A 1 930 ? -31.262 -3.159 57.783 1.00 80.44 930 ASP A C 1
ATOM 6836 O O . ASP A 1 930 ? -30.079 -2.991 58.080 1.00 80.44 930 ASP A O 1
ATOM 6840 N N . ASN A 1 931 ? -32.019 -2.205 57.244 1.00 67.19 931 ASN A N 1
ATOM 6841 C CA . ASN A 1 931 ? -31.549 -0.852 56.951 1.00 67.19 931 ASN A CA 1
ATOM 6842 C C . ASN A 1 931 ? -31.736 0.104 58.146 1.00 67.19 931 ASN A C 1
ATOM 6844 O O . ASN A 1 931 ? -31.820 1.317 57.985 1.00 67.19 931 ASN A O 1
ATOM 6848 N N . GLY A 1 932 ? -31.795 -0.430 59.369 1.00 62.25 932 GLY A N 1
ATOM 6849 C CA . GLY A 1 932 ? -31.853 0.343 60.612 1.00 62.25 932 GLY A CA 1
ATOM 6850 C C . GLY A 1 932 ? -33.218 0.343 61.304 1.00 62.25 932 GLY A C 1
ATOM 6851 O O . GLY A 1 932 ? -33.381 1.024 62.317 1.00 62.25 932 GLY A O 1
ATOM 6852 N N . GLY A 1 933 ? -34.191 -0.428 60.806 1.00 66.94 933 GLY A N 1
ATOM 6853 C CA . GLY A 1 933 ? -35.539 -0.540 61.382 1.00 66.94 933 GLY A CA 1
ATOM 6854 C C . GLY A 1 933 ? -35.717 -1.686 62.376 1.00 66.94 933 GLY A C 1
ATOM 6855 O O . GLY A 1 933 ? -36.722 -1.742 63.098 1.00 66.94 933 GLY A O 1
ATOM 6856 N N . GLY A 1 934 ? -34.727 -2.576 62.479 1.00 79.69 934 GLY A N 1
ATOM 6857 C CA . GLY A 1 934 ? -34.661 -3.643 63.468 1.00 79.69 934 GLY A CA 1
ATOM 6858 C C . GLY A 1 934 ? -35.211 -4.978 62.963 1.00 79.69 934 GLY A C 1
ATOM 6859 O O . GLY A 1 934 ? -34.874 -5.460 61.890 1.00 79.69 934 GLY A O 1
ATOM 6860 N N . VAL A 1 935 ? -36.025 -5.656 63.781 1.00 88.56 935 VAL A N 1
ATOM 6861 C CA . VAL A 1 935 ? -36.450 -7.041 63.495 1.00 88.56 935 VAL A CA 1
ATOM 6862 C C . VAL A 1 935 ? -37.345 -7.101 62.253 1.00 88.56 935 VAL A C 1
ATOM 6864 O O . VAL A 1 935 ? -38.441 -6.537 62.254 1.00 88.56 935 VAL A O 1
ATOM 6867 N N . ILE A 1 936 ? -36.905 -7.858 61.246 1.00 93.25 936 ILE A N 1
ATOM 6868 C CA . ILE A 1 936 ? -37.625 -8.093 59.989 1.00 93.25 936 ILE A CA 1
ATOM 6869 C C . ILE A 1 936 ? -38.615 -9.261 60.135 1.00 93.25 936 ILE A C 1
ATOM 6871 O O . ILE A 1 936 ? -38.307 -10.295 60.736 1.00 93.25 936 ILE A O 1
ATOM 6875 N N . GLU A 1 937 ? -39.808 -9.104 59.562 1.00 95.12 937 GLU A N 1
ATOM 6876 C CA . GLU A 1 937 ? -40.757 -10.185 59.285 1.00 95.12 937 GLU A CA 1
ATOM 6877 C C . GLU A 1 937 ? -40.892 -10.397 57.772 1.00 95.12 937 GLU A C 1
ATOM 6879 O O . GLU A 1 937 ? -40.820 -9.451 56.994 1.00 95.12 937 GLU A O 1
ATOM 6884 N N . TYR A 1 938 ? -41.138 -11.643 57.375 1.00 96.19 938 TYR A N 1
ATOM 6885 C CA . TYR A 1 938 ? -41.137 -12.126 55.996 1.00 96.19 938 TYR A CA 1
ATOM 6886 C C . TYR A 1 938 ? -42.520 -12.666 55.618 1.00 96.19 938 TYR A C 1
ATOM 6888 O O . TYR A 1 938 ? -43.210 -13.252 56.460 1.00 96.19 938 TYR A O 1
ATOM 6896 N N . SER A 1 939 ? -42.903 -12.533 54.351 1.00 95.19 939 SER A N 1
ATOM 6897 C CA . SER A 1 939 ? -44.146 -13.046 53.767 1.00 95.19 939 SER A CA 1
ATOM 6898 C C . SER A 1 939 ? -43.914 -13.538 52.332 1.00 95.19 939 SER A C 1
ATOM 6900 O O . SER A 1 939 ? -42.989 -13.083 51.668 1.00 95.19 939 SER A O 1
ATOM 6902 N N . LEU A 1 940 ? -44.753 -14.466 51.856 1.00 94.31 940 LEU A N 1
ATOM 6903 C CA . LEU A 1 940 ? -44.784 -14.926 50.453 1.00 94.31 940 LEU A CA 1
ATOM 6904 C C . LEU A 1 940 ? -46.039 -14.470 49.686 1.00 94.31 940 LEU A C 1
ATOM 6906 O O . LEU A 1 940 ? -46.247 -14.866 48.539 1.00 94.31 940 LEU A O 1
ATOM 6910 N N . ASP A 1 941 ? -46.924 -13.722 50.348 1.00 88.88 941 ASP A N 1
ATOM 6911 C CA . ASP A 1 941 ? -48.202 -13.274 49.783 1.00 88.88 941 ASP A CA 1
ATOM 6912 C C . ASP A 1 941 ? -48.592 -11.847 50.214 1.00 88.88 941 ASP A C 1
ATOM 6914 O O . ASP A 1 941 ? -49.736 -11.430 50.032 1.00 88.88 941 ASP A O 1
ATOM 6918 N N . GLY A 1 942 ? -47.675 -11.117 50.861 1.00 86.50 942 GLY A N 1
ATOM 6919 C CA . GLY A 1 942 ? -47.911 -9.781 51.424 1.00 86.50 942 GLY A CA 1
ATOM 6920 C C . GLY A 1 942 ? -48.894 -9.717 52.607 1.00 86.50 942 GLY A C 1
ATOM 6921 O O . GLY A 1 942 ? -49.102 -8.653 53.189 1.00 86.50 942 GLY A O 1
ATOM 6922 N N . THR A 1 943 ? -49.498 -10.836 53.026 1.00 88.12 943 THR A N 1
ATOM 6923 C CA . THR A 1 943 ? -50.561 -10.861 54.051 1.00 88.12 943 THR A CA 1
ATOM 6924 C C . THR A 1 943 ? -50.240 -11.725 55.272 1.00 88.12 943 THR A C 1
ATOM 6926 O O . THR A 1 943 ? -50.643 -11.371 56.384 1.00 88.12 943 THR A O 1
ATOM 6929 N N . ASN A 1 944 ? -49.496 -12.821 55.105 1.00 92.56 944 ASN A N 1
ATOM 6930 C CA . ASN A 1 944 ? -49.133 -13.765 56.161 1.00 92.56 944 ASN A CA 1
ATOM 6931 C C . ASN A 1 944 ? -47.654 -13.619 56.547 1.00 92.56 944 ASN A C 1
ATOM 6933 O O . ASN A 1 944 ? -46.764 -14.098 55.852 1.00 92.56 944 ASN A O 1
ATOM 6937 N N . TRP A 1 945 ? -47.405 -12.991 57.698 1.00 95.00 945 TRP A N 1
ATOM 6938 C CA . TRP A 1 945 ? -46.065 -12.596 58.141 1.00 95.00 945 TRP A CA 1
ATOM 6939 C C . TRP A 1 945 ? -45.489 -13.537 59.208 1.00 95.00 945 TRP A C 1
ATOM 6941 O O . TRP A 1 945 ? -46.189 -13.930 60.148 1.00 95.00 945 TRP A O 1
ATOM 6951 N N . GLN A 1 946 ? -44.203 -13.872 59.093 1.00 95.88 946 GLN A N 1
ATOM 6952 C CA . GLN A 1 946 ? -43.452 -14.673 60.066 1.00 95.88 946 GLN A CA 1
ATOM 6953 C C . GLN A 1 946 ? -42.031 -14.131 60.276 1.00 95.88 946 GLN A C 1
ATOM 6955 O O . GLN A 1 946 ? -41.437 -13.567 59.372 1.00 95.88 946 GLN A O 1
ATOM 6960 N N . VAL A 1 947 ? -41.448 -14.342 61.460 1.00 93.81 947 VAL A N 1
ATOM 6961 C CA . VAL A 1 947 ? -40.062 -13.909 61.763 1.00 93.81 947 VAL A CA 1
ATOM 6962 C C . VAL A 1 947 ? -39.015 -14.816 61.103 1.00 93.81 947 VAL A C 1
ATOM 6964 O O . VAL A 1 947 ? -37.874 -14.419 60.902 1.00 93.81 947 VAL A O 1
ATOM 6967 N N . SER A 1 948 ? -39.372 -16.065 60.787 1.00 95.19 948 SER A N 1
ATOM 6968 C CA . SER A 1 948 ? -38.450 -16.959 60.086 1.00 95.19 948 SER A CA 1
ATOM 6969 C C . SER A 1 948 ? -38.393 -16.589 58.611 1.00 95.19 948 SER A C 1
ATOM 6971 O O . SER A 1 948 ? -39.422 -16.514 57.950 1.00 95.19 948 SER A O 1
ATOM 6973 N N . ASN A 1 949 ? -37.183 -16.454 58.091 1.00 95.62 949 ASN A N 1
ATOM 6974 C CA . ASN A 1 949 ? -36.933 -16.177 56.685 1.00 95.62 949 ASN A CA 1
ATOM 6975 C C . ASN A 1 949 ? -37.003 -17.428 55.782 1.00 95.62 949 ASN A C 1
ATOM 6977 O O . ASN A 1 949 ? -36.805 -17.330 54.577 1.00 95.62 949 ASN A O 1
ATOM 6981 N N . VAL A 1 950 ? -37.289 -18.612 56.344 1.00 95.62 950 VAL A N 1
ATOM 6982 C CA . VAL A 1 950 ? -37.362 -19.881 55.603 1.00 95.62 950 VAL A CA 1
ATOM 6983 C C . VAL A 1 950 ? -38.808 -20.367 55.506 1.00 95.62 950 VAL A C 1
ATOM 6985 O O . VAL A 1 950 ? -39.461 -20.652 56.515 1.00 95.62 950 VAL A O 1
ATOM 6988 N N . PHE A 1 951 ? -39.280 -20.560 54.278 1.00 96.19 951 PHE A N 1
ATOM 6989 C CA . PHE A 1 951 ? -40.592 -21.111 53.954 1.00 96.19 951 PHE A CA 1
ATOM 6990 C C . PHE A 1 951 ? -40.440 -22.515 53.371 1.00 96.19 951 PHE A C 1
ATOM 6992 O O . PHE A 1 951 ? -39.959 -22.687 52.256 1.00 96.19 951 PHE A O 1
ATOM 6999 N N . ASN A 1 952 ? -40.840 -23.533 54.134 1.00 93.81 952 ASN A N 1
ATOM 7000 C CA . ASN A 1 952 ? -40.721 -24.943 53.748 1.00 93.81 952 ASN A CA 1
ATOM 7001 C C . ASN A 1 952 ? -42.056 -25.518 53.260 1.00 93.81 952 ASN A C 1
ATOM 7003 O O . ASN A 1 952 ? -43.115 -25.061 53.688 1.00 93.81 952 ASN A O 1
ATOM 7007 N N . ASN A 1 953 ? -41.988 -26.624 52.511 1.00 92.44 953 ASN A N 1
ATOM 7008 C CA . ASN A 1 953 ? -43.148 -27.405 52.062 1.00 92.44 953 ASN A CA 1
ATOM 7009 C C . ASN A 1 953 ? -44.080 -26.607 51.133 1.00 92.44 953 ASN A C 1
ATOM 7011 O O . ASN A 1 953 ? -45.302 -26.682 51.260 1.00 92.44 953 ASN A O 1
ATOM 7015 N N . LEU A 1 954 ? -43.489 -25.824 50.231 1.00 93.69 954 LEU A N 1
ATOM 7016 C CA . LEU A 1 954 ? -44.214 -25.019 49.254 1.00 93.69 954 LEU A CA 1
ATOM 7017 C C . LEU A 1 954 ? -44.641 -25.886 48.071 1.00 93.69 954 LEU A C 1
ATOM 7019 O O . LEU A 1 954 ? -43.821 -26.610 47.502 1.00 93.69 954 LEU A O 1
ATOM 7023 N N . ASP A 1 955 ? -45.920 -25.819 47.717 1.00 92.62 955 ASP A N 1
ATOM 7024 C CA . ASP A 1 955 ? -46.430 -26.452 46.504 1.00 92.62 955 ASP A CA 1
ATOM 7025 C C . ASP A 1 955 ? -45.900 -25.713 45.254 1.00 92.62 955 ASP A C 1
ATOM 7027 O O . ASP A 1 955 ? -45.503 -24.553 45.342 1.00 92.62 955 ASP A O 1
ATOM 7031 N N . PRO A 1 956 ? -45.875 -26.347 44.071 1.00 90.75 956 PRO A N 1
ATOM 7032 C CA . PRO A 1 956 ? -45.501 -25.654 42.843 1.00 90.75 956 PRO A CA 1
ATOM 7033 C C . PRO A 1 956 ? -46.394 -24.439 42.557 1.00 90.75 956 PRO A C 1
ATOM 7035 O O . PRO A 1 956 ? -47.624 -24.551 42.571 1.00 90.75 956 PRO A O 1
ATOM 7038 N N . GLY A 1 957 ? -45.780 -23.293 42.274 1.00 91.69 957 GLY A N 1
ATOM 7039 C CA . GLY A 1 957 ? -46.465 -22.020 42.079 1.00 91.69 957 GLY A CA 1
ATOM 7040 C C . GLY A 1 957 ? -45.524 -20.817 42.112 1.00 91.69 957 GLY A C 1
ATOM 7041 O O . GLY A 1 957 ? -44.321 -20.959 42.333 1.00 91.69 957 GLY A O 1
ATOM 7042 N N . SER A 1 958 ? -46.107 -19.642 41.885 1.00 91.69 958 SER A N 1
ATOM 7043 C CA . SER A 1 958 ? -45.447 -18.340 41.989 1.00 91.69 958 SER A CA 1
ATOM 7044 C C . SER A 1 958 ? -45.671 -17.715 43.363 1.00 91.69 958 SER A C 1
ATOM 7046 O O . SER A 1 958 ? -46.777 -17.797 43.906 1.00 91.69 958 SER A O 1
ATOM 7048 N N . TYR A 1 959 ? -44.641 -17.063 43.897 1.00 92.12 959 TYR A N 1
ATOM 7049 C CA . TYR A 1 959 ? -44.655 -16.421 45.209 1.00 92.12 959 TYR A CA 1
ATOM 7050 C C . TYR A 1 959 ? -44.079 -15.002 45.133 1.00 92.12 959 TYR A C 1
ATOM 7052 O O . TYR A 1 959 ? -42.988 -14.812 44.597 1.00 92.12 959 TYR A O 1
ATOM 7060 N N . ASN A 1 960 ? -44.776 -14.020 45.711 1.00 89.06 960 ASN A N 1
ATOM 7061 C CA . ASN A 1 960 ? -44.277 -12.650 45.858 1.00 89.06 960 ASN A CA 1
ATOM 7062 C C . ASN A 1 960 ? -43.670 -12.502 47.250 1.00 89.06 960 ASN A C 1
ATOM 7064 O O . ASN A 1 960 ? -44.387 -12.525 48.253 1.00 89.06 960 ASN A O 1
ATOM 7068 N N . VAL A 1 961 ? -42.348 -12.388 47.319 1.00 91.56 961 VAL A N 1
ATOM 7069 C CA . VAL A 1 961 ? -41.662 -12.234 48.600 1.00 91.56 961 VAL A CA 1
ATOM 7070 C C . VAL A 1 961 ? -41.868 -10.806 49.087 1.00 91.56 961 VAL A C 1
ATOM 7072 O O . VAL A 1 961 ? -41.627 -9.861 48.348 1.00 91.56 961 VAL A O 1
ATOM 7075 N N . SER A 1 962 ? -42.282 -10.645 50.341 1.00 90.31 962 SER A N 1
ATOM 7076 C CA . SER A 1 962 ? -42.338 -9.343 51.006 1.00 90.31 962 SER A CA 1
ATOM 7077 C C . SER A 1 962 ? -41.595 -9.387 52.335 1.00 90.31 962 SER A C 1
ATOM 7079 O O . SER A 1 962 ? -41.657 -10.383 53.062 1.00 90.31 962 SER A O 1
ATOM 7081 N N . VAL A 1 963 ? -40.942 -8.286 52.689 1.00 91.88 963 VAL A N 1
ATOM 7082 C CA . VAL A 1 963 ? -40.259 -8.080 53.973 1.00 91.88 963 VAL A CA 1
ATOM 7083 C C . VAL A 1 963 ? -40.712 -6.764 54.589 1.00 91.88 963 VAL A C 1
ATOM 7085 O O . VAL A 1 963 ? -41.032 -5.826 53.871 1.00 91.88 963 VAL A O 1
ATOM 7088 N N . ARG A 1 964 ? -40.790 -6.685 55.919 1.00 90.00 964 ARG A N 1
ATOM 7089 C CA . ARG A 1 964 ? -41.148 -5.449 56.639 1.00 90.00 964 ARG A CA 1
ATOM 7090 C C . ARG A 1 964 ? -40.517 -5.406 58.021 1.00 90.00 964 ARG A C 1
ATOM 7092 O O . ARG A 1 964 ? -40.210 -6.460 58.582 1.00 90.00 964 ARG A O 1
ATOM 7099 N N . TYR A 1 965 ? -40.451 -4.232 58.639 1.00 88.44 965 TYR A N 1
ATOM 7100 C CA . TYR A 1 965 ? -40.103 -4.154 60.060 1.00 88.44 965 TYR A CA 1
ATOM 7101 C C . TYR A 1 965 ? -41.285 -4.510 60.961 1.00 88.44 965 TYR A C 1
ATOM 7103 O O . TYR A 1 965 ? -42.405 -4.019 60.802 1.00 88.44 965 TYR A O 1
ATOM 7111 N N . GLN A 1 966 ? -41.028 -5.323 61.986 1.00 86.19 966 GLN A N 1
ATOM 7112 C CA . GLN A 1 966 ? -42.034 -5.700 62.984 1.00 86.19 966 GLN A CA 1
ATOM 7113 C C . GLN A 1 966 ? -42.576 -4.484 63.763 1.00 86.19 966 GLN A C 1
ATOM 7115 O O . GLN A 1 966 ? -43.729 -4.478 64.196 1.00 86.19 966 GLN A O 1
ATOM 7120 N N . SER A 1 967 ? -41.739 -3.463 63.967 1.00 77.19 967 SER A N 1
ATOM 7121 C CA . SER A 1 967 ? -42.049 -2.214 64.678 1.00 77.19 967 SER A CA 1
ATOM 7122 C C . SER A 1 967 ? -42.773 -1.173 63.815 1.00 77.19 967 SER A C 1
ATOM 7124 O O . SER A 1 967 ? -43.471 -0.328 64.375 1.00 77.19 967 SER A O 1
ATOM 7126 N N . ALA A 1 968 ? -42.638 -1.248 62.487 1.00 74.50 968 ALA A N 1
ATOM 7127 C CA . ALA A 1 968 ? -43.170 -0.294 61.516 1.00 74.50 968 ALA A CA 1
ATOM 7128 C C . ALA A 1 968 ? -43.742 -1.052 60.307 1.00 74.50 968 ALA A C 1
ATOM 7130 O O . ALA A 1 968 ? -43.109 -1.187 59.267 1.00 74.50 968 ALA A O 1
ATOM 7131 N N . THR A 1 969 ? -44.954 -1.596 60.459 1.00 81.88 969 THR A N 1
ATOM 7132 C CA . THR A 1 969 ? -45.550 -2.526 59.481 1.00 81.88 969 THR A CA 1
ATOM 7133 C C . THR A 1 969 ? -45.934 -1.896 58.140 1.00 81.88 969 THR A C 1
ATOM 7135 O O . THR A 1 969 ? -46.358 -2.624 57.249 1.00 81.88 969 THR A O 1
ATOM 7138 N N . ASN A 1 970 ? -45.881 -0.569 58.036 1.00 73.62 970 ASN A N 1
ATOM 7139 C CA . ASN A 1 970 ? -46.034 0.192 56.797 1.00 73.62 970 ASN A CA 1
ATOM 7140 C C . ASN A 1 970 ? -44.728 0.306 55.999 1.00 73.62 970 ASN A C 1
ATOM 7142 O O . ASN A 1 970 ? -44.806 0.602 54.822 1.00 73.62 970 ASN A O 1
ATOM 7146 N N . CYS A 1 971 ? -43.574 0.046 56.616 1.00 76.50 971 CYS A N 1
ATOM 7147 C CA . CYS A 1 971 ? -42.264 0.097 55.973 1.00 76.50 971 CYS A CA 1
ATOM 7148 C C . CYS A 1 971 ? -41.923 -1.318 55.473 1.00 76.50 971 CYS A C 1
ATOM 7150 O O . CYS A 1 971 ? -41.509 -2.180 56.266 1.00 76.50 971 CYS A O 1
ATOM 7152 N N . GLN A 1 972 ? -42.246 -1.594 54.203 1.00 85.44 972 GLN A N 1
ATOM 7153 C CA . GLN A 1 972 ? -42.218 -2.933 53.608 1.00 85.44 972 GLN A CA 1
ATOM 7154 C C . GLN A 1 972 ? -41.698 -2.926 52.162 1.00 85.44 972 GLN A C 1
ATOM 7156 O O . GLN A 1 972 ? -42.197 -2.184 51.329 1.00 85.44 972 GLN A O 1
ATOM 7161 N N . ALA A 1 973 ? -40.808 -3.859 51.827 1.00 83.25 973 ALA A N 1
ATOM 7162 C CA . ALA A 1 973 ? -40.416 -4.141 50.446 1.00 83.25 973 ALA A CA 1
ATOM 7163 C C . ALA A 1 973 ? -41.164 -5.376 49.921 1.00 83.25 973 ALA A C 1
ATOM 7165 O O . ALA A 1 973 ? -41.450 -6.312 50.676 1.00 83.25 973 ALA A O 1
ATOM 7166 N N . THR A 1 974 ? -41.514 -5.394 48.634 1.00 85.69 974 THR A N 1
ATOM 7167 C CA . THR A 1 974 ? -42.137 -6.549 47.961 1.00 85.69 974 THR A CA 1
ATOM 7168 C C . THR A 1 974 ? -41.495 -6.765 46.606 1.00 85.69 974 THR A C 1
ATOM 7170 O O . THR A 1 974 ? -41.473 -5.832 45.818 1.00 85.69 974 THR A O 1
ATOM 7173 N N . SER A 1 975 ? -41.071 -8.000 46.329 1.00 82.75 975 SER A N 1
ATOM 7174 C CA . SER A 1 975 ? -40.429 -8.367 45.073 1.00 82.75 975 SER A CA 1
ATOM 7175 C C . SER A 1 975 ? -41.360 -8.142 43.877 1.00 82.75 975 SER A C 1
ATOM 7177 O O . SER A 1 975 ? -42.481 -8.672 43.824 1.00 82.75 975 SER A O 1
ATOM 7179 N N . ARG A 1 976 ? -40.878 -7.390 42.888 1.00 75.81 976 ARG A N 1
ATOM 7180 C CA . ARG A 1 976 ? -41.557 -7.113 41.617 1.00 75.81 976 ARG A CA 1
ATOM 7181 C C . ARG A 1 976 ? -41.680 -8.372 40.771 1.00 75.81 976 ARG A C 1
ATOM 7183 O O . ARG A 1 976 ? -42.730 -8.615 40.175 1.00 75.81 976 ARG A O 1
ATOM 7190 N N . ASN A 1 977 ? -40.632 -9.191 40.773 1.00 77.94 977 ASN A N 1
ATOM 7191 C CA . ASN A 1 977 ? -40.617 -10.498 40.132 1.00 77.94 977 ASN A CA 1
ATOM 7192 C C . ASN A 1 977 ? -41.066 -11.610 41.095 1.00 77.94 977 ASN A C 1
ATOM 7194 O O . ASN A 1 977 ? -40.814 -11.580 42.304 1.00 77.94 977 ASN A O 1
ATOM 7198 N N . GLU A 1 978 ? -41.771 -12.599 40.543 1.00 85.31 978 GLU A N 1
ATOM 7199 C CA . GLU A 1 978 ? -42.267 -13.756 41.286 1.00 85.31 978 GLU A CA 1
ATOM 7200 C C . GLU A 1 978 ? -41.178 -14.827 41.423 1.00 85.31 978 GLU A C 1
ATOM 7202 O O . GLU A 1 978 ? -40.535 -15.222 40.450 1.00 85.31 978 GLU A O 1
ATOM 7207 N N . PHE A 1 979 ? -41.036 -15.388 42.620 1.00 86.62 979 PHE A N 1
ATOM 7208 C CA . PHE A 1 979 ? -40.217 -16.573 42.844 1.00 86.62 979 PHE A CA 1
ATOM 7209 C C . PHE A 1 979 ? -41.009 -17.826 42.474 1.00 86.62 979 PHE A C 1
ATOM 7211 O O . PHE A 1 979 ? -42.061 -18.105 43.057 1.00 86.62 979 PHE A O 1
ATOM 7218 N N . VAL A 1 980 ? -40.496 -18.607 41.520 1.00 89.25 980 VAL A N 1
ATOM 7219 C CA . VAL A 1 980 ? -41.203 -19.776 40.981 1.00 89.25 980 VAL A CA 1
ATOM 7220 C C . VAL A 1 980 ? -40.680 -21.074 41.591 1.00 89.25 980 VAL A C 1
ATOM 7222 O O . VAL A 1 980 ? -39.526 -21.468 41.402 1.00 89.25 980 VAL A O 1
ATOM 7225 N N . VAL A 1 981 ? -41.567 -21.796 42.274 1.00 90.75 981 VAL A N 1
ATOM 7226 C CA . VAL A 1 981 ? -41.375 -23.206 42.624 1.00 90.75 981 VAL A CA 1
ATOM 7227 C C . VAL A 1 981 ? -41.958 -24.039 41.484 1.00 90.75 981 VAL A C 1
ATOM 7229 O O . VAL A 1 981 ? -43.172 -24.113 41.299 1.00 90.75 981 VAL A O 1
ATOM 7232 N N . ASN A 1 982 ? -41.090 -24.658 40.694 1.00 88.12 982 ASN A N 1
ATOM 7233 C CA . ASN A 1 982 ? -41.468 -25.401 39.501 1.00 88.12 982 ASN A CA 1
ATOM 7234 C C . ASN A 1 982 ? -42.212 -26.690 39.843 1.00 88.12 982 ASN A C 1
ATOM 7236 O O . ASN A 1 982 ? -41.931 -27.365 40.834 1.00 88.12 982 ASN A O 1
ATOM 7240 N N . PHE A 1 983 ? -43.133 -27.085 38.965 1.00 84.38 983 PHE A N 1
ATOM 7241 C CA . PHE A 1 983 ? -43.702 -28.423 39.027 1.00 84.38 983 PHE A CA 1
ATOM 7242 C C . PHE A 1 983 ? -42.637 -29.448 38.623 1.00 84.38 983 PHE A C 1
ATOM 7244 O O . PHE A 1 983 ? -42.048 -29.344 37.549 1.00 84.38 983 PHE A O 1
ATOM 7251 N N . VAL A 1 984 ? -42.408 -30.459 39.464 1.00 82.25 984 VAL A N 1
ATOM 7252 C CA . VAL A 1 984 ? -41.538 -31.587 39.118 1.00 82.25 984 VAL A CA 1
ATOM 7253 C C . VAL A 1 984 ? -42.372 -32.710 38.499 1.00 82.25 984 VAL A C 1
ATOM 7255 O O . VAL A 1 984 ? -43.162 -33.368 39.178 1.00 82.25 984 VAL A O 1
ATOM 7258 N N . GLU A 1 985 ? -42.196 -32.946 37.195 1.00 71.69 985 GLU A N 1
ATOM 7259 C CA . GLU A 1 985 ? -42.729 -34.141 36.537 1.00 71.69 985 GLU A CA 1
ATOM 7260 C C . GLU A 1 985 ? -41.927 -35.367 36.981 1.00 71.69 985 GLU A C 1
ATOM 7262 O O . GLU A 1 985 ? -40.826 -35.642 36.506 1.00 71.69 985 GLU A O 1
ATOM 7267 N N . CYS A 1 986 ? -42.484 -36.114 37.932 1.00 71.00 986 CYS A N 1
ATOM 7268 C CA . CYS A 1 986 ? -41.902 -37.377 38.358 1.00 71.00 986 CYS A CA 1
ATOM 7269 C C . CYS A 1 986 ? -42.174 -38.454 37.299 1.00 71.00 986 CYS A C 1
ATOM 7271 O O . CYS A 1 986 ? -43.344 -38.685 36.969 1.00 71.00 986 CYS A O 1
ATOM 7273 N N . PRO A 1 987 ? -41.150 -39.190 36.836 1.00 66.44 987 PRO A N 1
ATOM 7274 C CA . PRO A 1 987 ? -41.357 -40.370 36.012 1.00 66.44 987 PRO A CA 1
ATOM 7275 C C . PRO A 1 987 ? -42.298 -41.354 36.718 1.00 66.44 987 PRO A C 1
ATOM 7277 O O . PRO A 1 987 ? -42.048 -41.797 37.846 1.00 66.44 987 PRO A O 1
ATOM 7280 N N . ALA A 1 988 ? -43.426 -41.667 36.084 1.00 64.31 988 ALA A N 1
ATOM 7281 C CA . ALA A 1 988 ? -44.371 -42.627 36.626 1.00 64.31 988 ALA A CA 1
ATOM 7282 C C . ALA A 1 988 ? -43.876 -44.039 36.309 1.00 64.31 988 ALA A C 1
ATOM 7284 O O . ALA A 1 988 ? -43.985 -44.504 35.180 1.00 64.31 988 ALA A O 1
ATOM 7285 N N . LEU A 1 989 ? -43.382 -44.743 37.327 1.00 59.22 989 LEU A N 1
ATOM 7286 C CA . LEU A 1 989 ? -42.959 -46.134 37.199 1.00 59.22 989 LEU A CA 1
ATOM 7287 C C . LEU A 1 989 ? -44.160 -47.017 36.803 1.00 59.22 989 LEU A C 1
ATOM 7289 O O . LEU A 1 989 ? -45.025 -47.327 37.634 1.00 59.22 989 LEU A O 1
ATOM 7293 N N . VAL A 1 990 ? -44.232 -47.449 35.544 1.00 69.94 990 VAL A N 1
ATOM 7294 C CA . VAL A 1 990 ? -45.291 -48.357 35.090 1.00 69.94 990 VAL A CA 1
ATOM 7295 C C . VAL A 1 990 ? -44.862 -49.785 35.395 1.00 69.94 990 VAL A C 1
ATOM 7297 O O . VAL A 1 990 ? -44.005 -50.364 34.730 1.00 69.94 990 VAL A O 1
ATOM 7300 N N . VAL A 1 991 ? -45.486 -50.385 36.412 1.00 71.00 991 VAL A N 1
ATOM 7301 C CA . VAL A 1 991 ? -45.287 -51.801 36.739 1.00 71.00 991 VAL A CA 1
ATOM 7302 C C . VAL A 1 991 ? -46.311 -52.636 35.979 1.00 71.00 991 VAL A C 1
ATOM 7304 O O . VAL A 1 991 ? -47.464 -52.774 36.398 1.00 71.00 991 VAL A O 1
ATOM 7307 N N . THR A 1 992 ? -45.896 -53.231 34.865 1.00 75.88 992 THR A N 1
ATOM 7308 C CA . THR A 1 992 ? -46.730 -54.179 34.120 1.00 75.88 992 THR A CA 1
ATOM 7309 C C . THR A 1 992 ? -46.392 -55.610 34.514 1.00 75.88 992 THR A C 1
ATOM 7311 O O . THR A 1 992 ? -45.267 -56.086 34.381 1.00 75.88 992 THR A O 1
ATOM 7314 N N . LYS A 1 993 ? -47.404 -56.336 34.998 1.00 82.00 993 LYS A N 1
ATOM 7315 C CA . LYS A 1 993 ? -47.312 -57.772 35.272 1.00 82.00 993 LYS A CA 1
ATOM 7316 C C . LYS A 1 993 ? -47.857 -58.546 34.076 1.00 82.00 993 LYS A C 1
ATOM 7318 O O . LYS A 1 993 ? -49.070 -58.579 33.869 1.00 82.00 993 LYS A O 1
ATOM 7323 N N . SER A 1 994 ? -46.981 -59.198 33.319 1.00 76.69 994 SER A N 1
ATOM 7324 C CA . SER A 1 994 ? -47.352 -60.062 32.194 1.00 76.69 994 SER A CA 1
ATOM 7325 C C . SER A 1 994 ? -47.060 -61.533 32.508 1.00 76.69 994 SER A C 1
ATOM 7327 O O . SER A 1 994 ? -46.207 -61.860 33.333 1.00 76.69 994 SER A O 1
ATOM 7329 N N . ILE A 1 995 ? -47.832 -62.445 31.914 1.00 76.50 995 ILE A N 1
ATOM 7330 C CA . ILE A 1 995 ? -47.637 -63.894 32.074 1.00 76.50 995 ILE A CA 1
ATOM 7331 C C . ILE A 1 995 ? -46.686 -64.348 30.972 1.00 76.50 995 ILE A C 1
ATOM 7333 O O . ILE A 1 995 ? -47.001 -64.157 29.799 1.00 76.50 995 ILE A O 1
ATOM 7337 N N . LEU A 1 996 ? -45.554 -64.952 31.339 1.00 69.38 996 LEU A N 1
ATOM 7338 C CA . LEU A 1 996 ? -44.526 -65.333 30.368 1.00 69.38 996 LEU A CA 1
ATOM 7339 C C . LEU A 1 996 ? -44.884 -66.611 29.609 1.00 69.38 996 LEU A C 1
ATOM 7341 O O . LEU A 1 996 ? -44.627 -66.699 28.417 1.00 69.38 996 LEU A O 1
ATOM 7345 N N . ASN A 1 997 ? -45.505 -67.584 30.280 1.00 62.81 997 ASN A N 1
ATOM 7346 C CA . ASN A 1 997 ? -45.992 -68.812 29.659 1.00 62.81 997 ASN A CA 1
ATOM 7347 C C . ASN A 1 997 ? -47.193 -69.378 30.421 1.00 62.81 997 ASN A C 1
ATOM 7349 O O . ASN A 1 997 ? -47.301 -69.260 31.641 1.00 62.81 997 ASN A O 1
ATOM 7353 N N . ARG A 1 998 ? -48.107 -70.017 29.684 1.00 57.06 998 ARG A N 1
ATOM 7354 C CA . ARG A 1 998 ? -49.252 -70.741 30.245 1.00 57.06 998 ARG A CA 1
ATOM 7355 C C . ARG A 1 998 ? -49.296 -72.144 29.650 1.00 57.06 998 ARG A C 1
ATOM 7357 O O . ARG A 1 998 ? -50.043 -72.385 28.706 1.00 57.06 998 ARG A O 1
ATOM 7364 N N . GLU A 1 999 ? -48.518 -73.071 30.197 1.00 57.84 999 GLU A N 1
ATOM 7365 C CA . GLU A 1 999 ? -48.721 -74.487 29.886 1.00 57.84 999 GLU A CA 1
ATOM 7366 C C . GLU A 1 999 ? -49.839 -75.059 30.765 1.00 57.84 999 GLU A C 1
ATOM 7368 O O . GLU A 1 999 ? -49.937 -74.793 31.961 1.00 57.84 999 GLU A O 1
ATOM 7373 N N . THR A 1 1000 ? -50.765 -75.784 30.135 1.00 58.66 1000 THR A N 1
ATOM 7374 C CA . THR A 1 1000 ? -51.946 -76.362 30.790 1.00 58.66 1000 THR A CA 1
ATOM 7375 C C . THR A 1 1000 ? -51.769 -77.867 30.939 1.00 58.66 1000 THR A C 1
ATOM 7377 O O . THR A 1 1000 ? -52.214 -78.648 30.104 1.00 58.66 1000 THR A O 1
ATOM 7380 N N . ALA A 1 1001 ? -51.147 -78.272 32.044 1.00 56.97 1001 ALA A N 1
ATOM 7381 C CA . ALA A 1 1001 ? -51.289 -79.601 32.630 1.00 56.97 1001 ALA A CA 1
ATOM 7382 C C . ALA A 1 1001 ? -51.167 -79.489 34.160 1.00 56.97 1001 ALA A C 1
ATOM 7384 O O . ALA A 1 1001 ? -50.448 -78.634 34.670 1.00 56.97 1001 ALA A O 1
ATOM 7385 N N . GLU A 1 1002 ? -51.937 -80.296 34.896 1.00 52.69 1002 GLU A N 1
ATOM 7386 C CA . GLU A 1 1002 ? -52.040 -80.229 36.360 1.00 52.69 1002 GLU A CA 1
ATOM 7387 C C . GLU A 1 1002 ? -50.670 -80.391 37.041 1.00 52.69 1002 GLU A C 1
ATOM 7389 O O . GLU A 1 1002 ? -50.111 -81.487 37.052 1.00 52.69 1002 GLU A O 1
ATOM 7394 N N . GLY A 1 1003 ? -50.166 -79.309 37.652 1.00 59.97 1003 GLY A N 1
ATOM 7395 C CA . GLY A 1 1003 ? -49.038 -79.379 38.585 1.00 59.97 1003 GLY A CA 1
ATOM 7396 C C . GLY A 1 1003 ? -47.999 -78.254 38.572 1.00 59.97 1003 GLY A C 1
ATOM 7397 O O . GLY A 1 1003 ? -47.124 -78.317 39.430 1.00 59.97 1003 GLY A O 1
ATOM 7398 N N . GLU A 1 1004 ? -48.053 -77.242 37.695 1.00 59.22 1004 GLU A N 1
ATOM 7399 C CA . GLU A 1 1004 ? -46.930 -76.288 37.566 1.00 59.22 1004 GLU A CA 1
ATOM 7400 C C . GLU A 1 1004 ? -47.219 -74.803 37.848 1.00 59.22 1004 GLU A C 1
ATOM 7402 O O . GLU A 1 1004 ? -48.338 -74.294 37.745 1.00 59.22 1004 GLU A O 1
ATOM 7407 N N . THR A 1 1005 ? -46.134 -74.147 38.270 1.00 62.94 1005 THR A N 1
ATOM 7408 C CA . THR A 1 1005 ? -45.940 -72.744 38.648 1.00 62.94 1005 THR A CA 1
ATOM 7409 C C . THR A 1 1005 ? -46.220 -71.785 37.485 1.00 62.94 1005 THR A C 1
ATOM 7411 O O . THR A 1 1005 ? -45.870 -72.071 36.347 1.00 62.94 1005 THR A O 1
ATOM 7414 N N . ILE A 1 1006 ? -46.834 -70.628 37.770 1.00 64.81 1006 ILE A N 1
ATOM 7415 C CA . ILE A 1 1006 ? -47.026 -69.552 36.782 1.00 64.81 1006 ILE A CA 1
ATOM 7416 C C . ILE A 1 1006 ? -45.858 -68.575 36.897 1.00 64.81 1006 ILE A C 1
ATOM 7418 O O . ILE A 1 1006 ? -45.730 -67.902 37.924 1.00 64.81 1006 ILE A O 1
ATOM 7422 N N . ASP A 1 1007 ? -45.076 -68.453 35.828 1.00 72.06 1007 ASP A N 1
ATOM 7423 C CA . ASP A 1 1007 ? -44.022 -67.449 35.721 1.00 72.06 1007 ASP A CA 1
ATOM 7424 C C . ASP A 1 1007 ? -44.603 -66.118 35.230 1.00 72.06 1007 ASP A C 1
ATOM 7426 O O . ASP A 1 1007 ? -45.250 -66.027 34.179 1.00 72.06 1007 ASP A O 1
ATOM 7430 N N . TYR A 1 1008 ? -44.369 -65.069 36.015 1.00 78.25 1008 TYR A N 1
ATOM 7431 C CA . TYR A 1 1008 ? -44.702 -63.699 35.648 1.00 78.25 1008 TYR A CA 1
ATOM 7432 C C . TYR A 1 1008 ? -43.424 -62.948 35.294 1.00 78.25 1008 TYR A C 1
ATOM 7434 O O . TYR A 1 1008 ? -42.436 -63.049 36.020 1.00 78.25 1008 TYR A O 1
ATOM 7442 N N . ILE A 1 1009 ? -43.476 -62.139 34.239 1.00 77.06 1009 ILE A N 1
ATOM 7443 C CA . ILE A 1 1009 ? -42.536 -61.034 34.073 1.00 77.06 1009 ILE A CA 1
ATOM 7444 C C . ILE A 1 1009 ? -43.171 -59.805 34.707 1.00 77.06 1009 ILE A C 1
ATOM 7446 O O . ILE A 1 1009 ? -44.317 -59.448 34.420 1.00 77.06 1009 ILE A O 1
ATOM 7450 N N . ILE A 1 1010 ? -42.413 -59.181 35.599 1.00 79.38 1010 ILE A N 1
ATOM 7451 C CA . ILE A 1 1010 ? -42.682 -57.827 36.054 1.00 79.38 1010 ILE A CA 1
ATOM 7452 C C . ILE A 1 1010 ? -41.765 -56.937 35.228 1.00 79.38 1010 ILE A C 1
ATOM 7454 O O . ILE A 1 1010 ? -40.550 -56.974 35.419 1.00 79.38 1010 ILE A O 1
ATOM 7458 N N . THR A 1 1011 ? -42.342 -56.187 34.297 1.00 71.81 1011 THR A N 1
ATOM 7459 C CA . THR A 1 1011 ? -41.618 -55.131 33.596 1.00 71.81 1011 THR A CA 1
ATOM 7460 C C . THR A 1 1011 ? -41.813 -53.844 34.382 1.00 71.81 1011 THR A C 1
ATOM 7462 O O . THR A 1 1011 ? -42.930 -53.524 34.797 1.00 71.81 1011 THR A O 1
ATOM 7465 N N . VAL A 1 1012 ? -40.709 -53.153 34.633 1.00 72.50 1012 VAL A N 1
ATOM 7466 C CA . VAL A 1 1012 ? -40.682 -51.836 35.258 1.00 72.50 1012 VAL A CA 1
ATOM 7467 C C . VAL A 1 1012 ? -40.117 -50.893 34.210 1.00 72.50 1012 VAL A C 1
ATOM 7469 O O . VAL A 1 1012 ? -38.936 -50.991 33.885 1.00 72.50 1012 VAL A O 1
ATOM 7472 N N . GLU A 1 1013 ? -40.974 -50.052 33.645 1.00 64.62 1013 GLU A N 1
ATOM 7473 C CA . GLU A 1 1013 ? -40.588 -49.040 32.658 1.00 64.62 1013 GLU A CA 1
ATOM 7474 C C . GLU A 1 1013 ? -40.659 -47.660 33.316 1.00 64.62 1013 GLU A C 1
ATOM 7476 O O . GLU A 1 1013 ? -41.564 -47.403 34.120 1.00 64.62 1013 GLU A O 1
ATOM 7481 N N . ASN A 1 1014 ? -39.653 -46.835 33.019 1.00 55.28 1014 ASN A N 1
ATOM 7482 C CA . ASN A 1 1014 ? -39.543 -45.446 33.449 1.00 55.28 1014 ASN A CA 1
ATOM 7483 C C . ASN A 1 1014 ? -39.906 -44.519 32.298 1.00 55.28 1014 ASN A C 1
ATOM 7485 O O . ASN A 1 1014 ? -39.395 -44.797 31.187 1.00 55.28 1014 ASN A O 1
#